Protein AF-G3GSJ5-F1 (afdb_monomer_lite)

Foldseek 3Di:
DLVVLVVVLVVLVVVLVVLQVVLVVVVVDPLSNVVSVVVSVLSNVLSVLSVQLSVLCCVLPVVVVVCCVPPVVVVVVVVVVVVVVVVVVVVVVVVVCVVPDDPDDVVVVVVVVVVVVVVVVVVVVVVVVVVSVVSSVVSVVVSVVSNVVSVVVCVVVVVVSVVVVVVVVVVVVVVVVVVVVVVVVVVVPPPPDDPPPLDQCCPDPVQWRDKDWKWWFDPDPVRDIDIWIWTCGPQWIWTDRDPPRDTHTPGPHLLQWDKADDDPDPDPQKIWIDHPVDIIIIHDPDVSRSVSVNVSSVVSNVVSVVVVPPPPDDPDDDDDDDDDDDDDDDDDDDDDDDDDALLVLLCVAPPQQAFLQARHGDAFKDFLLQLEGHHPLLLVLLVVVDQLQTDMDTSPPDDDDVLSSVSNRQDYSVLSCCFQQVCVVVVVHDGDHPPPSVSSNVRVCVRGVVSVRGPLDPPPDDDDDDDDDDDDDDDDDDDYDDDDDDDDDDDDDDDDDDDDDDDDDDDDDDPDDDPPPPDDLQVQLLVCQLVLPSSSNSNSVSSPHDLAQFDPVPQRDGSLLNRLDCVVSSVSNPHDQCDAGNVNDGSVRSNVVVQEDEAEDEDPVCVVVVVVVCCVVVPPVNSHHYDYDYHYLVVLLVQLPPLLVLLLVFAAPDPPAPQNDSVLACLLPVLRRDDPVDQKDKAADPQKDFPADCVVVVCCVVVQDVQAFKEFAAQLFLPFVVQLVVVCVVPVPALGSPFDDSHRVATDRNTMMGRSNSCVVDPPSVVCSDSVNSVVLCVNSVGGHHRRPSRSRRSVCSVCVSRYDHDACLREQEDDPVRCVVPCVPRSCSSNDHDDHRRMYGCPPVNDDDPD

Organism: Cricetulus griseus (NCBI:txid10029)

Sequence (852 aa):
MIDTGKAFCFANKQFMNGIRDLAQYSSNDAVVETSLTKFSDSLQEMINFHTILFDQTQRSIKAQLQNFVKEDLRKFKDAKKQFEKVSEEKENALVKNAQVQRNKQHEVEEATNILTATRKCFRHIALDYVLQMLSFMYAHLAFFHQGYDLFSELGPYMKDLGAQLDRLVVDAAKEKREMEQKHSTIQQKDFSSDDSKLEYNVDAANGIVMEGYLFKRASNAFKTWNRRWFSIQNNQLVYQKKFKDSPTVVVEDLRLCTVKHCEDIERRFCFEVVSPTKSCMLQADSEKLRQAWIKAVQTSIATAYREKGDESEKLDKKSSPSTGSLDSGNESKEKLLKGESALQRVQCIPGNSSCCDCGLADPRWASINLGITLCIECSGIHRSLGVHFSKVRSLTLDTWEPELLKLMCELGNDVINRVYEAKLEKMGIKKPQPGQRQEKEAYIRAKYVERKFVDKYSVLSSPSEQEKRVSSKSCEERRLSQVRVSVHTTVKSNDSGIQQGS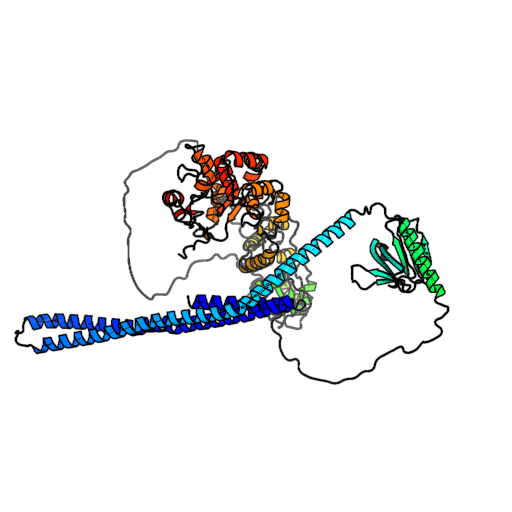DDGRESLPSTVSANSLYEPGLQLYRASYEKNLPKMAEALAHGADVNWANSDENQATALIQAVLGVCLFLKRGANQHATDEEGKDPLSIAVEAANADIVTFEEASREVAKALLRELLPPAAGFKCKVIFHDVAVLTDKLFPIVEAMQKHFSAGSGTYYSDSIFFLSVAMHQILPKEILRIIQLDLDLKYKTNIRELFEEFDNFLPGAVIGIAREMQPVYRHTFWQFRHENPKTRVGDPPPEGLPGFNSGVMLLNLEAMRQSPLYSHLLEPARVQQLADKYHFRGHLGDQDFFTMIGMEHPELFHVLDCTWNRQLCTWWRDHGYSDVFQAYFHCEGHVKIYHGNCNTPIPED

Structure (mmCIF, N/CA/C/O backbone):
data_AF-G3GSJ5-F1
#
_entry.id   AF-G3GSJ5-F1
#
loop_
_atom_site.group_PDB
_atom_site.id
_atom_site.type_symbol
_atom_site.label_atom_id
_atom_site.label_alt_id
_atom_site.label_comp_id
_atom_site.label_asym_id
_atom_site.label_entity_id
_atom_site.label_seq_id
_atom_site.pdbx_PDB_ins_code
_atom_site.Cartn_x
_atom_site.Cartn_y
_atom_site.Cartn_z
_atom_site.occupancy
_atom_site.B_iso_or_equiv
_atom_site.auth_seq_id
_atom_site.auth_comp_id
_atom_site.auth_asym_id
_atom_site.auth_atom_id
_atom_site.pdbx_PDB_model_num
ATOM 1 N N . MET A 1 1 ? -6.326 8.605 29.730 1.00 72.81 1 MET A N 1
ATOM 2 C CA . MET A 1 1 ? -5.601 9.791 30.254 1.00 72.81 1 MET A CA 1
ATOM 3 C C . MET A 1 1 ? -4.239 9.402 30.825 1.00 72.81 1 MET A C 1
ATOM 5 O O . MET A 1 1 ? -3.351 9.266 30.008 1.00 72.81 1 MET A O 1
ATOM 9 N N . ILE A 1 2 ? -4.033 9.190 32.139 1.00 78.56 2 ILE A N 1
ATOM 10 C CA . ILE A 1 2 ? -2.677 9.001 32.728 1.00 78.56 2 ILE A CA 1
ATOM 11 C C . ILE A 1 2 ? -1.871 7.909 32.016 1.00 78.56 2 ILE A C 1
ATOM 13 O O . ILE A 1 2 ? -0.737 8.136 31.608 1.00 78.56 2 ILE A O 1
ATOM 17 N N . ASP A 1 3 ? -2.461 6.728 31.852 1.00 80.00 3 ASP A N 1
ATOM 18 C CA . ASP A 1 3 ? -1.747 5.575 31.305 1.00 80.00 3 ASP A CA 1
ATOM 19 C C . ASP A 1 3 ? -1.514 5.739 29.779 1.00 80.00 3 ASP A C 1
ATOM 21 O O . ASP A 1 3 ? -0.437 5.425 29.277 1.00 80.00 3 ASP A O 1
ATOM 25 N N . THR A 1 4 ? -2.440 6.408 29.075 1.00 84.00 4 THR A N 1
ATOM 26 C CA . THR A 1 4 ? -2.276 6.921 27.695 1.00 84.00 4 THR A CA 1
ATOM 27 C C . THR A 1 4 ? -1.142 7.953 27.582 1.00 84.00 4 THR A C 1
ATOM 29 O O . THR A 1 4 ? -0.349 7.915 26.649 1.00 84.00 4 THR A O 1
ATOM 32 N N . GLY A 1 5 ? -1.037 8.867 28.550 1.00 81.44 5 GLY A N 1
ATOM 33 C CA . GLY A 1 5 ? -0.023 9.920 28.607 1.00 81.44 5 GLY A CA 1
ATOM 34 C C . GLY A 1 5 ? 1.380 9.369 28.838 1.00 81.44 5 GLY A C 1
ATOM 35 O O . GLY A 1 5 ? 2.338 9.841 28.234 1.00 81.44 5 GLY A O 1
ATOM 36 N N . LYS A 1 6 ? 1.504 8.292 29.622 1.00 83.06 6 LYS A N 1
ATOM 37 C CA . LYS A 1 6 ? 2.760 7.540 29.750 1.00 83.06 6 LYS A CA 1
ATOM 38 C C . LYS A 1 6 ? 3.163 6.861 28.441 1.00 83.06 6 LYS A C 1
ATOM 40 O O . LYS A 1 6 ? 4.342 6.902 28.101 1.00 83.06 6 LYS A O 1
ATOM 45 N N . ALA A 1 7 ? 2.212 6.291 27.696 1.00 85.56 7 ALA A N 1
ATOM 46 C CA . ALA A 1 7 ? 2.483 5.736 26.368 1.00 85.56 7 ALA A CA 1
ATOM 47 C C . ALA A 1 7 ? 2.946 6.825 25.379 1.00 85.56 7 ALA A C 1
ATOM 49 O O . ALA A 1 7 ? 3.942 6.632 24.688 1.00 85.56 7 ALA A O 1
ATOM 50 N N . PHE A 1 8 ? 2.313 8.004 25.393 1.00 86.62 8 PHE A N 1
ATOM 51 C CA . PHE A 1 8 ? 2.749 9.182 24.629 1.00 86.62 8 PHE A CA 1
ATOM 52 C C . PHE A 1 8 ? 4.168 9.642 25.014 1.00 86.62 8 PHE A C 1
ATOM 54 O O . PHE A 1 8 ? 5.018 9.821 24.144 1.00 86.62 8 PHE A O 1
ATOM 61 N N . CYS A 1 9 ? 4.482 9.758 26.311 1.00 87.94 9 CYS A N 1
ATOM 62 C CA . CYS A 1 9 ? 5.841 10.066 26.770 1.00 87.94 9 CYS A CA 1
ATOM 63 C C . CYS A 1 9 ? 6.867 9.002 26.348 1.00 87.94 9 CYS A C 1
ATOM 65 O O . CYS A 1 9 ? 7.999 9.355 26.029 1.00 87.94 9 CYS A O 1
ATOM 67 N N . PHE A 1 10 ? 6.499 7.717 26.331 1.00 88.31 10 PHE A N 1
ATOM 68 C CA . PHE A 1 10 ? 7.376 6.641 25.865 1.00 88.31 10 PHE A CA 1
ATOM 69 C C . PHE A 1 10 ? 7.626 6.720 24.352 1.00 88.31 10 PHE A C 1
ATOM 71 O O . PHE A 1 10 ? 8.781 6.683 23.932 1.00 88.31 10 PHE A O 1
ATOM 78 N N . ALA A 1 11 ? 6.575 6.903 23.546 1.00 90.56 11 ALA A N 1
ATOM 79 C CA . ALA A 1 11 ? 6.685 7.061 22.095 1.00 90.56 11 ALA A CA 1
ATOM 80 C C . ALA A 1 11 ? 7.572 8.261 21.720 1.00 90.56 11 ALA A C 1
ATOM 82 O O . ALA A 1 11 ? 8.496 8.119 20.921 1.00 90.56 11 ALA A O 1
ATOM 83 N N . ASN A 1 12 ? 7.377 9.408 22.378 1.00 89.50 12 ASN A N 1
ATOM 84 C CA . ASN A 1 12 ? 8.212 10.590 22.159 1.00 89.50 12 ASN A CA 1
ATOM 85 C C . ASN A 1 12 ? 9.684 10.366 22.552 1.00 89.50 12 ASN A C 1
ATOM 87 O O . ASN A 1 12 ? 10.562 10.905 21.885 1.00 89.50 12 ASN A O 1
ATOM 91 N N . LYS A 1 13 ? 9.994 9.539 23.565 1.00 91.12 13 LYS A N 1
ATOM 92 C CA . LYS A 1 13 ? 11.394 9.166 23.864 1.00 91.12 13 LYS A CA 1
ATOM 93 C C . LYS A 1 13 ? 12.022 8.329 22.750 1.00 91.12 13 LYS A C 1
ATOM 95 O O . LYS A 1 13 ? 13.167 8.583 22.396 1.00 91.12 13 LYS A O 1
ATOM 100 N N . GLN A 1 14 ? 11.281 7.392 22.155 1.00 91.56 14 GLN A N 1
ATOM 101 C CA . GLN A 1 14 ? 11.790 6.635 21.003 1.00 91.56 14 GLN A CA 1
ATOM 102 C C . GLN A 1 14 ? 11.997 7.533 19.775 1.00 91.56 14 GLN A C 1
ATOM 104 O O . GLN A 1 14 ? 13.004 7.403 19.086 1.00 91.56 14 GLN A O 1
ATOM 109 N N . PHE A 1 15 ? 11.104 8.500 19.548 1.00 92.62 15 PHE A N 1
ATOM 110 C CA . PHE A 1 15 ? 11.285 9.508 18.502 1.00 92.62 15 PHE A CA 1
ATOM 111 C C . PHE A 1 15 ? 12.529 10.385 18.746 1.00 92.62 15 PHE A C 1
ATOM 113 O O . PHE A 1 15 ? 13.306 10.605 17.820 1.00 92.62 15 PHE A O 1
ATOM 120 N N . MET A 1 16 ? 12.791 10.812 19.991 1.00 92.31 16 MET A N 1
ATOM 121 C CA . MET A 1 16 ? 14.010 11.568 20.327 1.00 92.31 16 MET A CA 1
ATOM 122 C C . MET A 1 16 ? 15.298 10.765 20.143 1.00 92.31 16 MET A C 1
ATOM 124 O O . MET A 1 16 ? 16.296 11.337 19.704 1.00 92.31 16 MET A O 1
ATOM 128 N N . ASN A 1 17 ? 15.278 9.458 20.427 1.00 90.75 17 ASN A N 1
ATOM 129 C CA . ASN A 1 17 ? 16.402 8.569 20.126 1.00 90.75 17 ASN A CA 1
ATOM 130 C C . ASN A 1 17 ? 16.680 8.549 18.613 1.00 90.75 17 ASN A C 1
ATOM 132 O O . ASN A 1 17 ? 17.803 8.819 18.206 1.00 90.75 17 ASN A O 1
ATOM 136 N N . GLY A 1 18 ? 15.646 8.372 17.780 1.00 92.69 18 GLY A N 1
ATOM 137 C CA . GLY A 1 18 ? 15.790 8.387 16.319 1.00 92.69 18 GLY A CA 1
ATOM 138 C C . GLY A 1 18 ? 16.349 9.701 15.749 1.00 92.69 18 GLY A C 1
ATOM 139 O O . GLY A 1 18 ? 17.099 9.673 14.776 1.00 92.69 18 GLY A O 1
ATOM 140 N N . ILE A 1 19 ? 16.056 10.852 16.371 1.00 91.19 19 ILE A N 1
ATOM 141 C CA . ILE A 1 19 ? 16.670 12.142 15.997 1.00 91.19 19 ILE A CA 1
ATOM 142 C C . ILE A 1 19 ? 18.171 12.176 16.342 1.00 91.19 19 ILE A C 1
ATOM 144 O O . ILE A 1 19 ? 18.956 12.726 15.571 1.00 91.19 19 ILE A O 1
ATOM 148 N N . ARG A 1 20 ? 18.589 11.577 17.466 1.00 91.06 20 ARG A N 1
ATOM 149 C CA . ARG A 1 20 ? 20.010 11.484 17.859 1.00 91.06 20 ARG A CA 1
ATOM 150 C C . ARG A 1 20 ? 20.782 10.517 16.970 1.00 91.06 20 ARG A C 1
ATOM 152 O O . ARG A 1 20 ? 21.877 10.855 16.530 1.00 91.06 20 ARG A O 1
ATOM 159 N N . ASP A 1 21 ? 20.184 9.374 16.643 1.00 91.75 21 ASP A N 1
ATOM 160 C CA . ASP A 1 21 ? 20.752 8.418 15.690 1.00 91.75 21 ASP A CA 1
ATOM 161 C C . ASP A 1 21 ? 20.957 9.093 14.321 1.00 91.75 21 ASP A C 1
ATOM 163 O O . ASP A 1 21 ? 22.036 9.002 13.733 1.00 91.75 21 ASP A O 1
ATOM 167 N N . LEU A 1 22 ? 19.959 9.848 13.837 1.00 90.50 22 LEU A N 1
ATOM 168 C CA . LEU A 1 22 ? 20.059 10.623 12.596 1.00 90.50 22 LEU A CA 1
ATOM 169 C C . LEU A 1 22 ? 21.175 11.679 12.656 1.00 90.50 22 LEU A C 1
ATOM 171 O O . LEU A 1 22 ? 21.963 11.767 11.718 1.00 90.50 22 LEU A O 1
ATOM 175 N N . ALA A 1 23 ? 21.292 12.428 13.759 1.00 89.62 23 ALA A N 1
ATOM 176 C CA . ALA A 1 23 ? 22.386 13.382 13.961 1.00 89.62 23 ALA A CA 1
ATOM 177 C C . ALA A 1 23 ? 23.763 12.702 13.860 1.00 89.62 23 ALA A C 1
ATOM 179 O O . ALA A 1 23 ? 24.652 13.213 13.181 1.00 89.62 23 ALA A O 1
ATOM 180 N N . GLN A 1 24 ? 23.915 11.512 14.453 1.00 87.88 24 GLN A N 1
ATOM 181 C CA . GLN A 1 24 ? 25.157 10.739 14.410 1.00 87.88 24 GLN A CA 1
ATOM 182 C C . GLN A 1 24 ? 25.497 10.242 12.991 1.00 87.88 24 GLN A C 1
ATOM 184 O O . GLN A 1 24 ? 26.660 10.310 12.584 1.00 87.88 24 GLN A O 1
ATOM 189 N N . TYR A 1 25 ? 24.508 9.800 12.204 1.00 88.38 25 TYR A N 1
ATOM 190 C CA . TYR A 1 25 ? 24.706 9.488 10.777 1.00 88.38 25 TYR A CA 1
ATOM 191 C C . TYR A 1 25 ? 25.070 10.730 9.943 1.00 88.38 25 TYR A C 1
ATOM 193 O O . TYR A 1 25 ? 25.774 10.612 8.939 1.00 88.38 25 TYR A O 1
ATOM 201 N N . SER A 1 26 ? 24.637 11.918 10.371 1.00 85.19 26 SER A N 1
ATOM 202 C CA . SER A 1 26 ? 24.930 13.207 9.737 1.00 85.19 26 SER A CA 1
ATOM 203 C C . SER A 1 26 ? 26.239 13.871 10.187 1.00 85.19 26 SER A C 1
ATOM 205 O O . SER A 1 26 ? 26.506 14.978 9.740 1.00 85.19 26 SER A O 1
ATOM 207 N N . SER A 1 27 ? 27.102 13.209 10.964 1.00 81.69 27 SER A N 1
ATOM 208 C CA . SER A 1 27 ? 28.377 13.743 11.509 1.00 81.69 27 SER A CA 1
ATOM 209 C C . SER A 1 27 ? 29.444 14.214 10.490 1.00 81.69 27 SER A C 1
ATOM 211 O O . SER A 1 27 ? 30.527 14.655 10.871 1.00 81.69 27 SER A O 1
ATOM 213 N N . ASN A 1 28 ? 29.158 14.163 9.183 1.00 86.19 28 ASN A N 1
ATOM 214 C CA . ASN A 1 28 ? 29.951 14.843 8.145 1.00 86.19 28 ASN A CA 1
ATOM 215 C C . ASN A 1 28 ? 29.444 16.273 7.838 1.00 86.19 28 ASN A C 1
ATOM 217 O O . ASN A 1 28 ? 30.117 17.016 7.127 1.00 86.19 28 ASN A O 1
ATOM 221 N N . ASP A 1 29 ? 28.275 16.656 8.359 1.00 88.00 29 ASP A N 1
ATOM 222 C CA . ASP A 1 29 ? 27.658 17.979 8.253 1.00 88.00 29 ASP A CA 1
ATOM 223 C C . ASP A 1 29 ? 27.398 18.535 9.662 1.00 88.00 29 ASP A C 1
ATOM 225 O O . ASP A 1 29 ? 26.420 18.201 10.338 1.00 88.00 29 ASP A O 1
ATOM 229 N N . ALA A 1 30 ? 28.290 19.426 10.097 1.00 86.88 30 ALA A N 1
ATOM 230 C CA . ALA A 1 30 ? 28.237 20.032 11.422 1.00 86.88 30 ALA A CA 1
ATOM 231 C C . ALA A 1 30 ? 26.998 20.923 11.648 1.00 86.88 30 ALA A C 1
ATOM 233 O O . ALA A 1 30 ? 26.630 21.159 12.801 1.00 86.88 30 ALA A O 1
ATOM 234 N N . VAL A 1 31 ? 26.345 21.428 10.591 1.00 86.94 31 VAL A N 1
ATOM 235 C CA . VAL A 1 31 ? 25.120 22.235 10.719 1.00 86.94 31 VAL A CA 1
ATOM 236 C C . VAL A 1 31 ? 23.941 21.318 11.025 1.00 86.94 31 VAL A C 1
ATOM 238 O O . VAL A 1 31 ? 23.184 21.593 11.959 1.00 86.94 31 VAL A O 1
ATOM 241 N N . VAL A 1 32 ? 23.815 20.203 10.300 1.00 88.19 32 VAL A N 1
ATOM 242 C CA . VAL A 1 32 ? 22.768 19.198 10.535 1.00 88.19 32 VAL A CA 1
ATOM 243 C C . VAL A 1 32 ? 22.949 18.525 11.899 1.00 88.19 32 VAL A C 1
ATOM 245 O O . VAL A 1 32 ? 22.002 18.503 12.686 1.00 88.19 32 VAL A O 1
ATOM 248 N N . GLU A 1 33 ? 24.158 18.056 12.226 1.00 91.12 33 GLU A N 1
ATOM 249 C CA . GLU A 1 33 ? 24.466 17.407 13.510 1.00 91.12 33 GLU A CA 1
ATOM 250 C C . GLU A 1 33 ? 24.151 18.323 14.708 1.00 91.12 33 GLU A C 1
ATOM 252 O O . GLU A 1 33 ? 23.410 17.931 15.617 1.00 91.12 33 GLU A O 1
ATOM 257 N N . THR A 1 34 ? 24.638 19.571 14.688 1.00 90.19 34 THR A N 1
ATOM 258 C CA . THR A 1 34 ? 24.395 20.541 15.773 1.00 90.19 34 THR A CA 1
ATOM 259 C C . THR A 1 34 ? 22.906 20.865 15.917 1.00 90.19 34 THR A C 1
ATOM 261 O O . THR A 1 34 ? 22.399 20.967 17.037 1.00 90.19 34 THR A O 1
ATOM 264 N N . SER A 1 35 ? 22.186 21.001 14.798 1.00 91.38 35 SER A N 1
ATOM 265 C CA . SER A 1 35 ? 20.764 21.362 14.804 1.00 91.38 35 SER A CA 1
ATOM 266 C C . SER A 1 35 ? 19.884 20.238 15.342 1.00 91.38 35 SER A C 1
ATOM 268 O O . SER A 1 35 ? 19.068 20.472 16.234 1.00 91.38 35 SER A O 1
ATOM 270 N N . LEU A 1 36 ? 20.074 19.009 14.853 1.00 92.50 36 LEU A N 1
ATOM 271 C CA . LEU A 1 36 ? 19.311 17.844 15.310 1.00 92.50 36 LEU A CA 1
ATOM 272 C C . LEU A 1 36 ? 19.591 17.527 16.784 1.00 92.50 36 LEU A C 1
ATOM 274 O O . LEU A 1 36 ? 18.652 17.259 17.534 1.00 92.50 36 LEU A O 1
ATOM 278 N N . THR A 1 37 ? 20.848 17.645 17.226 1.00 91.19 37 THR A N 1
ATOM 279 C CA . THR A 1 37 ? 21.222 17.482 18.641 1.00 91.19 37 THR A CA 1
ATOM 280 C C . THR A 1 37 ? 20.499 18.504 19.520 1.00 91.19 37 THR A C 1
ATOM 282 O O . THR A 1 37 ? 19.806 18.130 20.466 1.00 91.19 37 THR A O 1
ATOM 285 N N . LYS A 1 38 ? 20.565 19.795 19.163 1.00 91.50 38 LYS A N 1
ATOM 286 C CA . LYS A 1 38 ? 19.937 20.868 19.945 1.00 91.50 38 LYS A CA 1
ATOM 287 C C . LYS A 1 38 ? 18.409 20.755 20.000 1.00 91.50 38 LYS A C 1
ATOM 289 O O . LYS A 1 38 ? 17.827 20.995 21.056 1.00 91.50 38 LYS A O 1
ATOM 294 N N . PHE A 1 39 ? 17.755 20.350 18.908 1.00 92.62 39 PHE A N 1
ATOM 295 C CA . PHE A 1 39 ? 16.316 20.064 18.934 1.00 92.62 39 PHE A CA 1
ATOM 296 C C . PHE A 1 39 ? 15.974 18.840 19.786 1.00 92.62 39 PHE A C 1
ATOM 298 O O . PHE A 1 39 ? 14.995 18.889 20.530 1.00 92.62 39 PHE A O 1
ATOM 305 N N . SER A 1 40 ? 16.774 17.772 19.715 1.00 92.50 40 SER A N 1
ATOM 306 C CA . SER A 1 40 ? 16.580 16.577 20.542 1.00 92.50 40 SER A CA 1
ATOM 307 C C . SER A 1 40 ? 16.632 16.908 22.035 1.00 92.50 40 SER A C 1
ATOM 309 O O . SER A 1 40 ? 15.753 16.490 22.786 1.00 92.50 40 SER A O 1
ATOM 311 N N . ASP A 1 41 ? 17.602 17.719 22.464 1.00 91.69 41 ASP A N 1
ATOM 312 C CA . ASP A 1 41 ? 17.771 18.077 23.874 1.00 91.69 41 ASP A CA 1
ATOM 313 C C . ASP A 1 41 ? 16.627 18.962 24.396 1.00 91.69 41 ASP A C 1
ATOM 315 O O . ASP A 1 41 ? 16.049 18.661 25.444 1.00 91.69 41 ASP A O 1
ATOM 319 N N . SER A 1 42 ? 16.209 19.991 23.645 1.00 91.94 42 SER A N 1
ATOM 320 C CA . SER A 1 42 ? 15.042 20.806 24.021 1.00 91.94 42 SER A CA 1
ATOM 321 C C . SER A 1 42 ? 13.745 19.985 24.059 1.00 91.94 42 SER A C 1
ATOM 323 O O . SER A 1 42 ? 12.948 20.109 24.988 1.00 91.94 42 SER A O 1
ATOM 325 N N . LEU A 1 43 ? 13.516 19.099 23.088 1.00 90.94 43 LEU A N 1
ATOM 326 C CA . LEU A 1 43 ? 12.325 18.244 23.091 1.00 90.94 43 LEU A CA 1
ATOM 327 C C . LEU A 1 43 ? 12.388 17.165 24.190 1.00 90.94 43 LEU A C 1
ATOM 329 O O . LEU A 1 43 ? 11.348 16.793 24.740 1.00 90.94 43 LEU A O 1
ATOM 333 N N . GLN A 1 44 ? 13.583 16.717 24.589 1.00 92.75 44 GLN A N 1
ATOM 334 C CA . GLN A 1 44 ? 13.762 15.815 25.726 1.00 92.75 44 GLN A CA 1
ATOM 335 C C . GLN A 1 44 ? 13.392 16.486 27.061 1.00 92.75 44 GLN A C 1
ATOM 337 O O . GLN A 1 44 ? 12.744 15.837 27.890 1.00 92.75 44 GLN A O 1
ATOM 342 N N . GLU A 1 45 ? 13.688 17.774 27.255 1.00 92.81 45 GLU A N 1
ATOM 343 C CA . GLU A 1 45 ? 13.196 18.532 28.418 1.00 92.81 45 GLU A CA 1
ATOM 344 C C . GLU A 1 45 ? 11.666 18.674 28.414 1.00 92.81 45 GLU A C 1
ATOM 346 O O . GLU A 1 45 ? 11.012 18.418 29.428 1.00 92.81 45 GLU A O 1
ATOM 351 N N . MET A 1 46 ? 11.049 18.930 27.256 1.00 91.69 46 MET A N 1
ATOM 352 C CA . MET A 1 46 ? 9.584 18.983 27.147 1.00 91.69 46 MET A CA 1
ATOM 353 C C . MET A 1 46 ? 8.904 17.634 27.478 1.00 91.69 46 MET A C 1
ATOM 355 O O . MET A 1 46 ? 7.783 17.591 28.000 1.00 91.69 46 MET A O 1
ATOM 359 N N . ILE A 1 47 ? 9.579 16.505 27.239 1.00 90.50 47 ILE A N 1
ATOM 360 C CA . ILE A 1 47 ? 9.133 15.175 27.693 1.00 90.50 47 ILE A CA 1
ATOM 361 C C . ILE A 1 47 ? 9.302 15.014 29.216 1.00 90.50 47 ILE A C 1
ATOM 363 O O . ILE A 1 47 ? 8.475 14.354 29.860 1.00 90.50 47 ILE A O 1
ATOM 367 N N . ASN A 1 48 ? 10.335 15.611 29.813 1.00 91.19 48 ASN A N 1
ATOM 368 C CA . ASN A 1 48 ? 10.541 15.596 31.262 1.00 91.19 48 ASN A CA 1
ATOM 369 C C . ASN A 1 48 ? 9.421 16.379 31.975 1.00 91.19 48 ASN A C 1
ATOM 371 O O . ASN A 1 48 ? 8.818 15.846 32.910 1.00 91.19 48 ASN A O 1
ATOM 375 N N . PHE A 1 49 ? 9.029 17.553 31.464 1.00 91.94 49 PHE A N 1
ATOM 376 C CA . PHE A 1 49 ? 7.891 18.324 31.990 1.00 91.94 49 PHE A CA 1
ATOM 377 C C . PHE A 1 49 ? 6.560 17.555 31.889 1.00 91.94 49 PHE A C 1
ATOM 379 O O . PHE A 1 49 ? 5.827 17.462 32.877 1.00 91.94 49 PHE A O 1
ATOM 386 N N . HIS A 1 50 ? 6.268 16.907 30.751 1.00 87.25 50 HIS A N 1
ATOM 387 C CA . HIS A 1 50 ? 5.101 16.013 30.629 1.00 87.25 50 HIS A CA 1
ATOM 388 C C . HIS A 1 50 ? 5.132 14.860 31.648 1.00 87.25 50 HIS A C 1
ATOM 390 O O . HIS A 1 50 ? 4.104 14.502 32.226 1.00 87.25 50 HIS A O 1
ATOM 396 N N . THR A 1 51 ? 6.307 14.271 31.889 1.00 88.38 51 THR A N 1
ATOM 397 C CA . THR A 1 51 ? 6.461 13.163 32.846 1.00 88.38 51 THR A CA 1
ATOM 398 C C . THR A 1 51 ? 6.128 13.619 34.273 1.00 88.38 51 THR A C 1
ATOM 400 O O . THR A 1 51 ? 5.416 12.915 34.993 1.00 88.38 51 THR A O 1
ATOM 403 N N . ILE A 1 52 ? 6.565 14.824 34.659 1.00 89.06 52 ILE A N 1
ATOM 404 C CA . ILE A 1 52 ? 6.225 15.458 35.943 1.00 89.06 52 ILE A CA 1
ATOM 405 C C . ILE A 1 52 ? 4.713 15.722 36.035 1.00 89.06 52 ILE A C 1
ATOM 407 O O . ILE A 1 52 ? 4.096 15.375 37.045 1.00 89.06 52 ILE A O 1
ATOM 411 N N . LEU A 1 53 ? 4.096 16.265 34.978 1.00 86.25 53 LEU A N 1
ATOM 412 C CA . LEU A 1 53 ? 2.656 16.544 34.918 1.00 86.25 53 LEU A CA 1
ATOM 413 C C . LEU A 1 53 ? 1.802 15.283 35.139 1.00 86.25 53 LEU A C 1
ATOM 415 O O . LEU A 1 53 ? 0.851 15.302 35.929 1.00 86.25 53 LEU A O 1
ATOM 419 N N . PHE A 1 54 ? 2.137 14.169 34.477 1.00 85.31 54 PHE A N 1
ATOM 420 C CA . PHE A 1 54 ? 1.386 12.918 34.624 1.00 85.31 54 PHE A CA 1
ATOM 421 C C . PHE A 1 54 ? 1.573 12.262 35.995 1.00 85.31 54 PHE A C 1
ATOM 423 O O . PHE A 1 54 ? 0.617 11.683 36.518 1.00 85.31 54 PHE A O 1
ATOM 430 N N . ASP A 1 55 ? 2.753 12.370 36.609 1.00 85.19 55 ASP A N 1
ATOM 431 C CA . ASP A 1 55 ? 2.977 11.851 37.960 1.00 85.19 55 ASP A CA 1
ATOM 432 C C . ASP A 1 55 ? 2.282 12.703 39.040 1.00 85.19 55 ASP A C 1
ATOM 434 O O . ASP A 1 55 ? 1.632 12.156 39.935 1.00 85.19 55 ASP A O 1
ATOM 438 N N . GLN A 1 56 ? 2.304 14.036 38.913 1.00 81.50 56 GLN A N 1
ATOM 439 C CA . GLN A 1 56 ? 1.494 14.919 39.760 1.00 81.50 56 GLN A CA 1
ATOM 440 C C . GLN A 1 56 ? -0.001 14.602 39.614 1.00 81.50 56 GLN A C 1
ATOM 442 O O . GLN A 1 56 ? -0.676 14.402 40.621 1.00 81.50 56 GLN A O 1
ATOM 447 N N . THR A 1 57 ? -0.503 14.449 38.383 1.00 79.00 57 THR A N 1
ATOM 448 C CA . THR A 1 57 ? -1.901 14.067 38.091 1.00 79.00 57 THR A CA 1
ATOM 449 C C . THR A 1 57 ? -2.272 12.701 38.683 1.00 79.00 57 THR A C 1
ATOM 451 O O . THR A 1 57 ? -3.377 12.509 39.199 1.00 79.00 57 THR A O 1
ATOM 454 N N . GLN A 1 58 ? -1.353 11.731 38.655 1.00 82.75 58 GLN A N 1
ATOM 455 C CA . GLN A 1 58 ? -1.563 10.425 39.278 1.00 82.75 58 GLN A CA 1
ATOM 456 C C . GLN A 1 58 ? -1.694 10.537 40.804 1.00 82.75 58 GLN A C 1
ATOM 458 O O . GLN A 1 58 ? -2.553 9.874 41.393 1.00 82.75 58 GLN A O 1
ATOM 463 N N . ARG A 1 59 ? -0.873 11.380 41.440 1.00 78.56 59 ARG A N 1
ATOM 464 C CA . ARG A 1 59 ? -0.894 11.597 42.892 1.00 78.56 59 ARG A CA 1
ATOM 465 C C . ARG A 1 59 ? -2.085 12.448 43.352 1.00 78.56 59 ARG A C 1
ATOM 467 O O . ARG A 1 59 ? -2.683 12.113 44.370 1.00 78.56 59 ARG A O 1
ATOM 474 N N . SER A 1 60 ? -2.471 13.489 42.611 1.00 73.94 60 SER A N 1
ATOM 475 C CA . SER A 1 60 ? -3.565 14.395 42.994 1.00 73.94 60 SER A CA 1
ATOM 476 C C . SER A 1 60 ? -4.963 13.863 42.667 1.00 73.94 60 SER A C 1
ATOM 478 O O . SER A 1 60 ? -5.872 14.074 43.462 1.00 73.94 60 SER A O 1
ATOM 480 N N . ILE A 1 61 ? -5.151 13.142 41.551 1.00 72.81 61 ILE A N 1
ATOM 481 C CA . ILE A 1 61 ? -6.476 12.655 41.118 1.00 72.81 61 ILE A CA 1
ATOM 482 C C . ILE A 1 61 ? -6.639 11.143 41.325 1.00 72.81 61 ILE A C 1
ATOM 484 O O . ILE A 1 61 ? -7.550 10.717 42.037 1.00 72.81 61 ILE A O 1
ATOM 488 N N . LYS A 1 62 ? -5.775 10.306 40.721 1.00 77.75 62 LYS A N 1
ATOM 489 C CA . LYS A 1 62 ? -5.980 8.836 40.695 1.00 77.75 62 LYS A CA 1
ATOM 490 C C . LYS A 1 62 ? -5.965 8.239 42.108 1.00 77.75 62 LYS A C 1
ATOM 492 O O . LYS A 1 62 ? -6.831 7.427 42.421 1.00 77.75 62 LYS A O 1
ATOM 497 N N . ALA A 1 63 ? -5.047 8.679 42.972 1.00 76.38 63 ALA A N 1
ATOM 498 C CA . ALA A 1 63 ? -4.976 8.219 44.362 1.00 76.38 63 ALA A CA 1
ATOM 499 C C . ALA A 1 63 ? -6.151 8.713 45.234 1.00 76.38 63 ALA A C 1
ATOM 501 O O . ALA A 1 63 ? -6.743 7.912 45.959 1.00 76.38 63 ALA A O 1
ATOM 502 N N . GLN A 1 64 ? -6.537 9.994 45.137 1.00 71.19 64 GLN A N 1
ATOM 503 C CA . GLN A 1 64 ? -7.648 10.559 45.921 1.00 71.19 64 GLN A CA 1
ATOM 504 C C . GLN A 1 64 ? -8.984 9.876 45.593 1.00 71.19 64 GLN A C 1
ATOM 506 O O . GLN A 1 64 ? -9.678 9.401 46.493 1.00 71.19 64 GLN A O 1
ATOM 511 N N . LEU A 1 65 ? -9.315 9.733 44.304 1.00 72.31 65 LEU A N 1
ATOM 512 C CA . LEU A 1 65 ? -10.550 9.064 43.874 1.00 72.31 65 LEU A CA 1
ATOM 513 C C . LEU A 1 65 ? -10.574 7.578 44.267 1.00 72.31 65 LEU A C 1
ATOM 515 O O . LEU A 1 65 ? -11.615 7.065 44.678 1.00 72.31 65 LEU A O 1
ATOM 519 N N . GLN A 1 66 ? -9.433 6.881 44.195 1.00 79.00 66 GLN A N 1
ATOM 520 C CA . GLN A 1 66 ? -9.338 5.490 44.652 1.00 79.00 66 GLN A CA 1
ATOM 521 C C . GLN A 1 66 ? -9.541 5.351 46.166 1.00 79.00 66 GLN A C 1
ATOM 523 O O . GLN A 1 66 ? -10.170 4.381 46.592 1.00 79.00 66 GLN A O 1
ATOM 528 N N . ASN A 1 67 ? -9.067 6.308 46.968 1.00 76.25 67 ASN A N 1
ATOM 529 C CA . ASN A 1 67 ? -9.318 6.333 48.408 1.00 76.25 67 ASN A CA 1
ATOM 530 C C . ASN A 1 67 ? -10.800 6.591 48.710 1.00 76.25 67 ASN A C 1
ATOM 532 O O . ASN A 1 67 ? -11.404 5.797 49.428 1.00 76.25 67 ASN A O 1
ATOM 536 N N . PHE A 1 68 ? -11.419 7.605 48.097 1.00 69.00 68 PHE A N 1
ATOM 537 C CA . PHE A 1 68 ? -12.844 7.913 48.287 1.00 69.00 68 PHE A CA 1
ATOM 538 C C . PHE A 1 68 ? -13.756 6.706 47.991 1.00 69.00 68 PHE A C 1
ATOM 540 O O . PHE A 1 68 ? -14.626 6.353 48.792 1.00 69.00 68 PHE A O 1
ATOM 547 N N . VAL A 1 69 ? -13.520 6.012 46.870 1.00 72.75 69 VAL A N 1
ATOM 548 C CA . VAL A 1 69 ? -14.316 4.839 46.460 1.00 72.75 69 VAL A CA 1
ATOM 549 C C . VAL A 1 69 ? -14.096 3.622 47.372 1.00 72.75 69 VAL A C 1
ATOM 551 O O . VAL A 1 69 ? -15.033 2.851 47.585 1.00 72.75 69 VAL A O 1
ATOM 554 N N . LYS A 1 70 ? -12.889 3.426 47.922 1.00 77.50 70 LYS A N 1
ATOM 555 C CA . LYS A 1 70 ? -12.572 2.274 48.790 1.00 77.50 70 LYS A CA 1
ATOM 556 C C . LYS A 1 70 ? -12.935 2.493 50.257 1.00 77.50 70 LYS A C 1
ATOM 558 O O . LYS A 1 70 ? -13.437 1.575 50.900 1.00 77.50 70 LYS A O 1
ATOM 563 N N . GLU A 1 71 ? -12.662 3.680 50.786 1.00 75.38 71 GLU A N 1
ATOM 564 C CA . GLU A 1 71 ? -12.766 3.985 52.212 1.00 75.38 71 GLU A CA 1
ATOM 565 C C . GLU A 1 71 ? -14.069 4.700 52.559 1.00 75.38 71 GLU A C 1
ATOM 567 O O . GLU A 1 71 ? -14.813 4.237 53.423 1.00 75.38 71 GLU A O 1
ATOM 572 N N . ASP A 1 72 ? -14.385 5.805 51.889 1.00 69.56 72 ASP A N 1
ATOM 573 C CA . ASP A 1 72 ? -15.498 6.668 52.303 1.00 69.56 72 ASP A CA 1
ATOM 574 C C . ASP A 1 72 ? -16.849 6.147 51.809 1.00 69.56 72 ASP A C 1
ATOM 576 O O . ASP A 1 72 ? -17.817 6.107 52.571 1.00 69.56 72 ASP A O 1
ATOM 580 N N . LEU A 1 73 ? -16.897 5.602 50.589 1.00 68.25 73 LEU A N 1
ATOM 581 C CA . LEU A 1 73 ? -18.074 4.881 50.097 1.00 68.25 73 LEU A CA 1
ATOM 582 C C . LEU A 1 73 ? -18.361 3.604 50.915 1.00 68.25 73 LEU A C 1
ATOM 584 O O . LEU A 1 73 ? -19.519 3.195 51.028 1.00 68.25 73 LEU A O 1
ATOM 588 N N . ARG A 1 74 ? -17.333 2.979 51.514 1.00 75.06 74 ARG A N 1
ATOM 589 C CA . ARG A 1 74 ? -17.496 1.857 52.455 1.00 75.06 74 ARG A CA 1
ATOM 590 C C . ARG A 1 74 ? -18.134 2.336 53.758 1.00 75.06 74 ARG A C 1
ATOM 592 O O . ARG A 1 74 ? -19.213 1.857 54.092 1.00 75.06 74 ARG A O 1
ATOM 599 N N . LYS A 1 75 ? -17.550 3.351 54.409 1.00 68.25 75 LYS A N 1
ATOM 600 C CA . LYS A 1 75 ? -18.105 3.978 55.627 1.00 68.25 75 LYS A CA 1
ATOM 601 C C . LYS A 1 75 ? -19.567 4.400 55.433 1.00 68.25 75 LYS A C 1
ATOM 603 O O . LYS A 1 75 ? -20.389 4.170 56.313 1.00 68.25 75 LYS A O 1
ATOM 608 N N . PHE A 1 76 ? -19.916 4.953 54.267 1.00 62.69 76 PHE A N 1
ATOM 609 C CA . PHE A 1 76 ? -21.299 5.307 53.934 1.00 62.69 76 PHE A CA 1
ATOM 610 C C . PHE A 1 76 ? -22.231 4.086 53.832 1.00 62.69 76 PHE A C 1
ATOM 612 O O . PHE A 1 76 ? -23.347 4.133 54.343 1.00 62.69 76 PHE A O 1
ATOM 619 N N . LYS A 1 77 ? -21.793 2.978 53.217 1.00 69.12 77 LYS A N 1
ATOM 620 C CA . LYS A 1 77 ? -22.578 1.729 53.156 1.00 69.12 77 LYS A CA 1
ATOM 621 C C . LYS A 1 77 ? -22.778 1.104 54.539 1.00 69.12 77 LYS A C 1
ATOM 623 O O . LYS A 1 77 ? -23.883 0.657 54.838 1.00 69.12 77 LYS A O 1
ATOM 628 N N . ASP A 1 78 ? -21.752 1.120 55.385 1.00 69.00 78 ASP A N 1
ATOM 629 C CA . ASP A 1 78 ? -21.836 0.612 56.758 1.00 69.00 78 ASP A CA 1
ATOM 630 C C . ASP A 1 78 ? -22.769 1.481 57.621 1.00 69.00 78 ASP A C 1
ATOM 632 O O . ASP A 1 78 ? -23.650 0.954 58.305 1.00 69.00 78 ASP A O 1
ATOM 636 N N . ALA A 1 79 ? -22.673 2.810 57.501 1.00 54.31 79 ALA A N 1
ATOM 637 C CA . ALA A 1 79 ? -23.594 3.751 58.139 1.00 54.31 79 ALA A CA 1
ATOM 638 C C . ALA A 1 79 ? -25.038 3.599 57.627 1.00 54.31 79 ALA A C 1
ATOM 640 O O . ALA A 1 79 ? -25.973 3.631 58.425 1.00 54.31 79 ALA A O 1
ATOM 641 N N . LYS A 1 80 ? -25.244 3.362 56.321 1.00 56.47 80 LYS A N 1
ATOM 642 C CA . LYS A 1 80 ? -26.570 3.057 55.758 1.00 56.47 80 LYS A CA 1
ATOM 643 C C . LYS A 1 80 ? -27.139 1.769 56.361 1.00 56.47 80 LYS A C 1
ATOM 645 O O . LYS A 1 80 ? -28.286 1.762 56.790 1.00 56.47 80 LYS A O 1
ATOM 650 N N . LYS A 1 81 ? -26.335 0.708 56.461 1.00 69.25 81 LYS A N 1
ATOM 651 C CA . LYS A 1 81 ? -26.742 -0.570 57.065 1.00 69.25 81 LYS A CA 1
ATOM 652 C C . LYS A 1 81 ? -27.109 -0.419 58.547 1.00 69.25 81 LYS A C 1
ATOM 654 O O . LYS A 1 81 ? -28.063 -1.043 59.006 1.00 69.25 81 LYS A O 1
ATOM 659 N N . GLN A 1 82 ? -26.389 0.426 59.290 1.00 59.75 82 GLN A N 1
ATOM 660 C CA . GLN A 1 82 ? -26.770 0.800 60.656 1.00 59.75 82 GLN A CA 1
ATOM 661 C C . GLN A 1 82 ? -28.067 1.618 60.687 1.00 59.75 82 GLN A C 1
ATOM 663 O O . GLN A 1 82 ? -28.920 1.335 61.518 1.00 59.75 82 GLN A O 1
ATOM 668 N N . PHE A 1 83 ? -28.255 2.578 59.777 1.00 53.62 83 PHE A N 1
ATOM 669 C CA . PHE A 1 83 ? -29.488 3.365 59.677 1.00 53.62 83 PHE A CA 1
ATOM 670 C C . PHE A 1 83 ? -30.712 2.499 59.352 1.00 53.62 83 PHE A C 1
ATOM 672 O O . PHE A 1 83 ? -31.741 2.655 59.997 1.00 53.62 83 PHE A O 1
ATOM 679 N N . GLU A 1 84 ? -30.609 1.563 58.405 1.00 63.28 84 GLU A N 1
ATOM 680 C CA . GLU A 1 84 ? -31.700 0.642 58.052 1.00 63.28 84 GLU A CA 1
ATOM 681 C C . GLU A 1 84 ? -32.085 -0.228 59.259 1.00 63.28 84 GLU A C 1
ATOM 683 O O . GLU A 1 84 ? -33.259 -0.274 59.628 1.00 63.28 84 GLU A O 1
ATOM 688 N N . LYS A 1 85 ? -31.093 -0.796 59.963 1.00 68.19 85 LYS A N 1
ATOM 689 C CA . LYS A 1 85 ? -31.316 -1.537 61.213 1.00 68.19 85 LYS A CA 1
ATOM 690 C C . LYS A 1 85 ? -31.964 -0.668 62.306 1.00 68.19 85 LYS A C 1
ATOM 692 O O . LYS A 1 85 ? -32.932 -1.085 62.933 1.00 68.19 85 LYS A O 1
ATOM 697 N N . VAL A 1 86 ? -31.445 0.537 62.546 1.00 55.28 86 VAL A N 1
ATOM 698 C CA . VAL A 1 86 ? -31.980 1.451 63.570 1.00 55.28 86 VAL A CA 1
ATOM 699 C C . VAL A 1 86 ? -33.368 1.967 63.180 1.00 55.28 86 VAL A C 1
ATOM 701 O O . VAL A 1 86 ? -34.174 2.240 64.062 1.00 55.28 86 VAL A O 1
ATOM 704 N N . SER A 1 87 ? -33.698 2.052 61.888 1.00 51.53 87 SER A N 1
ATOM 705 C CA . SER A 1 87 ? -35.054 2.366 61.431 1.00 51.53 87 SER A CA 1
ATOM 706 C C . SER A 1 87 ? -36.028 1.225 61.728 1.00 51.53 87 SER A C 1
ATOM 708 O O . SER A 1 87 ? -37.138 1.496 62.168 1.00 51.53 87 SER A O 1
ATOM 710 N N . GLU A 1 88 ? -35.617 -0.034 61.567 1.00 70.06 88 GLU A N 1
ATOM 711 C CA . GLU A 1 88 ? -36.411 -1.211 61.953 1.00 70.06 88 GLU A CA 1
ATOM 712 C C . GLU A 1 88 ? -36.592 -1.300 63.484 1.00 70.06 88 GLU A C 1
ATOM 714 O O . GLU A 1 88 ? -37.707 -1.486 63.978 1.00 70.06 88 GLU A O 1
ATOM 719 N N . GLU A 1 89 ? -35.528 -1.077 64.263 1.00 63.38 89 GLU A N 1
ATOM 720 C CA . GLU A 1 89 ? -35.598 -0.977 65.730 1.00 63.38 89 GLU A CA 1
ATOM 721 C C . GLU A 1 89 ? -36.486 0.208 66.174 1.00 63.38 89 GLU A C 1
ATOM 723 O O . GLU A 1 89 ? -37.273 0.074 67.115 1.00 63.38 89 GLU A O 1
ATOM 728 N N . LYS A 1 90 ? -36.438 1.342 65.458 1.00 49.31 90 LYS A N 1
ATOM 729 C CA . LYS A 1 90 ? -37.300 2.518 65.665 1.00 49.31 90 LYS A CA 1
ATOM 730 C C . LYS A 1 90 ? -38.762 2.233 65.326 1.00 49.31 90 LYS A C 1
ATOM 732 O O . LYS A 1 90 ? -39.615 2.687 66.075 1.00 49.31 90 LYS A O 1
ATOM 737 N N . GLU A 1 91 ? -39.072 1.510 64.252 1.00 64.81 91 GLU A N 1
ATOM 738 C CA . GLU A 1 91 ? -40.448 1.135 63.880 1.00 64.81 91 GLU A CA 1
ATOM 739 C C . GLU A 1 91 ? -41.097 0.336 65.027 1.00 64.81 91 GLU A C 1
ATOM 741 O O . GLU A 1 91 ? -42.155 0.691 65.553 1.00 64.81 91 GLU A O 1
ATOM 746 N N . ASN A 1 92 ? -40.368 -0.667 65.527 1.00 64.38 92 ASN A N 1
ATOM 747 C CA . ASN A 1 92 ? -40.743 -1.465 66.696 1.00 64.38 92 ASN A CA 1
ATOM 748 C C . ASN A 1 92 ? -40.842 -0.628 67.989 1.00 64.38 92 ASN A C 1
ATOM 750 O O . ASN A 1 92 ? -41.707 -0.877 68.836 1.00 64.38 92 ASN A O 1
ATOM 754 N N . ALA A 1 93 ? -39.982 0.380 68.159 1.00 52.59 93 ALA A N 1
ATOM 755 C CA . ALA A 1 93 ? -40.054 1.319 69.277 1.00 52.59 93 ALA A CA 1
ATOM 756 C C . ALA A 1 93 ? -41.217 2.320 69.145 1.00 52.59 93 ALA A C 1
ATOM 758 O O . ALA A 1 93 ? -41.776 2.710 70.164 1.00 52.59 93 ALA A O 1
ATOM 759 N N . LEU A 1 94 ? -41.630 2.694 67.930 1.00 51.16 94 LEU A N 1
ATOM 760 C CA . LEU A 1 94 ? -42.769 3.576 67.654 1.00 51.16 94 LEU A CA 1
ATOM 761 C C . LEU A 1 94 ? -44.093 2.901 68.010 1.00 51.16 94 LEU A C 1
ATOM 763 O O . LEU A 1 94 ? -44.934 3.521 68.657 1.00 51.16 94 LEU A O 1
ATOM 767 N N . VAL A 1 95 ? -44.239 1.610 67.693 1.00 65.94 95 VAL A N 1
ATOM 768 C CA . VAL A 1 95 ? -45.384 0.790 68.130 1.00 65.94 95 VAL A CA 1
ATOM 769 C C . VAL A 1 95 ? -45.491 0.749 69.663 1.00 65.94 95 VAL A C 1
ATOM 771 O O . VAL A 1 95 ? -46.595 0.818 70.200 1.00 65.94 95 VAL A O 1
ATOM 774 N N . LYS A 1 96 ? -44.358 0.718 70.382 1.00 58.50 96 LYS A N 1
ATOM 775 C CA . LYS A 1 96 ? -44.327 0.850 71.852 1.00 58.50 96 LYS A CA 1
ATOM 776 C C . LYS A 1 96 ? -44.560 2.288 72.331 1.00 58.50 96 LYS A C 1
ATOM 778 O O . LYS A 1 96 ? -45.247 2.490 73.324 1.00 58.50 96 LYS A O 1
ATOM 783 N N . ASN A 1 97 ? -44.019 3.299 71.653 1.00 49.25 97 ASN A N 1
ATOM 784 C CA . ASN A 1 97 ? -44.133 4.707 72.050 1.00 49.25 97 ASN A CA 1
ATOM 785 C C . ASN A 1 97 ? -45.560 5.251 71.852 1.00 49.25 97 ASN A C 1
ATOM 787 O O . ASN A 1 97 ? -46.038 6.019 72.679 1.00 49.25 97 ASN A O 1
ATOM 791 N N . ALA A 1 98 ? -46.295 4.754 70.853 1.00 56.47 98 ALA A N 1
ATOM 792 C CA . ALA A 1 98 ? -47.729 5.002 70.688 1.00 56.47 98 ALA A CA 1
ATOM 793 C C . ALA A 1 98 ? -48.586 4.499 71.875 1.00 56.47 98 ALA A C 1
ATOM 795 O O . ALA A 1 98 ? -49.748 4.881 71.998 1.00 56.47 98 ALA A O 1
ATOM 796 N N . GLN A 1 99 ? -48.016 3.671 72.760 1.00 52.25 99 GLN A N 1
ATOM 797 C CA . GLN A 1 99 ? -48.621 3.186 74.007 1.00 52.25 99 GLN A CA 1
ATOM 798 C C . GLN A 1 99 ? -48.110 3.956 75.251 1.00 52.25 99 GLN A C 1
ATOM 800 O O . GLN A 1 99 ? -48.454 3.605 76.379 1.00 52.25 99 GLN A O 1
ATOM 805 N N . VAL A 1 100 ? -47.288 5.002 75.072 1.00 56.19 100 VAL A N 1
ATOM 806 C CA . VAL A 1 100 ? -46.599 5.771 76.129 1.00 56.19 100 VAL A CA 1
ATOM 807 C C . VAL A 1 100 ? -47.034 7.248 76.114 1.00 56.19 100 VAL A C 1
ATOM 809 O O . VAL A 1 100 ? -47.473 7.789 75.102 1.00 56.19 100 VAL A O 1
ATOM 812 N N . GLN A 1 101 ? -46.967 7.912 77.273 1.00 43.75 101 GLN A N 1
ATOM 813 C CA . GLN A 1 101 ? -47.533 9.250 77.490 1.00 43.75 101 GLN A CA 1
ATOM 814 C C . GLN A 1 101 ? -46.502 10.388 77.320 1.00 43.75 101 GLN A C 1
ATOM 816 O O . GLN A 1 101 ? -45.320 10.241 77.625 1.00 43.75 101 GLN A O 1
ATOM 821 N N . ARG A 1 102 ? -46.973 11.544 76.832 1.00 50.38 102 ARG A N 1
ATOM 822 C CA . ARG A 1 102 ? -46.207 12.581 76.095 1.00 50.38 102 ARG A CA 1
ATOM 823 C C . ARG A 1 102 ? -45.249 13.492 76.900 1.00 50.38 102 ARG A C 1
ATOM 825 O O . ARG A 1 102 ? -44.864 14.545 76.405 1.00 50.38 102 ARG A O 1
ATOM 832 N N . ASN A 1 103 ? -44.850 13.140 78.121 1.00 49.41 103 ASN A N 1
ATOM 833 C CA . ASN A 1 103 ? -44.291 14.111 79.081 1.00 49.41 103 ASN A CA 1
ATOM 834 C C . ASN A 1 103 ? -42.741 14.174 79.144 1.00 49.41 103 ASN A C 1
ATOM 836 O O . ASN A 1 103 ? -42.189 14.266 80.241 1.00 49.41 103 ASN A O 1
ATOM 840 N N . LYS A 1 104 ? -42.012 14.101 78.016 1.00 49.97 104 LYS A N 1
ATOM 841 C CA . LYS A 1 104 ? -40.528 14.121 78.009 1.00 49.97 104 LYS A CA 1
ATOM 842 C C . LYS A 1 104 ? -39.916 14.986 76.901 1.00 49.97 104 LYS A C 1
ATOM 844 O O . LYS A 1 104 ? -40.143 14.740 75.724 1.00 49.97 104 LYS A O 1
ATOM 849 N N . GLN A 1 105 ? -39.078 15.949 77.300 1.00 50.72 105 GLN A N 1
ATOM 850 C CA . GLN A 1 105 ? -38.446 16.931 76.403 1.00 50.72 105 GLN A CA 1
ATOM 851 C C . GLN A 1 105 ? -37.028 16.533 75.933 1.00 50.72 105 GLN A C 1
ATOM 853 O O . GLN A 1 105 ? -36.640 16.852 74.813 1.00 50.72 105 GLN A O 1
ATOM 858 N N . HIS A 1 106 ? -36.266 15.819 76.775 1.00 57.09 106 HIS A N 1
ATOM 859 C CA . HIS A 1 106 ? -34.837 15.491 76.585 1.00 57.09 106 HIS A CA 1
ATOM 860 C C . HIS A 1 106 ? -34.526 14.803 75.242 1.00 57.09 106 HIS A C 1
ATOM 862 O O . HIS A 1 106 ? -33.524 15.091 74.592 1.00 57.09 106 HIS A O 1
ATOM 868 N N . GLU A 1 107 ? -35.417 13.914 74.801 1.00 55.59 107 GLU A N 1
ATOM 869 C CA . GLU A 1 107 ? -35.275 13.113 73.576 1.00 55.59 107 GLU A CA 1
ATOM 870 C C . GLU A 1 107 ? -35.258 13.987 72.293 1.00 55.59 107 GLU A C 1
ATOM 872 O O . GLU A 1 107 ? -34.766 13.558 71.249 1.00 55.59 107 GLU A O 1
ATOM 877 N N . VAL A 1 108 ? -35.727 15.243 72.368 1.00 54.06 108 VAL A N 1
ATOM 878 C CA . VAL A 1 108 ? -35.738 16.209 71.250 1.00 54.06 108 VAL A CA 1
ATOM 879 C C . VAL A 1 108 ? -34.389 16.929 71.088 1.00 54.06 108 VAL A C 1
ATOM 881 O O . VAL A 1 108 ? -33.947 17.194 69.965 1.00 54.06 108 VAL A O 1
ATOM 884 N N . GLU A 1 109 ? -33.703 17.234 72.192 1.00 58.66 109 GLU A N 1
ATOM 885 C CA . GLU A 1 109 ? -32.410 17.936 72.171 1.00 58.66 109 GLU A CA 1
ATOM 886 C C . GLU A 1 109 ? -31.278 17.020 71.682 1.00 58.66 109 GLU A C 1
ATOM 888 O O . GLU A 1 109 ? -30.405 17.444 70.921 1.00 58.66 109 GLU A O 1
ATOM 893 N N . GLU A 1 110 ? -31.330 15.738 72.047 1.00 58.59 110 GLU A N 1
ATOM 894 C CA . GLU A 1 110 ? -30.371 14.716 71.619 1.00 58.59 110 GLU A CA 1
ATOM 895 C C . GLU A 1 110 ? -30.379 14.528 70.089 1.00 58.59 110 GLU A C 1
ATOM 897 O O . GLU A 1 110 ? -29.337 14.647 69.434 1.00 58.59 110 GLU A O 1
ATOM 902 N N . ALA A 1 111 ? -31.565 14.374 69.488 1.00 52.19 111 ALA A N 1
ATOM 903 C CA . ALA A 1 111 ? -31.731 14.295 68.035 1.00 52.19 111 ALA A CA 1
ATOM 904 C C . ALA A 1 111 ? -31.239 15.564 67.303 1.00 52.19 111 ALA A C 1
ATOM 906 O O . ALA A 1 111 ? -30.642 15.484 66.224 1.00 52.19 111 ALA A O 1
ATOM 907 N N . THR A 1 112 ? -31.445 16.740 67.906 1.00 53.31 112 THR A N 1
ATOM 908 C CA . THR A 1 112 ? -31.038 18.038 67.339 1.00 53.31 112 THR A CA 1
ATOM 909 C C . THR A 1 112 ? -29.514 18.221 67.342 1.00 53.31 112 THR A C 1
ATOM 911 O O . THR A 1 112 ? -28.938 18.742 66.377 1.00 53.31 112 THR A O 1
ATOM 914 N N . ASN A 1 113 ? -28.831 17.741 68.385 1.00 60.25 113 ASN A N 1
ATOM 915 C CA . ASN A 1 113 ? -27.369 17.760 68.465 1.00 60.25 113 ASN A CA 1
ATOM 916 C C . ASN A 1 113 ? -26.716 16.827 67.433 1.00 60.25 113 ASN A C 1
ATOM 918 O O . ASN A 1 113 ? -25.775 17.242 66.749 1.00 60.25 113 ASN A O 1
ATOM 922 N N . ILE A 1 114 ? -27.250 15.613 67.251 1.00 60.91 114 ILE A N 1
ATOM 923 C CA . ILE A 1 114 ? -26.761 14.649 66.249 1.00 60.91 114 ILE A CA 1
ATOM 924 C C . ILE A 1 114 ? -26.810 15.262 64.839 1.00 60.91 114 ILE A C 1
ATOM 926 O O . ILE A 1 114 ? -25.787 15.307 64.152 1.00 60.91 114 ILE A O 1
ATOM 930 N N . LEU A 1 115 ? -27.961 15.821 64.444 1.00 46.75 115 LEU A N 1
ATOM 931 C CA . LEU A 1 115 ? -28.157 16.486 63.147 1.00 46.75 115 LEU A CA 1
ATOM 932 C C . LEU A 1 115 ? -27.153 17.632 62.909 1.00 46.75 115 LEU A C 1
ATOM 934 O O . LEU A 1 115 ? -26.638 17.820 61.802 1.00 46.75 115 LEU A O 1
ATOM 938 N N . THR A 1 116 ? -26.858 18.399 63.959 1.00 55.56 116 THR A N 1
ATOM 939 C CA . THR A 1 116 ? -25.937 19.543 63.902 1.00 55.56 116 THR A CA 1
ATOM 940 C C . THR A 1 116 ? -24.482 19.097 63.715 1.00 55.56 116 THR A C 1
ATOM 942 O O . THR A 1 116 ? -23.736 19.730 62.960 1.00 55.56 116 THR A O 1
ATOM 945 N N . ALA A 1 117 ? -24.082 17.977 64.325 1.00 50.62 117 ALA A N 1
ATOM 946 C CA . ALA A 1 117 ? -22.755 17.392 64.148 1.00 50.62 117 ALA A CA 1
ATOM 947 C C . ALA A 1 117 ? -22.530 16.883 62.710 1.00 50.62 117 ALA A C 1
ATOM 949 O O . ALA A 1 117 ? -21.518 17.225 62.088 1.00 50.62 117 ALA A O 1
ATOM 950 N N . THR A 1 118 ? -23.491 16.149 62.130 1.00 47.72 118 THR A N 1
ATOM 951 C CA . THR A 1 118 ? -23.377 15.633 60.749 1.00 47.72 118 THR A CA 1
ATOM 952 C C . THR A 1 118 ? -23.210 16.770 59.735 1.00 47.72 118 THR A C 1
ATOM 954 O O . THR A 1 118 ? -22.388 16.690 58.819 1.00 47.72 118 THR A O 1
ATOM 957 N N . ARG A 1 119 ? -23.938 17.878 59.938 1.00 46.22 119 ARG A N 1
ATOM 958 C CA . ARG A 1 119 ? -23.918 19.058 59.058 1.00 46.22 119 ARG A CA 1
ATOM 959 C C . ARG A 1 119 ? -22.583 19.819 59.073 1.00 46.22 119 ARG A C 1
ATOM 961 O O . ARG A 1 119 ? -22.246 20.455 58.074 1.00 46.22 119 ARG A O 1
ATOM 968 N N . LYS A 1 120 ? -21.802 19.740 60.162 1.00 48.78 120 LYS A N 1
ATOM 969 C CA . LYS A 1 120 ? -20.415 20.245 60.206 1.00 48.78 120 LYS A CA 1
ATOM 970 C C . LYS A 1 120 ? -19.456 19.357 59.410 1.00 48.78 120 LYS A C 1
ATOM 972 O O . LYS A 1 120 ? -18.655 19.886 58.647 1.00 48.78 120 LYS A O 1
ATOM 977 N N . CYS A 1 121 ? -19.562 18.034 59.546 1.00 47.03 121 CYS A N 1
ATOM 978 C CA . CYS A 1 121 ? -18.683 17.082 58.857 1.00 47.03 121 CYS A CA 1
ATOM 979 C C . CYS A 1 121 ? -18.773 17.217 57.323 1.00 47.03 121 CYS A C 1
ATOM 981 O O . CYS A 1 121 ? -17.753 17.382 56.655 1.00 47.03 121 CYS A O 1
ATOM 983 N N . PHE A 1 122 ? -19.994 17.286 56.779 1.00 41.53 122 PHE A N 1
ATOM 984 C CA . PHE A 1 122 ? -20.235 17.466 55.340 1.00 41.53 122 PHE A CA 1
ATOM 985 C C . PHE A 1 122 ? -19.572 18.731 54.755 1.00 41.53 122 PHE A C 1
ATOM 987 O O . PHE A 1 122 ? -19.086 18.715 53.626 1.00 41.53 122 PHE A O 1
ATOM 994 N N . ARG A 1 123 ? -19.500 19.826 55.530 1.00 44.38 123 ARG A N 1
ATOM 995 C CA . ARG A 1 123 ? -18.883 21.089 55.088 1.00 44.38 123 ARG A CA 1
ATOM 996 C C . ARG A 1 123 ? -17.360 21.025 54.939 1.00 44.38 123 ARG A C 1
ATOM 998 O O . ARG A 1 123 ? -16.837 21.758 54.108 1.00 44.38 123 ARG A O 1
ATOM 1005 N N . HIS A 1 124 ? -16.664 20.181 55.702 1.00 47.84 124 HIS A N 1
ATOM 1006 C CA . HIS A 1 124 ? -15.213 20.013 55.550 1.00 47.84 124 HIS A CA 1
ATOM 1007 C C . HIS A 1 124 ? -14.869 19.196 54.299 1.00 47.84 124 HIS A C 1
ATOM 1009 O O . HIS A 1 124 ? -14.070 19.644 53.485 1.00 47.84 124 HIS A O 1
ATOM 1015 N N . ILE A 1 125 ? -15.562 18.073 54.080 1.00 49.75 125 ILE A N 1
ATOM 1016 C CA . ILE A 1 125 ? -15.336 17.189 52.920 1.00 49.75 125 ILE A CA 1
ATOM 1017 C C . ILE A 1 125 ? -15.529 17.947 51.589 1.00 49.75 125 ILE A C 1
ATOM 1019 O O . ILE A 1 125 ? -14.776 17.751 50.637 1.00 49.75 125 ILE A O 1
ATOM 1023 N N . ALA A 1 126 ? -16.501 18.865 51.530 1.00 40.50 126 ALA A N 1
ATOM 1024 C CA . ALA A 1 126 ? -16.732 19.709 50.357 1.00 40.50 126 ALA A CA 1
ATOM 1025 C C . ALA A 1 126 ? -15.605 20.732 50.082 1.00 40.50 126 ALA A C 1
ATOM 1027 O O . ALA A 1 126 ? -15.408 21.116 48.931 1.00 40.50 126 ALA A O 1
ATOM 1028 N N . LEU A 1 127 ? -14.864 21.173 51.107 1.00 44.16 127 LEU A N 1
ATOM 1029 C CA . LEU A 1 127 ? -13.735 22.102 50.963 1.00 44.16 127 LEU A CA 1
ATOM 1030 C C . LEU A 1 127 ? -12.474 21.392 50.450 1.00 44.16 127 LEU A C 1
ATOM 1032 O O . LEU A 1 127 ? -11.810 21.909 49.550 1.00 44.16 127 LEU A O 1
ATOM 1036 N N . ASP A 1 128 ? -12.190 20.189 50.953 1.00 46.31 128 ASP A N 1
ATOM 1037 C CA . ASP A 1 128 ? -11.037 19.391 50.513 1.00 46.31 128 ASP A CA 1
ATOM 1038 C C . ASP A 1 128 ? -11.127 19.021 49.020 1.00 46.31 128 ASP A C 1
ATOM 1040 O O . ASP A 1 128 ? -10.122 19.046 48.309 1.00 46.31 128 ASP A O 1
ATOM 1044 N N . TYR A 1 129 ? -12.335 18.760 48.507 1.00 43.78 129 TYR A N 1
ATOM 1045 C CA . TYR A 1 129 ? -12.566 18.481 47.084 1.00 43.78 129 TYR A CA 1
ATOM 1046 C C . TYR A 1 129 ? -12.242 19.680 46.168 1.00 43.78 129 TYR A C 1
ATOM 1048 O O . TYR A 1 129 ? -11.659 19.513 45.096 1.00 43.78 129 TYR A O 1
ATOM 1056 N N . VAL A 1 130 ? -12.553 20.910 46.597 1.00 50.53 130 VAL A N 1
ATOM 1057 C CA . VAL A 1 130 ? -12.244 22.132 45.826 1.00 50.53 130 VAL A CA 1
ATOM 1058 C C . VAL A 1 130 ? -10.732 22.391 45.778 1.00 50.53 130 VAL A C 1
ATOM 1060 O O . VAL A 1 130 ? -10.200 22.762 44.730 1.00 50.53 130 VAL A O 1
ATOM 1063 N N . LEU A 1 131 ? -10.016 22.122 46.874 1.00 53.56 131 LEU A N 1
ATOM 1064 C CA . LEU A 1 131 ? -8.551 22.219 46.928 1.00 53.56 131 LEU A CA 1
ATOM 1065 C C . LEU A 1 131 ? -7.851 21.209 45.996 1.00 53.56 131 LEU A C 1
ATOM 1067 O O . LEU A 1 131 ? -6.793 21.511 45.438 1.00 53.56 131 LEU A O 1
ATOM 1071 N N . GLN A 1 132 ? -8.447 20.034 45.765 1.00 54.94 132 GLN A N 1
ATOM 1072 C CA . GLN A 1 132 ? -7.903 19.019 44.852 1.00 54.94 132 GLN A CA 1
ATOM 1073 C C . GLN A 1 132 ? -7.984 19.441 43.375 1.00 54.94 132 GLN A C 1
ATOM 1075 O O . GLN A 1 132 ? -7.028 19.226 42.628 1.00 54.94 132 GLN A O 1
ATOM 1080 N N . MET A 1 133 ? -9.067 20.109 42.956 1.00 53.94 133 MET A N 1
ATOM 1081 C CA . MET A 1 133 ? -9.171 20.667 41.597 1.00 53.94 133 MET A CA 1
ATOM 1082 C C . MET A 1 133 ? -8.111 21.751 41.344 1.00 53.94 133 MET A C 1
ATOM 1084 O O . MET A 1 133 ? -7.479 21.753 40.286 1.00 53.94 133 MET A O 1
ATOM 1088 N N . LEU A 1 134 ? -7.838 22.603 42.343 1.00 58.50 134 LEU A N 1
ATOM 1089 C CA . LEU A 1 134 ? -6.747 23.585 42.295 1.00 58.50 134 LEU A CA 1
ATOM 1090 C C . LEU A 1 134 ? -5.385 22.925 42.022 1.00 58.50 134 LEU A C 1
ATOM 1092 O O . LEU A 1 134 ? -4.639 23.398 41.168 1.00 58.50 134 LEU A O 1
ATOM 1096 N N . SER A 1 135 ? -5.065 21.815 42.699 1.00 62.66 135 SER A N 1
ATOM 1097 C CA . SER A 1 135 ? -3.785 21.107 42.526 1.00 62.66 135 SER A CA 1
ATOM 1098 C C . SER A 1 135 ? -3.534 20.667 41.076 1.00 62.66 135 SER A C 1
ATOM 1100 O O . SER A 1 135 ? -2.415 20.803 40.581 1.00 62.66 135 SER A O 1
ATOM 1102 N N . PHE A 1 136 ? -4.565 20.188 40.376 1.00 65.44 136 PHE A N 1
ATOM 1103 C CA . PHE A 1 136 ? -4.461 19.786 38.969 1.00 65.44 136 PHE A CA 1
ATOM 1104 C C . PHE A 1 136 ? -4.278 20.983 38.021 1.00 65.44 136 PHE A C 1
ATOM 1106 O O . PHE A 1 136 ? -3.510 20.895 37.059 1.00 65.44 136 PHE A O 1
ATOM 1113 N N . MET A 1 137 ? -4.928 22.116 38.313 1.00 73.06 137 MET A N 1
ATOM 1114 C CA . MET A 1 137 ? -4.754 23.358 37.551 1.00 73.06 137 MET A CA 1
ATOM 1115 C C . MET A 1 137 ? -3.354 23.958 37.744 1.00 73.06 137 MET A C 1
ATOM 1117 O O . MET A 1 137 ? -2.738 24.372 36.765 1.00 73.06 137 MET A O 1
ATOM 1121 N N . TYR A 1 138 ? -2.808 23.940 38.966 1.00 73.38 138 TYR A N 1
ATOM 1122 C CA . TYR A 1 138 ? -1.428 24.369 39.225 1.00 73.38 138 TYR A CA 1
ATOM 1123 C C . TYR A 1 138 ? -0.390 23.489 38.514 1.00 73.38 138 TYR A C 1
ATOM 1125 O O . TYR A 1 138 ? 0.588 24.021 37.995 1.00 73.38 138 TYR A O 1
ATOM 1133 N N . ALA A 1 139 ? -0.617 22.173 38.426 1.00 76.62 139 ALA A N 1
ATOM 1134 C CA . ALA A 1 139 ? 0.251 21.270 37.668 1.00 76.62 139 ALA A CA 1
ATOM 1135 C C . ALA A 1 139 ? 0.293 21.633 36.170 1.00 76.62 139 ALA A C 1
ATOM 1137 O O . ALA A 1 139 ? 1.370 21.713 35.580 1.00 76.62 139 ALA A O 1
ATOM 1138 N N . HIS A 1 140 ? -0.868 21.927 35.568 1.00 78.25 140 HIS A N 1
ATOM 1139 C CA . HIS A 1 140 ? -0.951 22.378 34.173 1.00 78.25 140 HIS A CA 1
ATOM 1140 C C . HIS A 1 140 ? -0.310 23.754 33.967 1.00 78.25 140 HIS A C 1
ATOM 1142 O O . HIS A 1 140 ? 0.427 23.939 33.003 1.00 78.25 140 HIS A O 1
ATOM 1148 N N . LEU A 1 141 ? -0.546 24.703 34.878 1.00 82.56 141 LEU A N 1
ATOM 1149 C CA . LEU A 1 141 ? 0.055 26.037 34.818 1.00 82.56 141 LEU A CA 1
ATOM 1150 C C . LEU A 1 141 ? 1.589 25.971 34.862 1.00 82.56 141 LEU A C 1
ATOM 1152 O O . LEU A 1 141 ? 2.243 26.616 34.048 1.00 82.56 141 LEU A O 1
ATOM 1156 N N . ALA A 1 142 ? 2.157 25.162 35.762 1.00 83.38 142 ALA A N 1
ATOM 1157 C CA . ALA A 1 142 ? 3.602 24.959 35.850 1.00 83.38 142 ALA A CA 1
ATOM 1158 C C . ALA A 1 142 ? 4.173 24.339 34.564 1.00 83.38 142 ALA A C 1
ATOM 1160 O O . ALA A 1 142 ? 5.147 24.854 34.021 1.00 83.38 142 ALA A O 1
ATOM 1161 N N . PHE A 1 143 ? 3.527 23.292 34.040 1.00 88.06 143 PHE A N 1
ATOM 1162 C CA . PHE A 1 143 ? 3.913 22.645 32.784 1.00 88.06 143 PHE A CA 1
ATOM 1163 C C . PHE A 1 143 ? 3.913 23.617 31.589 1.00 88.06 143 PHE A C 1
ATOM 1165 O O . PHE A 1 143 ? 4.892 23.675 30.847 1.00 88.06 143 PHE A O 1
ATOM 1172 N N . PHE A 1 144 ? 2.846 24.406 31.413 1.00 85.56 144 PHE A N 1
ATOM 1173 C CA . PHE A 1 144 ? 2.764 25.360 30.303 1.00 85.56 144 PHE A CA 1
ATOM 1174 C C . PHE A 1 144 ? 3.747 26.528 30.449 1.00 85.56 144 PHE A C 1
ATOM 1176 O O . PHE A 1 144 ? 4.278 26.975 29.436 1.00 85.56 144 PHE A O 1
ATOM 1183 N N . HIS A 1 145 ? 4.039 26.986 31.672 1.00 88.31 145 HIS A N 1
ATOM 1184 C CA . HIS A 1 145 ? 5.063 28.008 31.912 1.00 88.31 145 HIS A CA 1
ATOM 1185 C C . HIS A 1 145 ? 6.461 27.482 31.550 1.00 88.31 145 HIS A C 1
ATOM 1187 O O . HIS A 1 145 ? 7.147 28.085 30.733 1.00 88.31 145 HIS A O 1
ATOM 1193 N N . GLN A 1 146 ? 6.837 26.305 32.064 1.00 90.50 146 GLN A N 1
ATOM 1194 C CA . GLN A 1 146 ? 8.134 25.674 31.788 1.00 90.50 146 GLN A CA 1
ATOM 1195 C C . GLN A 1 146 ? 8.337 25.381 30.292 1.00 90.50 146 GLN A C 1
ATOM 1197 O O . GLN A 1 146 ? 9.416 25.619 29.753 1.00 90.50 146 GLN A O 1
ATOM 1202 N N . GLY A 1 147 ? 7.291 24.913 29.600 1.00 88.81 147 GLY A N 1
ATOM 1203 C CA . GLY A 1 147 ? 7.319 24.745 28.147 1.00 88.81 147 GLY A CA 1
ATOM 1204 C C . GLY A 1 147 ? 7.445 26.074 27.391 1.00 88.81 147 GLY A C 1
ATOM 1205 O O . GLY A 1 147 ? 8.210 26.159 26.433 1.00 88.81 147 GLY A O 1
ATOM 1206 N N . TYR A 1 148 ? 6.731 27.121 27.821 1.00 91.44 148 TYR A N 1
ATOM 1207 C CA . TYR A 1 148 ? 6.801 28.450 27.207 1.00 91.44 148 TYR A CA 1
ATOM 1208 C C . TYR A 1 148 ? 8.199 29.072 27.320 1.00 91.44 148 TYR A C 1
ATOM 1210 O O . TYR A 1 148 ? 8.709 29.585 26.322 1.00 91.44 148 TYR A O 1
ATOM 1218 N N . ASP A 1 149 ? 8.829 28.999 28.495 1.00 92.44 149 ASP A N 1
ATOM 1219 C CA . ASP A 1 149 ? 10.177 29.534 28.720 1.00 92.44 149 ASP A CA 1
ATOM 1220 C C . ASP A 1 149 ? 11.192 28.832 27.796 1.00 92.44 149 ASP A C 1
ATOM 1222 O O . ASP A 1 149 ? 11.894 29.480 27.018 1.00 92.44 149 ASP A O 1
ATOM 1226 N N . LEU A 1 150 ? 11.170 27.494 27.783 1.00 92.06 150 LEU A N 1
ATOM 1227 C CA . LEU A 1 150 ? 12.032 26.645 26.956 1.00 92.06 150 LEU A CA 1
ATOM 1228 C C . LEU A 1 150 ? 11.893 26.923 25.446 1.00 92.06 150 LEU A C 1
ATOM 1230 O O . LEU A 1 150 ? 12.893 27.045 24.736 1.00 92.06 150 LEU A O 1
ATOM 1234 N N . PHE A 1 151 ? 10.665 27.054 24.931 1.00 90.94 151 PHE A N 1
ATOM 1235 C CA . PHE A 1 151 ? 10.457 27.390 23.517 1.00 90.94 151 PHE A CA 1
ATOM 1236 C C . PHE A 1 151 ? 10.772 28.861 23.198 1.00 90.94 151 PHE A C 1
ATOM 1238 O O . PHE A 1 151 ? 11.174 29.162 22.072 1.00 90.94 151 PHE A O 1
ATOM 1245 N N . SER A 1 152 ? 10.672 29.768 24.175 1.00 91.69 152 SER A N 1
ATOM 1246 C CA . SER A 1 152 ? 11.085 31.170 24.022 1.00 91.69 152 SER A CA 1
ATOM 1247 C C . SER A 1 152 ? 12.606 31.306 23.886 1.00 91.69 152 SER A C 1
ATOM 1249 O O . SER A 1 152 ? 13.072 32.078 23.048 1.00 91.69 152 SER A O 1
ATOM 1251 N N . GLU A 1 153 ? 13.386 30.519 24.633 1.00 91.69 153 GLU A N 1
ATOM 1252 C CA . GLU A 1 153 ? 14.849 30.442 24.483 1.00 91.69 153 GLU A CA 1
ATOM 1253 C C . GLU A 1 153 ? 15.277 29.796 23.151 1.00 91.69 153 GLU A C 1
ATOM 1255 O O . GLU A 1 153 ? 16.284 30.188 22.554 1.00 91.69 153 GLU A O 1
ATOM 1260 N N . LEU A 1 154 ? 14.498 28.835 22.642 1.00 92.12 154 LEU A N 1
ATOM 1261 C CA . LEU A 1 154 ? 14.765 28.160 21.367 1.00 92.12 154 LEU A CA 1
ATOM 1262 C C . LEU A 1 154 ? 14.396 29.014 20.133 1.00 92.12 154 LEU A C 1
ATOM 1264 O O . LEU A 1 154 ? 15.035 28.897 19.084 1.00 92.12 154 LEU A O 1
ATOM 1268 N N . GLY A 1 155 ? 13.403 29.902 20.250 1.00 91.50 155 GLY A N 1
ATOM 1269 C CA . GLY A 1 155 ? 12.864 30.717 19.151 1.00 91.50 155 GLY A CA 1
ATOM 1270 C C . GLY A 1 155 ? 13.899 31.517 18.334 1.00 91.50 155 GLY A C 1
ATOM 1271 O O . GLY A 1 155 ? 13.881 31.429 17.102 1.00 91.50 155 GLY A O 1
ATOM 1272 N N . PRO A 1 156 ? 14.839 32.261 18.956 1.00 94.19 156 PRO A N 1
ATOM 1273 C CA . PRO A 1 156 ? 15.899 32.972 18.236 1.00 94.19 156 PRO A CA 1
ATOM 1274 C C . PRO A 1 156 ? 16.781 32.049 17.386 1.00 94.19 156 PRO A C 1
ATOM 1276 O O . PRO A 1 156 ? 17.174 32.419 16.281 1.00 94.19 156 PRO A O 1
ATOM 1279 N N . TYR A 1 157 ? 17.051 30.835 17.873 1.00 93.19 157 TYR A N 1
ATOM 1280 C CA . TYR A 1 157 ? 17.850 29.842 17.159 1.00 93.19 157 TYR A CA 1
ATOM 1281 C C . TYR A 1 157 ? 17.090 29.231 15.975 1.00 93.19 157 TYR A C 1
ATOM 1283 O O . TYR A 1 157 ? 17.651 29.122 14.888 1.00 93.19 157 TYR A O 1
ATOM 1291 N N . MET A 1 158 ? 15.799 28.917 16.141 1.00 91.81 158 MET A N 1
ATOM 1292 C CA . MET A 1 158 ? 14.946 28.469 15.030 1.00 91.81 158 MET A CA 1
ATOM 1293 C C . MET A 1 158 ? 14.879 29.503 13.901 1.00 91.81 158 MET A C 1
ATOM 1295 O O . MET A 1 158 ? 14.893 29.136 12.728 1.00 91.81 158 MET A O 1
ATOM 1299 N N . LYS A 1 159 ? 14.839 30.797 14.245 1.00 93.00 159 LYS A N 1
ATOM 1300 C CA . LYS A 1 159 ? 14.809 31.885 13.262 1.00 93.00 159 LYS A CA 1
ATOM 1301 C C . LYS A 1 159 ? 16.113 32.000 12.466 1.00 93.00 159 LYS A C 1
ATOM 1303 O O . LYS A 1 159 ? 16.052 32.202 11.255 1.00 93.00 159 LYS A O 1
ATOM 1308 N N . ASP A 1 160 ? 17.268 31.873 13.119 1.00 93.00 160 ASP A N 1
ATOM 1309 C CA . ASP A 1 160 ? 18.557 31.875 12.416 1.00 93.00 160 ASP A CA 1
ATOM 1310 C C . ASP A 1 160 ? 18.721 30.628 11.535 1.00 93.00 160 ASP A C 1
ATOM 1312 O O . ASP A 1 160 ? 19.071 30.753 10.363 1.00 93.00 160 ASP A O 1
ATOM 1316 N N . LEU A 1 161 ? 18.369 29.442 12.046 1.00 93.00 161 LEU A N 1
ATOM 1317 C CA . LEU A 1 161 ? 18.428 28.197 11.278 1.00 93.00 161 LEU A CA 1
ATOM 1318 C C . LEU A 1 161 ? 17.508 28.226 10.046 1.00 93.00 161 LEU A C 1
ATOM 1320 O O . LEU A 1 161 ? 17.926 27.800 8.973 1.00 93.00 161 LEU A O 1
ATOM 1324 N N . GLY A 1 162 ? 16.299 28.790 10.158 1.00 91.12 162 GLY A N 1
ATOM 1325 C CA . GLY A 1 162 ? 15.427 29.034 9.003 1.00 91.12 162 GLY A CA 1
ATOM 1326 C C . GLY A 1 162 ? 16.098 29.929 7.956 1.00 91.12 162 GLY A C 1
ATOM 1327 O O . GLY A 1 162 ? 16.187 29.562 6.788 1.00 91.12 162 GLY A O 1
ATOM 1328 N N . ALA A 1 163 ? 16.699 31.041 8.390 1.00 93.75 163 ALA A N 1
ATOM 1329 C CA . ALA A 1 163 ? 17.448 31.929 7.504 1.00 93.75 163 ALA A CA 1
ATOM 1330 C C . ALA A 1 163 ? 18.752 31.311 6.952 1.00 93.75 163 ALA A C 1
ATOM 1332 O O . ALA A 1 163 ? 19.308 31.836 5.986 1.00 93.75 163 ALA A O 1
ATOM 1333 N N . GLN A 1 164 ? 19.296 30.243 7.549 1.00 92.38 164 GLN A N 1
ATOM 1334 C CA . GLN A 1 164 ? 20.366 29.427 6.956 1.00 92.38 164 GLN A CA 1
ATOM 1335 C C . GLN A 1 164 ? 19.803 28.464 5.898 1.00 92.38 164 GLN A C 1
ATOM 1337 O O . GLN A 1 164 ? 20.347 28.391 4.797 1.00 92.38 164 GLN A O 1
ATOM 1342 N N . LEU A 1 165 ? 18.683 27.795 6.188 1.00 91.69 165 LEU A N 1
ATOM 1343 C CA . LEU A 1 165 ? 18.005 26.883 5.264 1.00 91.69 165 LEU A CA 1
ATOM 1344 C C . LEU A 1 165 ? 17.545 27.593 3.981 1.00 91.69 165 LEU A C 1
ATOM 1346 O O . LEU A 1 165 ? 17.804 27.087 2.892 1.00 91.69 165 LEU A O 1
ATOM 1350 N N . ASP A 1 166 ? 16.959 28.790 4.086 1.00 92.69 166 ASP A N 1
ATOM 1351 C CA . ASP A 1 166 ? 16.549 29.600 2.926 1.00 92.69 166 ASP A CA 1
ATOM 1352 C C . ASP A 1 166 ? 17.726 29.883 1.971 1.00 92.69 166 ASP A C 1
ATOM 1354 O O . ASP A 1 166 ? 17.579 29.815 0.749 1.00 92.69 166 ASP A O 1
ATOM 1358 N N . ARG A 1 167 ? 18.921 30.156 2.520 1.00 93.31 167 ARG A N 1
ATOM 1359 C CA . ARG A 1 167 ? 20.151 30.351 1.732 1.00 93.31 167 ARG A CA 1
ATOM 1360 C C . ARG A 1 167 ? 20.583 29.057 1.044 1.00 93.31 167 ARG A C 1
ATOM 1362 O O . ARG A 1 167 ? 20.796 29.067 -0.164 1.00 93.31 167 ARG A O 1
ATOM 1369 N N . LEU A 1 168 ? 20.628 27.943 1.779 1.00 91.62 168 LEU A N 1
ATOM 1370 C CA . LEU A 1 168 ? 20.987 26.630 1.229 1.00 91.62 168 LEU A CA 1
ATOM 1371 C C . LEU A 1 168 ? 20.032 26.184 0.108 1.00 91.62 168 LEU A C 1
ATOM 1373 O O . LEU A 1 168 ? 20.484 25.628 -0.890 1.00 91.62 168 LEU A O 1
ATOM 1377 N N . VAL A 1 169 ? 18.731 26.475 0.218 1.00 93.38 169 VAL A N 1
ATOM 1378 C CA . VAL A 1 169 ? 17.742 26.201 -0.841 1.00 93.38 169 VAL A CA 1
ATOM 1379 C C . VAL A 1 169 ? 18.017 27.036 -2.099 1.00 93.38 169 VAL A C 1
ATOM 1381 O O . VAL A 1 169 ? 17.930 26.510 -3.212 1.00 93.38 169 VAL A O 1
ATOM 1384 N N . VAL A 1 170 ? 18.389 28.313 -1.954 1.00 95.56 170 VAL A N 1
ATOM 1385 C CA . VAL A 1 170 ? 18.765 29.179 -3.088 1.00 95.56 170 VAL A CA 1
ATOM 1386 C C . VAL A 1 170 ? 20.065 28.710 -3.751 1.00 95.56 170 VAL A C 1
ATOM 1388 O O . VAL A 1 170 ? 20.120 28.628 -4.982 1.00 95.56 170 VAL A O 1
ATOM 1391 N N . ASP A 1 171 ? 21.083 28.354 -2.968 1.00 94.06 171 ASP A N 1
ATOM 1392 C CA . ASP A 1 171 ? 22.368 27.874 -3.486 1.00 94.06 171 ASP A CA 1
ATOM 1393 C C . ASP A 1 171 ? 22.232 26.503 -4.174 1.00 94.06 171 ASP A C 1
ATOM 1395 O O . ASP A 1 171 ? 22.723 26.327 -5.291 1.00 94.06 171 ASP A O 1
ATOM 1399 N N . ALA A 1 172 ? 21.464 25.570 -3.603 1.00 92.31 172 ALA A N 1
ATOM 1400 C CA . ALA A 1 172 ? 21.148 24.289 -4.241 1.00 92.31 172 ALA A CA 1
ATOM 1401 C C . ALA A 1 172 ? 20.341 24.469 -5.542 1.00 92.31 172 ALA A C 1
ATOM 1403 O O . ALA A 1 172 ? 20.596 23.792 -6.541 1.00 92.31 172 ALA A O 1
ATOM 1404 N N . ALA A 1 173 ? 19.400 25.421 -5.584 1.00 93.38 173 ALA A N 1
ATOM 1405 C CA . ALA A 1 173 ? 18.670 25.758 -6.808 1.00 93.38 173 ALA A CA 1
ATOM 1406 C C . ALA A 1 173 ? 19.573 26.398 -7.883 1.00 93.38 173 ALA A C 1
ATOM 1408 O O . ALA A 1 173 ? 19.335 26.203 -9.079 1.00 93.38 173 ALA A O 1
ATOM 1409 N N . LYS A 1 174 ? 20.621 27.133 -7.486 1.00 95.38 174 LYS A N 1
ATOM 1410 C CA . LYS A 1 174 ? 21.658 27.642 -8.396 1.00 95.38 174 LYS A CA 1
ATOM 1411 C C . LYS A 1 174 ? 22.527 26.507 -8.937 1.00 95.38 174 LYS A C 1
ATOM 1413 O O . LYS A 1 174 ? 22.672 26.401 -10.154 1.00 95.38 174 LYS A O 1
ATOM 1418 N N . GLU A 1 175 ? 23.056 25.643 -8.071 1.00 93.19 175 GLU A N 1
ATOM 1419 C CA . GLU A 1 175 ? 23.894 24.511 -8.484 1.00 93.19 175 GLU A CA 1
ATOM 1420 C C . GLU A 1 175 ? 23.134 23.547 -9.404 1.00 93.19 175 GLU A C 1
ATOM 1422 O O . GLU A 1 175 ? 23.661 23.156 -10.448 1.00 93.19 175 GLU A O 1
ATOM 1427 N N . LYS A 1 176 ? 21.863 23.249 -9.097 1.00 91.75 176 LYS A N 1
ATOM 1428 C CA . LYS A 1 176 ? 20.985 22.455 -9.967 1.00 91.75 176 LYS A CA 1
ATOM 1429 C C . LYS A 1 176 ? 20.896 23.042 -11.380 1.00 91.75 176 LYS A C 1
ATOM 1431 O O . LYS A 1 176 ? 21.118 22.312 -12.342 1.00 91.75 176 LYS A O 1
ATOM 1436 N N . ARG A 1 177 ? 20.659 24.352 -11.523 1.00 92.50 177 ARG A N 1
ATOM 1437 C CA . ARG A 1 177 ? 20.612 25.021 -12.840 1.00 92.50 177 ARG A CA 1
ATOM 1438 C C . ARG A 1 177 ? 21.948 24.956 -13.574 1.00 92.50 177 ARG A C 1
ATOM 1440 O O . ARG A 1 177 ? 21.973 24.729 -14.781 1.00 92.50 177 ARG A O 1
ATOM 1447 N N . GLU A 1 178 ? 23.066 25.130 -12.870 1.00 93.12 178 GLU A N 1
ATOM 1448 C CA . GLU A 1 178 ? 24.389 24.959 -13.478 1.00 93.12 178 GLU A CA 1
ATOM 1449 C C . GLU A 1 178 ? 24.628 23.511 -13.935 1.00 93.12 178 GLU A C 1
ATOM 1451 O O . GLU A 1 178 ? 25.258 23.288 -14.968 1.00 93.12 178 GLU A O 1
ATOM 1456 N N . MET A 1 179 ? 24.137 22.521 -13.187 1.00 90.38 179 MET A N 1
ATOM 1457 C CA . MET A 1 179 ? 24.225 21.103 -13.541 1.00 90.38 179 MET A CA 1
ATOM 1458 C C . MET A 1 179 ? 23.345 20.765 -14.753 1.00 90.38 179 MET A C 1
ATOM 1460 O O . MET A 1 179 ? 23.813 20.095 -15.670 1.00 90.38 179 MET A O 1
ATOM 1464 N N . GLU A 1 180 ? 22.123 21.296 -14.815 1.00 89.19 180 GLU A N 1
ATOM 1465 C CA . GLU A 1 180 ? 21.214 21.187 -15.966 1.00 89.19 180 GLU A CA 1
ATOM 1466 C C . GLU A 1 180 ? 21.824 21.817 -17.232 1.00 89.19 180 GLU A C 1
ATOM 1468 O O . GLU A 1 180 ? 21.783 21.218 -18.308 1.00 89.19 180 GLU A O 1
ATOM 1473 N N . GLN A 1 181 ? 22.478 22.979 -17.111 1.00 89.62 181 GLN A N 1
ATOM 1474 C CA . GLN A 1 181 ? 23.220 23.613 -18.210 1.00 89.62 181 GLN A CA 1
ATOM 1475 C C . GLN A 1 181 ? 24.417 22.769 -18.671 1.00 89.62 181 GLN A C 1
ATOM 1477 O O . GLN A 1 181 ? 24.604 22.575 -19.876 1.00 89.62 181 GLN A O 1
ATOM 1482 N N . LYS A 1 182 ? 25.208 22.219 -17.737 1.00 87.88 182 LYS A N 1
ATOM 1483 C CA . LYS A 1 182 ? 26.322 21.298 -18.041 1.00 87.88 182 LYS A CA 1
ATOM 1484 C C . LYS A 1 182 ? 25.806 20.035 -18.750 1.00 87.88 182 LYS A C 1
ATOM 1486 O O . LYS A 1 182 ? 26.374 19.639 -19.764 1.00 87.88 182 LYS A O 1
ATOM 1491 N N . HIS A 1 183 ? 24.696 19.458 -18.288 1.00 84.00 183 HIS A N 1
ATOM 1492 C CA . HIS A 1 183 ? 24.055 18.285 -18.891 1.00 84.00 183 HIS A CA 1
ATOM 1493 C C . HIS A 1 183 ? 23.529 18.567 -20.308 1.00 84.00 183 HIS A C 1
ATOM 1495 O O . HIS A 1 183 ? 23.850 17.828 -21.236 1.00 84.00 183 HIS A O 1
ATOM 1501 N N . SER A 1 184 ? 22.817 19.680 -20.507 1.00 83.06 184 SER A N 1
ATOM 1502 C CA . SER A 1 184 ? 22.357 20.129 -21.830 1.00 83.06 184 SER A CA 1
ATOM 1503 C C . SER A 1 184 ? 23.531 20.357 -22.794 1.00 83.06 184 SER A C 1
ATOM 1505 O O . SER A 1 184 ? 23.506 19.889 -23.929 1.00 83.06 184 SER A O 1
ATOM 1507 N N . THR A 1 185 ? 24.627 20.960 -22.319 1.00 81.81 185 THR A N 1
ATOM 1508 C CA . THR A 1 185 ? 25.860 21.155 -23.110 1.00 81.81 185 THR A CA 1
ATOM 1509 C C . THR A 1 185 ? 26.514 19.828 -23.520 1.00 81.81 185 THR A C 1
ATOM 1511 O O . THR A 1 185 ? 27.125 19.744 -24.584 1.00 81.81 185 THR A O 1
ATOM 1514 N N . ILE A 1 186 ? 26.393 18.779 -22.700 1.00 78.31 186 ILE A N 1
ATOM 1515 C CA . ILE A 1 186 ? 26.870 17.427 -23.030 1.00 78.31 186 ILE A CA 1
ATOM 1516 C C . ILE A 1 186 ? 25.932 16.751 -24.040 1.00 78.31 186 ILE A C 1
ATOM 1518 O O . ILE A 1 186 ? 26.422 16.143 -24.984 1.00 78.31 186 ILE A O 1
ATOM 1522 N N . GLN A 1 187 ? 24.610 16.894 -23.901 1.00 71.56 187 GLN A N 1
ATOM 1523 C CA . GLN A 1 187 ? 23.633 16.347 -24.855 1.00 71.56 187 GLN A CA 1
ATOM 1524 C C . GLN A 1 187 ? 23.677 17.034 -26.231 1.00 71.56 187 GLN A C 1
ATOM 1526 O O . GLN A 1 187 ? 23.440 16.383 -27.243 1.00 71.56 187 GLN A O 1
ATOM 1531 N N . GLN A 1 188 ? 24.006 18.329 -26.287 1.00 69.69 188 GLN A N 1
ATOM 1532 C CA . GLN A 1 188 ? 24.173 19.083 -27.538 1.00 69.69 188 GLN A CA 1
ATOM 1533 C C . GLN A 1 188 ? 25.497 18.790 -28.262 1.00 69.69 188 GLN A C 1
ATOM 1535 O O . GLN A 1 188 ? 25.656 19.175 -29.421 1.00 69.69 188 GLN A O 1
ATOM 1540 N N . LYS A 1 189 ? 26.453 18.108 -27.617 1.00 71.19 189 LYS A N 1
ATOM 1541 C CA . LYS A 1 189 ? 27.622 17.564 -28.312 1.00 71.19 189 LYS A CA 1
ATOM 1542 C C . LYS A 1 189 ? 27.220 16.273 -29.007 1.00 71.19 189 LYS A C 1
ATOM 1544 O O . LYS A 1 189 ? 27.065 15.235 -28.372 1.00 71.19 189 LYS A O 1
ATOM 1549 N N . ASP A 1 190 ? 27.072 16.354 -30.322 1.00 47.75 190 ASP A N 1
ATOM 1550 C CA . ASP A 1 190 ? 26.719 15.213 -31.155 1.00 47.75 190 ASP A CA 1
ATOM 1551 C C . ASP A 1 190 ? 27.876 14.193 -31.207 1.00 47.75 190 ASP A C 1
ATOM 1553 O O . ASP A 1 190 ? 28.802 14.283 -32.015 1.00 47.75 190 ASP A O 1
ATOM 1557 N N . PHE A 1 191 ? 27.829 13.212 -30.302 1.00 54.03 191 PHE A N 1
ATOM 1558 C CA . PHE A 1 191 ? 28.819 12.136 -30.185 1.00 54.03 191 PHE A CA 1
ATOM 1559 C C . PHE A 1 191 ? 28.843 11.177 -31.393 1.00 54.03 191 PHE A C 1
ATOM 1561 O O . PHE A 1 191 ? 29.646 10.243 -31.402 1.00 54.03 191 PHE A O 1
ATOM 1568 N N . SER A 1 192 ? 28.009 11.381 -32.421 1.00 51.19 192 SER A N 1
ATOM 1569 C CA . SER A 1 192 ? 28.015 10.552 -33.633 1.00 51.19 192 SER A CA 1
ATOM 1570 C C . SER A 1 192 ? 29.283 10.698 -34.489 1.00 51.19 192 SER A C 1
ATOM 1572 O O . SER A 1 192 ? 29.552 9.816 -35.307 1.00 51.19 192 SER A O 1
ATOM 1574 N N . SER A 1 193 ? 30.080 11.765 -34.310 1.00 50.31 193 SER A N 1
ATOM 1575 C CA . SER A 1 193 ? 31.273 12.013 -35.136 1.00 50.31 193 SER A CA 1
ATOM 1576 C C . SER A 1 193 ? 32.394 12.825 -34.452 1.00 50.31 193 SER A C 1
ATOM 1578 O O . SER A 1 193 ? 32.852 13.826 -35.007 1.00 50.31 193 SER A O 1
ATOM 1580 N N . ASP A 1 194 ? 32.925 12.365 -33.310 1.00 46.34 194 ASP A N 1
ATOM 1581 C CA . ASP A 1 194 ? 34.256 12.806 -32.830 1.00 46.34 194 ASP A CA 1
ATOM 1582 C C . ASP A 1 194 ? 35.264 11.650 -32.678 1.00 46.34 194 ASP A C 1
ATOM 1584 O O . ASP A 1 194 ? 35.727 11.295 -31.597 1.00 46.34 194 ASP A O 1
ATOM 1588 N N . ASP A 1 195 ? 35.650 11.084 -33.822 1.00 49.22 195 ASP A N 1
ATOM 1589 C CA . ASP A 1 195 ? 36.822 10.204 -33.976 1.00 49.22 195 ASP A CA 1
ATOM 1590 C C . ASP A 1 195 ? 38.166 10.980 -33.900 1.00 49.22 195 ASP A C 1
ATOM 1592 O O . ASP A 1 195 ? 39.232 10.414 -34.159 1.00 49.22 195 ASP A O 1
ATOM 1596 N N . SER A 1 196 ? 38.141 12.291 -33.622 1.00 48.19 196 SER A N 1
ATOM 1597 C CA . SER A 1 196 ? 39.259 13.218 -33.873 1.00 48.19 196 SER A CA 1
ATOM 1598 C C . SER A 1 196 ? 40.261 13.314 -32.719 1.00 48.19 196 SER A C 1
ATOM 1600 O O . SER A 1 196 ? 41.357 13.840 -32.911 1.00 48.19 196 SER A O 1
ATOM 1602 N N . LYS A 1 197 ? 39.905 12.817 -31.526 1.00 53.72 197 LYS A N 1
ATOM 1603 C CA . LYS A 1 197 ? 40.709 12.906 -30.292 1.00 53.72 197 LYS A CA 1
ATOM 1604 C C . LYS A 1 197 ? 40.963 11.547 -29.628 1.00 53.72 197 LYS A C 1
ATOM 1606 O O . LYS A 1 197 ? 40.780 11.371 -28.427 1.00 53.72 197 LYS A O 1
ATOM 1611 N N . LEU A 1 198 ? 41.477 10.587 -30.401 1.00 55.22 198 LEU A N 1
ATOM 1612 C CA . LEU A 1 198 ? 42.134 9.385 -29.860 1.00 55.22 198 LEU A CA 1
ATOM 1613 C C . LEU A 1 198 ? 43.550 9.719 -29.342 1.00 55.22 198 LEU A C 1
ATOM 1615 O O . LEU A 1 198 ? 44.559 9.225 -29.848 1.00 55.22 198 LEU A O 1
ATOM 1619 N N . GLU A 1 199 ? 43.613 10.594 -28.337 1.00 55.97 199 GLU A N 1
ATOM 1620 C CA . GLU A 1 199 ? 44.844 11.044 -27.679 1.00 55.97 199 GLU A CA 1
ATOM 1621 C C . GLU A 1 199 ? 45.359 9.981 -26.696 1.00 55.97 199 GLU A C 1
ATOM 1623 O O . GLU A 1 199 ? 45.091 10.028 -25.498 1.00 55.97 199 GLU A O 1
ATOM 1628 N N . TYR A 1 200 ? 46.125 9.011 -27.204 1.00 59.47 200 TYR A N 1
ATOM 1629 C CA . TYR A 1 200 ? 47.017 8.211 -26.360 1.00 59.47 200 TYR A CA 1
ATOM 1630 C C . TYR A 1 200 ? 48.248 9.066 -26.015 1.00 59.47 200 TYR A C 1
ATOM 1632 O O . TYR A 1 200 ? 48.889 9.623 -26.910 1.00 59.47 200 TYR A O 1
ATOM 1640 N N . ASN A 1 201 ? 48.581 9.195 -24.731 1.00 62.78 201 ASN A N 1
ATOM 1641 C CA . ASN A 1 201 ? 49.679 10.049 -24.272 1.00 62.78 201 ASN A CA 1
ATOM 1642 C C . ASN A 1 201 ? 50.674 9.227 -23.448 1.00 62.78 201 ASN A C 1
ATOM 1644 O O . ASN A 1 201 ? 50.360 8.761 -22.359 1.00 62.78 201 ASN A O 1
ATOM 1648 N N . VAL A 1 202 ? 51.885 9.053 -23.979 1.00 59.56 202 VAL A N 1
ATOM 1649 C CA . VAL A 1 202 ? 52.951 8.266 -23.337 1.00 59.56 202 VAL A CA 1
ATOM 1650 C C . VAL A 1 202 ? 53.498 8.973 -22.092 1.00 59.56 202 VAL A C 1
ATOM 1652 O O . VAL A 1 202 ? 53.917 8.304 -21.152 1.00 59.56 202 VAL A O 1
ATOM 1655 N N . ASP A 1 203 ? 53.405 10.304 -22.058 1.00 58.72 203 ASP A N 1
ATOM 1656 C CA . ASP A 1 203 ? 53.913 11.180 -20.999 1.00 58.72 203 ASP A CA 1
ATOM 1657 C C . ASP A 1 203 ? 52.773 11.680 -20.081 1.00 58.72 203 ASP A C 1
ATOM 1659 O O . ASP A 1 203 ? 52.837 12.762 -19.491 1.00 58.72 203 ASP A O 1
ATOM 1663 N N . ALA A 1 204 ? 51.674 10.921 -19.986 1.00 62.97 204 ALA A N 1
ATOM 1664 C CA . ALA A 1 204 ? 50.520 11.281 -19.170 1.00 62.97 204 ALA A CA 1
ATOM 1665 C C . ALA A 1 204 ? 50.872 11.312 -17.671 1.00 62.97 204 ALA A C 1
ATOM 1667 O O . ALA A 1 204 ? 51.336 10.323 -17.103 1.00 62.97 204 ALA A O 1
ATOM 1668 N N . ALA A 1 205 ? 50.575 12.427 -16.995 1.00 56.91 205 ALA A N 1
ATOM 1669 C CA . ALA A 1 205 ? 50.941 12.663 -15.590 1.00 56.91 205 ALA A CA 1
ATOM 1670 C C . ALA A 1 205 ? 50.290 11.703 -14.564 1.00 56.91 205 ALA A C 1
ATOM 1672 O O . ALA A 1 205 ? 50.639 11.731 -13.387 1.00 56.91 205 ALA A O 1
ATOM 1673 N N . ASN A 1 206 ? 49.348 10.857 -14.994 1.00 63.16 206 ASN A N 1
ATOM 1674 C CA . ASN A 1 206 ? 48.736 9.786 -14.200 1.00 63.16 206 ASN A CA 1
ATOM 1675 C C . ASN A 1 206 ? 49.388 8.400 -14.421 1.00 63.16 206 ASN A C 1
ATOM 1677 O O . ASN A 1 206 ? 48.964 7.432 -13.792 1.00 63.16 206 ASN A O 1
ATOM 1681 N N . GLY A 1 207 ? 50.374 8.281 -15.319 1.00 66.12 207 GLY A N 1
ATOM 1682 C CA . GLY A 1 207 ? 51.031 7.018 -15.675 1.00 66.12 207 GLY A CA 1
ATOM 1683 C C . GLY A 1 207 ? 50.201 6.068 -16.553 1.00 66.12 207 GLY A C 1
ATOM 1684 O O . GLY A 1 207 ? 50.595 4.912 -16.724 1.00 66.12 207 GLY A O 1
ATOM 1685 N N . ILE A 1 208 ? 49.063 6.520 -17.099 1.00 75.62 208 ILE A N 1
ATOM 1686 C CA . ILE A 1 208 ? 48.165 5.718 -17.945 1.00 75.62 208 ILE A CA 1
ATOM 1687 C C . ILE A 1 208 ? 48.313 6.164 -19.404 1.00 75.62 208 ILE A C 1
ATOM 1689 O O . ILE A 1 208 ? 47.866 7.243 -19.782 1.00 75.62 208 ILE A O 1
ATOM 1693 N N . VAL A 1 209 ? 48.913 5.309 -20.235 1.00 80.44 209 VAL A N 1
ATOM 1694 C CA . VAL A 1 209 ? 49.226 5.615 -21.646 1.00 80.44 209 VAL A CA 1
ATOM 1695 C C . VAL A 1 209 ? 47.980 5.575 -22.536 1.00 80.44 209 VAL A C 1
ATOM 1697 O O . VAL A 1 209 ? 47.852 6.342 -23.492 1.00 80.44 209 VAL A O 1
ATOM 1700 N N . MET A 1 210 ? 47.067 4.649 -22.234 1.00 86.31 210 MET A N 1
ATOM 1701 C CA . MET A 1 210 ? 45.774 4.483 -22.897 1.00 86.31 210 MET A CA 1
ATOM 1702 C C . MET A 1 210 ? 44.845 3.667 -21.994 1.00 86.31 210 MET A C 1
ATOM 1704 O O . MET A 1 210 ? 45.290 2.702 -21.366 1.00 86.31 210 MET A O 1
ATOM 1708 N N . GLU A 1 211 ? 43.558 4.005 -21.965 1.00 89.69 211 GLU A N 1
ATOM 1709 C CA . GLU A 1 211 ? 42.517 3.189 -21.335 1.00 89.69 211 GLU A CA 1
ATOM 1710 C C . GLU A 1 211 ? 41.222 3.154 -22.162 1.00 89.69 211 GLU A C 1
ATOM 1712 O O . GLU A 1 211 ? 41.033 3.951 -23.082 1.00 89.69 211 GLU A O 1
ATOM 1717 N N . GLY A 1 212 ? 40.346 2.186 -21.880 1.00 89.94 212 GLY A N 1
ATOM 1718 C CA . GLY A 1 212 ? 39.065 2.032 -22.573 1.00 89.94 212 GLY A CA 1
ATOM 1719 C C . GLY A 1 212 ? 38.514 0.606 -22.564 1.00 89.94 212 GLY A C 1
ATOM 1720 O O . GLY A 1 212 ? 39.121 -0.325 -22.034 1.00 89.94 212 GLY A O 1
ATOM 1721 N N . TYR A 1 213 ? 37.348 0.404 -23.181 1.00 91.38 213 TYR A N 1
ATOM 1722 C CA . TYR A 1 213 ? 36.750 -0.928 -23.308 1.00 91.38 213 TYR A CA 1
ATOM 1723 C C . TYR A 1 213 ? 37.372 -1.749 -24.445 1.00 91.38 213 TYR A C 1
ATOM 1725 O O . TYR A 1 213 ? 37.475 -1.284 -25.577 1.00 91.38 213 TYR A O 1
ATOM 1733 N N . LEU A 1 214 ? 37.683 -3.017 -24.158 1.00 92.88 214 LEU A N 1
ATOM 1734 C CA . LEU A 1 214 ? 37.989 -4.048 -25.156 1.00 92.88 214 LEU A CA 1
ATOM 1735 C C . LEU A 1 214 ? 37.263 -5.354 -24.816 1.00 92.88 214 LEU A C 1
ATOM 1737 O O . LEU A 1 214 ? 36.998 -5.661 -23.649 1.00 92.88 214 LEU A O 1
ATOM 1741 N N . PHE A 1 215 ? 36.987 -6.167 -25.834 1.00 92.31 215 PHE A N 1
ATOM 1742 C CA . PHE A 1 215 ? 36.540 -7.547 -25.661 1.00 92.31 215 PHE A CA 1
ATOM 1743 C C . PHE A 1 215 ? 37.745 -8.493 -25.617 1.00 92.31 215 PHE A C 1
ATOM 1745 O O . PHE A 1 215 ? 38.549 -8.530 -26.542 1.00 92.31 215 PHE A O 1
ATOM 1752 N N . LYS A 1 216 ? 37.854 -9.304 -24.561 1.00 91.69 216 LYS A N 1
ATOM 1753 C CA . LYS A 1 216 ? 38.899 -10.323 -24.384 1.00 91.69 216 LYS A CA 1
ATOM 1754 C C . LYS A 1 216 ? 38.353 -11.726 -24.632 1.00 91.69 216 LYS A C 1
ATOM 1756 O O . LYS A 1 216 ? 37.321 -12.083 -24.060 1.00 91.69 216 LYS A O 1
ATOM 1761 N N . ARG A 1 217 ? 39.085 -12.562 -25.378 1.00 89.31 217 ARG A N 1
ATOM 1762 C CA . ARG A 1 217 ? 38.805 -14.005 -25.479 1.00 89.31 217 ARG A CA 1
ATOM 1763 C C . ARG A 1 217 ? 39.267 -14.746 -24.217 1.00 89.31 217 ARG A C 1
ATOM 1765 O O . ARG A 1 217 ? 40.369 -14.516 -23.702 1.00 89.31 217 ARG A O 1
ATOM 1772 N N . ALA A 1 218 ? 38.434 -15.639 -23.694 1.00 84.44 218 ALA A N 1
ATOM 1773 C CA . ALA A 1 218 ? 38.801 -16.547 -22.614 1.00 84.44 218 ALA A CA 1
ATOM 1774 C C . ALA A 1 218 ? 39.755 -17.642 -23.117 1.00 84.44 218 ALA A C 1
ATOM 1776 O O . ALA A 1 218 ? 39.655 -18.098 -24.255 1.00 84.44 218 ALA A O 1
ATOM 1777 N N . SER A 1 219 ? 40.670 -18.075 -22.249 1.00 77.12 219 SER A N 1
ATOM 1778 C CA . SER A 1 219 ? 41.667 -19.118 -22.545 1.00 77.12 219 SER A CA 1
ATOM 1779 C C . SER A 1 219 ? 41.167 -20.537 -22.224 1.00 77.12 219 SER A C 1
ATOM 1781 O O . SER A 1 219 ? 41.950 -21.480 -22.223 1.00 77.12 219 SER A O 1
ATOM 1783 N N . ASN A 1 220 ? 39.877 -20.690 -21.906 1.00 75.75 220 ASN A N 1
ATOM 1784 C CA . ASN A 1 220 ? 39.237 -21.978 -21.644 1.00 75.75 220 ASN A CA 1
ATOM 1785 C C . ASN A 1 220 ? 38.738 -22.627 -22.950 1.00 75.75 220 ASN A C 1
ATOM 1787 O O . ASN A 1 220 ? 38.648 -21.971 -23.987 1.00 75.75 220 ASN A O 1
ATOM 1791 N N . ALA A 1 221 ? 38.363 -23.910 -22.892 1.00 66.25 221 ALA A N 1
ATOM 1792 C CA . ALA A 1 221 ? 37.881 -24.663 -24.057 1.00 66.25 221 ALA A CA 1
ATOM 1793 C C . ALA A 1 221 ? 36.696 -23.988 -24.782 1.00 66.25 221 ALA A C 1
ATOM 1795 O O . ALA A 1 221 ? 36.604 -24.052 -26.005 1.00 66.25 221 ALA A O 1
ATOM 1796 N N . PHE A 1 222 ? 35.840 -23.281 -24.035 1.00 74.31 222 PHE A N 1
ATOM 1797 C CA . PHE A 1 222 ? 34.664 -22.567 -24.544 1.00 74.31 222 PHE A CA 1
ATOM 1798 C C . PHE A 1 222 ? 34.972 -21.211 -25.214 1.00 74.31 222 PHE A C 1
ATOM 1800 O O . PHE A 1 222 ? 34.065 -20.609 -25.782 1.00 74.31 222 PHE A O 1
ATOM 1807 N N . LYS A 1 223 ? 36.219 -20.710 -25.151 1.00 80.75 223 LYS A N 1
ATOM 1808 C CA . LYS A 1 223 ? 36.729 -19.521 -25.876 1.00 80.75 223 LYS A CA 1
ATOM 1809 C C . LYS A 1 223 ? 35.843 -18.256 -25.795 1.00 80.75 223 LYS A C 1
ATOM 1811 O O . LYS A 1 223 ? 35.833 -17.442 -26.717 1.00 80.75 223 LYS A O 1
ATOM 1816 N N . THR A 1 224 ? 35.105 -18.063 -24.700 1.00 85.94 224 THR A N 1
ATOM 1817 C CA . THR A 1 224 ? 34.071 -17.016 -24.591 1.00 85.94 224 THR A CA 1
ATOM 1818 C C . THR A 1 224 ? 34.641 -15.592 -24.584 1.00 85.94 224 THR A C 1
ATOM 1820 O O . THR A 1 224 ? 35.669 -15.314 -23.966 1.00 85.94 224 THR A O 1
ATOM 1823 N N . TRP A 1 225 ? 33.961 -14.654 -25.247 1.00 88.62 225 TRP A N 1
ATOM 1824 C CA . TRP A 1 225 ? 34.383 -13.250 -25.328 1.00 88.62 225 TRP A CA 1
ATOM 1825 C C . TRP A 1 225 ? 33.744 -12.390 -24.232 1.00 88.62 225 TRP A C 1
ATOM 1827 O O . TRP A 1 225 ? 32.564 -12.534 -23.931 1.00 88.62 225 TRP A O 1
ATOM 1837 N N . ASN A 1 226 ? 34.527 -11.495 -23.629 1.00 90.62 226 ASN A N 1
ATOM 1838 C CA . ASN A 1 226 ? 34.146 -10.723 -22.444 1.00 90.62 226 ASN A CA 1
ATOM 1839 C C . ASN A 1 226 ? 34.612 -9.260 -22.556 1.00 90.62 226 ASN A C 1
ATOM 1841 O O . ASN A 1 226 ? 35.818 -9.028 -22.614 1.00 90.62 226 ASN A O 1
ATOM 1845 N N . ARG A 1 227 ? 33.699 -8.277 -22.520 1.00 93.12 227 ARG A N 1
ATOM 1846 C CA . ARG A 1 227 ? 34.062 -6.844 -22.455 1.00 93.12 227 ARG A CA 1
ATOM 1847 C C . ARG A 1 227 ? 34.631 -6.498 -21.074 1.00 93.12 227 ARG A C 1
ATOM 1849 O O . ARG A 1 227 ? 34.052 -6.906 -20.064 1.00 93.12 227 ARG A O 1
ATOM 1856 N N . ARG A 1 228 ? 35.750 -5.778 -21.009 1.00 92.81 228 ARG A N 1
ATOM 1857 C CA . ARG A 1 228 ? 36.385 -5.281 -19.771 1.00 92.81 228 ARG A CA 1
ATOM 1858 C C . ARG A 1 228 ? 36.952 -3.881 -20.011 1.00 92.81 228 ARG A C 1
ATOM 1860 O O . ARG A 1 228 ? 37.225 -3.543 -21.161 1.00 92.81 228 ARG A O 1
ATOM 1867 N N . TRP A 1 229 ? 37.127 -3.098 -18.948 1.00 92.44 229 TRP A N 1
ATOM 1868 C CA . TRP A 1 229 ? 37.925 -1.868 -19.009 1.00 92.44 229 TRP A CA 1
ATOM 1869 C C . TRP A 1 229 ? 39.398 -2.256 -18.936 1.00 92.44 229 TRP A C 1
ATOM 1871 O O . TRP A 1 229 ? 39.779 -2.970 -18.010 1.00 92.44 229 TRP A O 1
ATOM 1881 N N . PHE A 1 230 ? 40.191 -1.844 -19.916 1.00 92.50 230 PHE A N 1
ATOM 1882 C CA . PHE A 1 230 ? 41.631 -2.065 -19.986 1.00 92.50 230 PHE A CA 1
ATOM 1883 C C . PHE A 1 230 ? 42.373 -0.754 -19.757 1.00 92.50 230 PHE A C 1
ATOM 1885 O O . PHE A 1 230 ? 41.912 0.292 -20.209 1.00 92.50 230 PHE A O 1
ATOM 1892 N N . SER A 1 231 ? 43.554 -0.832 -19.149 1.00 90.44 231 SER A N 1
ATOM 1893 C CA . SER A 1 231 ? 44.523 0.264 -19.114 1.00 90.44 231 SER A CA 1
ATOM 1894 C C . SER A 1 231 ? 45.938 -0.248 -19.400 1.00 90.44 231 SER A C 1
ATOM 1896 O O . SER A 1 231 ? 46.296 -1.388 -19.075 1.00 90.44 231 SER A O 1
ATOM 1898 N N . ILE A 1 232 ? 46.740 0.604 -20.039 1.00 88.56 232 ILE A N 1
ATOM 1899 C CA . ILE A 1 232 ? 48.190 0.449 -20.176 1.00 88.56 232 ILE A CA 1
ATOM 1900 C C . ILE A 1 232 ? 48.832 1.387 -19.159 1.00 88.56 232 ILE A C 1
ATOM 1902 O O . ILE A 1 232 ? 48.721 2.604 -19.289 1.00 88.56 232 ILE A O 1
ATOM 1906 N N . GLN A 1 233 ? 49.485 0.820 -18.149 1.00 84.94 233 GLN A N 1
ATOM 1907 C CA . GLN A 1 233 ? 50.056 1.561 -17.023 1.00 84.94 233 GLN A CA 1
ATOM 1908 C C . GLN A 1 233 ? 51.325 0.865 -16.529 1.00 84.94 233 GLN A C 1
ATOM 1910 O O . GLN A 1 233 ? 51.361 -0.363 -16.472 1.00 84.94 233 GLN A O 1
ATOM 1915 N N . ASN A 1 234 ? 52.367 1.623 -16.178 1.00 76.75 234 ASN A N 1
ATOM 1916 C CA . ASN A 1 234 ? 53.637 1.101 -15.639 1.00 76.75 234 ASN A CA 1
ATOM 1917 C C . ASN A 1 234 ? 54.246 -0.064 -16.461 1.00 76.75 234 ASN A C 1
ATOM 1919 O O . ASN A 1 234 ? 54.714 -1.053 -15.901 1.00 76.75 234 ASN A O 1
ATOM 1923 N N . ASN A 1 235 ? 54.191 0.025 -17.797 1.00 79.62 235 ASN A N 1
ATOM 1924 C CA . ASN A 1 235 ? 54.604 -1.024 -18.747 1.00 79.62 235 ASN A CA 1
ATOM 1925 C C . ASN A 1 235 ? 53.877 -2.381 -18.608 1.00 79.62 235 ASN A C 1
ATOM 1927 O O . ASN A 1 235 ? 54.348 -3.400 -19.117 1.00 79.62 235 ASN A O 1
ATOM 1931 N N . GLN A 1 236 ? 52.694 -2.390 -17.991 1.00 86.25 236 GLN A N 1
ATOM 1932 C CA . GLN A 1 236 ? 51.788 -3.535 -17.895 1.00 86.25 236 GLN A CA 1
ATOM 1933 C C . GLN A 1 236 ? 50.509 -3.308 -18.706 1.00 86.25 236 GLN A C 1
ATOM 1935 O O . GLN A 1 236 ? 50.071 -2.174 -18.910 1.00 86.25 236 GLN A O 1
ATOM 1940 N N . LEU A 1 237 ? 49.871 -4.407 -19.118 1.00 88.75 237 LEU A N 1
ATOM 1941 C CA . LEU A 1 237 ? 48.498 -4.402 -19.632 1.00 88.75 237 LEU A CA 1
ATOM 1942 C C . LEU A 1 237 ? 47.587 -5.051 -18.589 1.00 88.75 237 LEU A C 1
ATOM 1944 O O . LEU A 1 237 ? 47.763 -6.230 -18.260 1.00 88.75 237 LEU A O 1
ATOM 1948 N N . VAL A 1 238 ? 46.607 -4.302 -18.086 1.00 90.81 238 VAL A N 1
ATOM 1949 C CA . VAL A 1 238 ? 45.695 -4.745 -17.019 1.00 90.81 238 VAL A CA 1
ATOM 1950 C C . VAL A 1 238 ? 44.229 -4.564 -17.425 1.00 90.81 238 VAL A C 1
ATOM 1952 O O . VAL A 1 238 ? 43.932 -3.815 -18.355 1.00 90.81 238 VAL A O 1
ATOM 1955 N N . TYR A 1 239 ? 43.301 -5.240 -16.738 1.00 91.25 239 TYR A N 1
ATOM 1956 C CA . TYR A 1 239 ? 41.865 -4.953 -16.851 1.00 91.25 239 TYR A CA 1
ATOM 1957 C C . TYR A 1 239 ? 41.131 -4.950 -15.503 1.00 91.25 239 TYR A C 1
ATOM 1959 O O . TYR A 1 239 ? 41.521 -5.641 -14.562 1.00 91.25 239 TYR A O 1
ATOM 1967 N N . GLN A 1 240 ? 39.992 -4.262 -15.444 1.00 90.31 240 GLN A N 1
ATOM 1968 C CA . GLN A 1 240 ? 39.010 -4.315 -14.350 1.00 90.31 240 GLN A CA 1
ATOM 1969 C C . GLN A 1 240 ? 37.683 -4.936 -14.836 1.00 90.31 240 GLN A C 1
ATOM 1971 O O . GLN A 1 240 ? 37.381 -4.915 -16.034 1.00 90.31 240 GLN A O 1
ATOM 1976 N N . LYS A 1 241 ? 36.885 -5.542 -13.937 1.00 86.00 241 LYS A N 1
ATOM 1977 C CA . LYS A 1 241 ? 35.547 -6.079 -14.288 1.00 86.00 241 LYS A CA 1
ATOM 1978 C C . LYS A 1 241 ? 34.441 -5.072 -13.960 1.00 86.00 241 LYS A C 1
ATOM 1980 O O . LYS A 1 241 ? 33.474 -4.986 -14.710 1.00 86.00 241 LYS A O 1
ATOM 1985 N N . LYS A 1 242 ? 34.599 -4.330 -12.863 1.00 78.31 242 LYS A N 1
ATOM 1986 C CA . LYS A 1 242 ? 33.769 -3.210 -12.408 1.00 78.31 242 LYS A CA 1
ATOM 1987 C C . LYS A 1 242 ? 34.646 -2.021 -12.006 1.00 78.31 242 LYS A C 1
ATOM 1989 O O . LYS A 1 242 ? 35.832 -2.173 -11.720 1.00 78.31 242 LYS A O 1
ATOM 1994 N N . PHE A 1 243 ? 34.042 -0.837 -11.951 1.00 67.31 243 PHE A N 1
ATOM 1995 C CA . PHE A 1 243 ? 34.672 0.362 -11.400 1.00 67.31 243 PHE A CA 1
ATOM 1996 C C . PHE A 1 243 ? 35.108 0.121 -9.941 1.00 67.31 243 PHE A C 1
ATOM 1998 O O . PHE A 1 243 ? 34.344 -0.446 -9.162 1.00 67.31 243 PHE A O 1
ATOM 2005 N N . LYS A 1 244 ? 36.331 0.547 -9.593 1.00 72.38 244 LYS A N 1
ATOM 2006 C CA . LYS A 1 244 ? 37.025 0.289 -8.310 1.00 72.38 244 LYS A CA 1
ATOM 2007 C C . LYS A 1 244 ? 37.418 -1.176 -8.005 1.00 72.38 244 LYS A C 1
ATOM 2009 O O . LYS A 1 244 ? 37.909 -1.430 -6.908 1.00 72.38 244 LYS A O 1
ATOM 2014 N N . ASP A 1 245 ? 37.299 -2.123 -8.944 1.00 81.88 245 ASP A N 1
ATOM 2015 C CA . ASP A 1 245 ? 37.959 -3.437 -8.799 1.00 81.88 245 ASP A CA 1
ATOM 2016 C C . ASP A 1 245 ? 39.493 -3.287 -8.753 1.00 81.88 245 ASP A C 1
ATOM 2018 O O . ASP A 1 245 ? 40.064 -2.397 -9.390 1.00 81.88 245 ASP A O 1
ATOM 2022 N N . SER A 1 246 ? 40.191 -4.222 -8.103 1.00 79.50 246 SER A N 1
ATOM 2023 C CA . SER A 1 246 ? 41.644 -4.337 -8.256 1.00 79.50 246 SER A CA 1
ATOM 2024 C C . SER A 1 246 ? 42.018 -4.756 -9.695 1.00 79.50 246 SER A C 1
ATOM 2026 O O . SER A 1 246 ? 41.401 -5.670 -10.258 1.00 79.50 246 SER A O 1
ATOM 2028 N N . PRO A 1 247 ? 43.011 -4.100 -10.330 1.00 84.31 247 PRO A N 1
ATOM 2029 C CA . PRO A 1 247 ? 43.379 -4.384 -11.713 1.00 84.31 247 PRO A CA 1
ATOM 2030 C C . PRO A 1 247 ? 43.974 -5.792 -11.848 1.00 84.31 247 PRO A C 1
ATOM 2032 O O . PRO A 1 247 ? 44.953 -6.150 -11.197 1.00 84.31 247 PRO A O 1
ATOM 2035 N N . THR A 1 248 ? 43.383 -6.604 -12.723 1.00 86.69 248 THR A N 1
ATOM 2036 C CA . THR A 1 248 ? 43.892 -7.933 -13.071 1.00 86.69 248 THR A CA 1
ATOM 2037 C C . THR A 1 248 ? 44.958 -7.800 -14.152 1.00 86.69 248 THR A C 1
ATOM 2039 O O . THR A 1 248 ? 44.655 -7.393 -15.275 1.00 86.69 248 THR A O 1
ATOM 2042 N N . VAL A 1 249 ? 46.198 -8.173 -13.835 1.00 84.94 249 VAL A N 1
ATOM 2043 C CA . VAL A 1 249 ? 47.316 -8.129 -14.785 1.00 84.94 249 VAL A CA 1
ATOM 2044 C C . VAL A 1 249 ? 47.152 -9.203 -15.865 1.00 84.94 249 VAL A C 1
ATOM 2046 O O . VAL A 1 249 ? 47.019 -10.393 -15.575 1.00 84.94 249 VAL A O 1
ATOM 2049 N N . VAL A 1 250 ? 47.163 -8.776 -17.129 1.00 79.38 250 VAL A N 1
ATOM 2050 C CA . VAL A 1 250 ? 47.135 -9.651 -18.314 1.00 79.38 250 VAL A CA 1
ATOM 2051 C C . VAL A 1 250 ? 48.553 -9.932 -18.791 1.00 79.38 250 VAL A C 1
ATOM 2053 O O . VAL A 1 250 ? 48.888 -11.076 -19.101 1.00 79.38 250 VAL A O 1
ATOM 2056 N N . VAL A 1 251 ? 49.374 -8.880 -18.818 1.00 79.94 251 VAL A N 1
ATOM 2057 C CA . VAL A 1 251 ? 50.788 -8.902 -19.185 1.00 79.94 251 VAL A CA 1
ATOM 2058 C C . VAL A 1 251 ? 51.575 -8.190 -18.090 1.00 79.94 251 VAL A C 1
ATOM 2060 O O . VAL A 1 251 ? 51.332 -7.016 -17.824 1.00 79.94 251 VAL A O 1
ATOM 2063 N N . GLU A 1 252 ? 52.496 -8.922 -17.465 1.00 71.44 252 GLU A N 1
ATOM 2064 C CA . GLU A 1 252 ? 53.301 -8.467 -16.320 1.00 71.44 252 GLU A CA 1
ATOM 2065 C C . GLU A 1 252 ? 54.487 -7.577 -16.726 1.00 71.44 252 GLU A C 1
ATOM 2067 O O . GLU A 1 252 ? 54.908 -6.738 -15.934 1.00 71.44 252 GLU A O 1
ATOM 2072 N N . ASP A 1 253 ? 54.983 -7.726 -17.958 1.00 77.94 253 ASP A N 1
ATOM 2073 C CA . ASP A 1 253 ? 55.966 -6.842 -18.591 1.00 77.94 253 ASP A CA 1
ATOM 2074 C C . ASP A 1 253 ? 55.732 -6.811 -20.109 1.00 77.94 253 ASP A C 1
ATOM 2076 O O . ASP A 1 253 ? 55.800 -7.843 -20.788 1.00 77.94 253 ASP A O 1
ATOM 2080 N N . LEU A 1 254 ? 55.434 -5.630 -20.654 1.00 79.50 254 LEU A N 1
ATOM 2081 C CA . LEU A 1 254 ? 55.242 -5.444 -22.090 1.00 79.50 254 LEU A CA 1
ATOM 2082 C C . LEU A 1 254 ? 56.546 -5.597 -22.889 1.00 79.50 254 LEU A C 1
ATOM 2084 O O . LEU A 1 254 ? 56.458 -5.973 -24.054 1.00 79.50 254 LEU A O 1
ATOM 2088 N N . ARG A 1 255 ? 57.742 -5.402 -22.304 1.00 77.75 255 ARG A N 1
ATOM 2089 C CA . ARG A 1 255 ? 59.036 -5.458 -23.033 1.00 77.75 255 ARG A CA 1
ATOM 2090 C C . ARG A 1 255 ? 59.218 -6.732 -23.852 1.00 77.75 255 ARG A C 1
ATOM 2092 O O . ARG A 1 255 ? 59.798 -6.692 -24.928 1.00 77.75 255 ARG A O 1
ATOM 2099 N N . LEU A 1 256 ? 58.736 -7.866 -23.344 1.00 72.81 256 LEU A N 1
ATOM 2100 C CA . LEU A 1 256 ? 58.900 -9.182 -23.972 1.00 72.81 256 LEU A CA 1
ATOM 2101 C C . LEU A 1 256 ? 57.727 -9.575 -24.889 1.00 72.81 256 LEU A C 1
ATOM 2103 O O . LEU A 1 256 ? 57.621 -10.738 -25.280 1.00 72.81 256 LEU A O 1
ATOM 2107 N N . CYS A 1 257 ? 56.827 -8.641 -25.204 1.00 82.25 257 CYS A N 1
ATOM 2108 C CA . CYS A 1 257 ? 55.610 -8.915 -25.959 1.00 82.25 257 CYS A CA 1
ATOM 2109 C C . CYS A 1 257 ? 55.695 -8.494 -27.428 1.00 82.25 257 CYS A C 1
ATOM 2111 O O . CYS A 1 257 ? 56.374 -7.540 -27.799 1.00 82.25 257 CYS A O 1
ATOM 2113 N N . THR A 1 258 ? 54.919 -9.177 -28.269 1.00 83.88 258 THR A N 1
ATOM 2114 C CA . THR A 1 258 ? 54.666 -8.783 -29.662 1.00 83.88 258 THR A CA 1
ATOM 2115 C C . THR A 1 258 ? 53.170 -8.608 -29.894 1.00 83.88 258 THR A C 1
ATOM 2117 O O . THR A 1 258 ? 52.358 -9.324 -29.306 1.00 83.88 258 THR A O 1
ATOM 2120 N N . VAL A 1 259 ? 52.797 -7.651 -30.747 1.00 88.12 259 VAL A N 1
ATOM 2121 C CA . VAL A 1 259 ? 51.401 -7.415 -31.143 1.00 88.12 259 VAL A CA 1
ATOM 2122 C C . VAL A 1 259 ? 51.207 -7.901 -32.572 1.00 88.12 259 VAL A C 1
ATOM 2124 O O . VAL A 1 259 ? 51.981 -7.536 -33.456 1.00 88.12 259 VAL A O 1
ATOM 2127 N N . LYS A 1 260 ? 50.178 -8.717 -32.798 1.00 85.56 260 LYS A N 1
ATOM 2128 C CA . LYS A 1 260 ? 49.833 -9.289 -34.102 1.00 85.56 260 LYS A CA 1
ATOM 2129 C C . LYS A 1 260 ? 48.444 -8.836 -34.536 1.00 85.56 260 LYS A C 1
ATOM 2131 O O . LYS A 1 260 ? 47.512 -8.802 -33.732 1.00 85.56 260 LYS A O 1
ATOM 2136 N N . HIS A 1 261 ? 48.301 -8.547 -35.824 1.00 83.25 261 HIS A N 1
ATOM 2137 C CA . HIS A 1 261 ? 46.995 -8.428 -36.465 1.00 83.25 261 HIS A CA 1
ATOM 2138 C C . HIS A 1 261 ? 46.402 -9.835 -36.636 1.00 83.25 261 HIS A C 1
ATOM 2140 O O . HIS A 1 261 ? 47.138 -10.787 -36.902 1.00 83.25 261 HIS A O 1
ATOM 2146 N N . CYS A 1 262 ? 45.088 -9.982 -36.457 1.00 76.94 262 CYS A N 1
ATOM 2147 C CA . CYS A 1 262 ? 44.396 -11.259 -36.626 1.00 76.94 262 CYS A CA 1
ATOM 2148 C C . CYS A 1 262 ? 43.202 -11.067 -37.557 1.00 76.94 262 CYS A C 1
ATOM 2150 O O . CYS A 1 262 ? 42.230 -10.416 -37.174 1.00 76.94 262 CYS A O 1
ATOM 2152 N N . GLU A 1 263 ? 43.296 -11.618 -38.765 1.00 61.25 263 GLU A N 1
ATOM 2153 C CA . GLU A 1 263 ? 42.316 -11.394 -39.837 1.00 61.25 263 GLU A CA 1
ATOM 2154 C C . GLU A 1 263 ? 41.524 -12.680 -40.150 1.00 61.25 263 GLU A C 1
ATOM 2156 O O . GLU A 1 263 ? 40.325 -12.609 -40.402 1.00 61.25 263 GLU A O 1
ATOM 2161 N N . ASP A 1 264 ? 42.130 -13.859 -39.955 1.00 55.78 264 ASP A N 1
ATOM 2162 C CA . ASP A 1 264 ? 41.517 -15.194 -40.116 1.00 55.78 264 ASP A CA 1
ATOM 2163 C C . ASP A 1 264 ? 40.589 -15.618 -38.950 1.00 55.78 264 ASP A C 1
ATOM 2165 O O . ASP A 1 264 ? 40.631 -16.755 -38.473 1.00 55.78 264 ASP A O 1
ATOM 2169 N N . ILE A 1 265 ? 39.781 -14.698 -38.413 1.00 64.25 265 ILE A N 1
ATOM 2170 C CA . ILE A 1 265 ? 38.912 -14.947 -37.249 1.00 64.25 265 ILE A CA 1
ATOM 2171 C C . ILE A 1 265 ? 37.498 -14.431 -37.526 1.00 64.25 265 ILE A C 1
ATOM 2173 O O . ILE A 1 265 ? 37.321 -13.342 -38.056 1.00 64.25 265 ILE A O 1
ATOM 2177 N N . GLU A 1 266 ? 36.482 -15.173 -37.069 1.00 67.56 266 GLU A N 1
ATOM 2178 C CA . GLU A 1 266 ? 35.033 -14.887 -37.179 1.00 67.56 266 GLU A CA 1
ATOM 2179 C C . GLU A 1 266 ? 34.573 -13.504 -36.652 1.00 67.56 266 GLU A C 1
ATOM 2181 O O . GLU A 1 266 ? 33.383 -13.187 -36.661 1.00 67.56 266 GLU A O 1
ATOM 2186 N N . ARG A 1 267 ? 35.484 -12.679 -36.125 1.00 83.25 267 ARG A N 1
ATOM 2187 C CA . ARG A 1 267 ? 35.202 -11.395 -35.486 1.00 83.25 267 ARG A CA 1
ATOM 2188 C C . ARG A 1 267 ? 36.107 -10.300 -36.039 1.00 83.25 267 ARG A C 1
ATOM 2190 O O . ARG A 1 267 ? 37.328 -10.395 -35.995 1.00 83.25 267 ARG A O 1
ATOM 2197 N N . ARG A 1 268 ? 35.476 -9.218 -36.503 1.00 88.50 268 ARG A N 1
ATOM 2198 C CA . ARG A 1 268 ? 36.154 -8.004 -36.979 1.00 88.50 268 ARG A CA 1
ATOM 2199 C C . ARG A 1 268 ? 36.922 -7.308 -35.852 1.00 88.50 268 ARG A C 1
ATOM 2201 O O . ARG A 1 268 ? 36.521 -7.378 -34.690 1.00 88.50 268 ARG A O 1
ATOM 2208 N N . PHE A 1 269 ? 37.962 -6.570 -36.240 1.00 89.50 269 PHE A N 1
ATOM 2209 C CA . PHE A 1 269 ? 38.777 -5.701 -35.378 1.00 89.50 269 PHE A CA 1
ATOM 2210 C C . PHE A 1 269 ? 39.551 -6.440 -34.265 1.00 89.50 269 PHE A C 1
ATOM 2212 O O . PHE A 1 269 ? 39.842 -5.873 -33.207 1.00 89.50 269 PHE A O 1
ATOM 2219 N N . CYS A 1 270 ? 39.910 -7.706 -34.505 1.00 90.06 270 CYS A N 1
ATOM 2220 C CA . CYS A 1 270 ? 40.741 -8.498 -33.602 1.00 90.06 270 CYS A CA 1
ATOM 2221 C C . CYS A 1 270 ? 42.245 -8.193 -33.724 1.00 90.06 270 CYS A C 1
ATOM 2223 O O . CYS A 1 270 ? 42.767 -7.868 -34.796 1.00 90.06 270 CYS A O 1
ATOM 2225 N N . PHE A 1 271 ? 42.941 -8.349 -32.599 1.00 91.44 271 PHE A N 1
ATOM 2226 C CA . PHE A 1 271 ? 44.399 -8.344 -32.489 1.00 91.44 271 PHE A CA 1
ATOM 2227 C C . PHE A 1 271 ? 44.850 -9.242 -31.327 1.00 91.44 271 PHE A C 1
ATOM 2229 O O . PHE A 1 271 ? 44.066 -9.569 -30.432 1.00 91.44 271 PHE A O 1
ATOM 2236 N N . GLU A 1 272 ? 46.108 -9.667 -31.337 1.00 90.12 272 GLU A N 1
ATOM 2237 C CA . GLU A 1 272 ? 46.672 -10.560 -30.323 1.00 90.12 272 GLU A CA 1
ATOM 2238 C C . GLU A 1 272 ? 47.941 -9.957 -29.716 1.00 90.12 272 GLU A C 1
ATOM 2240 O O . GLU A 1 272 ? 48.840 -9.526 -30.435 1.00 90.12 272 GLU A O 1
ATOM 2245 N N . VAL A 1 273 ? 48.014 -9.934 -28.383 1.00 89.81 273 VAL A N 1
ATOM 2246 C CA . VAL A 1 273 ? 49.212 -9.564 -27.621 1.00 89.81 273 VAL A CA 1
ATOM 2247 C C . VAL A 1 273 ? 49.837 -10.851 -27.089 1.00 89.81 273 VAL A C 1
ATOM 2249 O O . VAL A 1 273 ? 49.260 -11.524 -26.232 1.00 89.81 273 VAL A O 1
ATOM 2252 N N . VAL A 1 274 ? 51.005 -11.202 -27.621 1.00 86.00 274 VAL A N 1
ATOM 2253 C CA . VAL A 1 274 ? 51.722 -12.448 -27.327 1.00 86.00 274 VAL A CA 1
ATOM 2254 C C . VAL A 1 274 ? 52.905 -12.147 -26.413 1.00 86.00 274 VAL A C 1
ATOM 2256 O O . VAL A 1 274 ? 53.847 -11.487 -26.847 1.00 86.00 274 VAL A O 1
ATOM 2259 N N . SER A 1 275 ? 52.875 -12.654 -25.178 1.00 82.12 275 SER A N 1
ATOM 2260 C CA . SER A 1 275 ? 54.031 -12.705 -24.272 1.00 82.12 275 SER A CA 1
ATOM 2261 C C . SER A 1 275 ? 54.695 -14.095 -24.305 1.00 82.12 275 SER A C 1
ATOM 2263 O O . SER A 1 275 ? 54.103 -15.040 -24.837 1.00 82.12 275 SER A O 1
ATOM 2265 N N . PRO A 1 276 ? 55.883 -14.280 -23.694 1.00 77.25 276 PRO A N 1
ATOM 2266 C CA . PRO A 1 276 ? 56.558 -15.581 -23.646 1.00 77.25 276 PRO A CA 1
ATOM 2267 C C . PRO A 1 276 ? 55.788 -16.672 -22.881 1.00 77.25 276 PRO A C 1
ATOM 2269 O O . PRO A 1 276 ? 56.091 -17.851 -23.035 1.00 77.25 276 PRO A O 1
ATOM 2272 N N . THR A 1 277 ? 54.816 -16.297 -22.040 1.00 75.12 277 THR A N 1
ATOM 2273 C CA . THR A 1 277 ? 54.070 -17.221 -21.162 1.00 75.12 277 THR A CA 1
ATOM 2274 C C . THR A 1 277 ? 52.560 -17.226 -21.403 1.00 75.12 277 THR A C 1
ATOM 2276 O O . THR A 1 277 ? 51.881 -18.169 -20.998 1.00 75.12 277 THR A O 1
ATOM 2279 N N . LYS A 1 278 ? 52.007 -16.182 -22.034 1.00 79.19 278 LYS A N 1
ATOM 2280 C CA . LYS A 1 278 ? 50.563 -15.982 -22.225 1.00 79.19 278 LYS A CA 1
ATOM 2281 C C . LYS A 1 278 ? 50.308 -15.311 -23.575 1.00 79.19 278 LYS A C 1
ATOM 2283 O O . LYS A 1 278 ? 50.856 -14.248 -23.847 1.00 79.19 278 LYS A O 1
ATOM 2288 N N . SER A 1 279 ? 49.397 -15.867 -24.374 1.00 82.62 279 SER A N 1
ATOM 2289 C CA . SER A 1 279 ? 48.783 -15.120 -25.479 1.00 82.62 279 SER A CA 1
ATOM 2290 C C . SER A 1 279 ? 47.420 -14.569 -25.059 1.00 82.62 279 SER A C 1
ATOM 2292 O O . SER A 1 279 ? 46.597 -15.294 -24.489 1.00 82.62 279 SER A O 1
ATOM 2294 N N . CYS A 1 280 ? 47.173 -13.289 -25.334 1.00 87.31 280 CYS A N 1
ATOM 2295 C CA . CYS A 1 280 ? 45.908 -12.621 -25.068 1.00 87.31 280 CYS A CA 1
ATOM 2296 C C . CYS A 1 280 ? 45.304 -12.074 -26.362 1.00 87.31 280 CYS A C 1
ATOM 2298 O O . CYS A 1 280 ? 45.837 -11.149 -26.970 1.00 87.31 280 CYS A O 1
ATOM 2300 N N . MET A 1 281 ? 44.150 -12.616 -26.749 1.00 89.25 281 MET A N 1
ATOM 2301 C CA . MET A 1 281 ? 43.410 -12.153 -27.918 1.00 89.25 281 MET A CA 1
ATOM 2302 C C . MET A 1 281 ? 42.323 -11.153 -27.521 1.00 89.25 281 MET A C 1
ATOM 2304 O O . MET A 1 281 ? 41.512 -11.420 -26.623 1.00 89.25 281 MET A O 1
ATOM 2308 N N . LEU A 1 282 ? 42.331 -10.015 -28.209 1.00 92.44 282 LEU A N 1
ATOM 2309 C CA . LEU A 1 282 ? 41.534 -8.827 -27.940 1.00 92.44 282 LEU A CA 1
ATOM 2310 C C . LEU A 1 282 ? 40.759 -8.404 -29.198 1.00 92.44 282 LEU A C 1
ATOM 2312 O O . LEU A 1 282 ? 41.111 -8.756 -30.324 1.00 92.44 282 LEU A O 1
ATOM 2316 N N . GLN A 1 283 ? 39.677 -7.663 -28.995 1.00 92.50 283 GLN A N 1
ATOM 2317 C CA . GLN A 1 283 ? 38.824 -7.098 -30.035 1.00 92.50 283 GLN A CA 1
ATOM 2318 C C . GLN A 1 283 ? 38.431 -5.676 -29.623 1.00 92.50 283 GLN A C 1
ATOM 2320 O O . GLN A 1 283 ? 37.972 -5.464 -28.496 1.00 92.50 283 GLN A O 1
ATOM 2325 N N . ALA A 1 284 ? 38.615 -4.725 -30.540 1.00 92.06 284 ALA A N 1
ATOM 2326 C CA . ALA A 1 284 ? 38.181 -3.338 -30.394 1.00 92.06 284 ALA A CA 1
ATOM 2327 C C . ALA A 1 284 ? 36.809 -3.106 -31.051 1.00 92.06 284 ALA A C 1
ATOM 2329 O O . ALA A 1 284 ? 36.383 -3.881 -31.907 1.00 92.06 284 ALA A O 1
ATOM 2330 N N . ASP A 1 285 ? 36.130 -2.020 -30.675 1.00 88.00 285 ASP A N 1
ATOM 2331 C CA . ASP A 1 285 ? 34.791 -1.704 -31.193 1.00 88.00 285 ASP A CA 1
ATOM 2332 C C . ASP A 1 285 ? 34.817 -1.047 -32.597 1.00 88.00 285 ASP A C 1
ATOM 2334 O O . ASP A 1 285 ? 33.808 -1.050 -33.300 1.00 88.00 285 ASP A O 1
ATOM 2338 N N . SER A 1 286 ? 35.973 -0.539 -33.053 1.00 87.31 286 SER A N 1
ATOM 2339 C CA . SER A 1 286 ? 36.180 -0.004 -34.411 1.00 87.31 286 SER A CA 1
ATOM 2340 C C . SER A 1 286 ? 37.599 -0.270 -34.933 1.00 87.31 286 SER A C 1
ATOM 2342 O O . SER A 1 286 ? 38.515 -0.555 -34.159 1.00 87.31 286 SER A O 1
ATOM 2344 N N . GLU A 1 287 ? 37.814 -0.134 -36.247 1.00 86.81 287 GLU A N 1
ATOM 2345 C CA . GLU A 1 287 ? 39.153 -0.269 -36.846 1.00 86.81 287 GLU A CA 1
ATOM 2346 C C . GLU A 1 287 ? 40.109 0.848 -36.399 1.00 86.81 287 GLU A C 1
ATOM 2348 O O . GLU A 1 287 ? 41.275 0.579 -36.119 1.00 86.81 287 GLU A O 1
ATOM 2353 N N . LYS A 1 288 ? 39.621 2.088 -36.249 1.00 84.56 288 LYS A N 1
ATOM 2354 C CA . LYS A 1 288 ? 40.423 3.201 -35.710 1.00 84.56 288 LYS A CA 1
ATOM 2355 C C . LYS A 1 288 ? 40.873 2.908 -34.278 1.00 84.56 288 LYS A C 1
ATOM 2357 O O . LYS A 1 288 ? 42.049 3.078 -33.964 1.00 84.56 288 LYS A O 1
ATOM 2362 N N . LEU A 1 289 ? 39.973 2.374 -33.446 1.00 88.06 289 LEU A N 1
ATOM 2363 C CA . LEU A 1 289 ? 40.311 1.901 -32.104 1.00 88.06 289 LEU A CA 1
ATOM 2364 C C . LEU A 1 289 ? 41.310 0.735 -32.148 1.00 88.06 289 LEU A C 1
ATOM 2366 O O . LEU A 1 289 ? 42.264 0.760 -31.377 1.00 88.06 289 LEU A O 1
ATOM 2370 N N . ARG A 1 290 ? 41.165 -0.246 -33.058 1.00 89.69 290 ARG A N 1
ATOM 2371 C CA . ARG A 1 290 ? 42.160 -1.327 -33.230 1.00 89.69 290 ARG A CA 1
ATOM 2372 C C . ARG A 1 290 ? 43.548 -0.749 -33.503 1.00 89.69 290 ARG A C 1
ATOM 2374 O O . ARG A 1 290 ? 44.497 -1.117 -32.817 1.00 89.69 290 ARG A O 1
ATOM 2381 N N . GLN A 1 291 ? 43.668 0.158 -34.471 1.00 88.00 291 GLN A N 1
ATOM 2382 C CA . GLN A 1 291 ? 44.953 0.757 -34.836 1.00 88.00 291 GLN A CA 1
ATOM 2383 C C . GLN A 1 291 ? 45.535 1.606 -33.696 1.00 88.00 291 GLN A C 1
ATOM 2385 O O . GLN A 1 291 ? 46.727 1.500 -33.414 1.00 88.00 291 GLN A O 1
ATOM 2390 N N . ALA A 1 292 ? 44.708 2.381 -32.984 1.00 87.38 292 ALA A N 1
ATOM 2391 C CA . ALA A 1 292 ? 45.135 3.140 -31.808 1.00 87.38 292 ALA A CA 1
ATOM 2392 C C . ALA A 1 292 ? 45.665 2.224 -30.688 1.00 87.38 292 ALA A C 1
ATOM 2394 O O . ALA A 1 292 ? 46.778 2.437 -30.212 1.00 87.38 292 ALA A O 1
ATOM 2395 N N . TRP A 1 293 ? 44.934 1.162 -30.330 1.00 90.00 293 TRP A N 1
ATOM 2396 C CA . TRP A 1 293 ? 45.360 0.195 -29.310 1.00 90.00 293 TRP A CA 1
ATOM 2397 C C . TRP A 1 293 ? 46.631 -0.568 -29.706 1.00 90.00 293 TRP A C 1
ATOM 2399 O O . TRP A 1 293 ? 47.539 -0.698 -28.885 1.00 90.00 293 TRP A O 1
ATOM 2409 N N . ILE A 1 294 ? 46.747 -1.030 -30.957 1.00 89.12 294 ILE A N 1
ATOM 2410 C CA . ILE A 1 294 ? 47.970 -1.683 -31.458 1.00 89.12 294 ILE A CA 1
ATOM 2411 C C . ILE A 1 294 ? 49.161 -0.721 -31.367 1.00 89.12 294 ILE A C 1
ATOM 2413 O O . ILE A 1 294 ? 50.203 -1.090 -30.823 1.00 89.12 294 ILE A O 1
ATOM 2417 N N . LYS A 1 295 ? 48.999 0.522 -31.840 1.00 87.62 295 LYS A N 1
ATOM 2418 C CA . LYS A 1 295 ? 50.053 1.544 -31.837 1.00 87.62 295 LYS A CA 1
ATOM 2419 C C . LYS A 1 295 ? 50.453 1.960 -30.420 1.00 87.62 295 LYS A C 1
ATOM 2421 O O . LYS A 1 295 ? 51.645 2.118 -30.162 1.00 87.62 295 LYS A O 1
ATOM 2426 N N . ALA A 1 296 ? 49.501 2.096 -29.496 1.00 87.19 296 ALA A N 1
ATOM 2427 C CA . ALA A 1 296 ? 49.774 2.389 -28.091 1.00 87.19 296 ALA A CA 1
ATOM 2428 C C . ALA A 1 296 ? 50.603 1.268 -27.446 1.00 87.19 296 ALA A C 1
ATOM 2430 O O . ALA A 1 296 ? 51.682 1.538 -26.923 1.00 87.19 296 ALA A O 1
ATOM 2431 N N . VAL A 1 297 ? 50.180 0.002 -27.581 1.00 86.81 297 VAL A N 1
ATOM 2432 C CA . VAL A 1 297 ? 50.931 -1.150 -27.050 1.00 86.81 297 VAL A CA 1
ATOM 2433 C C . VAL A 1 297 ? 52.327 -1.245 -27.682 1.00 86.81 297 VAL A C 1
ATOM 2435 O O . VAL A 1 297 ? 53.306 -1.390 -26.956 1.00 86.81 297 VAL A O 1
ATOM 2438 N N . GLN A 1 298 ? 52.460 -1.086 -29.006 1.00 86.88 298 GLN A N 1
ATOM 2439 C CA . GLN A 1 298 ? 53.763 -1.035 -29.693 1.00 86.88 298 GLN A CA 1
ATOM 2440 C C . GLN A 1 298 ? 54.662 0.106 -29.184 1.00 86.88 298 GLN A C 1
ATOM 2442 O O . GLN A 1 298 ? 55.870 -0.078 -29.032 1.00 86.88 298 GLN A O 1
ATOM 2447 N N . THR A 1 299 ? 54.084 1.272 -28.885 1.00 83.44 299 THR A N 1
ATOM 2448 C CA . THR A 1 299 ? 54.826 2.429 -28.364 1.00 83.44 299 THR A CA 1
ATOM 2449 C C . THR A 1 299 ? 55.292 2.189 -26.928 1.00 83.44 299 THR A C 1
ATOM 2451 O O . THR A 1 299 ? 56.451 2.467 -26.625 1.00 83.44 299 THR A O 1
ATOM 2454 N N . SER A 1 300 ? 54.457 1.595 -26.067 1.00 82.62 300 SER A N 1
ATOM 2455 C CA . SER A 1 300 ? 54.849 1.189 -24.710 1.00 82.62 300 SER A CA 1
ATOM 2456 C C . SER A 1 300 ? 55.938 0.113 -24.717 1.00 82.62 300 SER A C 1
ATOM 2458 O O . SER A 1 300 ? 56.904 0.243 -23.973 1.00 82.62 300 SER A O 1
ATOM 2460 N N . ILE A 1 301 ? 55.858 -0.889 -25.606 1.00 82.25 301 ILE A N 1
ATOM 2461 C CA . ILE A 1 301 ? 56.942 -1.869 -25.817 1.00 82.25 301 ILE A CA 1
ATOM 2462 C C . ILE A 1 301 ? 58.254 -1.136 -26.153 1.00 82.25 301 ILE A C 1
ATOM 2464 O O . ILE A 1 301 ? 59.282 -1.371 -25.519 1.00 82.25 301 ILE A O 1
ATOM 2468 N N . ALA A 1 302 ? 58.220 -0.197 -27.105 1.00 79.12 302 ALA A N 1
ATOM 2469 C CA . ALA A 1 302 ? 59.399 0.563 -27.518 1.00 79.12 302 ALA A CA 1
ATOM 2470 C C . ALA A 1 302 ? 59.956 1.496 -26.421 1.00 79.12 302 ALA A C 1
ATOM 2472 O O . ALA A 1 302 ? 61.173 1.654 -26.326 1.00 79.12 302 ALA A O 1
ATOM 2473 N N . THR A 1 303 ? 59.110 2.105 -25.582 1.00 76.81 303 THR A N 1
ATOM 2474 C CA . THR A 1 303 ? 59.559 2.916 -24.434 1.00 76.81 303 THR A CA 1
ATOM 2475 C C . THR A 1 303 ? 60.179 2.048 -23.345 1.00 76.81 303 THR A C 1
ATOM 2477 O O . THR A 1 303 ? 61.279 2.350 -22.891 1.00 76.81 303 THR A O 1
ATOM 2480 N N . ALA A 1 304 ? 59.570 0.910 -23.019 1.00 71.00 304 ALA A N 1
ATOM 2481 C CA . ALA A 1 304 ? 60.095 -0.013 -22.020 1.00 71.00 304 ALA A CA 1
ATOM 2482 C C . ALA A 1 304 ? 61.435 -0.669 -22.441 1.00 71.00 304 ALA A C 1
ATOM 2484 O O . ALA A 1 304 ? 62.194 -1.141 -21.593 1.00 71.00 304 ALA A O 1
ATOM 2485 N N . TYR A 1 305 ? 61.785 -0.669 -23.733 1.00 68.81 305 TYR A N 1
ATOM 2486 C CA . TYR A 1 305 ? 63.150 -0.977 -24.186 1.00 68.81 305 TYR A CA 1
ATOM 2487 C C . TYR A 1 305 ? 64.146 0.183 -23.985 1.00 68.81 305 TYR A C 1
ATOM 2489 O O . TYR A 1 305 ? 65.322 -0.077 -23.731 1.00 68.81 305 TYR A O 1
ATOM 2497 N N . ARG A 1 306 ? 63.703 1.447 -24.082 1.00 64.31 306 ARG A N 1
ATOM 2498 C CA . ARG A 1 306 ? 64.548 2.651 -23.926 1.00 64.31 306 ARG A CA 1
ATOM 2499 C C . ARG A 1 306 ? 64.926 2.956 -22.475 1.00 64.31 306 ARG A C 1
ATOM 2501 O O . ARG A 1 306 ? 66.011 3.473 -22.247 1.00 64.31 306 ARG A O 1
ATOM 2508 N N . GLU A 1 307 ? 64.090 2.578 -21.508 1.00 59.94 307 GLU A N 1
ATOM 2509 C CA . GLU A 1 307 ? 64.362 2.713 -20.060 1.00 59.94 307 GLU A CA 1
ATOM 2510 C C . GLU A 1 307 ? 65.662 2.032 -19.596 1.00 59.94 307 GLU A C 1
ATOM 2512 O O . GLU A 1 307 ? 66.194 2.358 -18.539 1.00 59.94 307 GLU A O 1
ATOM 2517 N N . LYS A 1 308 ? 66.217 1.100 -20.381 1.00 44.66 308 LYS A N 1
ATOM 2518 C CA . LYS A 1 308 ? 67.401 0.301 -20.025 1.00 44.66 308 LYS A CA 1
ATOM 2519 C C . LYS A 1 308 ? 68.737 1.076 -20.072 1.00 44.66 308 LYS A C 1
ATOM 2521 O O . LYS A 1 308 ? 69.786 0.462 -20.263 1.00 44.66 308 LYS A O 1
ATOM 2526 N N . GLY A 1 309 ? 68.692 2.404 -19.963 1.00 43.38 309 GLY A N 1
ATOM 2527 C CA . GLY A 1 309 ? 69.845 3.298 -20.080 1.00 43.38 309 GLY A CA 1
ATOM 2528 C C . GLY A 1 309 ? 70.435 3.792 -18.756 1.00 43.38 309 GLY A C 1
ATOM 2529 O O . GLY A 1 309 ? 71.651 3.935 -18.695 1.00 43.38 309 GLY A O 1
ATOM 2530 N N . ASP A 1 310 ? 69.611 4.049 -17.728 1.00 40.69 310 ASP A N 1
ATOM 2531 C CA . ASP A 1 310 ? 69.995 5.005 -16.663 1.00 40.69 310 ASP A CA 1
ATOM 2532 C C . ASP A 1 310 ? 69.610 4.608 -15.215 1.00 40.69 310 ASP A C 1
ATOM 2534 O O . ASP A 1 310 ? 69.718 5.411 -14.295 1.00 40.69 310 ASP A O 1
ATOM 2538 N N . GLU A 1 311 ? 69.210 3.354 -14.961 1.00 36.75 311 GLU A N 1
ATOM 2539 C CA . GLU A 1 311 ? 69.053 2.822 -13.589 1.00 36.75 311 GLU A CA 1
ATOM 2540 C C . GLU A 1 311 ? 70.218 1.896 -13.201 1.00 36.75 311 GLU A C 1
ATOM 2542 O O . GLU A 1 311 ? 70.067 0.688 -13.012 1.00 36.75 311 GLU A O 1
ATOM 2547 N N . SER A 1 312 ? 71.412 2.486 -13.076 1.00 33.88 312 SER A N 1
ATOM 2548 C CA . SER A 1 312 ? 72.607 1.830 -12.519 1.00 33.88 312 SER A CA 1
ATOM 2549 C C . SER A 1 312 ? 73.007 2.384 -11.141 1.00 33.88 312 SER A C 1
ATOM 2551 O O . SER A 1 312 ? 74.183 2.356 -10.778 1.00 33.88 312 SER A O 1
ATOM 2553 N N . GLU A 1 313 ? 72.046 2.856 -10.343 1.00 41.47 313 GLU A N 1
ATOM 2554 C CA . GLU A 1 313 ? 72.278 3.214 -8.939 1.00 41.47 313 GLU A CA 1
ATOM 2555 C C . GLU A 1 313 ? 71.024 2.989 -8.072 1.00 41.47 313 GLU A C 1
ATOM 2557 O O . GLU A 1 313 ? 69.903 3.051 -8.564 1.00 41.47 313 GLU A O 1
ATOM 2562 N N . LYS A 1 314 ? 71.221 2.755 -6.763 1.00 34.66 314 LYS A N 1
ATOM 2563 C CA . LYS A 1 314 ? 70.171 2.583 -5.723 1.00 34.66 314 LYS A CA 1
ATOM 2564 C C . LYS A 1 314 ? 69.349 1.283 -5.759 1.00 34.66 314 LYS A C 1
ATOM 2566 O O . LYS A 1 314 ? 68.175 1.256 -5.398 1.00 34.66 314 LYS A O 1
ATOM 2571 N N . LEU A 1 315 ? 70.030 0.163 -5.998 1.00 33.84 315 LEU A N 1
ATOM 2572 C CA . LEU A 1 315 ? 69.660 -1.090 -5.333 1.00 33.84 315 LEU A CA 1
ATOM 2573 C C . LEU A 1 315 ? 70.006 -0.992 -3.836 1.00 33.84 315 LEU A C 1
ATOM 2575 O O . LEU A 1 315 ? 71.180 -1.082 -3.488 1.00 33.84 315 LEU A O 1
ATOM 2579 N N . ASP A 1 316 ? 69.010 -0.871 -2.953 1.00 29.08 316 ASP A N 1
ATOM 2580 C CA . ASP A 1 316 ? 69.167 -1.304 -1.557 1.00 29.08 316 ASP A CA 1
ATOM 2581 C C . ASP A 1 316 ? 67.826 -1.684 -0.884 1.00 29.08 316 ASP A C 1
ATOM 2583 O O . ASP A 1 316 ? 66.769 -1.155 -1.218 1.00 29.08 316 ASP A O 1
ATOM 2587 N N . LYS A 1 317 ? 67.895 -2.603 0.088 1.00 30.08 317 LYS A N 1
ATOM 2588 C CA . LYS A 1 317 ? 66.830 -3.045 1.020 1.00 30.08 317 LYS A CA 1
ATOM 2589 C C . LYS A 1 317 ? 65.549 -3.654 0.422 1.00 30.08 317 LYS A C 1
ATOM 2591 O O . LYS A 1 317 ? 64.465 -3.075 0.451 1.00 30.08 317 LYS A O 1
ATOM 2596 N N . LYS A 1 318 ? 65.638 -4.946 0.085 1.00 28.23 318 LYS A N 1
ATOM 2597 C CA . LYS A 1 318 ? 64.514 -5.896 0.239 1.00 28.23 318 LYS A CA 1
ATOM 2598 C C . LYS A 1 318 ? 64.494 -6.483 1.661 1.00 28.23 318 LYS A C 1
ATOM 2600 O O . LYS A 1 318 ? 65.563 -6.733 2.199 1.00 28.23 318 LYS A O 1
ATOM 2605 N N . SER A 1 319 ? 63.295 -6.840 2.143 1.00 25.12 319 SER A N 1
ATOM 2606 C CA . SER A 1 319 ? 62.950 -8.022 2.982 1.00 25.12 319 SER A CA 1
ATOM 2607 C C . SER A 1 319 ? 63.684 -8.339 4.307 1.00 25.12 319 SER A C 1
ATOM 2609 O O . SER A 1 319 ? 64.900 -8.269 4.376 1.00 25.12 319 SER A O 1
ATOM 2611 N N . SER A 1 320 ? 63.054 -8.893 5.356 1.00 27.23 320 SER A N 1
ATOM 2612 C CA . SER A 1 320 ? 61.621 -8.999 5.719 1.00 27.23 320 SER A CA 1
ATOM 2613 C C . SER A 1 320 ? 61.486 -9.075 7.273 1.00 27.23 320 SER A C 1
ATOM 2615 O O . SER A 1 320 ? 61.875 -8.078 7.875 1.00 27.23 320 SER A O 1
ATOM 2617 N N . PRO A 1 321 ? 60.944 -10.104 7.984 1.00 40.06 321 PRO A N 1
ATOM 2618 C CA . PRO A 1 321 ? 60.292 -9.860 9.280 1.00 40.06 321 PRO A CA 1
ATOM 2619 C C . PRO A 1 321 ? 61.041 -10.430 10.502 1.00 40.06 321 PRO A C 1
ATOM 2621 O O . PRO A 1 321 ? 61.915 -11.288 10.382 1.00 40.06 321 PRO A O 1
ATOM 2624 N N . SER A 1 322 ? 60.626 -10.030 11.705 1.00 25.75 322 SER A N 1
ATOM 2625 C CA . SER A 1 322 ? 61.018 -10.682 12.962 1.00 25.75 322 SER A CA 1
ATOM 2626 C C . SER A 1 322 ? 59.874 -10.679 13.982 1.00 25.75 322 SER A C 1
ATOM 2628 O O . SER A 1 322 ? 58.928 -9.898 13.888 1.00 25.75 322 SER A O 1
ATOM 2630 N N . THR A 1 323 ? 59.918 -11.636 14.910 1.00 29.61 323 THR A N 1
ATOM 2631 C CA . THR A 1 323 ? 58.786 -12.052 15.750 1.00 29.61 323 THR A CA 1
ATOM 2632 C C . THR A 1 323 ? 58.950 -11.686 17.220 1.00 29.61 323 THR A C 1
ATOM 2634 O O . THR A 1 323 ? 60.012 -11.915 17.796 1.00 29.61 323 THR A O 1
ATOM 2637 N N . GLY A 1 324 ? 57.843 -11.311 17.859 1.00 25.80 324 GLY A N 1
ATOM 2638 C CA . GLY A 1 324 ? 57.626 -11.477 19.296 1.00 25.80 324 GLY A CA 1
ATOM 2639 C C . GLY A 1 324 ? 56.471 -10.608 19.804 1.00 25.80 324 GLY A C 1
ATOM 2640 O O . GLY A 1 324 ? 56.268 -9.530 19.261 1.00 25.80 324 GLY A O 1
ATOM 2641 N N . SER A 1 325 ? 55.713 -10.936 20.851 1.00 24.56 325 SER A N 1
ATOM 2642 C CA . SER A 1 325 ? 55.362 -12.159 21.614 1.00 24.56 325 SER A CA 1
ATOM 2643 C C . SER A 1 325 ? 54.746 -11.642 22.936 1.00 24.56 325 SER A C 1
ATOM 2645 O O . SER A 1 325 ? 55.099 -10.535 23.336 1.00 24.56 325 SER A O 1
ATOM 2647 N N . LEU A 1 326 ? 53.943 -12.455 23.642 1.00 26.84 326 LEU A N 1
ATOM 2648 C CA . LEU A 1 326 ? 53.261 -12.155 24.926 1.00 26.84 326 LEU A CA 1
ATOM 2649 C C . LEU A 1 326 ? 52.046 -11.202 24.766 1.00 26.84 326 LEU A C 1
ATOM 2651 O O . LEU A 1 326 ? 52.165 -10.140 24.168 1.00 26.84 326 LEU A O 1
ATOM 2655 N N . ASP A 1 327 ? 50.805 -11.645 25.021 1.00 22.83 327 ASP A N 1
ATOM 2656 C CA . ASP A 1 327 ? 50.103 -11.908 26.313 1.00 22.83 327 ASP A CA 1
ATOM 2657 C C . ASP A 1 327 ? 49.516 -10.623 26.951 1.00 22.83 327 ASP A C 1
ATOM 2659 O O . ASP A 1 327 ? 50.169 -9.588 26.950 1.00 22.83 327 ASP A O 1
ATOM 2663 N N . SER A 1 328 ? 48.310 -10.596 27.544 1.00 26.17 328 SER A N 1
ATOM 2664 C CA . SER A 1 328 ? 47.254 -11.623 27.691 1.00 26.17 328 SER A CA 1
ATOM 2665 C C . SER A 1 328 ? 45.906 -10.974 28.089 1.00 26.17 328 SER A C 1
ATOM 2667 O O . SER A 1 328 ? 45.904 -9.826 28.529 1.00 26.17 328 SER A O 1
ATOM 2669 N N . GLY A 1 329 ? 44.788 -11.723 28.067 1.00 24.62 329 GLY A N 1
ATOM 2670 C CA . GLY A 1 329 ? 43.639 -11.453 28.962 1.00 24.62 329 GLY A CA 1
ATOM 2671 C C . GLY A 1 329 ? 42.219 -11.320 28.368 1.00 24.62 329 GLY A C 1
ATOM 2672 O O . GLY A 1 329 ? 41.908 -10.360 27.679 1.00 24.62 329 GLY A O 1
ATOM 2673 N N . ASN A 1 330 ? 41.332 -12.235 28.790 1.00 24.73 330 ASN A N 1
ATOM 2674 C CA . ASN A 1 330 ? 39.860 -12.130 28.881 1.00 24.73 330 ASN A CA 1
ATOM 2675 C C . ASN A 1 330 ? 39.023 -11.622 27.680 1.00 24.73 330 ASN A C 1
ATOM 2677 O O . ASN A 1 330 ? 38.536 -10.493 27.679 1.00 24.73 330 ASN A O 1
ATOM 2681 N N . GLU A 1 331 ? 38.593 -12.558 26.827 1.00 24.11 331 GLU A N 1
ATOM 2682 C CA . GLU A 1 331 ? 37.173 -12.617 26.434 1.00 24.11 331 GLU A CA 1
ATOM 2683 C C . GLU A 1 331 ? 36.430 -13.601 27.353 1.00 24.11 331 GLU A C 1
ATOM 2685 O O . GLU A 1 331 ? 36.906 -14.715 27.590 1.00 24.11 331 GLU A O 1
ATOM 2690 N N . SER A 1 332 ? 35.235 -13.248 27.840 1.00 28.23 332 SER A N 1
ATOM 2691 C CA . SER A 1 332 ? 34.385 -14.202 28.564 1.00 28.23 332 SER A CA 1
ATOM 2692 C C . SER A 1 332 ? 32.889 -13.959 28.360 1.00 28.23 332 SER A C 1
ATOM 2694 O O . SER A 1 332 ? 32.348 -12.973 28.846 1.00 28.23 332 SER A O 1
ATOM 2696 N N . LYS A 1 333 ? 32.225 -14.945 27.742 1.00 30.38 333 LYS A N 1
ATOM 2697 C CA . LYS A 1 333 ? 30.765 -15.156 27.698 1.00 30.38 333 LYS A CA 1
ATOM 2698 C C . LYS A 1 333 ? 29.888 -13.972 27.248 1.00 30.38 333 LYS A C 1
ATOM 2700 O O . LYS A 1 333 ? 29.207 -13.366 28.064 1.00 30.38 333 LYS A O 1
ATOM 2705 N N . GLU A 1 334 ? 29.650 -13.898 25.942 1.00 26.08 334 GLU A N 1
ATOM 2706 C CA . GLU A 1 334 ? 28.290 -13.649 25.446 1.00 26.08 334 GLU A CA 1
ATOM 2707 C C . GLU A 1 334 ? 27.997 -14.573 24.255 1.00 26.08 334 GLU A C 1
ATOM 2709 O O . GLU A 1 334 ? 28.673 -14.537 23.228 1.00 26.08 334 GLU A O 1
ATOM 2714 N N . LYS A 1 335 ? 27.075 -15.533 24.442 1.00 30.03 335 LYS A N 1
ATOM 2715 C CA . LYS A 1 335 ? 26.822 -16.599 23.455 1.00 30.03 335 LYS A CA 1
ATOM 2716 C C . LYS A 1 335 ? 25.428 -17.227 23.569 1.00 30.03 335 LYS A C 1
ATOM 2718 O O . LYS A 1 335 ? 25.294 -18.426 23.790 1.00 30.03 335 LYS A O 1
ATOM 2723 N N . LEU A 1 336 ? 24.406 -16.401 23.379 1.00 26.86 336 LEU A N 1
ATOM 2724 C CA . LEU A 1 336 ? 23.020 -16.754 23.042 1.00 26.86 336 LEU A CA 1
ATOM 2725 C C . LEU A 1 336 ? 22.479 -15.528 22.272 1.00 26.86 336 LEU A C 1
ATOM 2727 O O . LEU A 1 336 ? 22.752 -14.413 22.689 1.00 26.86 336 LEU A O 1
ATOM 2731 N N . LEU A 1 337 ? 21.783 -15.615 21.139 1.00 30.92 337 LEU A N 1
ATOM 2732 C CA . LEU A 1 337 ? 21.128 -16.752 20.488 1.00 30.92 337 LEU A CA 1
ATOM 2733 C C . LEU A 1 337 ? 21.684 -16.960 19.064 1.00 30.92 337 LEU A C 1
ATOM 2735 O O . LEU A 1 337 ? 21.858 -16.009 18.306 1.00 30.92 337 LEU A O 1
ATOM 2739 N N . LYS A 1 338 ? 21.926 -18.214 18.670 1.00 32.78 338 LYS A N 1
ATOM 2740 C CA . LYS A 1 338 ? 22.233 -18.608 17.282 1.00 32.78 338 LYS A CA 1
ATOM 2741 C C . LYS A 1 338 ? 21.555 -19.957 17.021 1.00 32.78 338 LYS A C 1
ATOM 2743 O O . LYS A 1 338 ? 21.512 -20.777 17.933 1.00 32.78 338 LYS A O 1
ATOM 2748 N N . GLY A 1 339 ? 20.966 -20.130 15.836 1.00 41.31 339 GLY A N 1
ATOM 2749 C CA . GLY A 1 339 ? 19.928 -21.141 15.578 1.00 41.31 339 GLY A CA 1
ATOM 2750 C C . GLY A 1 339 ? 20.289 -22.589 15.938 1.00 41.31 339 GLY A C 1
ATOM 2751 O O . GLY A 1 339 ? 21.434 -23.013 15.791 1.00 41.31 339 GLY A O 1
ATOM 2752 N N . GLU A 1 340 ? 19.282 -23.340 16.391 1.00 55.41 340 GLU A N 1
ATOM 2753 C CA . GLU A 1 340 ? 19.403 -24.743 16.805 1.00 55.41 340 GLU A CA 1
ATOM 2754 C C . GLU A 1 340 ? 19.867 -25.665 15.668 1.00 55.41 340 GLU A C 1
ATOM 2756 O O . GLU A 1 340 ? 19.466 -25.519 14.511 1.00 55.41 340 GLU A O 1
ATOM 2761 N N . SER A 1 341 ? 20.677 -26.670 16.008 1.00 77.94 341 SER A N 1
ATOM 2762 C CA . SER A 1 341 ? 21.174 -27.648 15.038 1.00 77.94 341 SER A CA 1
ATOM 2763 C C . SER A 1 341 ? 20.143 -28.731 14.690 1.00 77.94 341 SER A C 1
ATOM 2765 O O . SER A 1 341 ? 19.280 -29.093 15.495 1.00 77.94 341 SER A O 1
ATOM 2767 N N . ALA A 1 342 ? 20.290 -29.316 13.495 1.00 80.06 342 ALA A N 1
ATOM 2768 C CA . ALA A 1 342 ? 19.490 -30.451 13.026 1.00 80.06 342 ALA A CA 1
ATOM 2769 C C . ALA A 1 342 ? 19.477 -31.624 14.025 1.00 80.06 342 ALA A C 1
ATOM 2771 O O . ALA A 1 342 ? 18.427 -32.216 14.267 1.00 80.06 342 ALA A O 1
ATOM 2772 N N . LEU A 1 343 ? 20.625 -31.920 14.648 1.00 86.12 343 LEU A N 1
ATOM 2773 C CA . LEU A 1 343 ? 20.751 -32.956 15.671 1.00 86.12 343 LEU A CA 1
ATOM 2774 C C . LEU A 1 343 ? 19.814 -32.697 16.863 1.00 86.12 343 LEU A C 1
ATOM 2776 O O . LEU A 1 343 ? 19.024 -33.570 17.212 1.00 86.12 343 LEU A O 1
ATOM 2780 N N . GLN A 1 344 ? 19.858 -31.493 17.443 1.00 83.31 344 GLN A N 1
ATOM 2781 C CA . GLN A 1 344 ? 19.045 -31.126 18.612 1.00 83.31 344 GLN A CA 1
ATOM 2782 C C . GLN A 1 344 ? 17.542 -31.243 18.316 1.00 83.31 344 GLN A C 1
ATOM 2784 O O . GLN A 1 344 ? 16.805 -31.844 19.096 1.00 83.31 344 GLN A O 1
ATOM 2789 N N . ARG A 1 345 ? 17.105 -30.739 17.153 1.00 83.81 345 ARG A N 1
ATOM 2790 C CA . ARG A 1 345 ? 15.692 -30.732 16.735 1.00 83.81 345 ARG A CA 1
ATOM 2791 C C . ARG A 1 345 ? 15.123 -32.110 16.378 1.00 83.81 345 ARG A C 1
ATOM 2793 O O . ARG A 1 345 ? 13.910 -32.284 16.407 1.00 83.81 345 ARG A O 1
ATOM 2800 N N . VAL A 1 346 ? 15.970 -33.083 16.035 1.00 87.12 346 VAL A N 1
ATOM 2801 C CA . VAL A 1 346 ? 15.539 -34.462 15.739 1.00 87.12 346 VAL A CA 1
ATOM 2802 C C . VAL A 1 346 ? 15.649 -35.370 16.968 1.00 87.12 346 VAL A C 1
ATOM 2804 O O . VAL A 1 346 ? 14.843 -36.289 17.109 1.00 87.12 346 VAL A O 1
ATOM 2807 N N . GLN A 1 347 ? 16.599 -35.126 17.877 1.00 86.00 347 GLN A N 1
ATOM 2808 C CA . GLN A 1 347 ? 16.796 -35.947 19.080 1.00 86.00 347 GLN A CA 1
ATOM 2809 C C . GLN A 1 347 ? 15.786 -35.683 20.209 1.00 86.00 347 GLN A C 1
ATOM 2811 O O . GLN A 1 347 ? 15.596 -36.563 21.045 1.00 86.00 347 GLN A O 1
ATOM 2816 N N . CYS A 1 348 ? 15.122 -34.522 20.242 1.00 84.44 348 CYS A N 1
ATOM 2817 C CA . CYS A 1 348 ? 14.085 -34.214 21.239 1.00 84.44 348 CYS A CA 1
ATOM 2818 C C . CYS A 1 348 ? 12.741 -34.940 21.007 1.00 84.44 348 CYS A C 1
ATOM 2820 O O . CYS A 1 348 ? 11.854 -34.883 21.856 1.00 84.44 348 CYS A O 1
ATOM 2822 N N . ILE A 1 349 ? 12.589 -35.620 19.869 1.00 87.00 349 ILE A N 1
ATOM 2823 C CA . ILE A 1 349 ? 11.378 -36.345 19.468 1.00 87.00 349 ILE A CA 1
ATOM 2824 C C . ILE A 1 349 ? 11.306 -37.710 20.190 1.00 87.00 349 ILE A C 1
ATOM 2826 O O . ILE A 1 349 ? 12.339 -38.376 20.318 1.00 87.00 349 ILE A O 1
ATOM 2830 N N . PRO A 1 350 ? 10.118 -38.174 20.632 1.00 83.38 350 PRO A N 1
ATOM 2831 C CA . PRO A 1 350 ? 9.954 -39.481 21.273 1.00 83.38 350 PRO A CA 1
ATOM 2832 C C . PRO A 1 350 ? 10.595 -40.644 20.492 1.00 83.38 350 PRO A C 1
ATOM 2834 O O . PRO A 1 350 ? 10.496 -40.746 19.266 1.00 83.38 350 PRO A O 1
ATOM 2837 N N . GLY A 1 351 ? 11.332 -41.490 21.216 1.00 85.62 351 GLY A N 1
ATOM 2838 C CA . GLY A 1 351 ? 12.095 -42.621 20.681 1.00 85.62 351 GLY A CA 1
ATOM 2839 C C . GLY A 1 351 ? 13.403 -42.277 19.948 1.00 85.62 351 GLY A C 1
ATOM 2840 O O . GLY A 1 351 ? 14.263 -43.152 19.812 1.00 85.62 351 GLY A O 1
ATOM 2841 N N . ASN A 1 352 ? 13.609 -41.033 19.492 1.00 92.19 352 ASN A N 1
ATOM 2842 C CA . ASN A 1 352 ? 14.754 -40.672 18.637 1.00 92.19 352 ASN A CA 1
ATOM 2843 C C . ASN A 1 352 ? 16.108 -40.608 19.367 1.00 92.19 352 ASN A C 1
ATOM 2845 O O . ASN A 1 352 ? 17.148 -40.600 18.704 1.00 92.19 352 ASN A O 1
ATOM 2849 N N . SER A 1 353 ? 16.111 -40.619 20.703 1.00 90.06 353 SER A N 1
ATOM 2850 C CA . SER A 1 353 ? 17.305 -40.691 21.563 1.00 90.06 353 SER A CA 1
ATOM 2851 C C . SER A 1 353 ? 18.052 -42.034 21.496 1.00 90.06 353 SER A C 1
ATOM 2853 O O . SER A 1 353 ? 19.187 -42.138 21.968 1.00 90.06 353 SER A O 1
ATOM 2855 N N . SER A 1 354 ? 17.449 -43.055 20.881 1.00 92.62 354 SER A N 1
ATOM 2856 C CA . SER A 1 354 ? 18.045 -44.371 20.633 1.00 92.62 354 SER A CA 1
ATOM 2857 C C . SER A 1 354 ? 17.884 -44.778 19.166 1.00 92.62 354 SER A C 1
ATOM 2859 O O . SER A 1 354 ? 17.002 -44.290 18.470 1.00 92.62 354 SER A O 1
ATOM 2861 N N . CYS A 1 355 ? 18.746 -45.660 18.666 1.00 93.75 355 CYS A N 1
ATOM 2862 C CA . CYS A 1 355 ? 18.663 -46.193 17.309 1.00 93.75 355 CYS A CA 1
ATOM 2863 C C . CYS A 1 355 ? 17.416 -47.072 17.139 1.00 93.75 355 CYS A C 1
ATOM 2865 O O . CYS A 1 355 ? 17.276 -48.073 17.845 1.00 93.75 355 CYS A O 1
ATOM 2867 N N . CYS A 1 356 ? 16.593 -46.774 16.129 1.00 93.50 356 CYS A N 1
ATOM 2868 C CA . CYS A 1 356 ? 15.297 -47.414 15.879 1.00 93.50 356 CYS A CA 1
ATOM 2869 C C . CYS A 1 356 ? 15.321 -48.955 15.963 1.00 93.50 356 CYS A C 1
ATOM 2871 O O . CYS A 1 356 ? 14.453 -49.565 16.592 1.00 93.50 356 CYS A O 1
ATOM 2873 N N . ASP A 1 357 ? 16.336 -49.588 15.363 1.00 93.38 357 ASP A N 1
ATOM 2874 C CA . ASP A 1 357 ? 16.356 -51.043 15.145 1.00 93.38 357 ASP A CA 1
ATOM 2875 C C . ASP A 1 357 ? 17.150 -51.839 16.185 1.00 93.38 357 ASP A C 1
ATOM 2877 O O . ASP A 1 357 ? 16.837 -53.000 16.415 1.00 93.38 357 ASP A O 1
ATOM 2881 N N . CYS A 1 358 ? 18.167 -51.244 16.823 1.00 90.94 358 CYS A N 1
ATOM 2882 C CA . CYS A 1 358 ? 19.053 -51.948 17.765 1.00 90.94 358 CYS A CA 1
ATOM 2883 C C . CYS A 1 358 ? 19.187 -51.269 19.143 1.00 90.94 358 CYS A C 1
ATOM 2885 O O . CYS A 1 358 ? 20.069 -51.629 19.917 1.00 90.94 358 CYS A O 1
ATOM 2887 N N . GLY A 1 359 ? 18.393 -50.231 19.430 1.00 88.94 359 GLY A N 1
ATOM 2888 C CA . GLY A 1 359 ? 18.335 -49.556 20.735 1.00 88.94 359 GLY A CA 1
ATOM 2889 C C . GLY A 1 359 ? 19.595 -48.798 21.179 1.00 88.94 359 GLY A C 1
ATOM 2890 O O . GLY A 1 359 ? 19.592 -48.209 22.255 1.00 88.94 359 GLY A O 1
ATOM 2891 N N . LEU A 1 360 ? 20.673 -48.781 20.383 1.00 91.38 360 LEU A N 1
ATOM 2892 C CA . LEU A 1 360 ? 21.924 -48.111 20.753 1.00 91.38 360 LEU A CA 1
ATOM 2893 C C . LEU A 1 360 ? 21.695 -46.600 20.906 1.00 91.38 360 LEU A C 1
ATOM 2895 O O . LEU A 1 360 ? 21.163 -45.969 19.992 1.00 91.38 360 LEU A O 1
ATOM 2899 N N . ALA A 1 361 ? 22.089 -46.041 22.049 1.00 90.38 361 ALA A N 1
ATOM 2900 C CA . ALA A 1 361 ? 21.872 -44.639 22.388 1.00 90.38 361 ALA A CA 1
ATOM 2901 C C . ALA A 1 361 ? 22.558 -43.657 21.417 1.00 90.38 361 ALA A C 1
ATOM 2903 O O . ALA A 1 361 ? 23.521 -43.997 20.730 1.00 90.38 361 ALA A O 1
ATOM 2904 N N . ASP A 1 362 ? 22.063 -42.420 21.424 1.00 86.12 362 ASP A N 1
ATOM 2905 C CA . ASP A 1 362 ? 22.668 -41.242 20.793 1.00 86.12 362 ASP A CA 1
ATOM 2906 C C . ASP A 1 362 ? 22.943 -41.362 19.267 1.00 86.12 362 ASP A C 1
ATOM 2908 O O . ASP A 1 362 ? 24.062 -41.133 18.793 1.00 86.12 362 ASP A O 1
ATOM 2912 N N . PRO A 1 363 ? 21.931 -41.724 18.448 1.00 92.44 363 PRO A N 1
ATOM 2913 C CA . PRO A 1 363 ? 22.095 -41.884 17.004 1.00 92.44 363 PRO A CA 1
ATOM 2914 C C . PRO A 1 363 ? 22.503 -40.575 16.299 1.00 92.44 363 PRO A C 1
ATOM 2916 O O . PRO A 1 363 ? 22.054 -39.479 16.640 1.00 92.44 363 PRO A O 1
ATOM 2919 N N . ARG A 1 364 ? 23.355 -40.703 15.272 1.00 93.44 364 ARG A N 1
ATOM 2920 C CA . ARG A 1 364 ? 23.933 -39.596 14.472 1.00 93.44 364 ARG A CA 1
ATOM 2921 C C . ARG A 1 364 ? 23.551 -39.638 12.987 1.00 93.44 364 ARG A C 1
ATOM 2923 O O . ARG A 1 364 ? 23.987 -38.786 12.211 1.00 93.44 364 ARG A O 1
ATOM 2930 N N . TRP A 1 365 ? 22.727 -40.602 12.585 1.00 95.06 365 TRP A N 1
ATOM 2931 C CA . TRP A 1 365 ? 22.164 -40.715 11.241 1.00 95.06 365 TRP A CA 1
ATOM 2932 C C . TRP A 1 365 ? 20.645 -40.840 11.311 1.00 95.06 365 TRP A C 1
ATOM 2934 O O . TRP A 1 365 ? 20.079 -41.124 12.365 1.00 95.06 365 TRP A O 1
ATOM 2944 N N . ALA A 1 366 ? 19.987 -40.640 10.178 1.00 93.38 366 ALA A N 1
ATOM 2945 C CA . ALA A 1 366 ? 18.554 -40.818 10.016 1.00 93.38 366 ALA A CA 1
ATOM 2946 C C . ALA A 1 366 ? 18.229 -41.349 8.613 1.00 93.38 366 ALA A C 1
ATOM 2948 O O . ALA A 1 366 ? 19.021 -41.177 7.682 1.00 93.38 366 ALA A O 1
ATOM 2949 N N . SER A 1 367 ? 17.067 -41.986 8.455 1.00 91.62 367 SER A N 1
ATOM 2950 C CA . SER A 1 367 ? 16.532 -42.382 7.147 1.00 91.62 367 SER A CA 1
ATOM 2951 C C . SER A 1 367 ? 15.336 -41.505 6.778 1.00 91.62 367 SER A C 1
ATOM 2953 O O . SER A 1 367 ? 14.250 -41.638 7.342 1.00 91.62 367 SER A O 1
ATOM 2955 N N . ILE A 1 368 ? 15.544 -40.585 5.832 1.00 85.50 368 ILE A N 1
ATOM 2956 C CA . ILE A 1 368 ? 14.646 -39.441 5.585 1.00 85.50 368 ILE A CA 1
ATOM 2957 C C . ILE A 1 368 ? 13.341 -39.808 4.866 1.00 85.50 368 ILE A C 1
ATOM 2959 O O . ILE A 1 368 ? 12.422 -39.003 4.831 1.00 85.50 368 ILE A O 1
ATOM 2963 N N . ASN A 1 369 ? 13.247 -41.006 4.281 1.00 78.31 369 ASN A N 1
ATOM 2964 C CA . ASN A 1 369 ? 12.009 -41.542 3.700 1.00 78.31 369 ASN A CA 1
ATOM 2965 C C . ASN A 1 369 ? 11.244 -42.460 4.676 1.00 78.31 369 ASN A C 1
ATOM 2967 O O . ASN A 1 369 ? 10.117 -42.856 4.374 1.00 78.31 369 ASN A O 1
ATOM 2971 N N . LEU A 1 370 ? 11.859 -42.827 5.808 1.00 85.25 370 LEU A N 1
ATOM 2972 C CA . LEU A 1 370 ? 11.268 -43.660 6.860 1.00 85.25 370 LEU A CA 1
ATOM 2973 C C . LEU A 1 370 ? 10.910 -42.855 8.119 1.00 85.25 370 LEU A C 1
ATOM 2975 O O . LEU A 1 370 ? 9.998 -43.262 8.821 1.00 85.25 370 LEU A O 1
ATOM 2979 N N . GLY A 1 371 ? 11.584 -41.732 8.398 1.00 87.88 371 GLY A N 1
ATOM 2980 C CA . GLY A 1 371 ? 11.320 -40.885 9.572 1.00 87.88 371 GLY A CA 1
ATOM 2981 C C . GLY A 1 371 ? 12.060 -41.298 10.853 1.00 87.88 371 GLY A C 1
ATOM 2982 O O . GLY A 1 371 ? 11.685 -40.853 11.933 1.00 87.88 371 GLY A O 1
ATOM 2983 N N . ILE A 1 372 ? 13.090 -42.148 10.747 1.00 93.38 372 ILE A N 1
ATOM 2984 C CA . ILE A 1 372 ? 13.749 -42.832 11.881 1.00 93.38 372 ILE A CA 1
ATOM 2985 C C . ILE A 1 372 ? 15.209 -42.412 12.094 1.00 93.38 372 ILE A C 1
ATOM 2987 O O . ILE A 1 372 ? 15.902 -42.074 11.130 1.00 93.38 372 ILE A O 1
ATOM 2991 N N . THR A 1 373 ? 15.706 -42.509 13.332 1.00 95.12 373 THR A N 1
ATOM 2992 C CA . THR A 1 373 ? 17.120 -42.283 13.690 1.00 95.12 373 THR A CA 1
ATOM 2993 C C . THR A 1 373 ? 17.913 -43.590 13.825 1.00 95.12 373 THR A C 1
ATOM 2995 O O . THR A 1 373 ? 17.415 -44.618 14.288 1.00 95.12 373 THR A O 1
ATOM 2998 N N . LEU A 1 374 ? 19.177 -43.555 13.394 1.00 95.12 374 LEU A N 1
ATOM 2999 C CA . LEU A 1 374 ? 20.049 -44.714 13.187 1.00 95.12 374 LEU A CA 1
ATOM 3000 C C . LEU A 1 374 ? 21.458 -44.485 13.765 1.00 95.12 374 LEU A C 1
ATOM 3002 O O . LEU A 1 374 ? 22.043 -43.405 13.637 1.00 95.12 374 LEU A O 1
ATOM 3006 N N . CYS A 1 375 ? 22.045 -45.530 14.351 1.00 93.25 375 CYS A N 1
ATOM 3007 C CA . CYS A 1 375 ? 23.474 -45.580 14.674 1.00 93.25 375 CYS A CA 1
ATOM 3008 C C . CYS A 1 375 ? 24.320 -45.898 13.426 1.00 93.25 375 CYS A C 1
ATOM 3010 O O . CYS A 1 375 ? 23.777 -46.260 12.379 1.00 93.25 375 CYS A O 1
ATOM 3012 N N . ILE A 1 376 ? 25.652 -45.797 13.529 1.00 90.81 376 ILE A N 1
ATOM 3013 C CA . ILE A 1 376 ? 26.559 -45.951 12.376 1.00 90.81 376 ILE A CA 1
ATOM 3014 C C . ILE A 1 376 ? 26.367 -47.288 11.642 1.00 90.81 376 ILE A C 1
ATOM 3016 O O . ILE A 1 376 ? 26.202 -47.296 10.422 1.00 90.81 376 ILE A O 1
ATOM 3020 N N . GLU A 1 377 ? 26.292 -48.402 12.378 1.00 90.94 377 GLU A N 1
ATOM 3021 C CA . GLU A 1 377 ? 26.133 -49.750 11.821 1.00 90.94 377 GLU A CA 1
ATOM 3022 C C . GLU A 1 377 ? 24.789 -49.930 11.106 1.00 90.94 377 GLU A C 1
ATOM 3024 O O . GLU A 1 377 ? 24.760 -50.343 9.945 1.00 90.94 377 GLU A O 1
ATOM 3029 N N . CYS A 1 378 ? 23.678 -49.578 11.766 1.00 93.19 378 CYS A N 1
ATOM 3030 C CA . CYS A 1 378 ? 22.346 -49.679 11.170 1.00 93.19 378 CYS A CA 1
ATOM 3031 C C . CYS A 1 378 ? 22.221 -48.746 9.959 1.00 93.19 378 CYS A C 1
ATOM 3033 O O . CYS A 1 378 ? 21.668 -49.149 8.942 1.00 93.19 378 CYS A O 1
ATOM 3035 N N . SER A 1 379 ? 22.832 -47.555 9.997 1.00 93.31 379 SER A N 1
ATOM 3036 C CA . SER A 1 379 ? 22.914 -46.657 8.837 1.00 93.31 379 SER A CA 1
ATOM 3037 C C . SER A 1 379 ? 23.674 -47.278 7.654 1.00 93.31 379 SER A C 1
ATOM 3039 O O . SER A 1 379 ? 23.344 -47.002 6.503 1.00 93.31 379 SER A O 1
ATOM 3041 N N . GLY A 1 380 ? 24.662 -48.143 7.916 1.00 89.06 380 GLY A N 1
ATOM 3042 C CA . GLY A 1 380 ? 25.390 -48.898 6.897 1.00 89.06 380 GLY A CA 1
ATOM 3043 C C . GLY A 1 380 ? 24.539 -49.995 6.252 1.00 89.06 380 GLY A C 1
ATOM 3044 O O . GLY A 1 380 ? 24.536 -50.124 5.031 1.00 89.06 380 GLY A O 1
ATOM 3045 N N . ILE A 1 381 ? 23.761 -50.730 7.051 1.00 92.00 381 ILE A N 1
ATOM 3046 C CA . ILE A 1 381 ? 22.808 -51.746 6.563 1.00 92.00 381 ILE A CA 1
ATOM 3047 C C . ILE A 1 381 ? 21.669 -51.074 5.776 1.00 92.00 381 ILE A C 1
ATOM 3049 O O . ILE A 1 381 ? 21.325 -51.487 4.673 1.00 92.00 381 ILE A O 1
ATOM 3053 N N . HIS A 1 382 ? 21.143 -49.954 6.270 1.00 92.00 382 HIS A N 1
ATOM 3054 C CA . HIS A 1 382 ? 20.139 -49.152 5.568 1.00 92.00 382 HIS A CA 1
ATOM 3055 C C . HIS A 1 382 ? 20.633 -48.555 4.236 1.00 92.00 382 HIS A C 1
ATOM 3057 O O . HIS A 1 382 ? 19.806 -48.104 3.446 1.00 92.00 382 HIS A O 1
ATOM 3063 N N . ARG A 1 383 ? 21.947 -48.550 3.960 1.00 90.38 383 ARG A N 1
ATOM 3064 C CA . ARG A 1 383 ? 22.502 -48.217 2.636 1.00 90.38 383 ARG A CA 1
ATOM 3065 C C . ARG A 1 383 ? 22.568 -49.435 1.707 1.00 90.38 383 ARG A C 1
ATOM 3067 O O . ARG A 1 383 ? 22.354 -49.255 0.513 1.00 90.38 383 ARG A O 1
ATOM 3074 N N . SER A 1 384 ? 22.806 -50.651 2.216 1.00 89.06 384 SER A N 1
ATOM 3075 C CA . SER A 1 384 ? 22.833 -51.872 1.388 1.00 89.06 384 SER A CA 1
ATOM 3076 C C . SER A 1 384 ? 21.446 -52.364 0.960 1.00 89.06 384 SER A C 1
ATOM 3078 O O . SER A 1 384 ? 21.357 -53.084 -0.029 1.00 89.06 384 SER A O 1
ATOM 3080 N N . LEU A 1 385 ? 20.365 -51.929 1.622 1.00 85.00 385 LEU A N 1
ATOM 3081 C CA . LEU A 1 385 ? 18.991 -52.151 1.138 1.00 85.00 385 LEU A CA 1
ATOM 3082 C C . LEU A 1 385 ? 18.680 -51.418 -0.183 1.00 85.00 385 LEU A C 1
ATOM 3084 O O . LEU A 1 385 ? 17.787 -51.827 -0.915 1.00 85.00 385 LEU A O 1
ATOM 3088 N N . GLY A 1 386 ? 19.385 -50.324 -0.486 1.00 75.75 386 GLY A N 1
ATOM 3089 C CA . GLY A 1 386 ? 19.108 -49.483 -1.650 1.00 75.75 386 GLY A CA 1
ATOM 3090 C C . GLY A 1 386 ? 18.044 -48.399 -1.422 1.00 75.75 386 GLY A C 1
ATOM 3091 O O . GLY A 1 386 ? 17.232 -48.431 -0.493 1.00 75.75 386 GLY A O 1
ATOM 3092 N N . VAL A 1 387 ? 18.066 -47.395 -2.305 1.00 74.94 387 VAL A N 1
ATOM 3093 C CA . VAL A 1 387 ? 17.361 -46.110 -2.121 1.00 74.94 387 VAL A CA 1
ATOM 3094 C C . VAL A 1 387 ? 15.833 -46.185 -2.179 1.00 74.94 387 VAL A C 1
ATOM 3096 O O . VAL A 1 387 ? 15.179 -45.222 -1.792 1.00 74.94 387 VAL A O 1
ATOM 3099 N N . HIS A 1 388 ? 15.259 -47.291 -2.654 1.00 69.56 388 HIS A N 1
ATOM 3100 C CA . HIS A 1 388 ? 13.809 -47.512 -2.667 1.00 69.56 388 HIS A CA 1
ATOM 3101 C C . HIS A 1 388 ? 13.278 -47.948 -1.290 1.00 69.56 388 HIS A C 1
ATOM 3103 O O . HIS A 1 388 ? 12.163 -47.583 -0.928 1.00 69.56 388 HIS A O 1
ATOM 3109 N N . PHE A 1 389 ? 14.092 -48.633 -0.475 1.00 77.62 389 PHE A N 1
ATOM 3110 C CA . PHE A 1 389 ? 13.755 -48.923 0.922 1.00 77.62 389 PHE A CA 1
ATOM 3111 C C . PHE A 1 389 ? 14.203 -47.808 1.875 1.00 77.62 389 PHE A C 1
ATOM 3113 O O . PHE A 1 389 ? 13.447 -47.431 2.771 1.00 77.62 389 PHE A O 1
ATOM 3120 N N . SER A 1 390 ? 15.413 -47.257 1.716 1.00 86.25 390 SER A N 1
ATOM 3121 C CA . SER A 1 390 ? 15.977 -46.334 2.712 1.00 86.25 390 SER A CA 1
ATOM 3122 C C . SER A 1 390 ? 16.958 -45.302 2.138 1.00 86.25 390 SER A C 1
ATOM 3124 O O . SER A 1 390 ? 17.888 -45.631 1.403 1.00 86.25 390 SER A O 1
ATOM 3126 N N . LYS A 1 391 ? 16.789 -44.032 2.529 1.00 86.19 391 LYS A N 1
ATOM 3127 C CA . LYS A 1 391 ? 17.604 -42.878 2.113 1.00 86.19 391 LYS A CA 1
ATOM 3128 C C . LYS A 1 391 ? 18.283 -42.248 3.329 1.00 86.19 391 LYS A C 1
ATOM 3130 O O . LYS A 1 391 ? 17.697 -41.446 4.050 1.00 86.19 391 LYS A O 1
ATOM 3135 N N . VAL A 1 392 ? 19.538 -42.627 3.560 1.00 90.38 392 VAL A N 1
ATOM 3136 C CA . VAL A 1 392 ? 20.293 -42.258 4.770 1.00 90.38 392 VAL A CA 1
ATOM 3137 C C . VAL A 1 392 ? 20.944 -40.869 4.659 1.00 90.38 392 VAL A C 1
ATOM 3139 O O . VAL A 1 392 ? 21.532 -40.527 3.627 1.00 90.38 392 VAL A O 1
ATOM 3142 N N . ARG A 1 393 ? 20.888 -40.099 5.752 1.00 89.25 393 ARG A N 1
ATOM 3143 C CA . ARG A 1 393 ? 21.616 -38.838 5.995 1.00 89.25 393 ARG A CA 1
ATOM 3144 C C . ARG A 1 393 ? 22.256 -38.830 7.387 1.00 89.25 393 ARG A C 1
ATOM 3146 O O . ARG A 1 393 ? 21.830 -39.574 8.266 1.00 89.25 393 ARG A O 1
ATOM 3153 N N . SER A 1 394 ? 23.289 -38.021 7.588 1.00 89.75 394 SER A N 1
ATOM 3154 C CA . SER A 1 394 ? 23.894 -37.716 8.887 1.00 89.75 394 SER A CA 1
ATOM 3155 C C . SER A 1 394 ? 23.237 -36.486 9.508 1.00 89.75 394 SER A C 1
ATOM 3157 O O . SER A 1 394 ? 23.062 -35.474 8.841 1.00 89.75 394 SER A O 1
ATOM 3159 N N . LEU A 1 395 ? 22.938 -36.545 10.805 1.00 86.94 395 LEU A N 1
ATOM 3160 C CA . LEU A 1 395 ? 22.391 -35.429 11.586 1.00 86.94 395 LEU A CA 1
ATOM 3161 C C . LEU A 1 395 ? 23.441 -34.349 11.921 1.00 86.94 395 LEU A C 1
ATOM 3163 O O . LEU A 1 395 ? 23.092 -33.315 12.486 1.00 86.94 395 LEU A O 1
ATOM 3167 N N . THR A 1 396 ? 24.719 -34.588 11.596 1.00 82.44 396 THR A N 1
ATOM 3168 C CA . THR A 1 396 ? 25.849 -33.702 11.933 1.00 82.44 396 THR A CA 1
ATOM 3169 C C . THR A 1 396 ? 26.782 -33.371 10.766 1.00 82.44 396 THR A C 1
ATOM 3171 O O . THR A 1 396 ? 27.544 -32.419 10.885 1.00 82.44 396 THR A O 1
ATOM 3174 N N . LEU A 1 397 ? 26.775 -34.153 9.678 1.00 79.19 397 LEU A N 1
ATOM 3175 C CA . LEU A 1 397 ? 27.690 -33.974 8.535 1.00 79.19 397 LEU A CA 1
ATOM 3176 C C . LEU A 1 397 ? 26.997 -33.529 7.237 1.00 79.19 397 LEU A C 1
ATOM 3178 O O . LEU A 1 397 ? 27.654 -32.938 6.387 1.00 79.19 397 LEU A O 1
ATOM 3182 N N . ASP A 1 398 ? 25.700 -33.810 7.074 1.00 82.31 398 ASP A N 1
ATOM 3183 C CA . ASP A 1 398 ? 24.926 -33.381 5.903 1.00 82.31 398 ASP A CA 1
ATOM 3184 C C . ASP A 1 398 ? 24.173 -32.072 6.202 1.00 82.31 398 ASP A C 1
ATOM 3186 O O . ASP A 1 398 ? 23.741 -31.837 7.332 1.00 82.31 398 ASP A O 1
ATOM 3190 N N . THR A 1 399 ? 23.950 -31.243 5.180 1.00 74.06 399 THR A N 1
ATOM 3191 C CA . THR A 1 399 ? 23.033 -30.092 5.257 1.00 74.06 399 THR A CA 1
ATOM 3192 C C . THR A 1 399 ? 21.578 -30.572 5.278 1.00 74.06 399 THR A C 1
ATOM 3194 O O . THR A 1 399 ? 21.211 -31.465 4.512 1.00 74.06 399 THR A O 1
ATOM 3197 N N . TRP A 1 400 ? 20.735 -29.964 6.121 1.00 80.50 400 TRP A N 1
ATOM 3198 C CA . TRP A 1 400 ? 19.324 -30.338 6.278 1.00 80.50 400 TRP A CA 1
ATOM 3199 C C . TRP A 1 400 ? 18.363 -29.277 5.738 1.00 80.50 400 TRP A C 1
ATOM 3201 O O . TRP A 1 400 ? 18.361 -28.134 6.190 1.00 80.50 400 TRP A O 1
ATOM 3211 N N . GLU A 1 401 ? 17.510 -29.698 4.805 1.00 74.50 401 GLU A N 1
ATOM 3212 C CA . GLU A 1 401 ? 16.337 -28.958 4.321 1.00 74.50 401 GLU A CA 1
ATOM 3213 C C . GLU A 1 401 ? 15.304 -28.819 5.471 1.00 74.50 401 GLU A C 1
ATOM 3215 O O . GLU A 1 401 ? 15.035 -29.819 6.153 1.00 74.50 401 GLU A O 1
ATOM 3220 N N . PRO A 1 402 ? 14.702 -27.636 5.722 1.00 68.69 402 PRO A N 1
ATOM 3221 C CA . PRO A 1 402 ? 13.703 -27.447 6.784 1.00 68.69 402 PRO A CA 1
ATOM 3222 C C . PRO A 1 402 ? 12.519 -28.424 6.716 1.00 68.69 402 PRO A C 1
ATOM 3224 O O . PRO A 1 402 ? 12.018 -28.879 7.746 1.00 68.69 402 PRO A O 1
ATOM 3227 N N . GLU A 1 403 ? 12.115 -28.800 5.506 1.00 65.00 403 GLU A N 1
ATOM 3228 C CA . GLU A 1 403 ? 11.022 -29.724 5.199 1.00 65.00 403 GLU A CA 1
ATOM 3229 C C . GLU A 1 403 ? 11.353 -31.154 5.653 1.00 65.00 403 GLU A C 1
ATOM 3231 O O . GLU A 1 403 ? 10.477 -31.886 6.114 1.00 65.00 403 GLU A O 1
ATOM 3236 N N . LEU A 1 404 ? 12.632 -31.544 5.577 1.00 69.94 404 LEU A N 1
ATOM 3237 C CA . LEU A 1 404 ? 13.109 -32.831 6.081 1.00 69.94 404 LEU A CA 1
ATOM 3238 C C . LEU A 1 404 ? 13.191 -32.854 7.605 1.00 69.94 404 LEU A C 1
ATOM 3240 O O . LEU A 1 404 ? 12.909 -33.888 8.205 1.00 69.94 404 LEU A O 1
ATOM 3244 N N . LEU A 1 405 ? 13.539 -31.729 8.238 1.00 77.31 405 LEU A N 1
ATOM 3245 C CA . LEU A 1 405 ? 13.465 -31.616 9.695 1.00 77.31 405 LEU A CA 1
ATOM 3246 C C . LEU A 1 405 ? 12.010 -31.746 10.161 1.00 77.31 405 LEU A C 1
ATOM 3248 O O . LEU A 1 405 ? 11.747 -32.541 11.054 1.00 77.31 405 LEU A O 1
ATOM 3252 N N . LYS A 1 406 ? 11.057 -31.072 9.501 1.00 73.19 406 LYS A N 1
ATOM 3253 C CA . LYS A 1 406 ? 9.619 -31.218 9.793 1.00 73.19 406 LYS A CA 1
ATOM 3254 C C . LYS A 1 406 ? 9.152 -32.680 9.679 1.00 73.19 406 LYS A C 1
ATOM 3256 O O . LYS A 1 406 ? 8.565 -33.200 10.623 1.00 73.19 406 LYS A O 1
ATOM 3261 N N . LEU A 1 407 ? 9.507 -33.376 8.594 1.00 72.62 407 LEU A N 1
ATOM 3262 C CA . LEU A 1 407 ? 9.202 -34.804 8.403 1.00 72.62 407 LEU A CA 1
ATOM 3263 C C . LEU A 1 407 ? 9.804 -35.709 9.500 1.00 72.62 407 LEU A C 1
ATOM 3265 O O . LEU A 1 407 ? 9.150 -36.645 9.957 1.00 72.62 407 LEU A O 1
ATOM 3269 N N . MET A 1 408 ? 11.032 -35.427 9.951 1.00 81.00 408 MET A N 1
ATOM 3270 C CA . MET A 1 408 ? 11.670 -36.153 11.060 1.00 81.00 408 MET A CA 1
ATOM 3271 C C . MET A 1 408 ? 11.040 -35.852 12.432 1.00 81.00 408 MET A C 1
ATOM 3273 O O . MET A 1 408 ? 11.155 -36.684 13.333 1.00 81.00 408 MET A O 1
ATOM 3277 N N . CYS A 1 409 ? 10.387 -34.696 12.599 1.00 79.38 409 CYS A N 1
ATOM 3278 C CA . CYS A 1 409 ? 9.679 -34.320 13.825 1.00 79.38 409 CYS A CA 1
ATOM 3279 C C . CYS A 1 409 ? 8.244 -34.876 13.905 1.00 79.38 409 CYS A C 1
ATOM 3281 O O . CYS A 1 409 ? 7.746 -35.072 15.009 1.00 79.38 409 CYS A O 1
ATOM 3283 N N . GLU A 1 410 ? 7.584 -35.139 12.771 1.00 77.69 410 GLU A N 1
ATOM 3284 C CA . GLU A 1 410 ? 6.193 -35.635 12.723 1.00 77.69 410 GLU A CA 1
ATOM 3285 C C . GLU A 1 410 ? 6.063 -37.170 12.702 1.00 77.69 410 GLU A C 1
ATOM 3287 O O . GLU A 1 410 ? 4.991 -37.697 13.000 1.00 77.69 410 GLU A O 1
ATOM 3292 N N . LEU A 1 411 ? 7.138 -37.895 12.371 1.00 80.12 411 LEU A N 1
ATOM 3293 C CA . LEU A 1 411 ? 7.191 -39.361 12.438 1.00 80.12 411 LEU A CA 1
ATOM 3294 C C . LEU A 1 411 ? 7.940 -39.830 13.697 1.00 80.12 411 LEU A C 1
ATOM 3296 O O . LEU A 1 411 ? 7.322 -40.131 14.715 1.00 80.12 411 LEU A O 1
ATOM 3300 N N . GLY A 1 412 ? 9.272 -39.888 13.646 1.00 85.88 412 GLY A N 1
ATOM 3301 C CA . GLY A 1 412 ? 10.094 -40.388 14.748 1.00 85.88 412 GLY A CA 1
ATOM 3302 C C . GLY A 1 412 ? 9.998 -41.904 14.971 1.00 85.88 412 GLY A C 1
ATOM 3303 O O . GLY A 1 412 ? 9.147 -42.614 14.425 1.00 85.88 412 GLY A O 1
ATOM 3304 N N . ASN A 1 413 ? 10.907 -42.422 15.794 1.00 92.38 413 ASN A N 1
ATOM 3305 C CA . ASN A 1 413 ? 11.050 -43.858 16.025 1.00 92.38 413 ASN A CA 1
ATOM 3306 C C . ASN A 1 413 ? 9.809 -44.491 16.666 1.00 92.38 413 ASN A C 1
ATOM 3308 O O . ASN A 1 413 ? 9.470 -45.618 16.312 1.00 92.38 413 ASN A O 1
ATOM 3312 N N . ASP A 1 414 ? 9.124 -43.798 17.580 1.00 87.25 414 ASP A N 1
ATOM 3313 C CA . ASP A 1 414 ? 7.984 -44.376 18.302 1.00 87.25 414 ASP A CA 1
ATOM 3314 C C . ASP A 1 414 ? 6.768 -44.606 17.395 1.00 87.25 414 ASP A C 1
ATOM 3316 O O . ASP A 1 414 ? 6.123 -45.651 17.495 1.00 87.25 414 ASP A O 1
ATOM 3320 N N . VAL A 1 415 ? 6.469 -43.685 16.470 1.00 85.75 415 VAL A N 1
ATOM 3321 C CA . VAL A 1 415 ? 5.381 -43.863 15.489 1.00 85.75 415 VAL A CA 1
ATOM 3322 C C . VAL A 1 415 ? 5.722 -44.993 14.520 1.00 85.75 415 VAL A C 1
ATOM 3324 O O . VAL A 1 415 ? 4.903 -45.879 14.281 1.00 85.75 415 VAL A O 1
ATOM 3327 N N . ILE A 1 416 ? 6.954 -45.018 14.006 1.00 87.81 416 ILE A N 1
ATOM 3328 C CA . ILE A 1 416 ? 7.372 -46.033 13.034 1.00 87.81 416 ILE A CA 1
ATOM 3329 C C . ILE A 1 416 ? 7.462 -47.426 13.669 1.00 87.81 416 ILE A C 1
ATOM 3331 O O . ILE A 1 416 ? 7.078 -48.400 13.025 1.00 87.81 416 ILE A O 1
ATOM 3335 N N . ASN A 1 417 ? 7.874 -47.547 14.934 1.00 89.50 417 ASN A N 1
ATOM 3336 C CA . ASN A 1 417 ? 7.871 -48.828 15.642 1.00 89.50 417 ASN A CA 1
ATOM 3337 C C . ASN A 1 417 ? 6.446 -49.322 15.949 1.00 89.50 417 ASN A C 1
ATOM 3339 O O . ASN A 1 417 ? 6.192 -50.514 15.796 1.00 89.50 417 ASN A O 1
ATOM 3343 N N . ARG A 1 418 ? 5.478 -48.444 16.266 1.00 86.81 418 ARG A N 1
ATOM 3344 C CA . ARG A 1 418 ? 4.060 -48.853 16.413 1.00 86.81 418 ARG A CA 1
ATOM 3345 C C . ARG A 1 418 ? 3.502 -49.538 15.162 1.00 86.81 418 ARG A C 1
ATOM 3347 O O . ARG A 1 418 ? 2.680 -50.435 15.299 1.00 86.81 418 ARG A O 1
ATOM 3354 N N . VAL A 1 419 ? 3.969 -49.152 13.972 1.00 84.25 419 VAL A N 1
ATOM 3355 C CA . VAL A 1 419 ? 3.578 -49.757 12.686 1.00 84.25 419 VAL A CA 1
ATOM 3356 C C . VAL A 1 419 ? 4.448 -50.977 12.349 1.00 84.25 419 VAL A C 1
ATOM 3358 O O . VAL A 1 419 ? 3.945 -52.085 12.169 1.00 84.25 419 VAL A O 1
ATOM 3361 N N . TYR A 1 420 ? 5.769 -50.793 12.270 1.00 85.62 420 TYR A N 1
ATOM 3362 C CA . TYR A 1 420 ? 6.720 -51.794 11.766 1.00 85.62 420 TYR A CA 1
ATOM 3363 C C . TYR A 1 420 ? 7.157 -52.841 12.801 1.00 85.62 420 TYR A C 1
ATOM 3365 O O . TYR A 1 420 ? 7.863 -53.781 12.441 1.00 85.62 420 TYR A O 1
ATOM 3373 N N . GLU A 1 421 ? 6.753 -52.705 14.066 1.00 88.12 421 GLU A N 1
ATOM 3374 C CA . GLU A 1 421 ? 7.036 -53.649 15.159 1.00 88.12 421 GLU A CA 1
ATOM 3375 C C . GLU A 1 421 ? 5.750 -54.071 15.911 1.00 88.12 421 GLU A C 1
ATOM 3377 O O . GLU A 1 421 ? 5.828 -54.701 16.963 1.00 88.12 421 GLU A O 1
ATOM 3382 N N . ALA A 1 422 ? 4.560 -53.804 15.349 1.00 84.38 422 ALA A N 1
ATOM 3383 C CA . ALA A 1 422 ? 3.235 -54.041 15.951 1.00 84.38 422 ALA A CA 1
ATOM 3384 C C . ALA A 1 422 ? 2.990 -55.470 16.495 1.00 84.38 422 ALA A C 1
ATOM 3386 O O . ALA A 1 422 ? 2.205 -55.679 17.424 1.00 84.38 422 ALA A O 1
ATOM 3387 N N . LYS A 1 423 ? 3.641 -56.476 15.899 1.00 84.38 423 LYS A N 1
ATOM 3388 C CA . LYS A 1 423 ? 3.593 -57.890 16.309 1.00 84.38 423 LYS A CA 1
ATOM 3389 C C . LYS A 1 423 ? 4.878 -58.394 16.970 1.00 84.38 423 LYS A C 1
ATOM 3391 O O . LYS A 1 423 ? 4.926 -59.565 17.330 1.00 84.38 423 LYS A O 1
ATOM 3396 N N . LEU A 1 424 ? 5.898 -57.555 17.153 1.00 82.81 424 LEU A N 1
ATOM 3397 C CA . LEU A 1 424 ? 7.225 -57.973 17.618 1.00 82.81 424 LEU A CA 1
ATOM 3398 C C . LEU A 1 424 ? 7.166 -58.656 18.996 1.00 82.81 424 LEU A C 1
ATOM 3400 O O . LEU A 1 424 ? 7.644 -59.782 19.149 1.00 82.81 424 LEU A O 1
ATOM 3404 N N . GLU A 1 425 ? 6.489 -58.025 19.960 1.00 78.56 425 GLU A N 1
ATOM 3405 C CA . GLU A 1 425 ? 6.262 -58.584 21.301 1.00 78.56 425 GLU A CA 1
ATOM 3406 C C . GLU A 1 425 ? 5.381 -59.841 21.258 1.00 78.56 425 GLU A C 1
ATOM 3408 O O . GLU A 1 425 ? 5.711 -60.849 21.881 1.00 78.56 425 GLU A O 1
ATOM 3413 N N . LYS A 1 426 ? 4.307 -59.823 20.451 1.00 78.19 426 LYS A N 1
ATOM 3414 C CA . LYS A 1 426 ? 3.399 -60.971 20.247 1.00 78.19 426 LYS A CA 1
ATOM 3415 C C . LYS A 1 426 ? 4.112 -62.190 19.634 1.00 78.19 426 LYS A C 1
ATOM 3417 O O . LYS A 1 426 ? 3.649 -63.312 19.807 1.00 78.19 426 LYS A O 1
ATOM 3422 N N . MET A 1 427 ? 5.220 -61.978 18.920 1.00 80.31 427 MET A N 1
ATOM 3423 C CA . MET A 1 427 ? 6.088 -63.024 18.361 1.00 80.31 427 MET A CA 1
ATOM 3424 C C . MET A 1 427 ? 7.259 -63.408 19.285 1.00 80.31 427 MET A C 1
ATOM 3426 O O . MET A 1 427 ? 8.032 -64.298 18.939 1.00 80.31 427 MET A O 1
ATOM 3430 N N . GLY A 1 428 ? 7.428 -62.748 20.438 1.00 76.94 428 GLY A N 1
ATOM 3431 C CA . GLY A 1 428 ? 8.533 -62.991 21.375 1.00 76.94 428 GLY A CA 1
ATOM 3432 C C . GLY A 1 428 ? 9.919 -62.567 20.866 1.00 76.94 428 GLY A C 1
ATOM 3433 O O . GLY A 1 428 ? 10.933 -62.951 21.452 1.00 76.94 428 GLY A O 1
ATOM 3434 N N . ILE A 1 429 ? 9.987 -61.793 19.779 1.00 82.19 429 ILE A N 1
ATOM 3435 C CA . ILE A 1 429 ? 11.244 -61.404 19.128 1.00 82.19 429 ILE A CA 1
ATOM 3436 C C . ILE A 1 429 ? 11.832 -60.188 19.853 1.00 82.19 429 ILE A C 1
ATOM 3438 O O . ILE A 1 429 ? 11.132 -59.223 20.146 1.00 82.19 429 ILE A O 1
ATOM 3442 N N . LYS A 1 430 ? 13.139 -60.214 20.130 1.00 81.12 430 LYS A N 1
ATOM 3443 C CA . LYS A 1 430 ? 13.873 -59.083 20.722 1.00 81.12 430 LYS A CA 1
ATOM 3444 C C . LYS A 1 430 ? 14.705 -58.363 19.663 1.00 81.12 430 LYS A C 1
ATOM 3446 O O . LYS A 1 430 ? 15.128 -58.973 18.682 1.00 81.12 430 LYS A O 1
ATOM 3451 N N . LYS A 1 431 ? 14.966 -57.071 19.883 1.00 86.44 431 LYS A N 1
ATOM 3452 C CA . LYS A 1 431 ? 15.863 -56.283 19.025 1.00 86.44 431 LYS A CA 1
ATOM 3453 C C . LYS A 1 431 ? 17.305 -56.823 19.094 1.00 86.44 431 LYS A C 1
ATOM 3455 O O . LYS A 1 431 ? 17.733 -57.244 20.172 1.00 86.44 431 LYS A O 1
ATOM 3460 N N . PRO A 1 432 ? 18.052 -56.815 17.975 1.00 87.19 432 PRO A N 1
ATOM 3461 C CA . PRO A 1 432 ? 19.429 -57.304 17.902 1.00 87.19 432 PRO A CA 1
ATOM 3462 C C . PRO A 1 432 ? 20.377 -56.468 18.769 1.00 87.19 432 PRO A C 1
ATOM 3464 O O . PRO A 1 432 ? 20.268 -55.241 18.826 1.00 87.19 432 PRO A O 1
ATOM 3467 N N . GLN A 1 433 ? 21.341 -57.132 19.408 1.00 77.81 433 GLN A N 1
ATOM 3468 C CA . GLN A 1 433 ? 22.293 -56.485 20.313 1.00 77.81 433 GLN A CA 1
ATOM 3469 C C . GLN A 1 433 ? 23.344 -55.638 19.563 1.00 77.81 433 GLN A C 1
ATOM 3471 O O . GLN A 1 433 ? 23.637 -55.884 18.384 1.00 77.81 433 GLN A O 1
ATOM 3476 N N . PRO A 1 434 ? 23.959 -54.634 20.219 1.00 68.75 434 PRO A N 1
ATOM 3477 C CA . PRO A 1 434 ? 25.143 -53.954 19.696 1.00 68.75 434 PRO A CA 1
ATOM 3478 C C . PRO A 1 434 ? 26.282 -54.943 19.372 1.00 68.75 434 PRO A C 1
ATOM 3480 O O . PRO A 1 434 ? 26.557 -55.847 20.152 1.00 68.75 434 PRO A O 1
ATOM 3483 N N . GLY A 1 435 ? 26.950 -54.777 18.221 1.00 65.44 435 GLY A N 1
ATOM 3484 C CA . GLY A 1 435 ? 28.063 -55.627 17.766 1.00 65.44 435 GLY A CA 1
ATOM 3485 C C . GLY A 1 435 ? 27.711 -56.733 16.753 1.00 65.44 435 GLY A C 1
ATOM 3486 O O . GLY A 1 435 ? 28.498 -56.991 15.843 1.00 65.44 435 GLY A O 1
ATOM 3487 N N . GLN A 1 436 ? 26.530 -57.358 16.826 1.00 78.69 436 GLN A N 1
ATOM 3488 C CA . GLN A 1 436 ? 26.164 -58.489 15.948 1.00 78.69 436 GLN A CA 1
ATOM 3489 C C . GLN A 1 436 ? 25.574 -58.027 14.600 1.00 78.69 436 GLN A C 1
ATOM 3491 O O . GLN A 1 436 ? 24.365 -58.068 14.367 1.00 78.69 436 GLN A O 1
ATOM 3496 N N . ARG A 1 437 ? 26.439 -57.587 13.672 1.00 83.38 437 ARG A N 1
ATOM 3497 C CA . ARG A 1 437 ? 26.032 -57.031 12.360 1.00 83.38 437 ARG A CA 1
ATOM 3498 C C . ARG A 1 437 ? 25.109 -57.946 11.539 1.00 83.38 437 ARG A C 1
ATOM 3500 O O . ARG A 1 437 ? 24.189 -57.442 10.903 1.00 83.38 437 ARG A O 1
ATOM 3507 N N . GLN A 1 438 ? 25.341 -59.258 11.543 1.00 85.31 438 GLN A N 1
ATOM 3508 C CA . GLN A 1 438 ? 24.545 -60.223 10.768 1.00 85.31 438 GLN A CA 1
ATOM 3509 C C . GLN A 1 438 ? 23.102 -60.330 11.291 1.00 85.31 438 GLN A C 1
ATOM 3511 O O . GLN A 1 438 ? 22.158 -60.320 10.504 1.00 85.31 438 GLN A O 1
ATOM 3516 N N . GLU A 1 439 ? 22.918 -60.338 12.614 1.00 86.75 439 GLU A N 1
ATOM 3517 C CA . GLU A 1 439 ? 21.593 -60.331 13.249 1.00 86.75 439 GLU A CA 1
ATOM 3518 C C . GLU A 1 439 ? 20.869 -59.001 13.030 1.00 86.75 439 GLU A C 1
ATOM 3520 O O . GLU A 1 439 ? 19.679 -58.992 12.716 1.00 86.75 439 GLU A O 1
ATOM 3525 N N . LYS A 1 440 ? 21.595 -57.874 13.097 1.00 88.38 440 LYS A N 1
ATOM 3526 C CA . LYS A 1 440 ? 21.058 -56.557 12.715 1.00 88.38 440 LYS A CA 1
ATOM 3527 C C . LYS A 1 440 ? 20.569 -56.541 11.269 1.00 88.38 440 LYS A C 1
ATOM 3529 O O . LYS A 1 440 ? 19.494 -56.014 11.002 1.00 88.38 440 LYS A O 1
ATOM 3534 N N . GLU A 1 441 ? 21.319 -57.130 10.340 1.00 90.00 441 GLU A N 1
ATOM 3535 C CA . GLU A 1 441 ? 20.937 -57.174 8.927 1.00 90.00 441 GLU A CA 1
ATOM 3536 C C . GLU A 1 441 ? 19.720 -58.075 8.673 1.00 90.00 441 GLU A C 1
ATOM 3538 O O . GLU A 1 441 ? 18.811 -57.669 7.947 1.00 90.00 441 GLU A O 1
ATOM 3543 N N . ALA A 1 442 ? 19.639 -59.235 9.329 1.00 89.19 442 ALA A N 1
ATOM 3544 C CA . ALA A 1 442 ? 18.449 -60.084 9.294 1.00 89.19 442 ALA A CA 1
ATOM 3545 C C . ALA A 1 442 ? 17.211 -59.367 9.872 1.00 89.19 442 ALA A C 1
ATOM 3547 O O . ALA A 1 442 ? 16.153 -59.364 9.243 1.00 89.19 442 ALA A O 1
ATOM 3548 N N . TYR A 1 443 ? 17.349 -58.698 11.023 1.00 91.25 443 TYR A N 1
ATOM 3549 C CA . TYR A 1 443 ? 16.266 -57.940 11.658 1.00 91.25 443 TYR A CA 1
ATOM 3550 C C . TYR A 1 443 ? 15.765 -56.784 10.783 1.00 91.25 443 TYR A C 1
ATOM 3552 O O . TYR A 1 443 ? 14.565 -56.643 10.565 1.00 91.25 443 TYR A O 1
ATOM 3560 N N . ILE A 1 444 ? 16.679 -55.9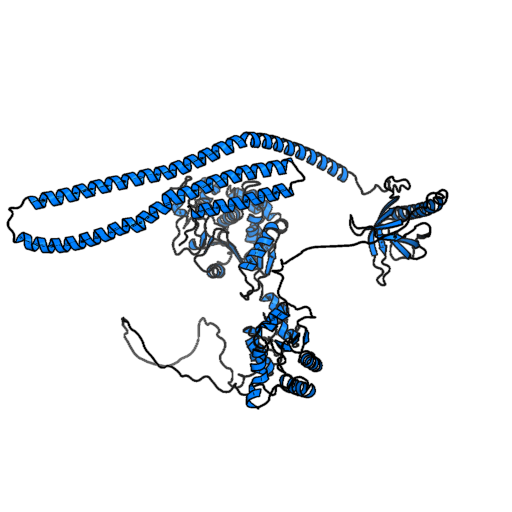77 10.238 1.00 92.25 444 ILE A N 1
ATOM 3561 C CA . ILE A 1 444 ? 16.356 -54.811 9.403 1.00 92.25 444 ILE A CA 1
ATOM 3562 C C . ILE A 1 444 ? 15.665 -55.240 8.095 1.00 92.25 444 ILE A C 1
ATOM 3564 O O . ILE A 1 444 ? 14.691 -54.608 7.679 1.00 92.25 444 ILE A O 1
ATOM 3568 N N . ARG A 1 445 ? 16.091 -56.354 7.478 1.00 89.88 445 ARG A N 1
ATOM 3569 C CA . ARG A 1 445 ? 15.392 -56.951 6.323 1.00 89.88 445 ARG A CA 1
ATOM 3570 C C . ARG A 1 445 ? 13.997 -57.460 6.711 1.00 89.88 445 ARG A C 1
ATOM 3572 O O . ARG A 1 445 ? 13.023 -57.100 6.048 1.00 89.88 445 ARG A O 1
ATOM 3579 N N . ALA A 1 446 ? 13.872 -58.204 7.811 1.00 88.75 446 ALA A N 1
ATOM 3580 C CA . ALA A 1 446 ? 12.584 -58.696 8.305 1.00 88.75 446 ALA A CA 1
ATOM 3581 C C . ALA A 1 446 ? 11.594 -57.556 8.629 1.00 88.75 446 ALA A C 1
ATOM 3583 O O . ALA A 1 446 ? 10.401 -57.662 8.335 1.00 88.75 446 ALA A O 1
ATOM 3584 N N . LYS A 1 447 ? 12.095 -56.444 9.182 1.00 90.00 447 LYS A N 1
ATOM 3585 C CA . LYS A 1 447 ? 11.316 -55.252 9.536 1.00 90.00 447 LYS A CA 1
ATOM 3586 C C . LYS A 1 447 ? 10.838 -54.478 8.306 1.00 90.00 447 LYS A C 1
ATOM 3588 O O . LYS A 1 447 ? 9.635 -54.307 8.147 1.00 90.00 447 LYS A O 1
ATOM 3593 N N . TYR A 1 448 ? 11.732 -54.033 7.418 1.00 89.94 448 TYR A N 1
ATOM 3594 C CA . TYR A 1 448 ? 11.359 -53.088 6.346 1.00 89.94 448 TYR A CA 1
ATOM 3595 C C . TYR A 1 448 ? 11.117 -53.723 4.969 1.00 89.94 448 TYR A C 1
ATOM 3597 O O . TYR A 1 448 ? 10.332 -53.178 4.190 1.00 89.94 448 TYR A O 1
ATOM 3605 N N . VAL A 1 449 ? 11.763 -54.855 4.662 1.00 86.50 449 VAL A N 1
ATOM 3606 C CA . VAL A 1 449 ? 11.646 -55.539 3.359 1.00 86.50 449 VAL A CA 1
ATOM 3607 C C . VAL A 1 449 ? 10.547 -56.602 3.409 1.00 86.50 449 VAL A C 1
ATOM 3609 O O . VAL A 1 449 ? 9.598 -56.528 2.636 1.00 86.50 449 VAL A O 1
ATOM 3612 N N . GLU A 1 450 ? 10.623 -57.545 4.356 1.00 85.81 450 GLU A N 1
ATOM 3613 C CA . GLU A 1 450 ? 9.596 -58.592 4.541 1.00 85.81 450 GLU A CA 1
ATOM 3614 C C . GLU A 1 450 ? 8.327 -58.063 5.232 1.00 85.81 450 GLU A C 1
ATOM 3616 O O . GLU A 1 450 ? 7.257 -58.662 5.110 1.00 85.81 450 GLU A O 1
ATOM 3621 N N . ARG A 1 451 ? 8.444 -56.955 5.984 1.00 86.75 451 ARG A N 1
ATOM 3622 C CA . ARG A 1 451 ? 7.367 -56.339 6.789 1.00 86.75 451 ARG A CA 1
ATOM 3623 C C . ARG A 1 451 ? 6.717 -57.317 7.773 1.00 86.75 451 ARG A C 1
ATOM 3625 O O . ARG A 1 451 ? 5.520 -57.268 8.054 1.00 86.75 451 ARG A O 1
ATOM 3632 N N . LYS A 1 452 ? 7.543 -58.221 8.304 1.00 84.50 452 LYS A N 1
ATOM 3633 C CA . LYS A 1 452 ? 7.162 -59.438 9.034 1.00 84.50 452 LYS A CA 1
ATOM 3634 C C . LYS A 1 452 ? 6.383 -59.171 10.324 1.00 84.50 452 LYS A C 1
ATOM 3636 O O . LYS A 1 452 ? 5.601 -60.018 10.748 1.00 84.50 452 LYS A O 1
ATOM 3641 N N . PHE A 1 453 ? 6.588 -58.002 10.931 1.00 86.31 453 PHE A N 1
ATOM 3642 C CA . PHE A 1 453 ? 6.019 -57.630 12.229 1.00 86.31 453 PHE A CA 1
ATOM 3643 C C . PHE A 1 453 ? 4.844 -56.630 12.133 1.00 86.31 453 PHE A C 1
ATOM 3645 O O . PHE A 1 453 ? 4.353 -56.192 13.169 1.00 86.31 453 PHE A O 1
ATOM 3652 N N . VAL A 1 454 ? 4.375 -56.279 10.927 1.00 85.38 454 VAL A N 1
ATOM 3653 C CA . VAL A 1 454 ? 3.211 -55.388 10.712 1.00 85.38 454 VAL A CA 1
ATOM 3654 C C . VAL A 1 454 ? 1.898 -56.148 10.966 1.00 85.38 454 VAL A C 1
ATOM 3656 O O . VAL A 1 454 ? 1.745 -57.303 10.549 1.00 85.38 454 VAL A O 1
ATOM 3659 N N . ASP A 1 455 ? 0.917 -55.531 11.637 1.00 78.38 455 ASP A N 1
ATOM 3660 C CA . ASP A 1 455 ? -0.335 -56.214 11.994 1.00 78.38 455 ASP A CA 1
ATOM 3661 C C . ASP A 1 455 ? -1.371 -56.243 10.854 1.00 78.38 455 ASP A C 1
ATOM 3663 O O . ASP A 1 455 ? -2.327 -55.480 10.821 1.00 78.38 455 ASP A O 1
ATOM 3667 N N . LYS A 1 456 ? -1.226 -57.209 9.939 1.00 63.50 456 LYS A N 1
ATOM 3668 C CA . LYS A 1 456 ? -2.170 -57.451 8.825 1.00 63.50 456 LYS A CA 1
ATOM 3669 C C . LYS A 1 456 ? -3.621 -57.835 9.216 1.00 63.50 456 LYS A C 1
ATOM 3671 O O . LYS A 1 456 ? -4.378 -58.182 8.319 1.00 63.50 456 LYS A O 1
ATOM 3676 N N . TYR A 1 457 ? -4.004 -57.858 10.500 1.00 50.00 457 TYR A N 1
ATOM 3677 C CA . TYR A 1 457 ? -5.288 -58.429 10.958 1.00 50.00 457 TYR A CA 1
ATOM 3678 C C . TYR A 1 457 ? -6.102 -57.566 11.943 1.00 50.00 457 TYR A C 1
ATOM 3680 O O . TYR A 1 457 ? -7.224 -57.945 12.269 1.00 50.00 457 TYR A O 1
ATOM 3688 N N . SER A 1 458 ? -5.616 -56.401 12.382 1.00 46.56 458 SER A N 1
ATOM 3689 C CA . SER A 1 458 ? -6.357 -55.484 13.280 1.00 46.56 458 SER A CA 1
ATOM 3690 C C . SER A 1 458 ? -7.620 -54.855 12.662 1.00 46.56 458 SER A C 1
ATOM 3692 O O . SER A 1 458 ? -8.401 -54.218 13.360 1.00 46.56 458 SER A O 1
ATOM 3694 N N . VAL A 1 459 ? -7.813 -55.040 11.356 1.00 46.03 459 VAL A N 1
ATOM 3695 C CA . VAL A 1 459 ? -8.813 -54.381 10.503 1.00 46.03 459 VAL A CA 1
ATOM 3696 C C . VAL A 1 459 ? -10.241 -54.920 10.665 1.00 46.03 459 VAL A C 1
ATOM 3698 O O . VAL A 1 459 ? -11.203 -54.191 10.446 1.00 46.03 459 VAL A O 1
ATOM 3701 N N . LEU A 1 460 ? -10.397 -56.198 11.018 1.00 37.97 460 LEU A N 1
ATOM 3702 C CA . LEU A 1 460 ? -11.663 -56.937 10.873 1.00 37.97 460 LEU A CA 1
ATOM 3703 C C . LEU A 1 460 ? -12.610 -56.855 12.089 1.00 37.97 460 LEU A C 1
ATOM 3705 O O . LEU A 1 460 ? -13.526 -57.666 12.205 1.00 37.97 460 LEU A O 1
ATOM 3709 N N . SER A 1 461 ? -12.418 -55.871 12.974 1.00 31.41 461 SER A N 1
ATOM 3710 C CA . SER A 1 461 ? -13.231 -55.681 14.185 1.00 31.41 461 SER A CA 1
ATOM 3711 C C . SER A 1 461 ? -13.757 -54.248 14.287 1.00 31.41 461 SER A C 1
ATOM 3713 O O . SER A 1 461 ? -13.000 -53.310 14.526 1.00 31.41 461 SER A O 1
ATOM 3715 N N . SER A 1 462 ? -15.071 -54.085 14.129 1.00 29.55 462 SER A N 1
ATOM 3716 C CA . SER A 1 462 ? -15.788 -52.811 14.270 1.00 29.55 462 SER A CA 1
ATOM 3717 C C . SER A 1 462 ? -15.830 -52.303 15.722 1.00 29.55 462 SER A C 1
ATOM 3719 O O . SER A 1 462 ? -15.831 -53.122 16.644 1.00 29.55 462 SER A O 1
ATOM 3721 N N . PRO A 1 463 ? -15.965 -50.983 15.958 1.00 33.59 463 PRO A N 1
ATOM 3722 C CA . PRO A 1 463 ? -16.234 -50.458 17.295 1.00 33.59 463 PRO A CA 1
ATOM 3723 C C . PRO A 1 463 ? -17.624 -50.893 17.787 1.00 33.59 463 PRO A C 1
ATOM 3725 O O . PRO A 1 463 ? -18.613 -50.759 17.069 1.00 33.59 463 PRO A O 1
ATOM 3728 N N . SER A 1 464 ? -17.701 -51.376 19.027 1.00 29.69 464 SER A N 1
ATOM 3729 C CA . SER A 1 464 ? -18.951 -51.667 19.740 1.00 29.69 464 SER A CA 1
ATOM 3730 C C . SER A 1 464 ? -19.091 -50.772 20.971 1.00 29.69 464 SER A C 1
ATOM 3732 O O . SER A 1 464 ? -18.095 -50.405 21.588 1.00 29.69 464 SER A O 1
ATOM 3734 N N . GLU A 1 465 ? -20.328 -50.429 21.326 1.00 29.38 465 GLU A N 1
ATOM 3735 C CA . GLU A 1 465 ? -20.655 -49.512 22.425 1.00 29.38 465 GLU A CA 1
ATOM 3736 C C . GLU A 1 465 ? -20.335 -50.062 23.832 1.00 29.38 465 GLU A C 1
ATOM 3738 O O . GLU A 1 465 ? -20.069 -51.250 24.004 1.00 29.38 465 GLU A O 1
ATOM 3743 N N . GLN A 1 466 ? -20.521 -49.185 24.836 1.00 25.12 466 GLN A N 1
ATOM 3744 C CA . GLN A 1 466 ? -20.201 -49.294 26.275 1.00 25.12 466 GLN A CA 1
ATOM 3745 C C . GLN A 1 466 ? -18.782 -48.767 26.587 1.00 25.12 466 GLN A C 1
ATOM 3747 O O . GLN A 1 466 ? -17.833 -49.054 25.875 1.00 25.12 466 GLN A O 1
ATOM 3752 N N . GLU A 1 467 ? -18.585 -47.901 27.590 1.00 26.17 467 GLU A N 1
ATOM 3753 C CA . GLU A 1 467 ? -19.313 -47.805 28.867 1.00 26.17 467 GLU A CA 1
ATOM 3754 C C . GLU A 1 467 ? -19.974 -46.438 29.176 1.00 26.17 467 GLU A C 1
ATOM 3756 O O . GLU A 1 467 ? -19.494 -45.372 28.794 1.00 26.17 467 GLU A O 1
ATOM 3761 N N . LYS A 1 468 ? -21.060 -46.461 29.971 1.00 30.59 468 LYS A N 1
ATOM 3762 C CA . LYS A 1 468 ? -21.632 -45.281 30.658 1.00 30.59 468 LYS A CA 1
ATOM 3763 C C . LYS A 1 468 ? -22.157 -45.652 32.058 1.00 30.59 468 LYS A C 1
ATOM 3765 O O . LYS A 1 468 ? -23.257 -46.191 32.171 1.00 30.59 468 LYS A O 1
ATOM 3770 N N . ARG A 1 469 ? -21.359 -45.374 33.107 1.00 25.33 469 ARG A N 1
ATOM 3771 C CA . ARG A 1 469 ? -21.586 -45.513 34.582 1.00 25.33 469 ARG A CA 1
ATOM 3772 C C . ARG A 1 469 ? -20.244 -45.155 35.286 1.00 25.33 469 ARG A C 1
ATOM 3774 O O . ARG A 1 469 ? -19.229 -45.253 34.616 1.00 25.33 469 ARG A O 1
ATOM 3781 N N . VAL A 1 470 ? -20.075 -44.707 36.543 1.00 26.00 470 VAL A N 1
ATOM 3782 C CA . VAL A 1 470 ? -20.895 -44.334 37.732 1.00 26.00 470 VAL A CA 1
ATOM 3783 C C . VAL A 1 470 ? -20.176 -43.127 38.403 1.00 26.00 470 VAL A C 1
ATOM 3785 O O . VAL A 1 470 ? -18.953 -43.122 38.399 1.00 26.00 470 VAL A O 1
ATOM 3788 N N . SER A 1 471 ? -20.761 -42.131 39.088 1.00 24.16 471 SER A N 1
ATOM 3789 C CA . SER A 1 471 ? -22.080 -41.469 39.046 1.00 24.16 471 SER A CA 1
ATOM 3790 C C . SER A 1 471 ? -22.063 -40.223 39.969 1.00 24.16 471 SER A C 1
ATOM 3792 O O . SER A 1 471 ? -21.418 -40.241 41.011 1.00 24.16 471 SER A O 1
ATOM 3794 N N . SER A 1 472 ? -22.872 -39.205 39.646 1.00 25.53 472 SER A N 1
ATOM 3795 C CA . SER A 1 472 ? -23.542 -38.258 40.576 1.00 25.53 472 SER A CA 1
ATOM 3796 C C . SER A 1 472 ? -22.762 -37.509 41.683 1.00 25.53 472 SER A C 1
ATOM 3798 O O . SER A 1 472 ? -22.481 -38.072 42.741 1.00 25.53 472 SER A O 1
ATOM 3800 N N . LYS A 1 473 ? -22.667 -36.177 41.528 1.00 23.59 473 LYS A N 1
ATOM 3801 C CA . LYS A 1 473 ? -23.115 -35.100 42.462 1.00 23.59 473 LYS A CA 1
ATOM 3802 C C . LYS A 1 473 ? -22.860 -33.739 41.769 1.00 23.59 473 LYS A C 1
ATOM 3804 O O . LYS A 1 473 ? -21.847 -33.622 41.098 1.00 23.59 473 LYS A O 1
ATOM 3809 N N . SER A 1 474 ? -23.696 -32.697 41.849 1.00 23.14 474 SER A N 1
ATOM 3810 C CA . SER A 1 474 ? -24.953 -32.474 42.589 1.00 23.14 474 SER A CA 1
ATOM 3811 C C . SER A 1 474 ? -25.925 -31.571 41.783 1.00 23.14 474 SER A C 1
ATOM 3813 O O . SER A 1 474 ? -25.587 -31.140 40.687 1.00 23.14 474 SER A O 1
ATOM 3815 N N . CYS A 1 475 ? -27.110 -31.321 42.351 1.00 22.22 475 CYS A N 1
ATOM 3816 C CA . CYS A 1 475 ? -28.202 -30.413 41.944 1.00 22.22 475 CYS A CA 1
ATOM 3817 C C . CYS A 1 475 ? -27.771 -28.998 41.455 1.00 22.22 475 CYS A C 1
ATOM 3819 O O . CYS A 1 475 ? -26.654 -28.570 41.729 1.00 22.22 475 CYS A O 1
ATOM 3821 N N . GLU A 1 476 ? -28.620 -28.211 40.770 1.00 22.27 476 GLU A N 1
ATOM 3822 C CA . GLU A 1 476 ? -30.093 -28.161 40.905 1.00 22.27 476 GLU A CA 1
ATOM 3823 C C . GLU A 1 476 ? -30.893 -27.732 39.646 1.00 22.27 476 GLU A C 1
ATOM 3825 O O . GLU A 1 476 ? -30.341 -27.363 38.617 1.00 22.27 476 GLU A O 1
ATOM 3830 N N . GLU A 1 477 ? -32.219 -27.855 39.780 1.00 22.97 477 GLU A N 1
ATOM 3831 C CA . GLU A 1 477 ? -33.362 -27.516 38.907 1.00 22.97 477 GLU A CA 1
ATOM 3832 C C . GLU A 1 477 ? -33.256 -26.227 38.021 1.00 22.97 477 GLU A C 1
ATOM 3834 O O . GLU A 1 477 ? -32.474 -25.331 38.304 1.00 22.97 477 GLU A O 1
ATOM 3839 N N . ARG A 1 478 ? -34.079 -25.999 36.969 1.00 24.45 478 ARG A N 1
ATOM 3840 C CA . ARG A 1 478 ? -35.536 -26.276 36.880 1.00 24.45 478 ARG A CA 1
ATOM 3841 C C . ARG A 1 478 ? -36.120 -26.227 35.437 1.00 24.45 478 ARG A C 1
ATOM 3843 O O . ARG A 1 478 ? -35.944 -25.243 34.739 1.00 24.45 478 ARG A O 1
ATOM 3850 N N . ARG A 1 479 ? -36.877 -27.281 35.071 1.00 24.16 479 ARG A N 1
ATOM 3851 C CA . ARG A 1 479 ? -38.224 -27.332 34.414 1.00 24.16 479 ARG A CA 1
ATOM 3852 C C . ARG A 1 479 ? -38.552 -26.434 33.184 1.00 24.16 479 ARG A C 1
ATOM 3854 O O . ARG A 1 479 ? -38.457 -25.226 33.275 1.00 24.16 479 ARG A O 1
ATOM 3861 N N . LEU A 1 480 ? -38.981 -27.033 32.052 1.00 22.48 480 LEU A N 1
ATOM 3862 C CA . LEU A 1 480 ? -40.384 -27.138 31.524 1.00 22.48 480 LEU A CA 1
ATOM 3863 C C . LEU A 1 480 ? -40.976 -25.832 30.916 1.00 22.48 480 LEU A C 1
ATOM 3865 O O . LEU A 1 480 ? -40.728 -24.760 31.440 1.00 22.48 480 LEU A O 1
ATOM 3869 N N . SER A 1 481 ? -41.808 -25.835 29.858 1.00 23.91 481 SER A N 1
ATOM 3870 C CA . SER A 1 481 ? -42.405 -26.932 29.053 1.00 23.91 481 SER A CA 1
ATOM 3871 C C . SER A 1 481 ? -42.965 -26.450 27.695 1.00 23.91 481 SER A C 1
ATOM 3873 O O . SER A 1 481 ? -43.174 -25.261 27.485 1.00 23.91 481 SER A O 1
ATOM 3875 N N . GLN A 1 482 ? -43.278 -27.404 26.807 1.00 26.72 482 GLN A N 1
ATOM 3876 C CA . GLN A 1 482 ? -43.995 -27.220 25.532 1.00 26.72 482 GLN A CA 1
ATOM 3877 C C . GLN A 1 482 ? -45.436 -26.680 25.665 1.00 26.72 482 GLN A C 1
ATOM 3879 O O . GLN A 1 482 ? -46.150 -27.033 26.602 1.00 26.72 482 GLN A O 1
ATOM 3884 N N . VAL A 1 483 ? -45.898 -26.007 24.604 1.00 22.55 483 VAL A N 1
ATOM 3885 C CA . VAL A 1 483 ? -47.303 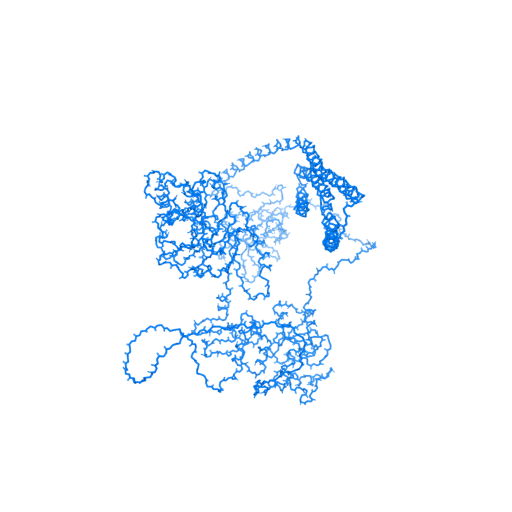-25.764 24.198 1.00 22.55 483 VAL A CA 1
ATOM 3886 C C . VAL A 1 483 ? -47.285 -25.870 22.648 1.00 22.55 483 VAL A C 1
ATOM 3888 O O . VAL A 1 483 ? -46.455 -25.195 22.053 1.00 22.55 483 VAL A O 1
ATOM 3891 N N . ARG A 1 484 ? -47.905 -26.809 21.896 1.00 23.45 484 ARG A N 1
ATOM 3892 C CA . ARG A 1 484 ? -49.277 -27.397 21.806 1.00 23.45 484 ARG A CA 1
ATOM 3893 C C . ARG A 1 484 ? -50.361 -26.386 21.360 1.00 23.45 484 ARG A C 1
ATOM 3895 O O . ARG A 1 484 ? -50.374 -25.293 21.885 1.00 23.45 484 ARG A O 1
ATOM 3902 N N . VAL A 1 485 ? -51.344 -26.666 20.487 1.00 23.12 485 VAL A N 1
ATOM 3903 C CA . VAL A 1 485 ? -51.627 -27.775 19.534 1.00 23.12 485 VAL A CA 1
ATOM 3904 C C . VAL A 1 485 ? -52.761 -27.340 18.574 1.00 23.12 485 VAL A C 1
ATOM 3906 O O . VAL A 1 485 ? -53.660 -26.634 19.017 1.00 23.12 485 VAL A O 1
ATOM 3909 N N . SER A 1 486 ? -52.759 -27.790 17.308 1.00 20.53 486 SER A N 1
ATOM 3910 C CA . SER A 1 486 ? -53.903 -28.323 16.498 1.00 20.53 486 SER A CA 1
ATOM 3911 C C . SER A 1 486 ? -53.529 -28.288 14.999 1.00 20.53 486 SER A C 1
ATOM 3913 O O . SER A 1 486 ? -52.865 -27.349 14.582 1.00 20.53 486 SER A O 1
ATOM 3915 N N . VAL A 1 487 ? -53.752 -29.276 14.115 1.00 24.47 487 VAL A N 1
ATOM 3916 C CA . VAL A 1 487 ? -54.506 -30.559 14.079 1.00 24.47 487 VAL A CA 1
ATOM 3917 C C . VAL A 1 487 ? -56.022 -30.462 13.881 1.00 24.47 487 VAL A C 1
ATOM 3919 O O . VAL A 1 487 ? -56.722 -30.171 14.841 1.00 24.47 487 VAL A O 1
ATOM 3922 N N . HIS A 1 488 ? -56.496 -30.847 12.681 1.00 25.70 488 HIS A N 1
ATOM 3923 C CA . HIS A 1 488 ? -57.664 -31.723 12.414 1.00 25.70 488 HIS A CA 1
ATOM 3924 C C . HIS A 1 488 ? -57.724 -32.089 10.895 1.00 25.70 488 HIS A C 1
ATOM 3926 O O . HIS A 1 488 ? -57.768 -31.191 10.068 1.00 25.70 488 HIS A O 1
ATOM 3932 N N . THR A 1 489 ? -57.435 -33.344 10.479 1.00 23.92 489 THR A N 1
ATOM 3933 C CA . THR A 1 489 ? -58.370 -34.429 10.013 1.00 23.92 489 THR A CA 1
ATOM 3934 C C . THR A 1 489 ? -58.974 -34.268 8.590 1.00 23.92 489 THR A C 1
ATOM 3936 O O . THR A 1 489 ? -59.352 -33.163 8.244 1.00 23.92 489 THR A O 1
ATOM 3939 N N . THR A 1 490 ? -59.143 -35.290 7.714 1.00 23.59 490 THR A N 1
ATOM 3940 C CA . THR A 1 490 ? -59.008 -36.776 7.834 1.00 23.59 490 THR A CA 1
ATOM 3941 C C . THR A 1 490 ? -58.908 -37.525 6.466 1.00 23.59 490 THR A C 1
ATOM 3943 O O . THR A 1 490 ? -59.643 -37.184 5.553 1.00 23.59 490 THR A O 1
ATOM 3946 N N . VAL A 1 491 ? -58.146 -38.643 6.419 1.00 24.12 491 VAL A N 1
ATOM 3947 C CA . VAL A 1 491 ? -58.418 -39.950 5.717 1.00 24.12 491 VAL A CA 1
ATOM 3948 C C . VAL A 1 491 ? -58.426 -40.083 4.158 1.00 24.12 491 VAL A C 1
ATOM 3950 O O . VAL A 1 491 ? -59.379 -39.683 3.513 1.00 24.12 491 VAL A O 1
ATOM 3953 N N . LYS A 1 492 ? -57.402 -40.808 3.631 1.00 25.53 492 LYS A N 1
ATOM 3954 C CA . LYS A 1 492 ? -57.360 -41.982 2.677 1.00 25.53 492 LYS A CA 1
ATOM 3955 C C . LYS A 1 492 ? -58.287 -42.063 1.423 1.00 25.53 492 LYS A C 1
ATOM 3957 O O . LYS A 1 492 ? -59.451 -41.718 1.518 1.00 25.53 492 LYS A O 1
ATOM 3962 N N . SER A 1 493 ? -57.915 -42.684 0.280 1.00 26.23 493 SER A N 1
ATOM 3963 C CA . SER A 1 493 ? -56.655 -43.330 -0.203 1.00 26.23 493 SER A CA 1
ATOM 3964 C C . SER A 1 493 ? -56.743 -43.820 -1.675 1.00 26.23 493 SER A C 1
ATOM 3966 O O . SER A 1 493 ? -57.772 -44.398 -2.009 1.00 26.23 493 SER A O 1
ATOM 3968 N N . ASN A 1 494 ? -55.620 -43.772 -2.422 1.00 27.34 494 ASN A N 1
ATOM 3969 C CA . ASN A 1 494 ? -55.254 -44.540 -3.651 1.00 27.34 494 ASN A CA 1
ATOM 3970 C C . ASN A 1 494 ? -56.160 -44.367 -4.913 1.00 27.34 494 ASN A C 1
ATOM 3972 O O . ASN A 1 494 ? -57.315 -43.986 -4.793 1.00 27.34 494 ASN A O 1
ATOM 3976 N N . ASP A 1 495 ? -55.720 -44.597 -6.164 1.00 26.69 495 ASP A N 1
ATOM 3977 C CA . ASP A 1 495 ? -54.454 -45.147 -6.707 1.00 26.69 495 ASP A CA 1
ATOM 3978 C C . ASP A 1 495 ? -53.972 -44.397 -7.993 1.00 26.69 495 ASP A C 1
ATOM 3980 O O . ASP A 1 495 ? -54.555 -43.401 -8.410 1.00 26.69 495 ASP A O 1
ATOM 3984 N N . SER A 1 496 ? -52.873 -44.876 -8.580 1.00 29.38 496 SER A N 1
ATOM 3985 C CA . SER A 1 496 ? -51.896 -44.254 -9.491 1.00 29.38 496 SER A CA 1
ATOM 3986 C C . SER A 1 496 ? -52.318 -44.037 -10.961 1.00 29.38 496 SER A C 1
ATOM 3988 O O . SER A 1 496 ? -53.067 -44.837 -11.517 1.00 29.38 496 SER A O 1
ATOM 3990 N N . GLY A 1 497 ? -51.721 -43.041 -11.650 1.00 23.44 497 GLY A N 1
ATOM 3991 C CA . GLY A 1 497 ? -51.908 -42.857 -13.106 1.00 23.44 497 GLY A CA 1
ATOM 3992 C C . GLY A 1 497 ? -51.135 -41.729 -13.834 1.00 23.44 497 GLY A C 1
ATOM 3993 O O . GLY A 1 497 ? -51.745 -40.745 -14.217 1.00 23.44 497 GLY A O 1
ATOM 3994 N N . ILE A 1 498 ? -49.843 -41.952 -14.136 1.00 27.59 498 ILE A N 1
ATOM 3995 C CA . ILE A 1 498 ? -49.107 -41.487 -15.352 1.00 27.59 498 ILE A CA 1
ATOM 3996 C C . ILE A 1 498 ? -48.796 -39.967 -15.582 1.00 27.59 498 ILE A C 1
ATOM 3998 O O . ILE A 1 498 ? -49.649 -39.178 -15.957 1.00 27.59 498 ILE A O 1
ATOM 4002 N N . GLN A 1 499 ? -47.478 -39.671 -15.537 1.00 25.00 499 GLN A N 1
ATOM 4003 C CA . GLN A 1 499 ? -46.642 -38.717 -16.325 1.00 25.00 499 GLN A CA 1
ATOM 4004 C C . GLN A 1 499 ? -46.724 -37.166 -16.222 1.00 25.00 499 GLN A C 1
ATOM 4006 O O . GLN A 1 499 ? -47.735 -36.547 -16.508 1.00 25.00 499 GLN A O 1
ATOM 4011 N N . GLN A 1 500 ? -45.512 -36.601 -16.025 1.00 26.84 500 GLN A N 1
ATOM 4012 C CA . GLN A 1 500 ? -44.935 -35.312 -16.484 1.00 26.84 500 GLN A CA 1
ATOM 4013 C C . GLN A 1 500 ? -45.599 -33.970 -16.070 1.00 26.84 500 GLN A C 1
ATOM 4015 O O . GLN A 1 500 ? -46.784 -33.757 -16.271 1.00 26.84 500 GLN A O 1
ATOM 4020 N N . GLY A 1 501 ? -44.856 -32.969 -15.571 1.00 25.64 501 GLY A N 1
ATOM 4021 C CA . GLY A 1 501 ? -43.445 -32.963 -15.140 1.00 25.64 501 GLY A CA 1
ATOM 4022 C C . GLY A 1 501 ? -42.838 -31.553 -15.055 1.00 25.64 501 GLY A C 1
ATOM 4023 O O . GLY A 1 501 ? -42.875 -30.825 -16.043 1.00 25.64 501 GLY A O 1
ATOM 4024 N N . SER A 1 502 ? -42.252 -31.184 -13.909 1.00 24.50 502 SER A N 1
ATOM 4025 C CA . SER A 1 502 ? -41.540 -29.908 -13.727 1.00 24.50 502 SER A CA 1
ATOM 4026 C C . SER A 1 502 ? -40.623 -29.887 -12.493 1.00 24.50 502 SER A C 1
ATOM 4028 O O . SER A 1 502 ? -41.079 -30.203 -11.397 1.00 24.50 502 SER A O 1
ATOM 4030 N N . ASP A 1 503 ? -39.414 -29.372 -12.716 1.00 26.20 503 ASP A N 1
ATOM 4031 C CA . ASP A 1 503 ? -38.548 -28.601 -11.805 1.00 26.20 503 ASP A CA 1
ATOM 4032 C C . ASP A 1 503 ? -37.735 -29.245 -10.652 1.00 26.20 503 ASP A C 1
ATOM 4034 O O . ASP A 1 503 ? -38.150 -30.197 -9.999 1.00 26.20 503 ASP A O 1
ATOM 4038 N N . ASP A 1 504 ? -36.569 -28.611 -10.463 1.00 27.56 504 ASP A N 1
ATOM 4039 C CA . ASP A 1 504 ? -35.574 -28.563 -9.374 1.00 27.56 504 ASP A CA 1
ATOM 4040 C C . ASP A 1 504 ? -35.063 -29.838 -8.646 1.00 27.56 504 ASP A C 1
ATOM 4042 O O . ASP A 1 504 ? -35.811 -30.697 -8.175 1.00 27.56 504 ASP A O 1
ATOM 4046 N N . GLY A 1 505 ? -33.736 -29.926 -8.452 1.00 24.19 505 GLY A N 1
ATOM 4047 C CA . GLY A 1 505 ? -33.097 -31.049 -7.748 1.00 24.19 505 GLY A CA 1
ATOM 4048 C C . GLY A 1 505 ? -31.561 -31.033 -7.698 1.00 24.19 505 GLY A C 1
ATOM 4049 O O . GLY A 1 505 ? -30.891 -31.262 -8.699 1.00 24.19 505 GLY A O 1
ATOM 4050 N N . ARG A 1 506 ? -30.994 -30.843 -6.497 1.00 30.64 506 ARG A N 1
ATOM 4051 C CA . ARG A 1 506 ? -29.545 -30.951 -6.212 1.00 30.64 506 ARG A CA 1
ATOM 4052 C C . ARG A 1 506 ? -29.006 -32.359 -6.491 1.00 30.64 506 ARG A C 1
ATOM 4054 O O . ARG A 1 506 ? -29.550 -33.322 -5.949 1.00 30.64 506 ARG A O 1
ATOM 4061 N N . GLU A 1 507 ? -27.860 -32.473 -7.160 1.00 25.20 507 GLU A N 1
ATOM 4062 C CA . GLU A 1 507 ? -27.117 -33.739 -7.200 1.00 25.20 507 GLU A CA 1
ATOM 4063 C C . GLU A 1 507 ? -26.317 -33.966 -5.908 1.00 25.20 507 GLU A C 1
ATOM 4065 O O . GLU A 1 507 ? -25.392 -33.228 -5.564 1.00 2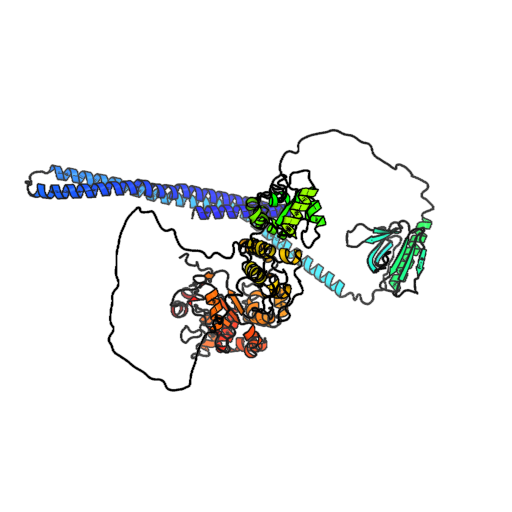5.20 507 GLU A O 1
ATOM 4070 N N . SER A 1 508 ? -26.681 -35.024 -5.185 1.00 25.70 508 SER A N 1
ATOM 4071 C CA . SER A 1 508 ? -25.864 -35.644 -4.145 1.00 25.70 508 SER A CA 1
ATOM 4072 C C . SER A 1 508 ? -25.242 -36.934 -4.685 1.00 25.70 508 SER A C 1
ATOM 4074 O O . SER A 1 508 ? -25.861 -37.649 -5.472 1.00 25.70 508 SER A O 1
ATOM 4076 N N . LEU A 1 509 ? -24.012 -37.239 -4.258 1.00 28.73 509 LEU A N 1
ATOM 4077 C CA . LEU A 1 509 ? -23.245 -38.401 -4.729 1.00 28.73 509 LEU A CA 1
ATOM 4078 C C . LEU A 1 509 ? -24.050 -39.722 -4.630 1.00 28.73 509 LEU A C 1
ATOM 4080 O O . LEU A 1 509 ? -24.567 -40.043 -3.550 1.00 28.73 509 LEU A O 1
ATOM 4084 N N . PRO A 1 510 ? -24.135 -40.524 -5.713 1.00 29.44 510 PRO A N 1
ATOM 4085 C CA . PRO A 1 510 ? -24.942 -41.740 -5.739 1.00 29.44 510 PRO A CA 1
ATOM 4086 C C . PRO A 1 510 ? -24.348 -42.831 -4.838 1.00 29.44 510 PRO A C 1
ATOM 4088 O O . PRO A 1 510 ? -23.211 -43.271 -4.996 1.00 29.44 510 PRO A O 1
ATOM 4091 N N . SER A 1 511 ? -25.145 -43.305 -3.881 1.00 31.52 511 SER A N 1
ATOM 4092 C CA . SER A 1 511 ? -24.699 -44.241 -2.843 1.00 31.52 511 SER A CA 1
ATOM 4093 C C . SER A 1 511 ? -24.934 -45.710 -3.221 1.00 31.52 511 SER A C 1
ATOM 4095 O O . SER A 1 511 ? -25.804 -46.368 -2.651 1.00 31.52 511 SER A O 1
ATOM 4097 N N . THR A 1 512 ? -24.135 -46.252 -4.146 1.00 33.12 512 THR A N 1
ATOM 4098 C CA . THR A 1 512 ? -24.084 -47.705 -4.423 1.00 33.12 512 THR A CA 1
ATOM 4099 C C . THR A 1 512 ? -22.665 -48.195 -4.715 1.00 33.12 512 THR A C 1
ATOM 4101 O O . THR A 1 512 ? -22.243 -48.240 -5.867 1.00 33.12 512 THR A O 1
ATOM 4104 N N . VAL A 1 513 ? -21.950 -48.646 -3.679 1.00 28.14 513 VAL A N 1
ATOM 4105 C CA . VAL A 1 513 ? -20.695 -49.405 -3.818 1.00 28.14 513 VAL A CA 1
ATOM 4106 C C . VAL A 1 513 ? -20.810 -50.709 -3.025 1.00 28.14 513 VAL A C 1
ATOM 4108 O O . VAL A 1 513 ? -21.278 -50.718 -1.887 1.00 28.14 513 VAL A O 1
ATOM 4111 N N . SER A 1 514 ? -20.423 -51.827 -3.644 1.00 28.55 514 SER A N 1
ATOM 4112 C CA . SER A 1 514 ? -20.512 -53.162 -3.038 1.00 28.55 514 SER A CA 1
ATOM 4113 C C . SER A 1 514 ? -19.549 -53.314 -1.855 1.00 28.55 514 SER A C 1
ATOM 4115 O O . SER A 1 514 ? -18.408 -52.861 -1.916 1.00 28.55 514 SER A O 1
ATOM 4117 N N . ALA A 1 515 ? -19.972 -54.016 -0.799 1.00 30.38 515 ALA A N 1
ATOM 4118 C CA . ALA A 1 515 ? -19.271 -54.100 0.490 1.00 30.38 515 ALA A CA 1
ATOM 4119 C C . ALA A 1 515 ? -17.877 -54.781 0.467 1.00 30.38 515 ALA A C 1
ATOM 4121 O O . ALA A 1 515 ? -17.251 -54.914 1.516 1.00 30.38 515 ALA A O 1
ATOM 4122 N N . ASN A 1 516 ? -17.374 -55.190 -0.704 1.00 32.69 516 ASN A N 1
ATOM 4123 C CA . ASN A 1 516 ? -16.092 -55.881 -0.875 1.00 32.69 516 ASN A CA 1
ATOM 4124 C C . ASN A 1 516 ? -14.921 -54.980 -1.329 1.00 32.69 516 ASN A C 1
ATOM 4126 O O . ASN A 1 516 ? -13.786 -55.446 -1.295 1.00 32.69 516 ASN A O 1
ATOM 4130 N N . SER A 1 517 ? -15.140 -53.722 -1.738 1.00 36.56 517 SER A N 1
ATOM 4131 C CA . SER A 1 517 ? -14.052 -52.814 -2.179 1.00 36.56 517 SER A CA 1
ATOM 4132 C C . SER A 1 517 ? -13.416 -51.985 -1.051 1.00 36.56 517 SER A C 1
ATOM 4134 O O . SER A 1 517 ? -12.465 -51.242 -1.273 1.00 36.56 517 SER A O 1
ATOM 4136 N N . LEU A 1 518 ? -13.916 -52.108 0.181 1.00 43.06 518 LEU A N 1
ATOM 4137 C CA . LEU A 1 518 ? -13.646 -51.182 1.290 1.00 43.06 518 LEU A CA 1
ATOM 4138 C C . LEU A 1 518 ? -12.205 -51.160 1.844 1.00 43.06 518 LEU A C 1
ATOM 4140 O O . LEU A 1 518 ? -11.954 -50.417 2.794 1.00 43.06 518 LEU A O 1
ATOM 4144 N N . TYR A 1 519 ? -11.270 -51.958 1.310 1.00 56.50 519 TYR A N 1
ATOM 4145 C CA . TYR A 1 519 ? -9.941 -52.135 1.912 1.00 56.50 519 TYR A CA 1
ATOM 4146 C C . TYR A 1 519 ? -8.759 -52.250 0.935 1.00 56.50 519 TYR A C 1
ATOM 4148 O O . TYR A 1 519 ? -7.872 -53.089 1.100 1.00 56.50 519 TYR A O 1
ATOM 4156 N N . GLU A 1 520 ? -8.701 -51.364 -0.059 1.00 70.75 520 GLU A N 1
ATOM 4157 C CA . GLU A 1 520 ? -7.498 -51.188 -0.877 1.00 70.75 520 GLU A CA 1
ATOM 4158 C C . GLU A 1 520 ? -6.499 -50.206 -0.219 1.00 70.75 520 GLU A C 1
ATOM 4160 O O . GLU A 1 520 ? -6.849 -49.046 0.025 1.00 70.75 520 GLU A O 1
ATOM 4165 N N . PRO A 1 521 ? -5.239 -50.607 0.062 1.00 71.88 521 PRO A N 1
ATOM 4166 C CA . PRO A 1 521 ? -4.255 -49.725 0.700 1.00 71.88 521 PRO A CA 1
ATOM 4167 C C . PRO A 1 521 ? -3.926 -48.452 -0.098 1.00 71.88 521 PRO A C 1
ATOM 4169 O O . PRO A 1 521 ? -3.561 -47.440 0.499 1.00 71.88 521 PRO A O 1
ATOM 4172 N N . GLY A 1 522 ? -4.081 -48.473 -1.428 1.00 73.50 522 GLY A N 1
ATOM 4173 C CA . GLY A 1 522 ? -3.936 -47.290 -2.284 1.00 73.50 522 GLY A CA 1
ATOM 4174 C C . GLY A 1 522 ? -4.942 -46.189 -1.934 1.00 73.50 522 GLY A C 1
ATOM 4175 O O . GLY A 1 522 ? -4.546 -45.061 -1.643 1.00 73.50 522 GLY A O 1
ATOM 4176 N N . LEU A 1 523 ? -6.226 -46.542 -1.814 1.00 75.19 523 LEU A N 1
ATOM 4177 C CA . LEU A 1 523 ? -7.293 -45.627 -1.391 1.00 75.19 523 LEU A CA 1
ATOM 4178 C C . LEU A 1 523 ? -7.085 -45.095 0.040 1.00 75.19 523 LEU A C 1
ATOM 4180 O O . LEU A 1 523 ? -7.446 -43.957 0.349 1.00 75.19 523 LEU A O 1
ATOM 4184 N N . GLN A 1 524 ? -6.462 -45.883 0.923 1.00 76.06 524 GLN A N 1
ATOM 4185 C CA . GLN A 1 524 ? -6.079 -45.414 2.261 1.00 76.06 524 GLN A CA 1
ATOM 4186 C C . GLN A 1 524 ? -4.955 -44.379 2.211 1.00 76.06 524 GLN A C 1
ATOM 4188 O O . GLN A 1 524 ? -5.033 -43.359 2.893 1.00 76.06 524 GLN A O 1
ATOM 4193 N N . LEU A 1 525 ? -3.930 -44.618 1.389 1.00 74.38 525 LEU A N 1
ATOM 4194 C CA . LEU A 1 525 ? -2.836 -43.676 1.169 1.00 74.38 525 LEU A CA 1
ATOM 4195 C C . LEU A 1 525 ? -3.341 -42.374 0.529 1.00 74.38 525 LEU A C 1
ATOM 4197 O O . LEU A 1 525 ? -2.938 -41.292 0.954 1.00 74.38 525 LEU A O 1
ATOM 4201 N N . TYR A 1 526 ? -4.269 -42.474 -0.423 1.00 73.12 526 TYR A N 1
ATOM 4202 C CA . TYR A 1 526 ? -4.961 -41.346 -1.047 1.00 73.12 526 TYR A CA 1
ATOM 4203 C C . TYR A 1 526 ? -5.698 -40.486 -0.004 1.00 73.12 526 TYR A C 1
ATOM 4205 O O . TYR A 1 526 ? -5.366 -39.314 0.188 1.00 73.12 526 TYR A O 1
ATOM 4213 N N . ARG A 1 527 ? -6.606 -41.089 0.778 1.00 73.75 527 ARG A N 1
ATOM 4214 C CA . ARG A 1 527 ? -7.361 -40.392 1.839 1.00 73.75 527 ARG A CA 1
ATOM 4215 C C . ARG A 1 527 ? -6.456 -39.808 2.928 1.00 73.75 527 ARG A C 1
ATOM 4217 O O . ARG A 1 527 ? -6.656 -38.670 3.340 1.00 73.75 527 ARG A O 1
ATOM 4224 N N . ALA A 1 528 ? -5.423 -40.535 3.354 1.00 70.75 528 ALA A N 1
ATOM 4225 C CA . ALA A 1 528 ? -4.463 -40.043 4.343 1.00 70.75 528 ALA A CA 1
ATOM 4226 C C . ALA A 1 528 ? -3.630 -38.846 3.836 1.00 70.75 528 ALA A C 1
ATOM 4228 O O . ALA A 1 528 ? -3.203 -38.019 4.643 1.00 70.75 528 ALA A O 1
ATOM 4229 N N . SER A 1 529 ? -3.437 -38.728 2.517 1.00 68.56 529 SER A N 1
ATOM 4230 C CA . SER A 1 529 ? -2.769 -37.584 1.877 1.00 68.56 529 SER A CA 1
ATOM 4231 C C . SER A 1 529 ? -3.659 -36.344 1.863 1.00 68.56 529 SER A C 1
ATOM 4233 O O . SER A 1 529 ? -3.201 -35.266 2.241 1.00 68.56 529 SER A O 1
ATOM 4235 N N . TYR A 1 530 ? -4.943 -36.509 1.528 1.00 67.31 530 TYR A N 1
ATOM 4236 C CA . TYR A 1 530 ? -5.956 -35.451 1.629 1.00 67.31 530 TYR A CA 1
ATOM 4237 C C . TYR A 1 530 ? -6.123 -34.954 3.080 1.00 67.31 530 TYR A C 1
ATOM 4239 O O . TYR A 1 530 ? -6.104 -33.751 3.342 1.00 67.31 530 TYR A O 1
ATOM 4247 N N . GLU A 1 531 ? -6.166 -35.877 4.050 1.00 66.38 531 GLU A N 1
ATOM 4248 C CA . GLU A 1 531 ? -6.140 -35.573 5.491 1.00 66.38 531 GLU A CA 1
ATOM 4249 C C . GLU A 1 531 ? -4.809 -34.961 5.989 1.00 66.38 531 GLU A C 1
ATOM 4251 O O . GLU A 1 531 ? -4.729 -34.542 7.145 1.00 66.38 531 GLU A O 1
ATOM 4256 N N . LYS A 1 532 ? -3.754 -34.916 5.158 1.00 67.38 532 LYS A N 1
ATOM 4257 C CA . LYS A 1 532 ? -2.398 -34.429 5.497 1.00 67.38 532 LYS A CA 1
ATOM 4258 C C . LYS A 1 532 ? -1.763 -35.176 6.689 1.00 67.38 532 LYS A C 1
ATOM 4260 O O . LYS A 1 532 ? -0.998 -34.601 7.463 1.00 67.38 532 LYS A O 1
ATOM 4265 N N . ASN A 1 533 ? -2.070 -36.466 6.846 1.00 72.00 533 ASN A N 1
ATOM 4266 C CA . ASN A 1 533 ? -1.764 -37.262 8.038 1.00 72.00 533 ASN A CA 1
ATOM 4267 C C . ASN A 1 533 ? -0.555 -38.195 7.819 1.00 72.00 533 ASN A C 1
ATOM 4269 O O . ASN A 1 533 ? -0.711 -39.370 7.473 1.00 72.00 533 ASN A O 1
ATOM 4273 N N . LEU A 1 534 ? 0.666 -37.682 8.039 1.00 70.62 534 LEU A N 1
ATOM 4274 C CA . LEU A 1 534 ? 1.908 -38.435 7.788 1.00 70.62 534 LEU A CA 1
ATOM 4275 C C . LEU A 1 534 ? 1.986 -39.806 8.505 1.00 70.62 534 LEU A C 1
ATOM 4277 O O . LEU A 1 534 ? 2.431 -40.758 7.857 1.00 70.62 534 LEU A O 1
ATOM 4281 N N . PRO A 1 535 ? 1.539 -39.976 9.771 1.00 76.31 535 PRO A N 1
ATOM 4282 C CA . PRO A 1 535 ? 1.453 -41.294 10.406 1.00 76.31 535 PRO A CA 1
ATOM 4283 C C . PRO A 1 535 ? 0.566 -42.293 9.646 1.00 76.31 535 PRO A C 1
ATOM 4285 O O . PRO A 1 535 ? 1.044 -43.381 9.323 1.00 76.31 535 PRO A O 1
ATOM 4288 N N . LYS A 1 536 ? -0.674 -41.921 9.279 1.00 75.12 536 LYS A N 1
ATOM 4289 C CA . LYS A 1 536 ? -1.569 -42.783 8.474 1.00 75.12 536 LYS A CA 1
ATOM 4290 C C . LYS A 1 536 ? -0.969 -43.114 7.102 1.00 75.12 536 LYS A C 1
ATOM 4292 O O . LYS A 1 536 ? -1.111 -44.232 6.613 1.00 75.12 536 LYS A O 1
ATOM 4297 N N . MET A 1 537 ? -0.273 -42.164 6.475 1.00 74.69 537 MET A N 1
ATOM 4298 C CA . MET A 1 537 ? 0.407 -42.389 5.191 1.00 74.69 537 MET A CA 1
ATOM 4299 C C . MET A 1 537 ? 1.550 -43.406 5.342 1.00 74.69 537 MET A C 1
ATOM 4301 O O . MET A 1 537 ? 1.685 -44.314 4.522 1.00 74.69 537 MET A O 1
ATOM 4305 N N . ALA A 1 538 ? 2.353 -43.300 6.408 1.00 74.69 538 ALA A N 1
ATOM 4306 C CA . ALA A 1 538 ? 3.412 -44.261 6.717 1.00 74.69 538 ALA A CA 1
ATOM 4307 C C . ALA A 1 538 ? 2.860 -45.665 7.038 1.00 74.69 538 ALA A C 1
ATOM 4309 O O . ALA A 1 538 ? 3.474 -46.659 6.645 1.00 74.69 538 ALA A O 1
ATOM 4310 N N . GLU A 1 539 ? 1.696 -45.740 7.687 1.00 80.00 539 GLU A N 1
ATOM 4311 C CA . GLU A 1 539 ? 0.944 -46.969 7.954 1.00 80.00 539 GLU A CA 1
ATOM 4312 C C . GLU A 1 539 ? 0.441 -47.626 6.656 1.00 80.00 539 GLU A C 1
ATOM 4314 O O . GLU A 1 539 ? 0.848 -48.748 6.354 1.00 80.00 539 GLU A O 1
ATOM 4319 N N . ALA A 1 540 ? -0.326 -46.925 5.813 1.00 78.06 540 ALA A N 1
ATOM 4320 C CA . ALA A 1 540 ? -0.803 -47.454 4.526 1.00 78.06 540 ALA A CA 1
ATOM 4321 C C . ALA A 1 540 ? 0.354 -47.950 3.627 1.00 78.06 540 ALA A C 1
ATOM 4323 O O . ALA A 1 540 ? 0.301 -49.041 3.042 1.00 78.06 540 ALA A O 1
ATOM 4324 N N . LEU A 1 541 ? 1.463 -47.201 3.594 1.00 75.75 541 LEU A N 1
ATOM 4325 C CA . LEU A 1 541 ? 2.688 -47.597 2.895 1.00 75.75 541 LEU A CA 1
ATOM 4326 C C . LEU A 1 541 ? 3.359 -48.840 3.497 1.00 75.75 541 LEU A C 1
ATOM 4328 O O . LEU A 1 541 ? 3.990 -49.590 2.751 1.00 75.75 541 LEU A O 1
ATOM 4332 N N . ALA A 1 542 ? 3.238 -49.091 4.804 1.00 77.44 542 ALA A N 1
ATOM 4333 C CA . ALA A 1 542 ? 3.696 -50.325 5.444 1.00 77.44 542 ALA A CA 1
ATOM 4334 C C . ALA A 1 542 ? 2.773 -51.513 5.124 1.00 77.44 542 ALA A C 1
ATOM 4336 O O . ALA A 1 542 ? 3.268 -52.610 4.850 1.00 77.44 542 ALA A O 1
ATOM 4337 N N . HIS A 1 543 ? 1.458 -51.290 5.059 1.00 78.88 543 HIS A N 1
ATOM 4338 C CA . HIS A 1 543 ? 0.472 -52.314 4.702 1.00 78.88 543 HIS A CA 1
ATOM 4339 C C . HIS A 1 543 ? 0.559 -52.782 3.243 1.00 78.88 543 HIS A C 1
ATOM 4341 O O . HIS A 1 543 ? 0.247 -53.941 2.972 1.00 78.88 543 HIS A O 1
ATOM 4347 N N . GLY A 1 544 ? 1.069 -51.946 2.332 1.00 73.50 544 GLY A N 1
ATOM 4348 C CA . GLY A 1 544 ? 1.378 -52.357 0.956 1.00 73.50 544 GLY A CA 1
ATOM 4349 C C . GLY A 1 544 ? 0.904 -51.413 -0.142 1.00 73.50 544 GLY A C 1
ATOM 4350 O O . GLY A 1 544 ? 0.969 -51.804 -1.300 1.00 73.50 544 GLY A O 1
ATOM 4351 N N . ALA A 1 545 ? 0.437 -50.208 0.197 1.00 77.12 545 ALA A N 1
ATOM 4352 C CA . ALA A 1 545 ? 0.007 -49.222 -0.789 1.00 77.12 545 ALA A CA 1
ATOM 4353 C C . ALA A 1 545 ? 1.106 -48.930 -1.826 1.00 77.12 545 ALA A C 1
ATOM 4355 O O . ALA A 1 545 ? 2.245 -48.628 -1.449 1.00 77.12 545 ALA A O 1
ATOM 4356 N N . ASP A 1 546 ? 0.754 -48.993 -3.113 1.00 73.12 546 ASP A N 1
ATOM 4357 C CA . ASP A 1 546 ? 1.594 -48.430 -4.168 1.00 73.12 546 ASP A CA 1
ATOM 4358 C C . ASP A 1 546 ? 1.577 -46.902 -4.041 1.00 73.12 546 ASP A C 1
ATOM 4360 O O . ASP A 1 546 ? 0.541 -46.271 -3.832 1.00 73.12 546 ASP A O 1
ATOM 4364 N N . VAL A 1 547 ? 2.762 -46.315 -4.155 1.00 66.50 547 VAL A N 1
ATOM 4365 C CA . VAL A 1 547 ? 2.999 -44.878 -4.071 1.00 66.50 547 VAL A CA 1
ATOM 4366 C C . VAL A 1 547 ? 2.477 -44.137 -5.313 1.00 66.50 547 VAL A C 1
ATOM 4368 O O . VAL A 1 547 ? 2.287 -42.925 -5.254 1.00 66.50 547 VAL A O 1
ATOM 4371 N N . ASN A 1 548 ? 2.241 -44.866 -6.412 1.00 69.94 548 ASN A N 1
ATOM 4372 C CA . ASN A 1 548 ? 1.688 -44.378 -7.678 1.00 69.94 548 ASN A CA 1
ATOM 4373 C C . ASN A 1 548 ? 0.244 -44.849 -7.935 1.00 69.94 548 ASN A C 1
ATOM 4375 O O . ASN A 1 548 ? -0.237 -44.723 -9.058 1.00 69.94 548 ASN A O 1
ATOM 4379 N N . TRP A 1 549 ? -0.446 -45.399 -6.927 1.00 75.75 549 TRP A N 1
ATOM 4380 C CA . TRP A 1 549 ? -1.846 -45.806 -7.072 1.00 75.75 549 TRP A CA 1
ATOM 4381 C C . TRP A 1 549 ? -2.731 -44.605 -7.444 1.00 75.75 549 TRP A C 1
ATOM 4383 O O . TRP A 1 549 ? -2.637 -43.543 -6.817 1.00 75.75 549 TRP A O 1
ATOM 4393 N N . ALA A 1 550 ? -3.568 -44.798 -8.462 1.00 69.31 550 ALA A N 1
ATOM 4394 C CA . ALA A 1 550 ? -4.483 -43.816 -9.030 1.00 69.31 550 ALA A CA 1
ATOM 4395 C C . ALA A 1 550 ? -5.927 -44.172 -8.657 1.00 69.31 550 ALA A C 1
ATOM 4397 O O . ALA A 1 550 ? -6.317 -45.336 -8.752 1.00 69.31 550 ALA A O 1
ATOM 4398 N N . ASN A 1 551 ? -6.714 -43.182 -8.235 1.00 71.81 551 ASN A N 1
ATOM 4399 C CA . ASN A 1 551 ? -8.111 -43.388 -7.877 1.00 71.81 551 ASN A CA 1
ATOM 4400 C C . ASN A 1 551 ? -8.999 -43.383 -9.132 1.00 71.81 551 ASN A C 1
ATOM 4402 O O . ASN A 1 551 ? -9.215 -42.327 -9.728 1.00 71.81 551 ASN A O 1
ATOM 4406 N N . SER A 1 552 ? -9.549 -44.541 -9.510 1.00 68.69 552 SER A N 1
ATOM 4407 C CA . SER A 1 552 ? -10.503 -44.658 -10.627 1.00 68.69 552 SER A CA 1
ATOM 4408 C C . SER A 1 552 ? -11.754 -43.805 -10.442 1.00 68.69 552 SER A C 1
ATOM 4410 O O . SER A 1 552 ? -12.368 -43.394 -11.422 1.00 68.69 552 SER A O 1
ATOM 4412 N N . ASP A 1 553 ? -12.121 -43.541 -9.189 1.00 62.44 553 ASP A N 1
ATOM 4413 C CA . ASP A 1 553 ? -13.380 -42.897 -8.825 1.00 62.44 553 ASP A CA 1
ATOM 4414 C C . ASP A 1 553 ? -13.230 -41.360 -8.746 1.00 62.44 553 ASP A C 1
ATOM 4416 O O . ASP A 1 553 ? -14.215 -40.648 -8.567 1.00 62.44 553 ASP A O 1
ATOM 4420 N N . GLU A 1 554 ? -12.000 -40.840 -8.893 1.00 57.16 554 GLU A N 1
ATOM 4421 C CA . GLU A 1 554 ? -11.659 -39.410 -8.891 1.00 57.16 554 GLU A CA 1
ATOM 4422 C C . GLU A 1 554 ? -10.563 -39.109 -9.946 1.00 57.16 554 GLU A C 1
ATOM 4424 O O . GLU A 1 554 ? -9.408 -38.877 -9.598 1.00 57.16 554 GLU A O 1
ATOM 4429 N N . ASN A 1 555 ? -10.905 -39.108 -11.245 1.00 62.66 555 ASN A N 1
ATOM 4430 C CA . ASN A 1 555 ? -10.056 -38.618 -12.359 1.00 62.66 555 ASN A CA 1
ATOM 4431 C C . ASN A 1 555 ? -8.640 -39.250 -12.498 1.00 62.66 555 ASN A C 1
ATOM 4433 O O . ASN A 1 555 ? -7.715 -38.603 -12.992 1.00 62.66 555 ASN A O 1
ATOM 4437 N N . GLN A 1 556 ? -8.433 -40.499 -12.056 1.00 66.81 556 GLN A N 1
ATOM 4438 C CA . GLN A 1 556 ? -7.105 -41.138 -11.901 1.00 66.81 556 GLN A CA 1
ATOM 4439 C C . GLN A 1 556 ? -6.155 -40.388 -10.948 1.00 66.81 556 GLN A C 1
ATOM 4441 O O . GLN A 1 556 ? -4.937 -40.596 -10.977 1.00 66.81 556 GLN A O 1
ATOM 4446 N N . ALA A 1 557 ? -6.674 -39.524 -10.072 1.00 60.03 557 ALA A N 1
ATOM 4447 C CA . ALA A 1 557 ? -5.851 -38.747 -9.161 1.00 60.03 557 ALA A CA 1
ATOM 4448 C C . ALA A 1 557 ? -5.028 -39.675 -8.252 1.00 60.03 557 ALA A C 1
ATOM 4450 O O . ALA A 1 557 ? -5.541 -40.596 -7.611 1.00 60.03 557 ALA A O 1
ATOM 4451 N N . THR A 1 558 ? -3.721 -39.430 -8.183 1.00 69.44 558 THR A N 1
ATOM 4452 C CA . THR A 1 558 ? -2.809 -40.200 -7.329 1.00 69.44 558 THR A CA 1
ATOM 4453 C C . THR A 1 558 ? -2.702 -39.586 -5.936 1.00 69.44 558 THR A C 1
ATOM 4455 O O . THR A 1 558 ? -2.993 -38.406 -5.723 1.00 69.44 558 THR A O 1
ATOM 4458 N N . ALA A 1 559 ? -2.187 -40.351 -4.971 1.00 63.28 559 ALA A N 1
ATOM 4459 C CA . ALA A 1 559 ? -1.887 -39.823 -3.636 1.00 63.28 559 ALA A CA 1
ATOM 4460 C C . ALA A 1 559 ? -0.905 -38.626 -3.654 1.00 63.28 559 ALA A C 1
ATOM 4462 O O . ALA A 1 559 ? -0.927 -37.811 -2.736 1.00 63.28 559 ALA A O 1
ATOM 4463 N N . LEU A 1 560 ? -0.077 -38.484 -4.702 1.00 59.25 560 LEU A N 1
ATOM 4464 C CA . LEU A 1 560 ? 0.794 -37.321 -4.902 1.00 59.25 560 LEU A CA 1
ATOM 4465 C C . LEU A 1 560 ? 0.013 -36.069 -5.346 1.00 59.25 560 LEU A C 1
ATOM 4467 O O . LEU A 1 560 ? 0.356 -34.977 -4.901 1.00 59.25 560 LEU A O 1
ATOM 4471 N N . ILE A 1 561 ? -1.033 -36.220 -6.167 1.00 61.09 561 ILE A N 1
ATOM 4472 C CA . ILE A 1 561 ? -1.872 -35.110 -6.660 1.00 61.09 561 ILE A CA 1
ATOM 4473 C C . ILE A 1 561 ? -2.620 -34.422 -5.505 1.00 61.09 561 ILE A C 1
ATOM 4475 O O . ILE A 1 561 ? -2.635 -33.197 -5.424 1.00 61.09 561 ILE A O 1
ATOM 4479 N N . GLN A 1 562 ? -3.141 -35.188 -4.540 1.00 59.91 562 GLN A N 1
ATOM 4480 C CA . GLN A 1 562 ? -3.832 -34.635 -3.361 1.00 59.91 562 GLN A CA 1
ATOM 4481 C C . GLN A 1 562 ? -2.894 -34.022 -2.291 1.00 59.91 562 GLN A C 1
ATOM 4483 O O . GLN A 1 562 ? -3.347 -33.365 -1.349 1.00 59.91 562 GLN A O 1
ATOM 4488 N N . ALA A 1 563 ? -1.574 -34.230 -2.376 1.00 53.41 563 ALA A N 1
ATOM 4489 C CA . ALA A 1 563 ? -0.651 -33.994 -1.260 1.00 53.41 563 ALA A CA 1
ATOM 4490 C C . ALA A 1 563 ? -0.093 -32.557 -1.171 1.00 53.41 563 ALA A C 1
ATOM 4492 O O . ALA A 1 563 ? 1.114 -32.340 -1.290 1.00 53.41 563 ALA A O 1
ATOM 4493 N N . VAL A 1 564 ? -0.932 -31.561 -0.854 1.00 50.06 564 VAL A N 1
ATOM 4494 C CA . VAL A 1 564 ? -0.506 -30.146 -0.660 1.00 50.06 564 VAL A CA 1
ATOM 4495 C C . VAL A 1 564 ? 0.623 -29.987 0.387 1.00 50.06 564 VAL A C 1
ATOM 4497 O O . VAL A 1 564 ? 1.433 -29.052 0.308 1.00 50.06 564 VAL A O 1
ATOM 4500 N N . LEU A 1 565 ? 0.691 -30.923 1.342 1.00 40.84 565 LEU A N 1
ATOM 4501 C CA . LEU A 1 565 ? 1.806 -31.206 2.250 1.00 40.84 565 LEU A CA 1
ATOM 4502 C C . LEU A 1 565 ? 2.099 -32.715 2.194 1.00 40.84 565 LEU A C 1
ATOM 4504 O O . LEU A 1 565 ? 1.177 -33.516 2.099 1.00 40.84 565 LEU A O 1
ATOM 4508 N N . GLY A 1 566 ? 3.376 -33.106 2.259 1.00 46.78 566 GLY A N 1
ATOM 4509 C CA . GLY A 1 566 ? 3.801 -34.513 2.157 1.00 46.78 566 GLY A CA 1
ATOM 4510 C C . GLY A 1 566 ? 4.509 -34.891 0.847 1.00 46.78 566 GLY A C 1
ATOM 4511 O O . GLY A 1 566 ? 5.166 -35.929 0.810 1.00 46.78 566 GLY A O 1
ATOM 4512 N N . VAL A 1 567 ? 4.505 -34.023 -0.177 1.00 52.03 567 VAL A N 1
ATOM 4513 C CA . VAL A 1 567 ? 5.243 -34.187 -1.457 1.00 52.03 567 VAL A CA 1
ATOM 4514 C C . VAL A 1 567 ? 6.665 -34.739 -1.268 1.00 52.03 567 VAL A C 1
ATOM 4516 O O . VAL A 1 567 ? 7.096 -35.647 -1.979 1.00 52.03 567 VAL A O 1
ATOM 4519 N N . CYS A 1 568 ? 7.400 -34.239 -0.268 1.00 45.03 568 CYS A N 1
ATOM 4520 C CA . CYS A 1 568 ? 8.778 -34.659 -0.004 1.00 45.03 568 CYS A CA 1
ATOM 4521 C C . CYS A 1 568 ? 8.897 -36.138 0.425 1.00 45.03 568 CYS A C 1
ATOM 4523 O O . CYS A 1 568 ? 9.895 -36.776 0.095 1.00 45.03 568 CYS A O 1
ATOM 4525 N N . LEU A 1 569 ? 7.892 -36.704 1.107 1.00 49.00 569 LEU A N 1
ATOM 4526 C CA . LEU A 1 569 ? 7.826 -38.131 1.453 1.00 49.00 569 LEU A CA 1
ATOM 4527 C C . LEU A 1 569 ? 7.559 -38.983 0.201 1.00 49.00 569 LEU A C 1
ATOM 4529 O O . LEU A 1 569 ? 8.218 -40.004 0.003 1.00 49.00 569 LEU A O 1
ATOM 4533 N N . PHE A 1 570 ? 6.655 -38.525 -0.669 1.00 54.62 570 PHE A N 1
ATOM 4534 C CA . PHE A 1 570 ? 6.272 -39.208 -1.907 1.00 54.62 570 PHE A CA 1
ATOM 4535 C C . PHE A 1 570 ? 7.383 -39.235 -2.958 1.00 54.62 570 PHE A C 1
ATOM 4537 O O . PHE A 1 570 ? 7.819 -40.316 -3.363 1.00 54.62 570 PHE A O 1
ATOM 4544 N N . LEU A 1 571 ? 7.937 -38.078 -3.328 1.00 50.84 571 LEU A N 1
ATOM 4545 C CA . LEU A 1 571 ? 9.072 -38.006 -4.257 1.00 50.84 571 LEU A CA 1
ATOM 4546 C C . LEU A 1 571 ? 10.281 -38.788 -3.716 1.00 50.84 571 LEU A C 1
ATOM 4548 O O . LEU A 1 571 ? 10.978 -39.489 -4.455 1.00 50.84 571 LEU A O 1
ATOM 4552 N N . LYS A 1 572 ? 10.514 -38.762 -2.394 1.00 52.84 572 LYS A N 1
ATOM 4553 C CA . LYS A 1 572 ? 11.607 -39.532 -1.780 1.00 52.84 572 LYS A CA 1
ATOM 4554 C C . LYS A 1 572 ? 11.275 -41.029 -1.614 1.00 52.84 572 LYS A C 1
ATOM 4556 O O . LYS A 1 572 ? 12.213 -41.778 -1.343 1.00 52.84 572 LYS A O 1
ATOM 4561 N N . ARG A 1 573 ? 10.059 -41.499 -1.928 1.00 53.72 573 ARG A N 1
ATOM 4562 C CA . ARG A 1 573 ? 9.700 -42.927 -2.109 1.00 53.72 573 ARG A CA 1
ATOM 4563 C C . ARG A 1 573 ? 9.470 -43.366 -3.568 1.00 53.72 573 ARG A C 1
ATOM 4565 O O . ARG A 1 573 ? 9.266 -44.552 -3.789 1.00 53.72 573 ARG A O 1
ATOM 4572 N N . GLY A 1 574 ? 9.610 -42.470 -4.550 1.00 47.00 574 GLY A N 1
ATOM 4573 C CA . GLY A 1 574 ? 9.535 -42.815 -5.980 1.00 47.00 574 GLY A CA 1
ATOM 4574 C C . GLY A 1 574 ? 8.176 -42.571 -6.639 1.00 47.00 574 GLY A C 1
ATOM 4575 O O . GLY A 1 574 ? 7.867 -43.224 -7.633 1.00 47.00 574 GLY A O 1
ATOM 4576 N N . ALA A 1 575 ? 7.374 -41.650 -6.099 1.00 55.34 575 ALA A N 1
ATOM 4577 C CA . ALA A 1 575 ? 6.170 -41.179 -6.777 1.00 55.34 575 ALA A CA 1
ATOM 4578 C C . ALA A 1 575 ? 6.517 -40.440 -8.081 1.00 55.34 575 ALA A C 1
ATOM 4580 O O . ALA A 1 575 ? 7.461 -39.644 -8.120 1.00 55.34 575 ALA A O 1
ATOM 4581 N N . ASN A 1 576 ? 5.758 -40.707 -9.142 1.00 57.75 576 ASN A N 1
ATOM 4582 C CA . ASN A 1 576 ? 5.959 -40.122 -10.458 1.00 57.75 576 ASN A CA 1
ATOM 4583 C C . ASN A 1 576 ? 5.471 -38.666 -10.482 1.00 57.75 576 ASN A C 1
ATOM 4585 O O . ASN A 1 576 ? 4.282 -38.393 -10.609 1.00 57.75 576 ASN A O 1
ATOM 4589 N N . GLN A 1 577 ? 6.417 -37.728 -10.426 1.00 50.62 577 GLN A N 1
ATOM 4590 C CA . GLN A 1 577 ? 6.166 -36.285 -10.536 1.00 50.62 577 GLN A CA 1
ATOM 4591 C C . GLN A 1 577 ? 5.583 -35.837 -11.894 1.00 50.62 577 GLN A C 1
ATOM 4593 O O . GLN A 1 577 ? 5.256 -34.668 -12.046 1.00 50.62 577 GLN A O 1
ATOM 4598 N N . HIS A 1 578 ? 5.491 -36.744 -12.872 1.00 57.53 578 HIS A N 1
ATOM 4599 C CA . HIS A 1 578 ? 4.921 -36.525 -14.204 1.00 57.53 578 HIS A CA 1
ATOM 4600 C C . HIS A 1 578 ? 3.700 -37.429 -14.472 1.00 57.53 578 HIS A C 1
ATOM 4602 O O . HIS A 1 578 ? 3.352 -37.662 -15.626 1.00 57.53 578 HIS A O 1
ATOM 4608 N N . ALA A 1 579 ? 3.082 -38.002 -13.431 1.00 58.47 579 ALA A N 1
ATOM 4609 C CA . ALA A 1 579 ? 1.791 -38.674 -13.565 1.00 58.47 579 ALA A CA 1
ATOM 4610 C C . ALA A 1 579 ? 0.688 -37.615 -13.656 1.00 58.47 579 ALA A C 1
ATOM 4612 O O . ALA A 1 579 ? 0.481 -36.875 -12.695 1.00 58.47 579 ALA A O 1
ATOM 4613 N N . THR A 1 580 ? 0.016 -37.542 -14.802 1.00 58.41 580 THR A N 1
ATOM 4614 C CA . THR A 1 580 ? -1.120 -36.644 -15.014 1.00 58.41 580 THR A CA 1
ATOM 4615 C C . THR A 1 580 ? -2.440 -37.307 -14.635 1.00 58.41 580 THR A C 1
ATOM 4617 O O . THR A 1 580 ? -2.556 -38.532 -14.704 1.00 58.41 580 THR A O 1
ATOM 4620 N N . ASP A 1 581 ? -3.431 -36.498 -14.279 1.00 62.22 581 ASP A N 1
ATOM 4621 C CA . ASP A 1 581 ? -4.840 -36.905 -14.235 1.00 62.22 581 ASP A CA 1
ATOM 4622 C C . ASP A 1 581 ? -5.458 -37.022 -15.650 1.00 62.22 581 ASP A C 1
ATOM 4624 O O . ASP A 1 581 ? -4.767 -36.871 -16.667 1.00 62.22 581 ASP A O 1
ATOM 4628 N N . GLU A 1 582 ? -6.767 -37.290 -15.727 1.00 64.06 582 GLU A N 1
ATOM 4629 C CA . GLU A 1 582 ? -7.519 -37.328 -16.995 1.00 64.06 582 GLU A CA 1
ATOM 4630 C C . GLU A 1 582 ? -7.640 -35.954 -17.698 1.00 64.06 582 GLU A C 1
ATOM 4632 O O . GLU A 1 582 ? -7.904 -35.917 -18.900 1.00 64.06 582 GLU A O 1
ATOM 4637 N N . GLU A 1 583 ? -7.374 -34.829 -17.014 1.00 57.62 583 GLU A N 1
ATOM 4638 C CA . GLU A 1 583 ? -7.264 -33.491 -17.632 1.00 57.62 583 GLU A CA 1
ATOM 4639 C C . GLU A 1 583 ? -5.872 -33.233 -18.246 1.00 57.62 583 GLU A C 1
ATOM 4641 O O . GLU A 1 583 ? -5.664 -32.228 -18.930 1.00 57.62 583 GLU A O 1
ATOM 4646 N N . GLY A 1 584 ? -4.904 -34.131 -18.026 1.00 61.69 584 GLY A N 1
ATOM 4647 C CA . GLY A 1 584 ? -3.515 -33.954 -18.451 1.00 61.69 584 GLY A CA 1
ATOM 4648 C C . GLY A 1 584 ? -2.689 -33.065 -17.514 1.00 61.69 584 GLY A C 1
ATOM 4649 O O . GLY A 1 584 ? -1.588 -32.651 -17.888 1.00 61.69 584 GLY A O 1
ATOM 4650 N N . LYS A 1 585 ? -3.182 -32.775 -16.304 1.00 49.62 585 LYS A N 1
ATOM 4651 C CA . LYS A 1 585 ? -2.507 -31.938 -15.307 1.00 49.62 585 LYS A CA 1
ATOM 4652 C C . LYS A 1 585 ? -1.598 -32.769 -14.410 1.00 49.62 585 LYS A C 1
ATOM 4654 O O . LYS A 1 585 ? -2.001 -33.787 -13.855 1.00 49.62 585 LYS A O 1
ATOM 4659 N N . ASP A 1 586 ? -0.353 -32.325 -14.249 1.00 55.59 586 ASP A N 1
ATOM 4660 C CA . ASP A 1 586 ? 0.617 -32.952 -13.345 1.00 55.59 586 ASP A CA 1
ATOM 4661 C C . ASP A 1 586 ? 0.481 -32.429 -11.890 1.00 55.59 586 ASP A C 1
ATOM 4663 O O . ASP A 1 586 ? -0.139 -31.382 -11.653 1.00 55.59 586 ASP A O 1
ATOM 4667 N N . PRO A 1 587 ? 1.082 -33.096 -10.884 1.00 46.94 587 PRO A N 1
ATOM 4668 C CA . PRO A 1 587 ? 0.919 -32.721 -9.479 1.00 46.94 587 PRO A CA 1
ATOM 4669 C C . PRO A 1 587 ? 1.528 -31.355 -9.128 1.00 46.94 587 PRO A C 1
ATOM 4671 O O . PRO A 1 587 ? 1.193 -30.793 -8.086 1.00 46.94 587 PRO A O 1
ATOM 4674 N N . LEU A 1 588 ? 2.435 -30.820 -9.955 1.00 46.06 588 LEU A N 1
ATOM 4675 C CA . LEU A 1 588 ? 2.987 -29.479 -9.779 1.00 46.06 588 LEU A CA 1
ATOM 4676 C C . LEU A 1 588 ? 1.996 -28.427 -10.288 1.00 46.06 588 LEU A C 1
ATOM 4678 O O . LEU A 1 588 ? 1.781 -27.439 -9.593 1.00 46.06 588 LEU A O 1
ATOM 4682 N N . SER A 1 589 ? 1.364 -28.651 -11.442 1.00 50.88 589 SER A N 1
ATOM 4683 C CA . SER A 1 589 ? 0.335 -27.757 -11.988 1.00 50.88 589 SER A CA 1
ATOM 4684 C C . SER A 1 589 ? -0.872 -27.633 -11.050 1.00 50.88 589 SER A C 1
ATOM 4686 O O . SER A 1 589 ? -1.220 -26.521 -10.658 1.00 50.88 589 SER A O 1
ATOM 4688 N N . ILE A 1 590 ? -1.408 -28.749 -10.547 1.00 50.28 590 ILE A N 1
ATOM 4689 C CA . ILE A 1 590 ? -2.537 -28.760 -9.597 1.00 50.28 590 ILE A CA 1
ATOM 4690 C C . ILE A 1 590 ? -2.146 -28.092 -8.266 1.00 50.28 590 ILE A C 1
ATOM 4692 O O . ILE A 1 590 ? -2.908 -27.301 -7.706 1.00 50.28 590 ILE A O 1
ATOM 4696 N N . ALA A 1 591 ? -0.923 -28.327 -7.772 1.00 42.16 591 ALA A N 1
ATOM 4697 C CA . ALA A 1 591 ? -0.412 -27.668 -6.567 1.00 42.16 591 ALA A CA 1
ATOM 4698 C C . ALA A 1 591 ? -0.075 -26.173 -6.755 1.00 42.16 591 ALA A C 1
ATOM 4700 O O . ALA A 1 591 ? 0.105 -25.473 -5.754 1.00 42.16 591 ALA A O 1
ATOM 4701 N N . VAL A 1 592 ? 0.024 -25.693 -8.001 1.00 41.31 592 VAL A N 1
ATOM 4702 C CA . VAL A 1 592 ? 0.137 -24.272 -8.363 1.00 41.31 592 VAL A CA 1
ATOM 4703 C C . VAL A 1 592 ? -1.245 -23.639 -8.528 1.00 41.31 592 VAL A C 1
ATOM 4705 O O . VAL A 1 592 ? -1.421 -22.513 -8.075 1.00 41.31 592 VAL A O 1
ATOM 4708 N N . GLU A 1 593 ? -2.233 -24.340 -9.093 1.00 46.91 593 GLU A N 1
ATOM 4709 C CA . GLU A 1 593 ? -3.629 -23.878 -9.183 1.00 46.91 593 GLU A CA 1
ATOM 4710 C C . GLU A 1 593 ? -4.251 -23.715 -7.780 1.00 46.91 593 GLU A C 1
ATOM 4712 O O . GLU A 1 593 ? -4.709 -22.632 -7.415 1.00 46.91 593 GLU A O 1
ATOM 4717 N N . ALA A 1 594 ? -4.184 -24.753 -6.939 1.00 41.00 594 ALA A N 1
ATOM 4718 C CA . ALA A 1 594 ? -4.895 -24.839 -5.656 1.00 41.00 594 ALA A CA 1
ATOM 4719 C C . ALA A 1 594 ? -4.286 -24.029 -4.482 1.00 41.00 594 ALA A C 1
ATOM 4721 O O . ALA A 1 594 ? -4.642 -24.259 -3.323 1.00 41.00 594 ALA A O 1
ATOM 4722 N N . ALA A 1 595 ? -3.332 -23.126 -4.735 1.00 37.47 595 ALA A N 1
ATOM 4723 C CA . ALA A 1 595 ? -2.498 -22.500 -3.697 1.00 37.47 595 ALA A CA 1
ATOM 4724 C C . ALA A 1 595 ? -2.466 -20.957 -3.711 1.00 37.47 595 ALA A C 1
ATOM 4726 O O . ALA A 1 595 ? -1.650 -20.365 -2.999 1.00 37.47 595 ALA A O 1
ATOM 4727 N N . ASN A 1 596 ? -3.319 -20.304 -4.507 1.00 38.97 596 ASN A N 1
ATOM 4728 C CA . ASN A 1 596 ? -3.237 -18.862 -4.746 1.00 38.97 596 ASN A CA 1
ATOM 4729 C C . ASN A 1 596 ? -4.318 -18.067 -4.002 1.00 38.97 596 ASN A C 1
ATOM 4731 O O . ASN A 1 596 ? -5.485 -18.063 -4.382 1.00 38.97 596 ASN A O 1
ATOM 4735 N N . ALA A 1 597 ? -3.881 -17.304 -3.004 1.00 37.62 597 ALA A N 1
ATOM 4736 C CA . ALA A 1 597 ? -4.471 -16.010 -2.683 1.00 37.62 597 ALA A CA 1
ATOM 4737 C C . ALA A 1 597 ? -3.408 -14.950 -2.996 1.00 37.62 597 ALA A C 1
ATOM 4739 O O . ALA A 1 597 ? -2.353 -14.943 -2.348 1.00 37.62 597 ALA A O 1
ATOM 4740 N N . ASP A 1 598 ? -3.669 -14.123 -4.012 1.00 44.19 598 ASP A N 1
ATOM 4741 C CA . ASP A 1 598 ? -2.759 -13.077 -4.480 1.00 44.19 598 ASP A CA 1
ATOM 4742 C C . ASP A 1 598 ? -3.006 -11.778 -3.697 1.00 44.19 598 ASP A C 1
ATOM 4744 O O . ASP A 1 598 ? -4.016 -11.105 -3.891 1.00 44.19 598 ASP A O 1
ATOM 4748 N N . ILE A 1 599 ? -2.085 -11.430 -2.791 1.00 40.81 599 ILE A N 1
ATOM 4749 C CA . ILE A 1 599 ? -2.119 -10.156 -2.053 1.00 40.81 599 ILE A CA 1
ATOM 4750 C C . ILE A 1 599 ? -1.219 -9.153 -2.769 1.00 40.81 599 ILE A C 1
ATOM 4752 O O . ILE A 1 599 ? -0.020 -9.404 -2.916 1.00 40.81 599 ILE A O 1
ATOM 4756 N N . VAL A 1 600 ? -1.805 -8.020 -3.165 1.00 47.69 600 VAL A N 1
ATOM 4757 C CA . VAL A 1 600 ? -1.126 -6.887 -3.804 1.00 47.69 600 VAL A CA 1
ATOM 4758 C C . VAL A 1 600 ? -0.832 -5.804 -2.767 1.00 47.69 600 VAL A C 1
ATOM 4760 O O . VAL A 1 600 ? -1.716 -5.400 -2.017 1.00 47.69 600 VAL A O 1
ATOM 4763 N N . THR A 1 601 ? 0.404 -5.304 -2.741 1.00 43.81 601 THR A N 1
ATOM 4764 C CA . THR A 1 601 ? 0.784 -4.100 -1.980 1.00 43.81 601 THR A CA 1
ATOM 4765 C C . THR A 1 601 ? 1.648 -3.192 -2.845 1.00 43.81 601 THR A C 1
ATOM 4767 O O . THR A 1 601 ? 2.485 -3.700 -3.596 1.00 43.81 601 THR A O 1
ATOM 4770 N N . PHE A 1 602 ? 1.454 -1.882 -2.697 1.00 56.41 602 PHE A N 1
ATOM 4771 C CA . PHE A 1 602 ? 1.610 -0.911 -3.783 1.00 56.41 602 PHE A CA 1
ATOM 4772 C C . PHE A 1 602 ? 2.874 -0.021 -3.741 1.00 56.41 602 PHE A C 1
ATOM 4774 O O . PHE A 1 602 ? 3.165 0.661 -4.720 1.00 56.41 602 PHE A O 1
ATOM 4781 N N . GLU A 1 603 ? 3.669 -0.058 -2.667 1.00 54.09 603 GLU A N 1
ATOM 4782 C CA . GLU A 1 603 ? 4.927 0.703 -2.566 1.00 54.09 603 GLU A CA 1
ATOM 4783 C C . GLU A 1 603 ? 6.120 -0.178 -2.170 1.00 54.09 603 GLU A C 1
ATOM 4785 O O . GLU A 1 603 ? 6.004 -1.083 -1.335 1.00 54.09 603 GLU A O 1
ATOM 4790 N N . GLU A 1 604 ? 7.310 0.135 -2.697 1.00 57.25 604 GLU A N 1
ATOM 4791 C CA . GLU A 1 604 ? 8.545 -0.546 -2.288 1.00 57.25 604 GLU A CA 1
ATOM 4792 C C . GLU A 1 604 ? 8.942 -0.223 -0.833 1.00 57.25 604 GLU A C 1
ATOM 4794 O O . GLU A 1 604 ? 9.486 -1.087 -0.148 1.00 57.25 604 GLU A O 1
ATOM 4799 N N . ALA A 1 605 ? 8.590 0.957 -0.310 1.00 58.44 605 ALA A N 1
ATOM 4800 C CA . ALA A 1 605 ? 8.813 1.306 1.095 1.00 58.44 605 ALA A CA 1
ATOM 4801 C C . ALA A 1 605 ? 7.966 0.442 2.052 1.00 58.44 605 ALA A C 1
ATOM 4803 O O . ALA A 1 605 ? 8.487 -0.128 3.014 1.00 58.44 605 ALA A O 1
ATOM 4804 N N . SER A 1 606 ? 6.668 0.270 1.768 1.00 59.16 606 SER A N 1
ATOM 4805 C CA . SER A 1 606 ? 5.774 -0.561 2.592 1.00 59.16 606 SER A CA 1
ATOM 4806 C C . SER A 1 606 ? 6.065 -2.064 2.482 1.00 59.16 606 SER A C 1
ATOM 4808 O O . SER A 1 606 ? 5.606 -2.843 3.317 1.00 59.16 606 SER A O 1
ATOM 4810 N N . ARG A 1 607 ? 6.834 -2.495 1.474 1.00 67.44 607 ARG A N 1
ATOM 4811 C CA . ARG A 1 607 ? 7.103 -3.902 1.135 1.00 67.44 607 ARG A CA 1
ATOM 4812 C C . ARG A 1 607 ? 7.604 -4.751 2.301 1.00 67.44 607 ARG A C 1
ATOM 4814 O O . ARG A 1 607 ? 7.114 -5.862 2.495 1.00 67.44 607 ARG A O 1
ATOM 4821 N N . GLU A 1 608 ? 8.584 -4.271 3.065 1.00 67.94 608 GLU A N 1
ATOM 4822 C CA . GLU A 1 608 ? 9.128 -5.043 4.195 1.00 67.94 608 GLU A CA 1
ATOM 4823 C C . GLU A 1 608 ? 8.203 -5.017 5.420 1.00 67.94 608 GLU A C 1
ATOM 4825 O O . GLU A 1 608 ? 8.116 -6.020 6.130 1.00 67.94 608 GLU A O 1
ATOM 4830 N N . VAL A 1 609 ? 7.436 -3.938 5.614 1.00 67.38 609 VAL A N 1
ATOM 4831 C CA . VAL A 1 609 ? 6.392 -3.854 6.652 1.00 67.38 609 VAL A CA 1
ATOM 4832 C C . VAL A 1 609 ? 5.272 -4.854 6.352 1.00 67.38 609 VAL A C 1
ATOM 4834 O O . VAL A 1 609 ? 4.917 -5.659 7.211 1.00 67.38 609 VAL A O 1
ATOM 4837 N N . ALA A 1 610 ? 4.789 -4.896 5.108 1.00 62.75 610 ALA A N 1
ATOM 4838 C CA . ALA A 1 610 ? 3.804 -5.873 4.650 1.00 62.75 610 ALA A CA 1
ATOM 4839 C C . ALA A 1 610 ? 4.317 -7.317 4.792 1.00 62.75 610 ALA A C 1
ATOM 4841 O O . ALA A 1 610 ? 3.599 -8.180 5.294 1.00 62.75 610 ALA A O 1
ATOM 4842 N N . LYS A 1 611 ? 5.580 -7.597 4.435 1.00 67.56 611 LYS A N 1
ATOM 4843 C CA . LYS A 1 611 ? 6.203 -8.917 4.663 1.00 67.56 611 LYS A CA 1
ATOM 4844 C C . LYS A 1 611 ? 6.309 -9.284 6.142 1.00 67.56 611 LYS A C 1
ATOM 4846 O O . LYS A 1 611 ? 6.237 -10.470 6.455 1.00 67.56 611 LYS A O 1
ATOM 4851 N N . ALA A 1 612 ? 6.530 -8.323 7.038 1.00 68.50 612 ALA A N 1
ATOM 4852 C CA . ALA A 1 612 ? 6.553 -8.573 8.477 1.00 68.50 612 ALA A CA 1
ATOM 4853 C C . ALA A 1 612 ? 5.146 -8.913 8.990 1.00 68.50 612 ALA A C 1
ATOM 4855 O O . ALA A 1 612 ? 4.949 -10.005 9.523 1.00 68.50 612 ALA A O 1
ATOM 4856 N N . LEU A 1 613 ? 4.163 -8.049 8.716 1.00 64.00 613 LEU A N 1
ATOM 4857 C CA . LEU A 1 613 ? 2.763 -8.240 9.107 1.00 64.00 613 LEU A CA 1
ATOM 4858 C C . LEU A 1 613 ? 2.181 -9.549 8.559 1.00 64.00 613 LEU A C 1
ATOM 4860 O O . LEU A 1 613 ? 1.562 -10.303 9.299 1.00 64.00 613 LEU A O 1
ATOM 4864 N N . LEU A 1 614 ? 2.433 -9.890 7.291 1.00 63.88 614 LEU A N 1
ATOM 4865 C CA . LEU A 1 614 ? 1.931 -11.137 6.702 1.00 63.88 614 LEU A CA 1
ATOM 4866 C C . LEU A 1 614 ? 2.572 -12.394 7.316 1.00 63.88 614 LEU A C 1
ATOM 4868 O O . LEU A 1 614 ? 1.918 -13.429 7.362 1.00 63.88 614 LEU A O 1
ATOM 4872 N N . ARG A 1 615 ? 3.806 -12.332 7.840 1.00 66.19 615 ARG A N 1
ATOM 4873 C CA . ARG A 1 615 ? 4.414 -13.455 8.592 1.00 66.19 615 ARG A CA 1
ATOM 4874 C C . ARG A 1 615 ? 3.821 -13.623 9.993 1.00 66.19 615 ARG A C 1
ATOM 4876 O O . ARG A 1 615 ? 3.848 -14.731 10.522 1.00 66.19 615 ARG A O 1
ATOM 4883 N N . GLU A 1 616 ? 3.336 -12.537 10.588 1.00 62.19 616 GLU A N 1
ATOM 4884 C CA . GLU A 1 616 ? 2.702 -12.520 11.909 1.00 62.19 616 GLU A CA 1
ATOM 4885 C C . GLU A 1 616 ? 1.228 -12.951 11.829 1.00 62.19 616 GLU A C 1
ATOM 4887 O O . GLU A 1 616 ? 0.792 -13.814 12.589 1.00 62.19 616 GLU A O 1
ATOM 4892 N N . LEU A 1 617 ? 0.487 -12.414 10.854 1.00 55.09 617 LEU A N 1
ATOM 4893 C CA . LEU A 1 617 ? -0.941 -12.666 10.633 1.00 55.09 617 LEU A CA 1
ATOM 4894 C C . LEU A 1 617 ? -1.230 -14.004 9.931 1.00 55.09 617 LEU A C 1
ATOM 4896 O O . LEU A 1 617 ? -2.288 -14.589 10.159 1.00 55.09 617 LEU A O 1
ATOM 4900 N N . LEU A 1 618 ? -0.306 -14.514 9.106 1.00 57.31 618 LEU A N 1
ATOM 4901 C CA . LEU A 1 618 ? -0.401 -15.830 8.454 1.00 57.31 618 LEU A CA 1
ATOM 4902 C C . LEU A 1 618 ? 0.703 -16.772 8.981 1.00 57.31 618 LEU A C 1
ATOM 4904 O O . LEU A 1 618 ? 1.633 -17.123 8.245 1.00 57.31 618 LEU A O 1
ATOM 4908 N N . PRO A 1 619 ? 0.644 -17.196 10.260 1.00 52.81 619 PRO A N 1
ATOM 4909 C CA . PRO A 1 619 ? 1.675 -18.042 10.846 1.00 52.81 619 PRO A CA 1
ATOM 4910 C C . PRO A 1 619 ? 1.747 -19.408 10.130 1.00 52.81 619 PRO A C 1
ATOM 4912 O O . PRO A 1 619 ? 0.706 -19.956 9.757 1.00 52.81 619 PRO A O 1
ATOM 4915 N N . PRO A 1 620 ? 2.933 -20.048 10.012 1.00 49.25 620 PRO A N 1
ATOM 4916 C CA . PRO A 1 620 ? 3.116 -21.299 9.253 1.00 49.25 620 PRO A CA 1
ATOM 4917 C C . PRO A 1 620 ? 2.269 -22.511 9.691 1.00 49.25 620 PRO A C 1
ATOM 4919 O O . PRO A 1 620 ? 2.275 -23.543 9.018 1.00 49.25 620 PRO A O 1
ATOM 4922 N N . ALA A 1 621 ? 1.563 -22.412 10.820 1.00 39.97 621 ALA A N 1
ATOM 4923 C CA . ALA A 1 621 ? 0.610 -23.408 11.304 1.00 39.97 621 ALA A CA 1
ATOM 4924 C C . ALA A 1 621 ? -0.767 -23.341 10.608 1.00 39.97 621 ALA A C 1
ATOM 4926 O O . ALA A 1 621 ? -1.499 -24.325 10.643 1.00 39.97 621 ALA A O 1
ATOM 4927 N N . ALA A 1 622 ? -1.119 -22.226 9.955 1.00 42.59 622 ALA A N 1
ATOM 4928 C CA . ALA A 1 622 ? -2.451 -22.004 9.380 1.00 42.59 622 ALA A CA 1
ATOM 4929 C C . ALA A 1 622 ? -2.781 -22.895 8.163 1.00 42.59 622 ALA A C 1
ATOM 4931 O O . ALA A 1 622 ? -3.924 -22.935 7.718 1.00 42.59 622 ALA A O 1
ATOM 4932 N N . GLY A 1 623 ? -1.792 -23.583 7.576 1.00 46.81 623 GLY A N 1
ATOM 4933 C CA . GLY A 1 623 ? -1.969 -24.468 6.413 1.00 46.81 623 GLY A CA 1
ATOM 4934 C C . GLY A 1 623 ? -2.304 -23.763 5.088 1.00 46.81 623 GLY A C 1
ATOM 4935 O O . GLY A 1 623 ? -2.269 -24.403 4.037 1.00 46.81 623 GLY A O 1
ATOM 4936 N N . PHE A 1 624 ? -2.587 -22.461 5.138 1.00 44.34 624 PHE A N 1
ATOM 4937 C CA . PHE A 1 624 ? -2.877 -21.587 4.009 1.00 44.34 624 PHE A CA 1
ATOM 4938 C C . PHE A 1 624 ? -1.569 -21.187 3.308 1.00 44.34 624 PHE A C 1
ATOM 4940 O O . PHE A 1 624 ? -0.683 -20.598 3.928 1.00 44.34 624 PHE A O 1
ATOM 4947 N N . LYS A 1 625 ? -1.429 -21.507 2.016 1.00 52.09 625 LYS A N 1
ATOM 4948 C CA . LYS A 1 625 ? -0.380 -20.919 1.171 1.00 52.09 625 LYS A CA 1
ATOM 4949 C C . LYS A 1 625 ? -0.927 -19.598 0.627 1.00 52.09 625 LYS A C 1
ATOM 4951 O O . LYS A 1 625 ? -2.017 -19.572 0.073 1.00 52.09 625 LYS A O 1
ATOM 4956 N N . CYS A 1 626 ? -0.183 -18.513 0.815 1.00 52.31 626 CYS A N 1
ATOM 4957 C CA . CYS A 1 626 ? -0.490 -17.201 0.252 1.00 52.31 626 CYS A CA 1
ATOM 4958 C C . CYS A 1 626 ? 0.642 -16.795 -0.693 1.00 52.31 626 CYS A C 1
ATOM 4960 O O . CYS A 1 626 ? 1.820 -16.940 -0.351 1.00 52.31 626 CYS A O 1
ATOM 4962 N N . LYS A 1 627 ? 0.288 -16.285 -1.873 1.00 58.94 627 LYS A N 1
ATOM 4963 C CA . LYS A 1 627 ? 1.225 -15.836 -2.899 1.00 58.94 627 LYS A CA 1
ATOM 4964 C C . LYS A 1 627 ? 1.236 -14.311 -2.895 1.00 58.94 627 LYS A C 1
ATOM 4966 O O . LYS A 1 627 ? 0.401 -13.657 -3.498 1.00 58.94 627 LYS A O 1
ATOM 4971 N N . VAL A 1 628 ? 2.168 -13.721 -2.154 1.00 61.84 628 VAL A N 1
ATOM 4972 C CA . VAL A 1 628 ? 2.252 -12.257 -2.048 1.00 61.84 628 VAL A CA 1
ATOM 4973 C C . VAL A 1 628 ? 2.964 -11.709 -3.284 1.00 61.84 628 VAL A C 1
ATOM 4975 O O . VAL A 1 628 ? 4.152 -11.988 -3.478 1.00 61.84 628 VAL A O 1
ATOM 4978 N N . ILE A 1 629 ? 2.257 -10.938 -4.114 1.00 66.75 629 ILE A N 1
ATOM 4979 C CA . ILE A 1 629 ? 2.823 -10.300 -5.306 1.00 66.75 629 ILE A CA 1
ATOM 4980 C C . ILE A 1 629 ? 2.944 -8.801 -5.043 1.00 66.75 629 ILE A C 1
ATOM 4982 O O . ILE A 1 629 ? 1.968 -8.096 -4.814 1.00 66.75 629 ILE A O 1
ATOM 4986 N N . PHE A 1 630 ? 4.171 -8.300 -5.091 1.00 68.44 630 PHE A N 1
ATOM 4987 C CA . PHE A 1 630 ? 4.449 -6.879 -4.922 1.00 68.44 630 PHE A CA 1
ATOM 4988 C C . PHE A 1 630 ? 4.341 -6.193 -6.281 1.00 68.44 630 PHE A C 1
ATOM 4990 O O . PHE A 1 630 ? 5.029 -6.601 -7.219 1.00 68.44 630 PHE A O 1
ATOM 4997 N N . HIS A 1 631 ? 3.489 -5.175 -6.376 1.00 70.06 631 HIS A N 1
ATOM 4998 C CA . HIS A 1 631 ? 3.313 -4.374 -7.581 1.00 70.06 631 HIS A CA 1
ATOM 4999 C C . HIS A 1 631 ? 3.729 -2.935 -7.288 1.00 70.06 631 HIS A C 1
ATOM 5001 O O . HIS A 1 631 ? 3.354 -2.370 -6.268 1.00 70.06 631 HIS A O 1
ATOM 5007 N N . ASP A 1 632 ? 4.506 -2.357 -8.194 1.00 73.38 632 ASP A N 1
ATOM 5008 C CA . ASP A 1 632 ? 4.932 -0.963 -8.138 1.00 73.38 632 ASP A CA 1
ATOM 5009 C C . ASP A 1 632 ? 3.848 -0.073 -8.773 1.00 73.38 632 ASP A C 1
ATOM 5011 O O . ASP A 1 632 ? 3.420 -0.346 -9.899 1.00 73.38 632 ASP A O 1
ATOM 5015 N N . VAL A 1 633 ? 3.378 0.955 -8.054 1.00 74.75 633 VAL A N 1
ATOM 5016 C CA . VAL A 1 633 ? 2.331 1.874 -8.543 1.00 74.75 633 VAL A CA 1
ATOM 5017 C C . VAL A 1 633 ? 2.736 2.594 -9.819 1.00 74.75 633 VAL A C 1
ATOM 5019 O O . VAL A 1 633 ? 1.917 2.645 -10.729 1.00 74.75 633 VAL A O 1
ATOM 5022 N N . ALA A 1 634 ? 3.970 3.088 -9.951 1.00 77.88 634 ALA A N 1
ATOM 5023 C CA . ALA A 1 634 ? 4.393 3.773 -11.171 1.00 77.88 634 ALA A CA 1
ATOM 5024 C C . ALA A 1 634 ? 4.341 2.813 -12.373 1.00 77.88 634 ALA A C 1
ATOM 5026 O O . ALA A 1 634 ? 3.752 3.135 -13.400 1.00 77.88 634 ALA A O 1
ATOM 5027 N N . VAL A 1 635 ? 4.815 1.573 -12.203 1.00 81.75 635 VAL A N 1
ATOM 5028 C CA . VAL A 1 635 ? 4.765 0.524 -13.244 1.00 81.75 635 VAL A CA 1
ATOM 5029 C C . VAL A 1 635 ? 3.332 0.058 -13.568 1.00 81.75 635 VAL A C 1
ATOM 5031 O O . VAL A 1 635 ? 3.095 -0.525 -14.632 1.00 81.75 635 VAL A O 1
ATOM 5034 N N . LEU A 1 636 ? 2.361 0.269 -12.674 1.00 82.06 636 LEU A N 1
ATOM 5035 C CA . LEU A 1 636 ? 0.937 0.050 -12.956 1.00 82.06 636 LEU A CA 1
ATOM 5036 C C . LEU A 1 636 ? 0.298 1.258 -13.654 1.00 82.06 636 LEU A C 1
ATOM 5038 O O . LEU A 1 636 ? -0.407 1.075 -14.644 1.00 82.06 636 LEU A O 1
ATOM 5042 N N . THR A 1 637 ? 0.586 2.470 -13.189 1.00 81.25 637 THR A N 1
ATOM 5043 C CA . THR A 1 637 ? 0.118 3.740 -13.755 1.00 81.25 637 THR A CA 1
ATOM 5044 C C . THR A 1 637 ? 0.608 3.933 -15.189 1.00 81.25 637 THR A C 1
ATOM 5046 O O . THR A 1 637 ? -0.200 4.247 -16.060 1.00 81.25 637 THR A O 1
ATOM 5049 N N . ASP A 1 638 ? 1.876 3.623 -15.479 1.00 84.00 638 ASP A N 1
ATOM 5050 C CA . ASP A 1 638 ? 2.452 3.653 -16.833 1.00 84.00 638 ASP A CA 1
ATOM 5051 C C . ASP A 1 638 ? 1.672 2.765 -17.820 1.00 84.00 638 ASP A C 1
ATOM 5053 O O . ASP A 1 638 ? 1.481 3.125 -18.981 1.00 84.00 638 ASP A O 1
ATOM 5057 N N . LYS A 1 639 ? 1.178 1.602 -17.367 1.00 86.31 639 LYS A N 1
ATOM 5058 C CA . LYS A 1 639 ? 0.360 0.685 -18.187 1.00 86.31 639 LYS A CA 1
ATOM 5059 C C . LYS A 1 639 ? -1.073 1.171 -18.388 1.00 86.31 639 LYS A C 1
ATOM 5061 O O . LYS A 1 639 ? -1.738 0.697 -19.303 1.00 86.31 639 LYS A O 1
ATOM 5066 N N . LEU A 1 640 ? -1.547 2.058 -17.517 1.00 89.00 640 LEU A N 1
ATOM 5067 C CA . LEU A 1 640 ? -2.878 2.658 -17.565 1.00 89.00 640 LEU A CA 1
ATOM 5068 C C . LEU A 1 640 ? -2.869 4.057 -18.193 1.00 89.00 640 LEU A C 1
ATOM 5070 O O . LEU A 1 640 ? -3.896 4.734 -18.186 1.00 89.00 640 LEU A O 1
ATOM 5074 N N . PHE A 1 641 ? -1.750 4.506 -18.761 1.00 86.56 641 PHE A N 1
ATOM 5075 C CA . PHE A 1 641 ? -1.719 5.706 -19.590 1.00 86.56 641 PHE A CA 1
ATOM 5076 C C . PHE A 1 641 ? -2.510 5.471 -20.898 1.00 86.56 641 PHE A C 1
ATOM 5078 O O . PHE A 1 641 ? -2.293 4.447 -21.549 1.00 86.56 641 PHE A O 1
ATOM 5085 N N . PRO A 1 642 ? -3.411 6.380 -21.333 1.00 91.06 642 PRO A N 1
ATOM 5086 C CA . PRO A 1 642 ? -3.698 7.722 -20.802 1.00 91.06 642 PRO A CA 1
ATOM 5087 C C . PRO A 1 642 ? -4.904 7.802 -19.838 1.00 91.06 642 PRO A C 1
ATOM 5089 O O . PRO A 1 642 ? -5.353 8.899 -19.512 1.00 91.06 642 PRO A O 1
ATOM 5092 N N . ILE A 1 643 ? -5.467 6.671 -19.395 1.00 91.44 643 ILE A N 1
ATOM 5093 C CA . ILE A 1 643 ? -6.668 6.626 -18.541 1.00 91.44 643 ILE A CA 1
ATOM 5094 C C . ILE A 1 643 ? -6.420 7.378 -17.225 1.00 91.44 643 ILE A C 1
ATOM 5096 O O . ILE A 1 643 ? -7.168 8.297 -16.905 1.00 91.44 643 ILE A O 1
ATOM 5100 N N . VAL A 1 644 ? -5.357 7.044 -16.482 1.00 87.88 644 VAL A N 1
ATOM 5101 C CA . VAL A 1 644 ? -5.094 7.655 -15.159 1.00 87.88 644 VAL A CA 1
ATOM 5102 C C . VAL A 1 644 ? -4.825 9.163 -15.255 1.00 87.88 644 VAL A C 1
ATOM 5104 O O . VAL A 1 644 ? -5.348 9.915 -14.436 1.00 87.88 644 VAL A O 1
ATOM 5107 N N . GLU A 1 645 ? -4.115 9.626 -16.291 1.00 87.25 645 GLU A N 1
ATOM 5108 C CA . GLU A 1 645 ? -3.904 11.061 -16.553 1.00 87.25 645 GLU A CA 1
ATOM 5109 C C . GLU A 1 645 ? -5.243 11.798 -16.743 1.00 87.25 645 GLU A C 1
ATOM 5111 O O . GLU A 1 645 ? -5.469 12.866 -16.165 1.00 87.25 645 GLU A O 1
ATOM 5116 N N . ALA A 1 646 ? -6.167 11.204 -17.507 1.00 89.38 646 ALA A N 1
ATOM 5117 C CA . ALA A 1 646 ? -7.500 11.761 -17.707 1.00 89.38 646 ALA A CA 1
ATOM 5118 C C . ALA A 1 646 ? -8.324 11.799 -16.410 1.00 89.38 646 ALA A C 1
ATOM 5120 O O . ALA A 1 646 ? -9.046 12.771 -16.188 1.00 89.38 646 ALA A O 1
ATOM 5121 N N . MET A 1 647 ? -8.190 10.799 -15.533 1.00 90.31 647 MET A N 1
ATOM 5122 C CA . MET A 1 647 ? -8.869 10.805 -14.233 1.00 90.31 647 MET A CA 1
ATOM 5123 C C . MET A 1 647 ? -8.289 11.881 -13.298 1.00 90.31 647 MET A C 1
ATOM 5125 O O . MET A 1 647 ? -9.036 12.726 -12.803 1.00 90.31 647 MET A O 1
ATOM 5129 N N . GLN A 1 648 ? -6.961 11.935 -13.127 1.00 88.00 648 GLN A N 1
ATOM 5130 C CA . GLN A 1 648 ? -6.277 12.939 -12.292 1.00 88.00 648 GLN A CA 1
ATOM 5131 C C . GLN A 1 648 ? -6.623 14.380 -12.706 1.00 88.00 648 GLN A C 1
ATOM 5133 O O . GLN A 1 648 ? -6.830 15.246 -11.856 1.00 88.00 648 GLN A O 1
ATOM 5138 N N . LYS A 1 649 ? -6.751 14.639 -14.014 1.00 87.69 649 LYS A N 1
ATOM 5139 C CA . LYS A 1 649 ? -7.124 15.950 -14.568 1.00 87.69 649 LYS A CA 1
ATOM 5140 C C . LYS A 1 649 ? -8.514 16.446 -14.134 1.00 87.69 649 LYS A C 1
ATOM 5142 O O . LYS A 1 649 ? -8.725 17.658 -14.095 1.00 87.69 649 LYS A O 1
ATOM 5147 N N . HIS A 1 650 ? -9.455 15.545 -13.847 1.00 86.81 650 HIS A N 1
ATOM 5148 C CA . HIS A 1 650 ? -10.854 15.887 -13.550 1.00 86.81 650 HIS A CA 1
ATOM 5149 C C . HIS A 1 650 ? -11.279 15.612 -12.097 1.00 86.81 650 HIS A C 1
ATOM 5151 O O . HIS A 1 650 ? -12.247 16.222 -11.633 1.00 86.81 650 HIS A O 1
ATOM 5157 N N . PHE A 1 651 ? -10.565 14.735 -11.381 1.00 88.38 651 PHE A N 1
ATOM 5158 C CA . PHE A 1 651 ? -10.987 14.191 -10.082 1.00 88.38 651 PHE A CA 1
ATOM 5159 C C . PHE A 1 651 ? -9.983 14.390 -8.930 1.00 88.38 651 PHE A C 1
ATOM 5161 O O . PHE A 1 651 ? -10.217 13.914 -7.819 1.00 88.38 651 PHE A O 1
ATOM 5168 N N . SER A 1 652 ? -8.894 15.131 -9.159 1.00 83.25 652 SER A N 1
ATOM 5169 C CA . SER A 1 652 ? -7.934 15.532 -8.120 1.00 83.25 652 SER A CA 1
ATOM 5170 C C . SER A 1 652 ? -7.928 17.049 -7.914 1.00 83.25 652 SER A C 1
ATOM 5172 O O . SER A 1 652 ? -7.927 17.821 -8.872 1.00 83.25 652 SER A O 1
ATOM 5174 N N . ALA A 1 653 ? -7.805 17.502 -6.662 1.00 64.44 653 ALA A N 1
ATOM 5175 C CA . ALA A 1 653 ? -7.783 18.925 -6.288 1.00 64.44 653 ALA A CA 1
ATOM 5176 C C . ALA A 1 653 ? -6.447 19.652 -6.595 1.00 64.44 653 ALA A C 1
ATOM 5178 O O . ALA A 1 653 ? -6.070 20.604 -5.910 1.00 64.44 653 ALA A O 1
ATOM 5179 N N . GLY A 1 654 ? -5.723 19.214 -7.626 1.00 58.97 654 GLY A N 1
ATOM 5180 C CA . GLY A 1 654 ? -4.387 19.697 -7.978 1.00 58.97 654 GLY A CA 1
ATOM 5181 C C . GLY A 1 654 ? -3.245 18.945 -7.284 1.00 58.97 654 GLY A C 1
ATOM 5182 O O . GLY A 1 654 ? -3.441 18.175 -6.341 1.00 58.97 654 GLY A O 1
ATOM 5183 N N . SER A 1 655 ? -2.030 19.161 -7.792 1.00 51.59 655 SER A N 1
ATOM 5184 C CA . SER A 1 655 ? -0.805 18.458 -7.391 1.00 51.59 655 SER A CA 1
ATOM 5185 C C . SER A 1 655 ? -0.456 18.661 -5.915 1.00 51.59 655 SER A C 1
ATOM 5187 O O . SER A 1 655 ? -0.306 19.802 -5.474 1.00 51.59 655 SER A O 1
ATOM 5189 N N . GLY A 1 656 ? -0.246 17.566 -5.179 1.00 51.69 656 GLY A N 1
ATOM 5190 C CA . GLY A 1 656 ? 0.130 17.597 -3.760 1.00 51.69 656 GLY A CA 1
ATOM 5191 C C . GLY A 1 656 ? -1.057 17.579 -2.791 1.00 51.69 656 GLY A C 1
ATOM 5192 O O . GLY A 1 656 ? -0.866 17.757 -1.591 1.00 51.69 656 GLY A O 1
ATOM 5193 N N . THR A 1 657 ? -2.276 17.352 -3.287 1.00 57.03 657 THR A N 1
ATOM 5194 C CA . THR A 1 657 ? -3.439 17.011 -2.451 1.00 57.03 657 THR A CA 1
ATOM 5195 C C . THR A 1 657 ? -3.515 15.496 -2.230 1.00 57.03 657 THR A C 1
ATOM 5197 O O . THR A 1 657 ? -2.972 14.735 -3.029 1.00 57.03 657 THR A O 1
ATOM 5200 N N . TYR A 1 658 ? -4.156 15.038 -1.147 1.00 53.81 658 TYR A N 1
ATOM 5201 C CA . TYR A 1 658 ? -4.132 13.622 -0.733 1.00 53.81 658 TYR A CA 1
ATOM 5202 C C . TYR A 1 658 ? -4.558 12.666 -1.865 1.00 53.81 658 TYR A C 1
ATOM 5204 O O . TYR A 1 658 ? -3.788 11.795 -2.251 1.00 53.81 658 TYR A O 1
ATOM 5212 N N . TYR A 1 659 ? -5.704 12.927 -2.501 1.00 56.25 659 TYR A N 1
ATOM 5213 C CA . TYR A 1 659 ? -6.220 12.165 -3.649 1.00 56.25 659 TYR A CA 1
ATOM 5214 C C . TYR A 1 659 ? -5.677 12.646 -5.018 1.00 56.25 659 TYR A C 1
ATOM 5216 O O . TYR A 1 659 ? -6.380 12.586 -6.030 1.00 56.25 659 TYR A O 1
ATOM 5224 N N . SER A 1 660 ? -4.450 13.186 -5.071 1.00 63.34 660 SER A N 1
ATOM 5225 C CA . SER A 1 660 ? -3.778 13.525 -6.345 1.00 63.34 660 SER A CA 1
ATOM 5226 C C . SER A 1 660 ? -2.839 12.441 -6.869 1.00 63.34 660 SER A C 1
ATOM 5228 O O . SER A 1 660 ? -2.467 12.482 -8.044 1.00 63.34 660 SER A O 1
ATOM 5230 N N . ASP A 1 661 ? -2.486 11.455 -6.042 1.00 73.44 661 ASP A N 1
ATOM 5231 C CA . ASP A 1 661 ? -1.624 10.354 -6.464 1.00 73.44 661 ASP A CA 1
ATOM 5232 C C . ASP A 1 661 ? -2.377 9.327 -7.330 1.00 73.44 661 ASP A C 1
ATOM 5234 O O . ASP A 1 661 ? -3.573 9.077 -7.177 1.00 73.44 661 ASP A O 1
ATOM 5238 N N . SER A 1 662 ? -1.645 8.718 -8.254 1.00 76.44 662 SER A N 1
ATOM 5239 C CA . SER A 1 662 ? -2.121 7.754 -9.241 1.00 76.44 662 SER A CA 1
ATOM 5240 C C . SER A 1 662 ? -2.695 6.464 -8.639 1.00 76.44 662 SER A C 1
ATOM 5242 O O . SER A 1 662 ? -3.557 5.836 -9.256 1.00 76.44 662 SER A O 1
ATOM 5244 N N . ILE A 1 663 ? -2.290 6.100 -7.413 1.00 78.06 663 ILE A N 1
ATOM 5245 C CA . ILE A 1 663 ? -2.824 4.934 -6.687 1.00 78.06 663 ILE A CA 1
ATOM 5246 C C . ILE A 1 663 ? -4.354 4.996 -6.524 1.00 78.06 663 ILE A C 1
ATOM 5248 O O . ILE A 1 663 ? -5.028 3.981 -6.704 1.00 78.06 663 ILE A O 1
ATOM 5252 N N . PHE A 1 664 ? -4.912 6.194 -6.301 1.00 82.31 664 PHE A N 1
ATOM 5253 C CA . PHE A 1 664 ? -6.350 6.439 -6.112 1.00 82.31 664 PHE A CA 1
ATOM 5254 C C . PHE A 1 664 ? -7.186 6.314 -7.397 1.00 82.31 664 PHE A C 1
ATOM 5256 O O . PHE A 1 664 ? -8.381 6.591 -7.378 1.00 82.31 664 PHE A O 1
ATOM 5263 N N . PHE A 1 665 ? -6.571 5.899 -8.509 1.00 86.75 665 PHE A N 1
ATOM 5264 C CA . PHE A 1 665 ? -7.222 5.695 -9.804 1.00 86.75 665 PHE A CA 1
ATOM 5265 C C . PHE A 1 665 ? -7.012 4.287 -10.378 1.00 86.75 665 PHE A C 1
ATOM 5267 O O . PHE A 1 665 ? -7.539 3.976 -11.447 1.00 86.75 665 PHE A O 1
ATOM 5274 N N . LEU A 1 666 ? -6.267 3.411 -9.691 1.00 86.50 666 LEU A N 1
ATOM 5275 C CA . LEU A 1 666 ? -5.986 2.061 -10.192 1.00 86.50 666 LEU A CA 1
ATOM 5276 C C . LEU A 1 666 ? -7.248 1.188 -10.249 1.00 86.50 666 LEU A C 1
ATOM 5278 O O . LEU A 1 666 ? -7.425 0.446 -11.214 1.00 86.50 666 LEU A O 1
ATOM 5282 N N . SER A 1 667 ? -8.135 1.303 -9.256 1.00 89.31 667 SER A N 1
ATOM 5283 C CA . SER A 1 667 ? -9.428 0.599 -9.143 1.00 89.31 667 SER A CA 1
ATOM 5284 C C . SER A 1 667 ? -10.264 0.670 -10.426 1.00 89.31 667 SER A C 1
ATOM 5286 O O . SER A 1 667 ? -10.731 -0.349 -10.939 1.00 89.31 667 SER A O 1
ATOM 5288 N N . VAL A 1 668 ? -10.348 1.872 -11.002 1.00 92.94 668 VAL A N 1
ATOM 5289 C CA . VAL A 1 668 ? -11.072 2.220 -12.229 1.00 92.94 668 VAL A CA 1
ATOM 5290 C C . VAL A 1 668 ? -10.670 1.323 -13.410 1.00 92.94 668 VAL A C 1
ATOM 5292 O O . VAL A 1 668 ? -11.518 0.966 -14.233 1.00 92.94 668 VAL A O 1
ATOM 5295 N N . ALA A 1 669 ? -9.406 0.889 -13.473 1.00 92.38 669 ALA A N 1
ATOM 5296 C CA . ALA A 1 669 ? -8.870 0.084 -14.570 1.00 92.38 669 ALA A CA 1
ATOM 5297 C C . ALA A 1 669 ? -8.109 -1.192 -14.137 1.00 92.38 669 ALA A C 1
ATOM 5299 O O . ALA A 1 669 ? -7.420 -1.799 -14.959 1.00 92.38 669 ALA A O 1
ATOM 5300 N N . MET A 1 670 ? -8.288 -1.676 -12.896 1.00 89.69 670 MET A N 1
ATOM 5301 C CA . MET A 1 670 ? -7.632 -2.896 -12.374 1.00 89.69 670 MET A CA 1
ATOM 5302 C C . MET A 1 670 ? -7.782 -4.110 -13.302 1.00 89.69 670 MET A C 1
ATOM 5304 O O . MET A 1 670 ? -6.862 -4.912 -13.455 1.00 89.69 670 MET A O 1
ATOM 5308 N N . HIS A 1 671 ? -8.927 -4.215 -13.975 1.00 92.56 671 HIS A N 1
ATOM 5309 C CA . HIS A 1 671 ? -9.254 -5.278 -14.921 1.00 92.56 671 HIS A CA 1
ATOM 5310 C C . HIS A 1 671 ? -8.300 -5.361 -16.138 1.00 92.56 671 HIS A C 1
ATOM 5312 O O . HIS A 1 671 ? -8.222 -6.422 -16.762 1.00 92.56 671 HIS A O 1
ATOM 5318 N N . GLN A 1 672 ? -7.555 -4.291 -16.455 1.00 92.12 672 GLN A N 1
ATOM 5319 C CA . GLN A 1 672 ? -6.560 -4.241 -17.541 1.00 92.12 672 GLN A CA 1
ATOM 5320 C C . GLN A 1 672 ? -5.146 -4.630 -17.084 1.00 92.12 672 GLN A C 1
ATOM 5322 O O . GLN A 1 672 ? -4.380 -5.196 -17.862 1.00 92.12 672 GLN A O 1
ATOM 5327 N N . ILE A 1 673 ? -4.794 -4.332 -15.828 1.00 87.25 673 ILE A N 1
ATOM 5328 C CA . ILE A 1 673 ? -3.441 -4.531 -15.275 1.00 87.25 673 ILE A CA 1
ATOM 5329 C C . ILE A 1 673 ? -3.267 -5.818 -14.464 1.00 87.25 673 ILE A C 1
ATOM 5331 O O . ILE A 1 673 ? -2.135 -6.288 -14.322 1.00 87.25 673 ILE A O 1
ATOM 5335 N N . LEU A 1 674 ? -4.349 -6.380 -13.919 1.00 84.12 674 LEU A N 1
ATOM 5336 C CA . LEU A 1 674 ? -4.301 -7.595 -13.107 1.00 84.12 674 LEU A CA 1
ATOM 5337 C C . LEU A 1 674 ? -4.473 -8.870 -13.956 1.00 84.12 674 LEU A C 1
ATOM 5339 O O . LEU A 1 674 ? -5.154 -8.825 -14.988 1.00 84.12 674 LEU A O 1
ATOM 5343 N N . PRO A 1 675 ? -3.883 -10.009 -13.530 1.00 80.88 675 PRO A N 1
ATOM 5344 C CA . PRO A 1 675 ? -3.937 -11.276 -14.262 1.00 80.88 675 PRO A CA 1
ATOM 5345 C C . PRO A 1 675 ? -5.370 -11.721 -14.595 1.00 80.88 675 PRO A C 1
ATOM 5347 O O . PRO A 1 675 ? -6.317 -11.418 -13.861 1.00 80.88 675 PRO A O 1
ATOM 5350 N N . LYS A 1 676 ? -5.545 -12.437 -15.713 1.00 83.56 676 LYS A N 1
ATOM 5351 C CA . LYS A 1 676 ? -6.872 -12.862 -16.205 1.00 83.56 676 LYS A CA 1
ATOM 5352 C C . LYS A 1 676 ? -7.549 -13.863 -15.272 1.00 83.56 676 LYS A C 1
ATOM 5354 O O . LYS A 1 676 ? -8.769 -13.923 -15.227 1.00 83.56 676 LYS A O 1
ATOM 5359 N N . GLU A 1 677 ? -6.738 -14.588 -14.520 1.00 81.62 677 GLU A N 1
ATOM 5360 C CA . GLU A 1 677 ? -7.089 -15.585 -13.517 1.00 81.62 677 GLU A CA 1
ATOM 5361 C C . GLU A 1 677 ? -7.775 -14.945 -12.295 1.00 81.62 677 GLU A C 1
ATOM 5363 O O . GLU A 1 677 ? -8.544 -15.603 -11.598 1.00 81.62 677 GLU A O 1
ATOM 5368 N N . ILE A 1 678 ? -7.549 -13.646 -12.050 1.00 82.81 678 ILE A N 1
ATOM 5369 C CA . ILE A 1 678 ? -8.290 -12.876 -11.047 1.00 82.81 678 ILE A CA 1
ATOM 5370 C C . ILE A 1 678 ? -9.577 -12.356 -11.698 1.00 82.81 678 ILE A C 1
ATOM 5372 O O . ILE A 1 678 ? -9.534 -11.465 -12.551 1.00 82.81 678 ILE A O 1
ATOM 5376 N N . LEU A 1 679 ? -10.720 -12.921 -11.302 1.00 90.81 679 LEU A N 1
ATOM 5377 C CA . LEU A 1 679 ? -12.044 -12.602 -11.862 1.00 90.81 679 LEU A CA 1
ATOM 5378 C C . LEU A 1 679 ? -12.834 -11.584 -11.023 1.00 90.81 679 LEU A C 1
ATOM 5380 O O . LEU A 1 679 ? -13.588 -10.787 -11.575 1.00 90.81 679 LEU A O 1
ATOM 5384 N N . ARG A 1 680 ? -12.658 -11.600 -9.695 1.00 91.94 680 ARG A N 1
ATOM 5385 C CA . ARG A 1 680 ? -13.411 -10.801 -8.711 1.00 91.94 680 ARG A CA 1
ATOM 5386 C C . ARG A 1 680 ? -12.458 -10.235 -7.650 1.00 91.94 680 ARG A C 1
ATOM 5388 O O . ARG A 1 680 ? -11.557 -10.952 -7.220 1.00 91.94 680 ARG A O 1
ATOM 5395 N N . ILE A 1 681 ? -12.661 -8.993 -7.206 1.00 88.81 681 ILE A N 1
ATOM 5396 C CA . ILE A 1 681 ? -11.882 -8.339 -6.132 1.00 88.81 681 ILE A CA 1
ATOM 5397 C C . ILE A 1 681 ? -12.813 -7.605 -5.169 1.00 88.81 681 ILE A C 1
ATOM 5399 O O . ILE A 1 681 ? -13.720 -6.915 -5.618 1.00 88.81 681 ILE A O 1
ATOM 5403 N N . ILE A 1 682 ? -12.546 -7.681 -3.863 1.00 89.12 682 ILE A N 1
ATOM 5404 C CA . ILE A 1 682 ? -13.102 -6.736 -2.885 1.00 89.12 682 ILE A CA 1
ATOM 5405 C C . ILE A 1 682 ? -12.014 -5.699 -2.561 1.00 89.12 682 ILE A C 1
ATOM 5407 O O . ILE A 1 682 ? -10.912 -6.077 -2.166 1.00 89.12 682 ILE A O 1
ATOM 5411 N N . GLN A 1 683 ? -12.315 -4.414 -2.752 1.00 88.56 683 GLN A N 1
ATOM 5412 C CA . GLN A 1 683 ? -11.480 -3.267 -2.376 1.00 88.56 683 GLN A CA 1
ATOM 5413 C C . GLN A 1 683 ? -12.101 -2.584 -1.150 1.00 88.56 683 GLN A C 1
ATOM 5415 O O . GLN A 1 683 ? -13.322 -2.454 -1.055 1.00 88.56 683 GLN A O 1
ATOM 5420 N N . LEU A 1 684 ? -11.257 -2.240 -0.176 1.00 88.75 684 LEU A N 1
ATOM 5421 C CA . LEU A 1 684 ? -11.649 -1.915 1.195 1.00 88.75 684 LEU A CA 1
ATOM 5422 C C . LEU A 1 684 ? -10.693 -0.863 1.765 1.00 88.75 684 LEU A C 1
ATOM 5424 O O . LEU A 1 684 ? -9.477 -1.039 1.660 1.00 88.75 684 LEU A O 1
ATOM 5428 N N . ASP A 1 685 ? -11.235 0.177 2.395 1.00 87.38 685 ASP A N 1
ATOM 5429 C CA . ASP A 1 685 ? -10.442 1.174 3.122 1.00 87.38 685 ASP A CA 1
ATOM 5430 C C . ASP A 1 685 ? -9.852 0.620 4.435 1.00 87.38 685 ASP A C 1
ATOM 5432 O O . ASP A 1 685 ? -10.217 -0.449 4.939 1.00 87.38 685 ASP A O 1
ATOM 5436 N N . LEU A 1 686 ? -8.878 1.350 4.989 1.00 82.75 686 LEU A N 1
ATOM 5437 C CA . LEU A 1 686 ? -8.114 0.932 6.172 1.00 82.75 686 LEU A CA 1
ATOM 5438 C C . LEU A 1 686 ? -8.762 1.332 7.510 1.00 82.75 686 LEU A C 1
ATOM 5440 O O . LEU A 1 686 ? -8.376 0.801 8.550 1.00 82.75 686 LEU A O 1
ATOM 5444 N N . ASP A 1 687 ? -9.745 2.234 7.505 1.00 85.81 687 ASP A N 1
ATOM 5445 C CA . ASP A 1 687 ? -10.501 2.701 8.677 1.00 85.81 687 ASP A CA 1
ATOM 5446 C C . ASP A 1 687 ? -11.873 2.004 8.808 1.00 85.81 687 ASP A C 1
ATOM 5448 O O . ASP A 1 687 ? -12.850 2.572 9.305 1.00 85.81 687 ASP A O 1
ATOM 5452 N N . LEU A 1 688 ? -11.948 0.737 8.389 1.00 89.75 688 LEU A N 1
ATOM 5453 C CA . LEU A 1 688 ? -13.141 -0.104 8.498 1.00 89.75 688 LEU A CA 1
ATOM 5454 C C . LEU A 1 688 ? -13.141 -0.991 9.756 1.00 89.75 688 LEU A C 1
ATOM 5456 O O . LEU A 1 688 ? -12.113 -1.533 10.166 1.00 89.75 688 LEU A O 1
ATOM 5460 N N . LYS A 1 689 ? -14.330 -1.249 10.320 1.00 90.12 689 LYS A N 1
ATOM 5461 C CA . LYS A 1 689 ? -14.558 -2.270 11.362 1.00 90.12 689 LYS A CA 1
ATOM 5462 C C . LYS A 1 689 ? -15.673 -3.228 10.954 1.00 90.12 689 LYS A C 1
ATOM 5464 O O . LYS A 1 689 ? -16.851 -2.866 10.935 1.00 90.12 689 LYS A O 1
ATOM 5469 N N . TYR A 1 690 ? -15.297 -4.476 10.703 1.00 89.19 690 TYR A N 1
ATOM 5470 C CA . TYR A 1 690 ? -16.213 -5.569 10.385 1.00 89.19 690 TYR A CA 1
ATOM 5471 C C . TYR A 1 690 ? -17.092 -5.942 11.586 1.00 89.19 690 TYR A C 1
ATOM 5473 O O . TYR A 1 690 ? -16.628 -6.027 12.727 1.00 89.19 690 TYR A O 1
ATOM 5481 N N . LYS A 1 691 ? -18.369 -6.195 11.302 1.00 90.00 691 LYS A N 1
ATOM 5482 C CA . LYS A 1 691 ? -19.376 -6.737 12.224 1.00 90.00 691 LYS A CA 1
ATOM 5483 C C . LYS A 1 691 ? -19.980 -8.057 11.754 1.00 90.00 691 LYS A C 1
ATOM 5485 O O . LYS A 1 691 ? -20.553 -8.763 12.577 1.00 90.00 691 LYS A O 1
ATOM 5490 N N . THR A 1 692 ? -19.798 -8.410 10.482 1.00 87.00 692 THR A N 1
ATOM 5491 C CA . THR A 1 692 ? -20.108 -9.740 9.942 1.00 87.00 692 THR A CA 1
ATOM 5492 C C . THR A 1 692 ? -18.915 -10.340 9.188 1.00 87.00 692 THR A C 1
ATOM 5494 O O . THR A 1 692 ? -17.852 -9.717 9.101 1.00 87.00 692 THR A O 1
ATOM 5497 N N . ASN A 1 693 ? -19.051 -11.564 8.675 1.00 81.44 693 ASN A N 1
ATOM 5498 C CA . ASN A 1 693 ? -17.988 -12.246 7.942 1.00 81.44 693 ASN A CA 1
ATOM 5499 C C . ASN A 1 693 ? -17.806 -11.653 6.531 1.00 81.44 693 ASN A C 1
ATOM 5501 O O . ASN A 1 693 ? -18.766 -11.532 5.777 1.00 81.44 693 ASN A O 1
ATOM 5505 N N . ILE A 1 694 ? -16.565 -11.365 6.123 1.00 82.56 694 ILE A N 1
ATOM 5506 C CA . ILE A 1 694 ? -16.245 -10.882 4.766 1.00 82.56 694 ILE A CA 1
ATOM 5507 C C . ILE A 1 694 ? -16.664 -11.862 3.651 1.00 82.56 694 ILE A C 1
ATOM 5509 O O . ILE A 1 694 ? -16.846 -11.448 2.509 1.00 82.56 694 ILE A O 1
ATOM 5513 N N . ARG A 1 695 ? -16.891 -13.147 3.965 1.00 82.06 695 ARG A N 1
ATOM 5514 C CA . ARG A 1 695 ? -17.520 -14.090 3.027 1.00 82.06 695 ARG A CA 1
ATOM 5515 C C . ARG A 1 695 ? -18.891 -13.605 2.552 1.00 82.06 695 ARG A C 1
ATOM 5517 O O . ARG A 1 695 ? -19.143 -13.661 1.358 1.00 82.06 695 ARG A O 1
ATOM 5524 N N . GLU A 1 696 ? -19.733 -13.107 3.452 1.00 90.06 696 GLU A N 1
ATOM 5525 C CA . GLU A 1 696 ? -21.078 -12.628 3.103 1.00 90.06 696 GLU A CA 1
ATOM 5526 C C . GLU A 1 696 ? -21.007 -11.423 2.149 1.00 90.06 696 GLU A C 1
ATOM 5528 O O . GLU A 1 696 ? -21.908 -11.228 1.344 1.00 90.06 696 GLU A O 1
ATOM 5533 N N . LEU A 1 697 ? -19.916 -10.641 2.194 1.00 90.69 697 LEU A N 1
ATOM 5534 C CA . LEU A 1 697 ? -19.651 -9.562 1.236 1.00 90.69 697 LEU A CA 1
ATOM 5535 C C . LEU A 1 697 ? -19.186 -10.110 -0.121 1.00 90.69 697 LEU A C 1
ATOM 5537 O O . LEU A 1 697 ? -19.521 -9.543 -1.153 1.00 90.69 697 LEU A O 1
ATOM 5541 N N . PHE A 1 698 ? -18.435 -11.214 -0.144 1.00 90.69 698 PHE A N 1
ATOM 5542 C CA . PHE A 1 698 ? -18.054 -11.889 -1.389 1.00 90.69 698 PHE A CA 1
ATOM 5543 C C . PHE A 1 698 ? -19.255 -12.565 -2.072 1.00 90.69 698 PHE A C 1
ATOM 5545 O O . PHE A 1 698 ? -19.321 -12.600 -3.297 1.00 90.69 698 PHE A O 1
ATOM 5552 N N . GLU A 1 699 ? -20.213 -13.069 -1.293 1.00 92.25 699 GLU A N 1
ATOM 5553 C CA . GLU A 1 699 ? -21.454 -13.682 -1.787 1.00 92.25 699 GLU A CA 1
ATOM 5554 C C . GLU A 1 699 ? -22.376 -12.655 -2.489 1.00 92.25 699 GLU A C 1
ATOM 5556 O O . GLU A 1 699 ? -23.122 -13.030 -3.390 1.00 92.25 699 GLU A O 1
ATOM 5561 N N . GLU A 1 700 ? -22.249 -11.346 -2.210 1.00 95.25 700 GLU A N 1
ATOM 5562 C CA . GLU A 1 700 ? -22.971 -10.294 -2.957 1.00 95.25 700 GLU A CA 1
ATOM 5563 C C . GLU A 1 700 ? -22.588 -10.238 -4.451 1.00 95.25 700 GLU A C 1
ATOM 5565 O O . GLU A 1 700 ? -23.377 -9.753 -5.261 1.00 95.25 700 GLU A O 1
ATOM 5570 N N . PHE A 1 701 ? -21.430 -10.775 -4.869 1.00 96.12 701 PHE A N 1
ATOM 5571 C CA . PHE A 1 701 ? -21.104 -10.905 -6.299 1.00 96.12 701 PHE A CA 1
ATOM 5572 C C . PHE A 1 701 ? -22.108 -11.771 -7.064 1.00 96.12 701 PHE A C 1
ATOM 5574 O O . PHE A 1 701 ? -22.347 -11.526 -8.246 1.00 96.12 701 PHE A O 1
ATOM 5581 N N . ASP A 1 702 ? -22.690 -12.773 -6.406 1.00 94.88 702 ASP A N 1
ATOM 5582 C CA . ASP A 1 702 ? -23.658 -13.675 -7.028 1.00 94.88 702 ASP A CA 1
ATOM 5583 C C . ASP A 1 702 ? -25.075 -13.044 -7.066 1.00 94.88 702 ASP A C 1
ATOM 5585 O O . ASP A 1 702 ? -25.961 -13.551 -7.752 1.00 94.88 702 ASP A O 1
ATOM 5589 N N . ASN A 1 703 ? -25.258 -11.876 -6.422 1.00 95.62 703 ASN A N 1
ATOM 5590 C CA . ASN A 1 703 ? -26.448 -11.015 -6.491 1.00 95.62 703 ASN A CA 1
ATOM 5591 C C . ASN A 1 703 ? -26.338 -9.891 -7.553 1.00 95.62 703 ASN A C 1
ATOM 5593 O O . ASN A 1 703 ? -27.228 -9.036 -7.649 1.00 95.62 703 ASN A O 1
ATOM 5597 N N . PHE A 1 704 ? -25.257 -9.831 -8.344 1.00 96.44 704 PHE A N 1
ATOM 5598 C CA . PHE A 1 704 ? -25.079 -8.786 -9.363 1.00 96.44 704 PHE A CA 1
ATOM 5599 C C . PHE A 1 704 ? -26.147 -8.879 -10.464 1.00 96.44 704 PHE A C 1
ATOM 5601 O O . PHE A 1 704 ? -26.401 -9.940 -11.034 1.00 96.44 704 PHE A O 1
ATOM 5608 N N . LEU A 1 705 ? -26.750 -7.736 -10.805 1.00 90.50 705 LEU A N 1
ATOM 5609 C CA . LEU A 1 705 ? -27.709 -7.652 -11.908 1.00 90.50 705 LEU A CA 1
ATOM 5610 C C . LEU A 1 705 ? -26.993 -7.825 -13.263 1.00 90.50 705 LEU A C 1
ATOM 5612 O O . LEU A 1 705 ? -25.844 -7.399 -13.397 1.00 90.50 705 LEU A O 1
ATOM 5616 N N . PRO A 1 706 ? -27.649 -8.383 -14.300 1.00 89.00 706 PRO A N 1
ATOM 5617 C CA . PRO A 1 706 ? -27.056 -8.493 -15.632 1.00 89.00 706 PRO A CA 1
ATOM 5618 C C . PRO A 1 706 ? -26.612 -7.127 -16.179 1.00 89.00 706 PRO A C 1
ATOM 5620 O O . PRO A 1 706 ? -27.436 -6.238 -16.383 1.00 89.00 706 PRO A O 1
ATOM 5623 N N . GLY A 1 707 ? -25.307 -6.974 -16.421 1.00 89.62 707 GLY A N 1
ATOM 5624 C CA . GLY A 1 707 ? -24.677 -5.714 -16.840 1.00 89.62 707 GLY A CA 1
ATOM 5625 C C . GLY A 1 707 ? -23.922 -4.974 -15.729 1.00 89.62 707 GLY A C 1
ATOM 5626 O O . GLY A 1 707 ? -23.053 -4.161 -16.047 1.00 89.62 707 GLY A O 1
ATOM 5627 N N . ALA A 1 708 ? -24.164 -5.300 -14.455 1.00 96.62 708 ALA A N 1
ATOM 5628 C CA . ALA A 1 708 ? -23.416 -4.733 -13.340 1.00 96.62 708 ALA A CA 1
ATOM 5629 C C . ALA A 1 708 ? -21.970 -5.256 -13.325 1.00 96.62 708 ALA A C 1
ATOM 5631 O O . ALA A 1 708 ? -21.718 -6.460 -13.392 1.00 96.62 708 ALA A O 1
ATOM 5632 N N . VAL A 1 709 ? -21.013 -4.334 -13.219 1.00 97.44 709 VAL A N 1
ATOM 5633 C CA . VAL A 1 709 ? -19.567 -4.615 -13.206 1.00 97.44 709 VAL A CA 1
ATOM 5634 C C . VAL A 1 709 ? -18.909 -4.231 -11.879 1.00 97.44 709 VAL A C 1
ATOM 5636 O O . VAL A 1 709 ? -17.865 -4.783 -11.526 1.00 97.44 709 VAL A O 1
ATOM 5639 N N . ILE A 1 710 ? -19.529 -3.317 -11.129 1.00 98.19 710 ILE A N 1
ATOM 5640 C CA . ILE A 1 710 ? -19.055 -2.809 -9.840 1.00 98.19 710 ILE A CA 1
ATOM 5641 C C . ILE A 1 710 ? -20.173 -2.952 -8.804 1.00 98.19 710 ILE A C 1
ATOM 5643 O O . ILE A 1 710 ? -21.309 -2.559 -9.055 1.00 98.19 710 ILE A O 1
ATOM 5647 N N . GLY A 1 711 ? -19.847 -3.470 -7.624 1.00 97.88 711 GLY A N 1
ATOM 5648 C CA . GLY A 1 711 ? -20.679 -3.383 -6.429 1.00 97.88 711 GLY A CA 1
ATOM 5649 C C . GLY A 1 711 ? -20.154 -2.269 -5.531 1.00 97.88 711 GLY A C 1
ATOM 5650 O O . GLY A 1 711 ? -18.962 -2.246 -5.235 1.00 97.88 711 GLY A O 1
ATOM 5651 N N . ILE A 1 712 ? -20.997 -1.322 -5.127 1.00 97.81 712 ILE A N 1
ATOM 5652 C CA . ILE A 1 712 ? -20.568 -0.162 -4.328 1.00 97.81 712 ILE A CA 1
ATOM 5653 C C . ILE A 1 712 ? -21.729 0.386 -3.493 1.00 97.81 712 ILE A C 1
ATOM 5655 O O . ILE A 1 712 ? -22.893 0.302 -3.893 1.00 97.81 712 ILE A O 1
ATOM 5659 N N . ALA A 1 713 ? -21.428 0.941 -2.322 1.00 96.31 713 ALA A N 1
ATOM 5660 C CA . ALA A 1 713 ? -22.429 1.568 -1.463 1.00 96.31 713 ALA A CA 1
ATOM 5661 C C . ALA A 1 713 ? -22.712 3.023 -1.872 1.00 96.31 713 ALA A C 1
ATOM 5663 O O . ALA A 1 713 ? -21.861 3.714 -2.439 1.00 96.31 713 ALA A O 1
ATOM 5664 N N . ARG A 1 714 ? -23.914 3.514 -1.552 1.00 96.38 714 ARG A N 1
ATOM 5665 C CA . ARG A 1 714 ? -24.283 4.925 -1.753 1.00 96.38 714 ARG A CA 1
ATOM 5666 C C . ARG A 1 714 ? -23.556 5.850 -0.782 1.00 96.38 714 ARG A C 1
ATOM 5668 O O . ARG A 1 714 ? -23.275 5.486 0.357 1.00 96.38 714 ARG A O 1
ATOM 5675 N N . GLU A 1 715 ? -23.306 7.070 -1.240 1.00 96.44 715 GLU A N 1
ATOM 5676 C CA . GLU A 1 715 ? -22.771 8.143 -0.410 1.00 96.44 715 GLU A CA 1
ATOM 5677 C C . GLU A 1 715 ? -23.831 8.579 0.624 1.00 96.44 715 GLU A C 1
ATOM 5679 O O . GLU A 1 715 ? -24.966 8.914 0.273 1.00 96.44 715 GLU A O 1
ATOM 5684 N N . MET A 1 716 ? -23.468 8.519 1.909 1.00 96.31 716 MET A N 1
ATOM 5685 C CA . MET A 1 716 ? -24.316 8.844 3.062 1.00 96.31 716 MET A CA 1
ATOM 5686 C C . MET A 1 716 ? -24.194 10.312 3.505 1.00 96.31 716 MET A C 1
ATOM 5688 O O . MET A 1 716 ? -24.751 10.716 4.530 1.00 96.31 716 MET A O 1
ATOM 5692 N N . GLN A 1 717 ? -23.474 11.127 2.737 1.00 95.00 717 GLN A N 1
ATOM 5693 C CA . GLN A 1 717 ? -23.279 12.552 2.967 1.00 95.00 717 GLN A CA 1
ATOM 5694 C C . GLN A 1 717 ? -23.731 13.398 1.766 1.00 95.00 717 GLN A C 1
ATOM 5696 O O . GLN A 1 717 ? -23.712 12.938 0.627 1.00 95.00 717 GLN A O 1
ATOM 5701 N N . PRO A 1 718 ? -24.059 14.688 1.959 1.00 95.25 718 PRO A N 1
ATOM 5702 C CA . PRO A 1 718 ? -24.398 15.598 0.864 1.00 95.25 718 PRO A CA 1
ATOM 5703 C C . PRO A 1 718 ? -23.176 16.059 0.030 1.00 95.25 718 PRO A C 1
ATOM 5705 O O . PRO A 1 718 ? -23.241 17.118 -0.594 1.00 95.25 718 PRO A O 1
ATOM 5708 N N . VAL A 1 719 ? -22.086 15.277 -0.036 1.00 94.50 719 VAL A N 1
ATOM 5709 C CA . VAL A 1 719 ? -20.876 15.571 -0.836 1.00 94.50 719 VAL A CA 1
ATOM 5710 C C . VAL A 1 719 ? -21.262 15.893 -2.278 1.00 94.50 719 VAL A C 1
ATOM 5712 O O . VAL A 1 719 ? -21.035 16.996 -2.764 1.00 94.50 719 VAL A O 1
ATOM 5715 N N . TYR A 1 720 ? -21.957 14.978 -2.950 1.00 96.19 720 TYR A N 1
ATOM 5716 C CA . TYR A 1 720 ? -22.327 15.173 -4.351 1.00 96.19 720 TYR A CA 1
ATOM 5717 C C . TYR A 1 720 ? -23.523 16.112 -4.545 1.00 96.19 720 TYR A C 1
ATOM 5719 O O . TYR A 1 720 ? -23.673 16.693 -5.619 1.00 96.19 720 TYR A O 1
ATOM 5727 N N . ARG A 1 721 ? -24.315 16.382 -3.496 1.00 94.69 721 ARG A N 1
ATOM 5728 C CA . ARG A 1 721 ? -25.256 17.517 -3.503 1.00 94.69 721 ARG A CA 1
ATOM 5729 C C . ARG A 1 721 ? -24.518 18.844 -3.671 1.00 94.69 721 ARG A C 1
ATOM 5731 O O . ARG A 1 721 ? -25.031 19.734 -4.350 1.00 94.69 721 ARG A O 1
ATOM 5738 N N . HIS A 1 722 ? -23.345 18.968 -3.049 1.00 94.31 722 HIS A N 1
ATOM 5739 C CA . HIS A 1 722 ? -22.454 20.108 -3.210 1.00 94.31 722 HIS A CA 1
ATOM 5740 C C . HIS A 1 722 ? -21.754 20.075 -4.578 1.00 94.31 722 HIS A C 1
ATOM 5742 O O . HIS A 1 722 ? -21.896 21.024 -5.343 1.00 94.31 722 HIS A O 1
ATOM 5748 N N . THR A 1 723 ? -21.086 18.973 -4.943 1.00 94.25 723 THR A N 1
ATOM 5749 C CA . THR A 1 723 ? -20.295 18.888 -6.189 1.00 94.25 723 THR A CA 1
ATOM 5750 C C . THR A 1 723 ? -21.131 19.095 -7.459 1.00 94.25 723 THR A C 1
ATOM 5752 O O . THR A 1 723 ? -20.712 19.832 -8.346 1.00 94.25 723 THR A O 1
ATOM 5755 N N . PHE A 1 724 ? -22.342 18.529 -7.548 1.00 95.50 724 PHE A N 1
ATOM 5756 C CA . PHE A 1 724 ? -23.242 18.742 -8.696 1.00 95.50 724 PHE A CA 1
ATOM 5757 C C . PHE A 1 724 ? -24.098 20.025 -8.586 1.00 95.50 724 PHE A C 1
ATOM 5759 O O . PHE A 1 724 ? -25.046 20.179 -9.357 1.00 95.50 724 PHE A O 1
ATOM 5766 N N . TRP A 1 725 ? -23.827 20.949 -7.649 1.00 94.62 725 TRP A N 1
ATOM 5767 C CA . TRP A 1 725 ? -24.670 22.133 -7.392 1.00 94.62 725 TRP A CA 1
ATOM 5768 C C . TRP A 1 725 ? -25.063 22.899 -8.668 1.00 94.62 725 TRP A C 1
ATOM 5770 O O . TRP A 1 725 ? -26.248 23.187 -8.853 1.00 94.62 725 TRP A O 1
ATOM 5780 N N . GLN A 1 726 ? -24.104 23.181 -9.559 1.00 95.44 726 GLN A N 1
ATOM 5781 C CA . GLN A 1 726 ? -24.362 23.933 -10.790 1.00 95.44 726 GLN A CA 1
ATOM 5782 C C . GLN A 1 726 ? -25.307 23.162 -11.724 1.00 95.44 726 GLN A C 1
ATOM 5784 O O . GLN A 1 726 ? -26.360 23.679 -12.098 1.00 95.44 726 GLN A O 1
ATOM 5789 N N . PHE A 1 727 ? -24.997 21.897 -12.020 1.00 96.19 727 PHE A N 1
ATOM 5790 C CA . PHE A 1 727 ? -25.844 21.039 -12.851 1.00 96.19 727 PHE A CA 1
ATOM 5791 C C . PHE A 1 727 ? -27.262 20.882 -12.279 1.00 96.19 727 PHE A C 1
ATOM 5793 O O . PHE A 1 727 ? -28.236 20.895 -13.032 1.00 96.19 727 PHE A O 1
ATOM 5800 N N . ARG A 1 728 ? -27.406 20.791 -10.949 1.00 95.38 728 ARG A N 1
ATOM 5801 C CA . ARG A 1 728 ? -28.712 20.745 -10.266 1.00 95.38 728 ARG A CA 1
ATOM 5802 C C . ARG A 1 728 ? -29.485 22.065 -10.360 1.00 95.38 728 ARG A C 1
ATOM 5804 O O . ARG A 1 728 ? -30.711 22.037 -10.422 1.00 95.38 728 ARG A O 1
ATOM 5811 N N . HIS A 1 729 ? -28.795 23.205 -10.375 1.00 95.44 729 HIS A N 1
ATOM 5812 C CA . HIS A 1 729 ? -29.408 24.521 -10.578 1.00 95.44 729 HIS A CA 1
ATOM 5813 C C . HIS A 1 729 ? -29.900 24.700 -12.023 1.00 95.44 729 HIS A C 1
ATOM 5815 O O . HIS A 1 729 ? -31.009 25.180 -12.245 1.00 95.44 729 HIS A O 1
ATOM 5821 N N . GLU A 1 730 ? -29.109 24.249 -12.998 1.00 96.44 730 GLU A N 1
ATOM 5822 C CA . GLU A 1 730 ? -29.447 24.255 -14.428 1.00 96.44 730 GLU A CA 1
ATOM 5823 C C . GLU A 1 730 ? -30.539 23.231 -14.785 1.00 96.44 730 GLU A C 1
ATOM 5825 O O . GLU A 1 730 ? -31.326 23.454 -15.704 1.00 96.44 730 GLU A O 1
ATOM 5830 N N . ASN A 1 731 ? -30.640 22.132 -14.025 1.00 96.25 731 ASN A N 1
ATOM 5831 C CA . ASN A 1 731 ? -31.598 21.046 -14.244 1.00 96.25 731 ASN A CA 1
ATOM 5832 C C . ASN A 1 731 ? -32.478 20.782 -12.997 1.00 96.25 731 ASN A C 1
ATOM 5834 O O . ASN A 1 731 ? -32.369 19.706 -12.404 1.00 96.25 731 ASN A O 1
ATOM 5838 N N . PRO A 1 732 ? -33.419 21.675 -12.607 1.00 93.75 732 PRO A N 1
ATOM 5839 C CA . PRO A 1 732 ? -34.172 21.573 -11.341 1.00 93.75 732 PRO A CA 1
ATOM 5840 C C . PRO A 1 732 ? -35.094 20.350 -11.166 1.00 93.75 732 PRO A C 1
ATOM 5842 O O . PRO A 1 732 ? -35.770 20.234 -10.147 1.00 93.75 732 PRO A O 1
ATOM 5845 N N . LYS A 1 733 ? -35.177 19.466 -12.168 1.00 94.69 733 LYS A N 1
ATOM 5846 C CA . LYS A 1 733 ? -35.916 18.190 -12.134 1.00 94.69 733 LYS A CA 1
ATOM 5847 C C . LYS A 1 733 ? -34.996 16.963 -12.065 1.00 94.69 733 LYS A C 1
ATOM 5849 O O . LYS A 1 733 ? -35.480 15.839 -12.174 1.00 94.69 733 LYS A O 1
ATOM 5854 N N . THR A 1 734 ? -33.682 17.162 -11.961 1.00 95.06 734 THR A N 1
ATOM 5855 C CA . THR A 1 734 ? -32.730 16.057 -11.833 1.00 95.06 734 THR A CA 1
ATOM 5856 C C . THR A 1 734 ? -32.864 15.355 -10.482 1.00 95.06 734 THR A C 1
ATOM 5858 O O . THR A 1 734 ? -33.323 15.949 -9.512 1.00 95.06 734 THR A O 1
ATOM 5861 N N . ARG A 1 735 ? -32.441 14.087 -10.428 1.00 95.62 735 ARG A N 1
ATOM 5862 C CA . ARG A 1 735 ? -32.288 13.309 -9.183 1.00 95.62 735 ARG A CA 1
ATOM 5863 C C . ARG A 1 735 ? -30.825 13.235 -8.720 1.00 95.62 735 ARG A C 1
ATOM 5865 O O . ARG A 1 735 ? -30.542 12.693 -7.658 1.00 95.62 735 ARG A O 1
ATOM 5872 N N . VAL A 1 736 ? -29.895 13.756 -9.525 1.00 96.12 736 VAL A N 1
ATOM 5873 C CA . VAL A 1 736 ? -28.454 13.805 -9.234 1.00 96.12 736 VAL A CA 1
ATOM 5874 C C . VAL A 1 736 ? -28.200 14.673 -8.001 1.00 96.12 736 VAL A C 1
ATOM 5876 O O . VAL A 1 736 ? -28.680 15.802 -7.937 1.00 96.12 736 VAL A O 1
ATOM 5879 N N . GLY A 1 737 ? -27.446 14.162 -7.025 1.00 94.19 737 GLY A N 1
ATOM 5880 C CA . GLY A 1 737 ? -27.127 14.863 -5.777 1.00 94.19 737 GLY A CA 1
ATOM 5881 C C . GLY A 1 737 ? -28.333 15.106 -4.857 1.00 94.19 737 GLY A C 1
ATOM 5882 O O . GLY A 1 737 ? -28.317 16.055 -4.071 1.00 94.19 737 GLY A O 1
ATOM 5883 N N . ASP A 1 738 ? -29.387 14.293 -4.971 1.00 95.62 738 ASP A N 1
ATOM 5884 C CA . ASP A 1 738 ? -30.521 14.240 -4.039 1.00 95.62 738 ASP A CA 1
ATOM 5885 C C . ASP A 1 738 ? -30.488 12.957 -3.185 1.00 95.62 738 ASP A C 1
ATOM 5887 O O . ASP A 1 738 ? -29.873 11.968 -3.595 1.00 95.62 738 ASP A O 1
ATOM 5891 N N . PRO A 1 739 ? -31.110 12.956 -1.988 1.00 94.81 739 PRO A N 1
ATOM 5892 C CA . PRO A 1 739 ? -31.008 11.839 -1.053 1.00 94.81 739 PRO A CA 1
ATOM 5893 C C . PRO A 1 739 ? -31.835 10.612 -1.488 1.00 94.81 739 PRO A C 1
ATOM 5895 O O . PRO A 1 739 ? -32.796 10.749 -2.253 1.00 94.81 739 PRO A O 1
ATOM 5898 N N . PRO A 1 740 ? -31.518 9.410 -0.967 1.00 91.06 740 PRO A N 1
ATOM 5899 C CA . PRO A 1 740 ? -32.371 8.226 -1.091 1.00 91.06 740 PRO A CA 1
ATOM 5900 C C . PRO A 1 740 ? -33.821 8.460 -0.597 1.00 91.06 740 PRO A C 1
ATOM 5902 O O . PRO A 1 740 ? -34.064 9.370 0.196 1.00 91.06 740 PRO A O 1
ATOM 5905 N N . PRO A 1 741 ? -34.800 7.630 -1.015 1.00 86.88 741 PRO A N 1
ATOM 5906 C CA . PRO A 1 741 ? -34.650 6.471 -1.903 1.00 86.88 741 PRO A CA 1
ATOM 5907 C C . PRO A 1 741 ? -34.543 6.845 -3.391 1.00 86.88 741 PRO A C 1
ATOM 5909 O O . PRO A 1 741 ? -33.775 6.223 -4.119 1.00 86.88 741 PRO A O 1
ATOM 5912 N N . GLU A 1 742 ? -35.265 7.878 -3.832 1.00 88.38 742 GLU A N 1
ATOM 5913 C CA . GLU A 1 742 ? -35.395 8.237 -5.254 1.00 88.38 742 GLU A CA 1
ATOM 5914 C C . GLU A 1 742 ? -34.220 9.044 -5.817 1.00 88.38 742 GLU A C 1
ATOM 5916 O O . GLU A 1 742 ? -33.977 9.023 -7.026 1.00 88.38 742 GLU A O 1
ATOM 5921 N N . GLY A 1 743 ? -33.500 9.778 -4.968 1.00 92.81 743 GLY A N 1
ATOM 5922 C CA . GLY A 1 743 ? -32.325 10.538 -5.372 1.00 92.81 743 GLY A CA 1
ATOM 5923 C C . GLY A 1 743 ? -31.124 9.652 -5.699 1.00 92.81 743 GLY A C 1
ATOM 5924 O O . GLY A 1 743 ? -31.071 8.464 -5.370 1.00 92.81 743 GLY A O 1
ATOM 5925 N N . LEU A 1 744 ? -30.136 10.251 -6.353 1.00 95.69 744 LEU A N 1
ATOM 5926 C CA . LEU A 1 744 ? -28.843 9.662 -6.673 1.00 95.69 744 LEU A CA 1
ATOM 5927 C C . LEU A 1 744 ? -27.767 10.442 -5.893 1.00 95.69 744 LEU A C 1
ATOM 5929 O O . LEU A 1 744 ? -27.219 11.414 -6.419 1.00 95.69 744 LEU A O 1
ATOM 5933 N N . PRO A 1 745 ? -27.466 10.063 -4.635 1.00 95.94 745 PRO A N 1
ATOM 5934 C CA . PRO A 1 745 ? -26.577 10.830 -3.760 1.00 95.94 745 PRO A CA 1
ATOM 5935 C C . PRO A 1 745 ? -25.091 10.685 -4.119 1.00 95.94 745 PRO A C 1
ATOM 5937 O O . PRO A 1 745 ? -24.264 11.333 -3.492 1.00 95.94 745 PRO A O 1
ATOM 5940 N N . GLY A 1 746 ? -24.757 9.847 -5.105 1.00 96.62 746 GLY A N 1
ATOM 5941 C CA . GLY A 1 746 ? -23.401 9.387 -5.405 1.00 96.62 746 GLY A CA 1
ATOM 5942 C C . GLY A 1 746 ? -23.051 8.088 -4.683 1.00 96.62 746 GLY A C 1
ATOM 5943 O O . GLY A 1 746 ? -23.915 7.452 -4.069 1.00 96.62 746 GLY A O 1
ATOM 5944 N N . PHE A 1 747 ? -21.787 7.690 -4.781 1.00 97.44 747 PHE A N 1
ATOM 5945 C CA . PHE A 1 747 ? -21.250 6.461 -4.200 1.00 97.44 747 PHE A CA 1
ATOM 5946 C C . PHE A 1 747 ? -20.072 6.739 -3.267 1.00 97.44 747 PHE A C 1
ATOM 5948 O O . PHE A 1 747 ? -19.463 7.802 -3.343 1.00 97.44 747 PHE A O 1
ATOM 5955 N N . ASN A 1 748 ? -19.746 5.766 -2.415 1.00 96.88 748 ASN A N 1
ATOM 5956 C CA . ASN A 1 748 ? -18.589 5.813 -1.527 1.00 96.88 748 ASN A CA 1
ATOM 5957 C C . ASN A 1 748 ? -17.670 4.601 -1.765 1.00 96.88 748 ASN A C 1
ATOM 5959 O O . ASN A 1 748 ? -18.134 3.465 -1.635 1.00 96.88 748 ASN A O 1
ATOM 5963 N N . SER A 1 749 ? -16.399 4.822 -2.130 1.00 94.31 749 SER A N 1
ATOM 5964 C CA . SER A 1 749 ? -15.500 3.752 -2.611 1.00 94.31 749 SER A CA 1
ATOM 5965 C C . SER A 1 749 ? -14.808 2.939 -1.511 1.00 94.31 749 SER A C 1
ATOM 5967 O O . SER A 1 749 ? -14.196 1.915 -1.816 1.00 94.31 749 SER A O 1
ATOM 5969 N N . GLY A 1 750 ? -14.987 3.296 -0.234 1.00 92.81 750 GLY A N 1
ATOM 5970 C CA . GLY A 1 750 ? -14.349 2.585 0.881 1.00 92.81 750 GLY A CA 1
ATOM 5971 C C . GLY A 1 750 ? -14.804 1.140 1.095 1.00 92.81 750 GLY A C 1
ATOM 5972 O O . GLY A 1 750 ? -14.124 0.382 1.783 1.00 92.81 750 GLY A O 1
ATOM 5973 N N . VAL A 1 751 ? -15.912 0.719 0.472 1.00 95.69 751 VAL A N 1
ATOM 5974 C CA . VAL A 1 751 ? -16.272 -0.700 0.309 1.00 95.69 751 VAL A CA 1
ATOM 5975 C C . VAL A 1 751 ? -16.760 -0.929 -1.119 1.00 95.69 751 VAL A C 1
ATOM 5977 O O . VAL A 1 751 ? -17.815 -0.428 -1.518 1.00 95.69 751 VAL A O 1
ATOM 5980 N N . MET A 1 752 ? -15.986 -1.706 -1.877 1.00 95.75 752 MET A N 1
ATOM 5981 C CA . MET A 1 752 ? -16.188 -1.952 -3.302 1.00 95.75 752 MET A CA 1
ATOM 5982 C C . MET A 1 752 ? -15.979 -3.415 -3.691 1.00 95.75 752 MET A C 1
ATOM 5984 O O . MET A 1 752 ? -15.087 -4.097 -3.194 1.00 95.75 752 MET A O 1
ATOM 5988 N N . LEU A 1 753 ? -16.760 -3.868 -4.666 1.00 96.69 753 LEU A N 1
ATOM 5989 C CA . LEU A 1 753 ? -16.640 -5.148 -5.355 1.00 96.69 753 LEU A CA 1
ATOM 5990 C C . LEU A 1 753 ? -16.362 -4.875 -6.838 1.00 96.69 753 LEU A C 1
ATOM 5992 O O . LEU A 1 753 ? -17.174 -4.249 -7.511 1.00 96.69 753 LEU A O 1
ATOM 5996 N N . LEU A 1 754 ? -15.251 -5.369 -7.376 1.00 96.50 754 LEU A N 1
ATOM 5997 C CA . LEU A 1 754 ? -14.898 -5.254 -8.792 1.00 96.50 754 LEU A CA 1
ATOM 5998 C C . LEU A 1 754 ? -15.037 -6.622 -9.469 1.00 96.50 754 LEU A C 1
ATOM 6000 O O . LEU A 1 754 ? -14.263 -7.540 -9.184 1.00 96.50 754 LEU A O 1
ATOM 6004 N N . ASN A 1 755 ? -16.002 -6.770 -10.379 1.00 96.88 755 ASN A N 1
ATOM 6005 C CA . ASN A 1 755 ? -16.123 -7.957 -11.225 1.00 96.88 755 ASN A CA 1
ATOM 6006 C C . ASN A 1 755 ? -15.243 -7.754 -12.468 1.00 96.88 755 ASN A C 1
ATOM 6008 O O . ASN A 1 755 ? -15.710 -7.307 -13.516 1.00 96.88 755 ASN A O 1
ATOM 6012 N N . LEU A 1 756 ? -13.943 -8.040 -12.334 1.00 95.75 756 LEU A N 1
ATOM 6013 C CA . LEU A 1 756 ? -12.945 -7.812 -13.384 1.00 95.75 756 LEU A CA 1
ATOM 6014 C C . LEU A 1 756 ? -13.274 -8.562 -14.678 1.00 95.75 756 LEU A C 1
ATOM 6016 O O . LEU A 1 756 ? -12.945 -8.080 -15.759 1.00 95.75 756 LEU A O 1
ATOM 6020 N N . GLU A 1 757 ? -13.911 -9.730 -14.585 1.00 95.31 757 GLU A N 1
ATOM 6021 C CA . GLU A 1 757 ? -14.390 -10.466 -15.754 1.00 95.31 757 GLU A CA 1
ATOM 6022 C C . GLU A 1 757 ? -15.472 -9.682 -16.508 1.00 95.31 757 GLU A C 1
ATOM 6024 O O . GLU A 1 757 ? -15.306 -9.407 -17.698 1.00 95.31 757 GLU A O 1
ATOM 6029 N N . ALA A 1 758 ? -16.521 -9.230 -15.817 1.00 95.88 758 ALA A N 1
ATOM 6030 C CA . ALA A 1 758 ? -17.570 -8.416 -16.426 1.00 95.88 758 ALA A CA 1
ATOM 6031 C C . ALA A 1 758 ? -17.039 -7.053 -16.924 1.00 95.88 758 ALA A C 1
ATOM 6033 O O . ALA A 1 758 ? -17.433 -6.600 -17.997 1.00 95.88 758 ALA A O 1
ATOM 6034 N N . MET A 1 759 ? -16.083 -6.430 -16.218 1.00 96.81 759 MET A N 1
ATOM 6035 C CA . MET A 1 759 ? -15.393 -5.213 -16.681 1.00 96.81 759 MET A CA 1
ATOM 6036 C C . MET A 1 759 ? -14.641 -5.452 -18.003 1.00 96.81 759 MET A C 1
ATOM 6038 O O . MET A 1 759 ? -14.796 -4.665 -18.933 1.00 96.81 759 MET A O 1
ATOM 6042 N N . ARG A 1 760 ? -13.877 -6.553 -18.122 1.00 96.06 760 ARG A N 1
ATOM 6043 C CA . ARG A 1 760 ? -13.157 -6.945 -19.358 1.00 96.06 760 ARG A CA 1
ATOM 6044 C C . ARG A 1 760 ? -14.096 -7.255 -20.524 1.00 96.06 760 ARG A C 1
ATOM 6046 O O . ARG A 1 760 ? -13.697 -7.092 -21.674 1.00 96.06 760 ARG A O 1
ATOM 6053 N N . GLN A 1 761 ? -15.300 -7.747 -20.238 1.00 95.62 761 GLN A N 1
ATOM 6054 C CA . GLN A 1 761 ? -16.293 -8.109 -21.252 1.00 95.62 761 GLN A CA 1
ATOM 6055 C C . GLN A 1 761 ? -17.210 -6.937 -21.647 1.00 95.62 761 GLN A C 1
ATOM 6057 O O . GLN A 1 761 ? -17.803 -6.986 -22.721 1.00 95.62 761 GLN A O 1
ATOM 6062 N N . SER A 1 762 ? -17.324 -5.887 -20.824 1.00 97.19 762 SER A N 1
ATOM 6063 C CA . SER A 1 762 ? -18.226 -4.748 -21.047 1.00 97.19 762 SER A CA 1
ATOM 6064 C C . SER A 1 762 ? -17.634 -3.703 -22.011 1.00 97.19 762 SER A C 1
ATOM 6066 O O . SER A 1 762 ? -16.706 -2.969 -21.639 1.00 97.19 762 SER A O 1
ATOM 6068 N N . PRO A 1 763 ? -18.191 -3.536 -23.232 1.00 96.00 763 PRO A N 1
ATOM 6069 C CA . PRO A 1 763 ? -17.743 -2.492 -24.155 1.00 96.00 763 PRO A CA 1
ATOM 6070 C C . PRO A 1 763 ? -18.141 -1.100 -23.652 1.00 96.00 763 PRO A C 1
ATOM 6072 O O . PRO A 1 763 ? -17.416 -0.134 -23.867 1.00 96.00 763 PRO A O 1
ATOM 6075 N N . LEU A 1 764 ? -19.274 -1.009 -22.943 1.00 96.81 764 LEU A N 1
ATOM 6076 C CA . LEU A 1 764 ? -19.766 0.225 -22.336 1.00 96.81 764 LEU A CA 1
ATOM 6077 C C . LEU A 1 764 ? -18.803 0.729 -21.256 1.00 96.81 764 LEU A C 1
ATOM 6079 O O . LEU A 1 764 ? -18.395 1.886 -21.306 1.00 96.81 764 LEU A O 1
ATOM 6083 N N . TYR A 1 765 ? -18.394 -0.140 -20.323 1.00 97.38 765 TYR A N 1
ATOM 6084 C CA . TYR A 1 765 ? -17.425 0.246 -19.297 1.00 97.38 765 TYR A CA 1
ATOM 6085 C C . TYR A 1 765 ? -16.085 0.643 -19.929 1.00 97.38 765 TYR A C 1
ATOM 6087 O O . TYR A 1 765 ? -15.544 1.694 -19.602 1.00 97.38 765 TYR A O 1
ATOM 6095 N N . SER A 1 766 ? -15.604 -0.137 -20.904 1.00 95.81 766 SER A N 1
ATOM 6096 C CA . SER A 1 766 ? -14.368 0.160 -21.639 1.00 95.81 766 SER A CA 1
ATOM 6097 C C . SER A 1 766 ? -14.394 1.542 -22.314 1.00 95.81 766 SER A C 1
ATOM 6099 O O . SER A 1 766 ? -13.422 2.286 -22.214 1.00 95.81 766 SER A O 1
ATOM 6101 N N . HIS A 1 767 ? -15.512 1.920 -22.944 1.00 96.56 767 HIS A N 1
ATOM 6102 C CA . HIS A 1 767 ? -15.679 3.221 -23.602 1.00 96.56 767 HIS A CA 1
ATOM 6103 C C . HIS A 1 767 ? -15.745 4.400 -22.610 1.00 96.56 767 HIS A C 1
ATOM 6105 O O . HIS A 1 767 ? -15.274 5.498 -22.904 1.00 96.56 767 HIS A O 1
ATOM 6111 N N . LEU A 1 768 ? -16.284 4.190 -21.403 1.00 96.69 768 LEU A N 1
ATOM 6112 C CA . LEU A 1 768 ? -16.349 5.223 -20.356 1.00 96.69 768 LEU A CA 1
ATOM 6113 C C . LEU A 1 768 ? -14.971 5.607 -19.783 1.00 96.69 768 LEU A C 1
ATOM 6115 O O . LEU A 1 768 ? -14.854 6.661 -19.161 1.00 96.69 768 LEU A O 1
ATOM 6119 N N . LEU A 1 769 ? -13.937 4.793 -20.020 1.00 96.00 769 LEU A N 1
ATOM 6120 C CA . LEU A 1 769 ? -12.547 5.061 -19.630 1.00 96.00 769 LEU A CA 1
ATOM 6121 C C . LEU A 1 769 ? -11.792 5.948 -20.632 1.00 96.00 769 LEU A C 1
ATOM 6123 O O . LEU A 1 769 ? -10.694 6.415 -20.330 1.00 96.00 769 LEU A O 1
ATOM 6127 N N . GLU A 1 770 ? -12.338 6.169 -21.832 1.00 96.06 770 GLU A N 1
ATOM 6128 C CA . GLU A 1 770 ? -11.677 6.974 -22.859 1.00 96.06 770 GLU A CA 1
ATOM 6129 C C . GLU A 1 770 ? -11.573 8.446 -22.412 1.00 96.06 770 GLU A C 1
ATOM 6131 O O . GLU A 1 770 ? -12.598 9.048 -22.078 1.00 96.06 770 GLU A O 1
ATOM 6136 N N . PRO A 1 771 ? -10.387 9.091 -22.475 1.00 95.56 771 PRO A N 1
ATOM 6137 C CA . PRO A 1 771 ? -10.203 10.473 -22.017 1.00 95.56 771 PRO A CA 1
ATOM 6138 C C . PRO A 1 771 ? -11.202 11.486 -22.598 1.00 95.56 771 PRO A C 1
ATOM 6140 O O . PRO A 1 771 ? -11.607 12.427 -21.915 1.00 95.56 771 PRO A O 1
ATOM 6143 N N . ALA A 1 772 ? -11.639 11.280 -23.845 1.00 95.56 772 ALA A N 1
ATOM 6144 C CA . ALA A 1 772 ? -12.653 12.109 -24.494 1.00 95.56 772 ALA A CA 1
ATOM 6145 C C . ALA A 1 772 ? -14.056 11.939 -23.877 1.00 95.56 772 ALA A C 1
ATOM 6147 O O . ALA A 1 772 ? -14.782 12.923 -23.736 1.00 95.56 772 ALA A O 1
ATOM 6148 N N . ARG A 1 773 ? -14.433 10.718 -23.471 1.00 95.75 773 ARG A N 1
ATOM 6149 C CA . ARG A 1 773 ? -15.720 10.424 -22.821 1.00 95.75 773 ARG A CA 1
ATOM 6150 C C . ARG A 1 773 ? -15.724 10.888 -21.361 1.00 95.75 773 ARG A C 1
ATOM 6152 O O . ARG A 1 773 ? -16.727 11.450 -20.925 1.00 95.75 773 ARG A O 1
ATOM 6159 N N . VAL A 1 774 ? -14.596 10.757 -20.653 1.00 95.44 774 VAL A N 1
ATOM 6160 C CA . VAL A 1 774 ? -14.389 11.330 -19.307 1.00 95.44 774 VAL A CA 1
ATOM 6161 C C . VAL A 1 774 ? -14.562 12.853 -19.335 1.00 95.44 774 VAL A C 1
ATOM 6163 O O . VAL A 1 774 ? -15.389 13.383 -18.595 1.00 95.44 774 VAL A O 1
ATOM 6166 N N . GLN A 1 775 ? -13.860 13.550 -20.240 1.00 94.69 775 GLN A N 1
ATOM 6167 C CA . GLN A 1 775 ? -14.002 14.998 -20.457 1.00 94.69 775 GLN A CA 1
ATOM 6168 C C . GLN A 1 775 ? -15.459 15.379 -20.774 1.00 94.69 775 GLN A C 1
ATOM 6170 O O . GLN A 1 775 ? -16.009 16.267 -20.128 1.00 94.69 775 GLN A O 1
ATOM 6175 N N . GLN A 1 776 ? -16.109 14.679 -21.713 1.00 96.31 776 GLN A N 1
ATOM 6176 C CA . GLN A 1 776 ? -17.492 14.962 -22.114 1.00 96.31 776 GLN A CA 1
ATOM 6177 C C . GLN A 1 776 ? -18.487 14.842 -20.948 1.00 96.31 776 GLN A C 1
ATOM 6179 O O . GLN A 1 776 ? -19.407 15.653 -20.843 1.00 96.31 776 GLN A O 1
ATOM 6184 N N . LEU A 1 777 ? -18.330 13.836 -20.082 1.00 96.19 777 LEU A N 1
ATOM 6185 C CA . LEU A 1 777 ? -19.188 13.659 -18.909 1.00 96.19 777 LEU A CA 1
ATOM 6186 C C . LEU A 1 777 ? -18.887 14.700 -17.823 1.00 96.19 777 LEU A C 1
ATOM 6188 O O . LEU A 1 777 ? -19.825 15.260 -17.256 1.00 96.19 777 LEU A O 1
ATOM 6192 N N . ALA A 1 778 ? -17.614 15.028 -17.587 1.00 94.75 778 ALA A N 1
ATOM 6193 C CA . ALA A 1 778 ? -17.240 16.081 -16.647 1.00 94.75 778 ALA A CA 1
ATOM 6194 C C . ALA A 1 778 ? -17.825 17.443 -17.064 1.00 94.75 778 ALA A C 1
ATOM 6196 O O . ALA A 1 778 ? -18.414 18.135 -16.233 1.00 94.75 778 ALA A O 1
ATOM 6197 N N . ASP A 1 779 ? -17.760 17.790 -18.354 1.00 95.00 779 ASP A N 1
ATOM 6198 C CA . ASP A 1 779 ? -18.376 19.009 -18.892 1.00 95.00 779 ASP A CA 1
ATOM 6199 C C . ASP A 1 779 ? -19.910 18.969 -18.784 1.00 95.00 779 ASP A C 1
ATOM 6201 O O . ASP A 1 779 ? -20.515 19.926 -18.304 1.00 95.00 779 ASP A O 1
ATOM 6205 N N . LYS A 1 780 ? -20.549 17.846 -19.160 1.00 95.31 780 LYS A N 1
ATOM 6206 C CA . LYS A 1 780 ? -22.013 17.651 -19.087 1.00 95.31 780 LYS A CA 1
ATOM 6207 C C . LYS A 1 780 ? -22.582 17.931 -17.693 1.00 95.31 780 LYS A C 1
ATOM 6209 O O . LYS A 1 780 ? -23.677 18.479 -17.577 1.00 95.31 780 LYS A O 1
ATOM 6214 N N . TYR A 1 781 ? -21.864 17.514 -16.654 1.00 95.25 781 TYR A N 1
ATOM 6215 C CA . TYR A 1 781 ? -22.282 17.644 -15.260 1.00 95.25 781 TYR A CA 1
ATOM 6216 C C . TYR A 1 781 ? -21.656 18.848 -14.533 1.00 95.25 781 TYR A C 1
ATOM 6218 O O . TYR A 1 781 ? -21.856 18.982 -13.325 1.00 95.25 781 TYR A O 1
ATOM 6226 N N . HIS A 1 782 ? -20.900 19.709 -15.231 1.00 92.69 782 HIS A N 1
ATOM 6227 C CA . HIS A 1 782 ? -20.091 20.783 -14.632 1.00 92.69 782 HIS A CA 1
ATOM 6228 C C . HIS A 1 782 ? -19.196 20.294 -13.468 1.00 92.69 782 HIS A C 1
ATOM 6230 O O . HIS A 1 782 ? -18.944 21.006 -12.495 1.00 92.69 782 HIS A O 1
ATOM 6236 N N . PHE A 1 783 ? -18.726 19.049 -13.559 1.00 91.88 783 PHE A N 1
ATOM 6237 C CA . PHE A 1 783 ? -18.146 18.306 -12.450 1.00 91.88 783 PHE A CA 1
ATOM 6238 C C . PHE A 1 783 ? -16.653 18.601 -12.268 1.00 91.88 783 PHE A C 1
ATOM 6240 O O . PHE A 1 783 ? -15.876 18.595 -13.226 1.00 91.88 783 PHE A O 1
ATOM 6247 N N . ARG A 1 784 ? -16.237 18.806 -11.014 1.00 87.19 784 ARG A N 1
ATOM 6248 C CA . ARG A 1 784 ? -14.829 18.894 -10.601 1.00 87.19 784 ARG A CA 1
ATOM 6249 C C . ARG A 1 784 ? -14.643 18.118 -9.305 1.00 87.19 784 ARG A C 1
ATOM 6251 O O . ARG A 1 784 ? -15.192 18.505 -8.275 1.00 87.19 784 ARG A O 1
ATOM 6258 N N . GLY A 1 785 ? -13.911 17.015 -9.385 1.00 85.31 785 GLY A N 1
ATOM 6259 C CA . GLY A 1 785 ? -13.693 16.114 -8.263 1.00 85.31 785 GLY A CA 1
ATOM 6260 C C . GLY A 1 785 ? -12.476 16.465 -7.409 1.00 85.31 785 GLY A C 1
ATOM 6261 O O . GLY A 1 785 ? -11.668 17.332 -7.745 1.00 85.31 785 GLY A O 1
ATOM 6262 N N . HIS A 1 786 ? -12.373 15.770 -6.284 1.00 85.31 786 HIS A N 1
ATOM 6263 C CA . HIS A 1 786 ? -11.246 15.796 -5.358 1.00 85.31 786 HIS A CA 1
ATOM 6264 C C . HIS A 1 786 ? -11.075 14.490 -4.554 1.00 85.31 786 HIS A C 1
ATOM 6266 O O . HIS A 1 786 ? -10.254 14.474 -3.639 1.00 85.31 786 HIS A O 1
ATOM 6272 N N . LEU A 1 787 ? -11.842 13.433 -4.856 1.00 87.06 787 LEU A N 1
ATOM 6273 C CA . LEU A 1 787 ? -11.929 12.171 -4.104 1.00 87.06 787 LEU A CA 1
ATOM 6274 C C . LEU A 1 787 ? -11.530 10.941 -4.943 1.00 87.06 787 LEU A C 1
ATOM 6276 O O . LEU A 1 787 ? -11.898 9.817 -4.615 1.00 87.06 787 LEU A O 1
ATOM 6280 N N . GLY A 1 788 ? -10.774 11.134 -6.028 1.00 90.56 788 GLY A N 1
ATOM 6281 C CA . GLY A 1 788 ? -10.173 10.024 -6.770 1.00 90.56 788 GLY A CA 1
ATOM 6282 C C . GLY A 1 788 ? -11.185 9.172 -7.544 1.00 90.56 788 GLY A C 1
ATOM 6283 O O . GLY A 1 788 ? -12.019 9.692 -8.289 1.00 90.56 788 GLY A O 1
ATOM 6284 N N . ASP A 1 789 ? -11.099 7.851 -7.388 1.00 91.12 789 ASP A N 1
ATOM 6285 C CA . ASP A 1 789 ? -11.974 6.882 -8.052 1.00 91.12 789 ASP A CA 1
ATOM 6286 C C . ASP A 1 789 ? -13.467 7.060 -7.731 1.00 91.12 789 ASP A C 1
ATOM 6288 O O . ASP A 1 789 ? -14.311 6.920 -8.622 1.00 91.12 789 ASP A O 1
ATOM 6292 N N . GLN A 1 790 ? -13.791 7.454 -6.498 1.00 94.56 790 GLN A N 1
ATOM 6293 C CA . GLN A 1 790 ? -15.151 7.678 -6.011 1.00 94.56 790 GLN A CA 1
ATOM 6294 C C . GLN A 1 790 ? -15.926 8.667 -6.887 1.00 94.56 790 GLN A C 1
ATOM 6296 O O . GLN A 1 790 ? -17.116 8.482 -7.161 1.00 94.56 790 GLN A O 1
ATOM 6301 N N . ASP A 1 791 ? -15.233 9.706 -7.352 1.00 95.31 791 ASP A N 1
ATOM 6302 C CA . ASP A 1 791 ? -15.788 10.757 -8.193 1.00 95.31 791 ASP A CA 1
ATOM 6303 C C . ASP A 1 791 ? -16.058 10.269 -9.617 1.00 95.31 791 ASP A C 1
ATOM 6305 O O . ASP A 1 791 ? -17.121 10.564 -10.168 1.00 95.31 791 ASP A O 1
ATOM 6309 N N . PHE A 1 792 ? -15.153 9.467 -10.190 1.00 95.81 792 PHE A N 1
ATOM 6310 C CA . PHE A 1 792 ? -15.380 8.831 -11.487 1.00 95.81 792 PHE A CA 1
ATOM 6311 C C . PHE A 1 792 ? -16.578 7.877 -11.424 1.00 95.81 792 PHE A C 1
ATOM 6313 O O . PHE A 1 792 ? -17.509 8.019 -12.221 1.00 95.81 792 PHE A O 1
ATOM 6320 N N . PHE A 1 793 ? -16.600 6.951 -10.455 1.00 97.00 793 PHE A N 1
ATOM 6321 C CA . PHE A 1 793 ? -17.697 5.991 -10.290 1.00 97.00 793 PHE A CA 1
ATOM 6322 C C . PHE A 1 793 ? -19.033 6.689 -10.038 1.00 97.00 793 PHE A C 1
ATOM 6324 O O . PHE A 1 793 ? -20.045 6.318 -10.633 1.00 97.00 793 PHE A O 1
ATOM 6331 N N . THR A 1 794 ? -19.036 7.743 -9.220 1.00 97.25 794 THR A N 1
ATOM 6332 C CA . THR A 1 794 ? -20.215 8.584 -9.009 1.00 97.25 794 THR A CA 1
ATOM 6333 C C . THR A 1 794 ? -20.672 9.245 -10.308 1.00 97.25 794 THR A C 1
ATOM 6335 O O . THR A 1 794 ? -21.852 9.158 -10.640 1.00 97.25 794 THR A O 1
ATOM 6338 N N . MET A 1 795 ? -19.768 9.870 -11.069 1.00 96.25 795 MET A N 1
ATOM 6339 C CA . MET A 1 795 ? -20.105 10.552 -12.321 1.00 96.25 795 MET A CA 1
ATOM 6340 C C . MET A 1 795 ? -20.682 9.587 -13.366 1.00 96.25 795 MET A C 1
ATOM 6342 O O . MET A 1 795 ? -21.728 9.886 -13.944 1.00 96.25 795 MET A O 1
ATOM 6346 N N . ILE A 1 796 ? -20.059 8.422 -13.593 1.00 96.56 796 ILE A N 1
ATOM 6347 C CA . ILE A 1 796 ? -20.603 7.441 -14.546 1.00 96.56 796 ILE A CA 1
ATOM 6348 C C . ILE A 1 796 ? -21.877 6.767 -14.019 1.00 96.56 796 ILE A C 1
ATOM 6350 O O . ILE A 1 796 ? -22.755 6.454 -14.815 1.00 96.56 796 ILE A O 1
ATOM 6354 N N . GLY A 1 797 ? -22.050 6.635 -12.699 1.00 96.00 797 GLY A N 1
ATOM 6355 C CA . GLY A 1 797 ? -23.281 6.139 -12.072 1.00 96.00 797 GLY A CA 1
ATOM 6356 C C . GLY A 1 797 ? -24.501 7.056 -12.235 1.00 96.00 797 GLY A C 1
ATOM 6357 O O . GLY A 1 797 ? -25.632 6.583 -12.133 1.00 96.00 797 GLY A O 1
ATOM 6358 N N . MET A 1 798 ? -24.299 8.347 -12.538 1.00 94.38 798 MET A N 1
ATOM 6359 C CA . MET A 1 798 ? -25.386 9.272 -12.906 1.00 94.38 798 MET A CA 1
ATOM 6360 C C . MET A 1 798 ? -25.871 9.099 -14.353 1.00 94.38 798 MET A C 1
ATOM 6362 O O . MET A 1 798 ? -26.960 9.575 -14.679 1.00 94.38 798 MET A O 1
ATOM 6366 N N . GLU A 1 799 ? -25.069 8.458 -15.208 1.00 94.19 799 GLU A N 1
ATOM 6367 C CA . GLU A 1 799 ? -25.362 8.211 -16.628 1.00 94.19 799 GLU A CA 1
ATOM 6368 C C . GLU A 1 799 ? -25.785 6.752 -16.873 1.00 94.19 799 GLU A C 1
ATOM 6370 O O . GLU A 1 799 ? -26.721 6.499 -17.627 1.00 94.19 799 GLU A O 1
ATOM 6375 N N . HIS A 1 800 ? -25.107 5.812 -16.206 1.00 96.12 800 HIS A N 1
ATOM 6376 C CA . HIS A 1 800 ? -25.186 4.365 -16.412 1.00 96.12 800 HIS A CA 1
ATOM 6377 C C . HIS A 1 800 ? -25.338 3.601 -15.079 1.00 96.12 800 HIS A C 1
ATOM 6379 O O . HIS A 1 800 ? -24.433 2.859 -14.677 1.00 96.12 800 HIS A O 1
ATOM 6385 N N . PRO A 1 801 ? -26.455 3.776 -14.344 1.00 94.38 801 PRO A N 1
ATOM 6386 C CA . PRO A 1 801 ? -26.700 3.065 -13.086 1.00 94.38 801 PRO A CA 1
ATOM 6387 C C . PRO A 1 801 ? -26.749 1.535 -13.252 1.00 94.38 801 PRO A C 1
ATOM 6389 O O . PRO A 1 801 ? -26.498 0.818 -12.290 1.00 94.38 801 PRO A O 1
ATOM 6392 N N . GLU A 1 802 ? -27.015 1.021 -14.456 1.00 95.44 802 GLU A N 1
ATOM 6393 C CA . GLU A 1 802 ? -26.995 -0.409 -14.791 1.00 95.44 802 GLU A CA 1
ATOM 6394 C C . GLU A 1 802 ? -25.621 -1.081 -14.620 1.00 95.44 802 GLU A C 1
ATOM 6396 O O . GLU A 1 802 ? -25.552 -2.297 -14.463 1.00 95.44 802 GLU A O 1
ATOM 6401 N N . LEU A 1 803 ? -24.532 -0.303 -14.596 1.00 97.56 803 LEU A N 1
ATOM 6402 C CA . LEU A 1 803 ? -23.179 -0.803 -14.327 1.00 97.56 803 LEU A CA 1
ATOM 6403 C C . LEU A 1 803 ? -22.932 -1.103 -12.837 1.00 97.56 803 LEU A C 1
ATOM 6405 O O . LEU A 1 803 ? -21.903 -1.701 -12.507 1.00 97.56 803 LEU A O 1
ATOM 6409 N N . PHE A 1 804 ? -23.851 -0.711 -11.946 1.00 97.50 804 PHE A N 1
ATOM 6410 C CA . PHE A 1 804 ? -23.645 -0.711 -10.500 1.00 97.50 804 PHE A CA 1
ATOM 6411 C C . PHE A 1 804 ? -24.653 -1.584 -9.743 1.00 97.50 804 PHE A C 1
ATOM 6413 O O . PHE A 1 804 ? -25.849 -1.294 -9.687 1.00 97.50 804 PHE A O 1
ATOM 6420 N N . HIS A 1 805 ? -24.151 -2.613 -9.063 1.00 97.50 805 HIS A N 1
ATOM 6421 C CA . HIS A 1 805 ? -24.886 -3.293 -8.002 1.00 97.50 805 HIS A CA 1
ATOM 6422 C C . HIS A 1 805 ? -24.784 -2.444 -6.723 1.00 97.50 805 HIS A C 1
ATOM 6424 O O . HIS A 1 805 ? -23.714 -2.301 -6.129 1.00 97.50 805 HIS A O 1
ATOM 6430 N N . VAL A 1 806 ? -25.889 -1.824 -6.310 1.00 95.81 806 VAL A N 1
ATOM 6431 C CA . VAL A 1 806 ? -25.891 -0.943 -5.135 1.00 95.81 806 VAL A CA 1
ATOM 6432 C C . VAL A 1 806 ? -25.904 -1.781 -3.860 1.00 95.81 806 VAL A C 1
ATOM 6434 O O . VAL A 1 806 ? -26.917 -2.400 -3.542 1.00 95.81 806 VAL A O 1
ATOM 6437 N N . LEU A 1 807 ? -24.799 -1.755 -3.116 1.00 96.00 807 LEU A N 1
ATOM 6438 C CA . LEU A 1 807 ? -24.705 -2.394 -1.806 1.00 96.00 807 LEU A CA 1
ATOM 6439 C C . LEU A 1 807 ? -25.620 -1.690 -0.797 1.00 96.00 807 LEU A C 1
ATOM 6441 O O . LEU A 1 807 ? -25.720 -0.458 -0.772 1.00 96.00 807 LEU A O 1
ATOM 6445 N N . ASP A 1 808 ? -26.236 -2.485 0.075 1.00 94.19 808 ASP A N 1
ATOM 6446 C CA . ASP A 1 808 ? -26.983 -1.991 1.229 1.00 94.19 808 ASP A CA 1
ATOM 6447 C C . ASP A 1 808 ? -26.107 -1.105 2.139 1.00 94.19 808 ASP A C 1
ATOM 6449 O O . ASP A 1 808 ? -24.918 -1.365 2.333 1.00 94.19 808 ASP A O 1
ATOM 6453 N N . CYS A 1 809 ? -26.688 -0.060 2.734 1.00 95.38 809 CYS A N 1
ATOM 6454 C CA . CYS A 1 809 ? -25.948 0.918 3.540 1.00 95.38 809 CYS A CA 1
ATOM 6455 C C . CYS A 1 809 ? -25.279 0.312 4.790 1.00 95.38 809 CYS A C 1
ATOM 6457 O O . CYS A 1 809 ? -24.318 0.880 5.311 1.00 95.38 809 CYS A O 1
ATOM 6459 N N . THR A 1 810 ? -25.721 -0.861 5.259 1.00 96.06 810 THR A N 1
ATOM 6460 C CA . THR A 1 810 ? -25.058 -1.596 6.345 1.00 96.06 810 THR A CA 1
ATOM 6461 C C . THR A 1 810 ? -23.689 -2.155 5.949 1.00 96.06 810 THR A C 1
ATOM 6463 O O . THR A 1 810 ? -22.876 -2.402 6.844 1.00 96.06 810 THR A O 1
ATOM 6466 N N . TRP A 1 811 ? -23.401 -2.327 4.651 1.00 96.44 811 TRP A N 1
ATOM 6467 C CA . TRP A 1 811 ? -22.088 -2.748 4.143 1.00 96.44 811 TRP A CA 1
ATOM 6468 C C . TRP A 1 811 ? -21.034 -1.642 4.132 1.00 96.44 811 TRP A C 1
ATOM 6470 O O . TRP A 1 811 ? -19.853 -1.956 4.063 1.00 96.44 811 TRP A O 1
ATOM 6480 N N . ASN A 1 812 ? -21.429 -0.374 4.211 1.00 96.75 812 ASN A N 1
ATOM 6481 C CA . ASN A 1 812 ? -20.515 0.764 4.295 1.00 96.75 812 ASN A CA 1
ATOM 6482 C C . ASN A 1 812 ? -21.146 1.824 5.204 1.00 96.75 812 ASN A C 1
ATOM 6484 O O . ASN A 1 812 ? -21.553 2.899 4.752 1.00 96.75 812 ASN A O 1
ATOM 6488 N N . ARG A 1 813 ? -21.308 1.499 6.496 1.00 96.88 813 ARG A N 1
ATOM 6489 C CA . ARG A 1 813 ? -21.931 2.429 7.439 1.00 96.88 813 ARG A CA 1
ATOM 6490 C C . ARG A 1 813 ? -20.943 3.520 7.819 1.00 96.88 813 ARG A C 1
ATOM 6492 O O . ARG A 1 813 ? -20.257 3.435 8.839 1.00 96.88 813 ARG A O 1
ATOM 6499 N N . GLN A 1 814 ? -20.922 4.555 6.992 1.00 96.81 814 GLN A N 1
ATOM 6500 C CA . GLN A 1 814 ? -20.212 5.797 7.250 1.00 96.81 814 GLN A CA 1
ATOM 6501 C C . GLN A 1 814 ? -20.620 6.416 8.587 1.00 96.81 814 GLN A C 1
ATOM 6503 O O . GLN A 1 814 ? -21.797 6.384 8.973 1.00 96.81 814 GLN A O 1
ATOM 6508 N N . LEU A 1 815 ? -19.652 7.033 9.262 1.00 95.50 815 LEU A N 1
ATOM 6509 C CA . LEU A 1 815 ? -19.828 7.668 10.567 1.00 95.50 815 LEU A CA 1
ATOM 6510 C C . LEU A 1 815 ? -19.654 9.192 10.533 1.00 95.50 815 LEU A C 1
ATOM 6512 O O . LEU A 1 815 ? -20.126 9.876 11.444 1.00 95.50 815 LEU A O 1
ATOM 6516 N N . CYS A 1 816 ? -19.025 9.744 9.493 1.00 94.94 816 CYS A N 1
ATOM 6517 C CA . CYS A 1 816 ? -18.719 11.167 9.415 1.00 94.94 816 CYS A CA 1
ATOM 6518 C C . CYS A 1 816 ? -19.970 12.054 9.445 1.00 94.94 816 CYS A C 1
ATOM 6520 O O . CYS A 1 816 ? -20.882 11.925 8.627 1.00 94.94 816 CYS A O 1
ATOM 6522 N N . THR A 1 817 ? -19.975 13.028 10.361 1.00 93.75 817 THR A N 1
ATOM 6523 C CA . THR A 1 817 ? -21.061 14.018 10.496 1.00 93.75 817 THR A CA 1
ATOM 6524 C C . THR A 1 817 ? -20.663 15.443 10.109 1.00 93.75 817 THR A C 1
ATOM 6526 O O . THR A 1 817 ? -21.464 16.354 10.279 1.00 93.75 817 THR A O 1
ATOM 6529 N N . TRP A 1 818 ? -19.471 15.648 9.531 1.00 93.31 818 TRP A N 1
ATOM 6530 C CA . TRP A 1 818 ? -18.918 16.975 9.214 1.00 93.31 818 TRP A CA 1
ATOM 6531 C C . TRP A 1 818 ? -19.904 17.886 8.460 1.00 93.31 818 TRP A C 1
ATOM 6533 O O . TRP A 1 818 ? -20.165 19.006 8.897 1.00 93.31 818 TRP A O 1
ATOM 6543 N N . TRP A 1 819 ? -20.531 17.383 7.391 1.00 93.19 819 TRP A N 1
ATOM 6544 C CA . TRP A 1 819 ? -21.479 18.145 6.567 1.00 93.19 819 TRP A CA 1
ATOM 6545 C C . TRP A 1 819 ? -22.743 18.613 7.301 1.00 93.19 819 TRP A C 1
ATOM 6547 O O . TRP A 1 819 ? -23.317 19.633 6.915 1.00 93.19 819 TRP A O 1
ATOM 6557 N N . ARG A 1 820 ? -23.165 17.922 8.372 1.00 93.19 820 ARG A N 1
ATOM 6558 C CA . ARG A 1 820 ? -24.277 18.367 9.229 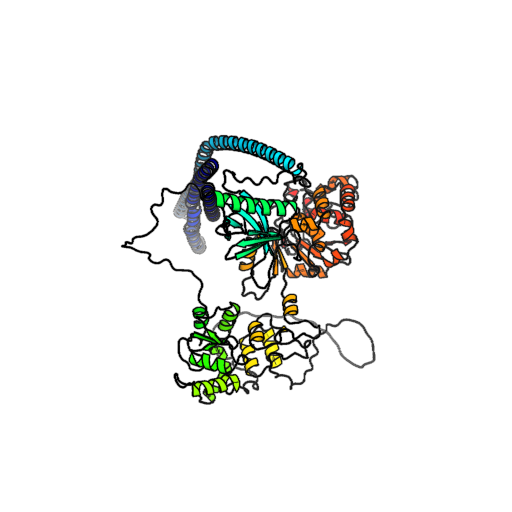1.00 93.19 820 ARG A CA 1
ATOM 6559 C C . ARG A 1 820 ? -23.995 19.763 9.774 1.00 93.19 820 ARG A C 1
ATOM 6561 O O . ARG A 1 820 ? -24.867 20.621 9.748 1.00 93.19 820 ARG A O 1
ATOM 6568 N N . ASP A 1 821 ? -22.768 19.986 10.231 1.00 90.88 821 ASP A N 1
ATOM 6569 C CA . ASP A 1 821 ? -22.382 21.210 10.934 1.00 90.88 821 ASP A CA 1
ATOM 6570 C C . ASP A 1 821 ? -21.826 22.283 9.974 1.00 90.88 821 ASP A C 1
ATOM 6572 O O . ASP A 1 821 ? -21.659 23.437 10.360 1.00 90.88 821 ASP A O 1
ATOM 6576 N N . HIS A 1 822 ? -21.610 21.924 8.701 1.00 91.38 822 HIS A N 1
ATOM 6577 C CA . HIS A 1 822 ? -21.057 22.780 7.644 1.00 91.38 822 HIS A CA 1
ATOM 6578 C C . HIS A 1 822 ? -22.086 23.087 6.539 1.00 91.38 822 HIS A C 1
ATOM 6580 O O . HIS A 1 822 ? -21.820 22.952 5.347 1.00 91.38 822 HIS A O 1
ATOM 6586 N N . GLY A 1 823 ? -23.279 23.531 6.948 1.00 87.75 823 GLY A N 1
ATOM 6587 C CA . GLY A 1 823 ? -24.259 24.170 6.056 1.00 87.75 823 GLY A CA 1
ATOM 6588 C C . GLY A 1 823 ? -25.326 23.267 5.427 1.00 87.75 823 GLY A C 1
ATOM 6589 O O . GLY A 1 823 ? -26.121 23.773 4.643 1.00 87.75 823 GLY A O 1
ATOM 6590 N N . TYR A 1 824 ? -25.382 21.977 5.779 1.00 93.44 824 TYR A N 1
ATOM 6591 C CA . TYR A 1 824 ? -26.380 21.022 5.263 1.00 93.44 824 TYR A CA 1
ATOM 6592 C C . TYR A 1 824 ? -27.185 20.328 6.382 1.00 93.44 824 TYR A C 1
ATOM 6594 O O . TYR A 1 824 ? -27.697 19.225 6.193 1.00 93.44 824 TYR A O 1
ATOM 6602 N N . SER A 1 825 ? -27.292 20.943 7.566 1.00 92.50 825 SER A N 1
ATOM 6603 C CA . SER A 1 825 ? -27.998 20.397 8.744 1.00 92.50 825 SER A CA 1
ATOM 6604 C C . SER A 1 825 ? -29.468 20.043 8.492 1.00 92.50 825 SER A C 1
ATOM 6606 O O . SER A 1 825 ? -29.994 19.135 9.134 1.00 92.50 825 SER A O 1
ATOM 6608 N N . ASP A 1 826 ? -30.111 20.747 7.563 1.00 92.75 826 ASP A N 1
ATOM 6609 C CA . ASP A 1 826 ? -31.503 20.594 7.144 1.00 92.75 826 ASP A CA 1
ATOM 6610 C C . ASP A 1 826 ? -31.749 19.312 6.332 1.00 92.75 826 ASP A C 1
ATOM 6612 O O . ASP A 1 826 ? -32.769 18.650 6.520 1.00 92.75 826 ASP A O 1
ATOM 6616 N N . VAL A 1 827 ? -30.805 18.936 5.462 1.00 93.25 827 VAL A N 1
ATOM 6617 C CA . VAL A 1 827 ? -30.909 17.751 4.594 1.00 93.25 827 VAL A CA 1
ATOM 6618 C C . VAL A 1 827 ? -30.064 16.564 5.052 1.00 93.25 827 VAL A C 1
ATOM 6620 O O . VAL A 1 827 ? -30.324 15.449 4.607 1.00 93.25 827 VAL A O 1
ATOM 6623 N N . PHE A 1 828 ? -29.073 16.757 5.931 1.00 95.50 828 PHE A N 1
ATOM 6624 C CA . PHE A 1 828 ? -28.070 15.741 6.289 1.00 95.50 828 PHE A CA 1
ATOM 6625 C C . PHE A 1 828 ? -28.679 14.389 6.688 1.00 95.50 828 PHE A C 1
ATOM 6627 O O . PHE A 1 828 ? -28.224 13.348 6.220 1.00 95.50 828 PHE A O 1
ATOM 6634 N N . GLN A 1 829 ? -29.745 14.389 7.496 1.00 94.69 829 GLN A N 1
ATOM 6635 C CA . GLN A 1 829 ? -30.379 13.147 7.959 1.00 94.69 829 GLN A CA 1
ATOM 6636 C C . GLN A 1 829 ? -31.015 12.325 6.827 1.00 94.69 829 GLN A C 1
ATOM 6638 O O . GLN A 1 829 ? -31.100 11.110 6.950 1.00 94.69 829 GLN A O 1
ATOM 6643 N N . ALA A 1 830 ? -31.401 12.942 5.705 1.00 94.81 830 ALA A N 1
ATOM 6644 C CA . ALA A 1 830 ? -31.925 12.213 4.547 1.00 94.81 830 ALA A CA 1
ATOM 6645 C C . ALA A 1 830 ? -30.837 11.423 3.788 1.00 94.81 830 ALA A C 1
ATOM 6647 O O . ALA A 1 830 ? -31.164 10.490 3.063 1.00 94.81 830 ALA A O 1
ATOM 6648 N N . TYR A 1 831 ? -29.556 11.770 3.967 1.00 96.38 831 TYR A N 1
ATOM 6649 C CA . TYR A 1 831 ? -28.411 11.002 3.454 1.00 96.38 831 TYR A CA 1
ATOM 6650 C C . TYR A 1 831 ? -27.862 10.037 4.514 1.00 96.38 831 TYR A C 1
ATOM 6652 O O . TYR A 1 831 ? -27.511 8.902 4.207 1.00 96.38 831 TYR A O 1
ATOM 6660 N N . PHE A 1 832 ? -27.804 10.485 5.772 1.00 95.69 832 PHE A N 1
ATOM 6661 C CA . PHE A 1 832 ? -27.148 9.761 6.862 1.00 95.69 832 PHE A CA 1
ATOM 6662 C C . PHE A 1 832 ? -28.015 8.668 7.511 1.00 95.69 832 PHE A C 1
ATOM 6664 O O . PHE A 1 832 ? -27.524 7.915 8.360 1.00 95.69 832 PHE A O 1
ATOM 6671 N N . HIS A 1 833 ? -29.297 8.568 7.151 1.00 94.00 833 HIS A N 1
ATOM 6672 C CA . HIS A 1 833 ? -30.178 7.498 7.617 1.00 94.00 833 HIS A CA 1
ATOM 6673 C C . HIS A 1 833 ? -29.803 6.152 6.985 1.00 94.00 833 HIS A C 1
ATOM 6675 O O . HIS A 1 833 ? -29.533 6.061 5.791 1.00 94.00 833 HIS A O 1
ATOM 6681 N N . CYS A 1 834 ? -29.785 5.100 7.799 1.00 94.19 834 CYS A N 1
ATOM 6682 C CA . CYS A 1 834 ? -29.563 3.723 7.365 1.00 94.19 834 CYS A CA 1
ATOM 6683 C C . CYS A 1 834 ? -30.211 2.786 8.382 1.00 94.19 834 CYS A C 1
ATOM 6685 O O . CYS A 1 834 ? -30.004 2.951 9.587 1.00 94.19 834 CYS A O 1
ATOM 6687 N N . GLU A 1 835 ? -30.994 1.827 7.895 1.00 90.69 835 GLU A N 1
ATOM 6688 C CA . GLU A 1 835 ? -31.727 0.857 8.710 1.00 90.69 835 GLU A CA 1
ATOM 6689 C C . GLU A 1 835 ? -31.101 -0.537 8.594 1.00 90.69 835 GLU A C 1
ATOM 6691 O O . GLU A 1 835 ? -30.375 -0.830 7.649 1.00 90.69 835 GLU A O 1
ATOM 6696 N N . GLY A 1 836 ? -31.387 -1.410 9.562 1.00 91.25 836 GLY A N 1
ATOM 6697 C CA . GLY A 1 836 ? -30.840 -2.768 9.610 1.00 91.25 836 GLY A CA 1
ATOM 6698 C C . GLY A 1 836 ? -29.604 -2.918 10.503 1.00 91.25 836 GLY A C 1
ATOM 6699 O O . GLY A 1 836 ? -29.210 -2.015 11.242 1.00 91.25 836 GLY A O 1
ATOM 6700 N N . HIS A 1 837 ? -29.020 -4.117 10.485 1.00 92.94 837 HIS A N 1
ATOM 6701 C CA . HIS A 1 837 ? -27.855 -4.464 11.298 1.00 92.94 837 HIS A CA 1
ATOM 6702 C C . HIS A 1 837 ? -26.563 -4.109 10.555 1.00 92.94 837 HIS A C 1
ATOM 6704 O O . HIS A 1 837 ? -26.245 -4.739 9.548 1.00 92.94 837 HIS A O 1
ATOM 6710 N N . VAL A 1 838 ? -25.793 -3.148 11.074 1.00 95.44 838 VAL A N 1
ATOM 6711 C CA . VAL A 1 838 ? -24.510 -2.727 10.485 1.00 95.44 838 VAL A CA 1
ATOM 6712 C C . VAL A 1 838 ? -23.568 -3.922 10.305 1.00 95.44 838 VAL A C 1
ATOM 6714 O O . VAL A 1 838 ? -23.242 -4.613 11.269 1.00 95.44 838 VAL A O 1
ATOM 6717 N N . LYS A 1 839 ? -23.119 -4.152 9.067 1.00 94.88 839 LYS A N 1
ATOM 6718 C CA . LYS A 1 839 ? -22.211 -5.238 8.676 1.00 94.88 839 LYS A CA 1
ATOM 6719 C C . LYS A 1 839 ? -20.749 -4.782 8.666 1.00 94.88 839 LYS A C 1
ATOM 6721 O O . LYS A 1 839 ? -19.874 -5.558 9.050 1.00 94.88 839 LYS A O 1
ATOM 6726 N N . ILE A 1 840 ? -20.490 -3.529 8.280 1.00 95.56 840 ILE A N 1
ATOM 6727 C CA . ILE A 1 840 ? -19.184 -2.854 8.364 1.00 95.56 840 ILE A CA 1
ATOM 6728 C C . ILE A 1 840 ? -19.412 -1.384 8.751 1.00 95.56 840 ILE A C 1
ATOM 6730 O O . ILE A 1 840 ? -20.211 -0.692 8.121 1.00 95.56 840 ILE A O 1
ATOM 6734 N N . TYR A 1 841 ? -18.697 -0.902 9.770 1.00 96.31 841 TYR A N 1
ATOM 6735 C CA . TYR A 1 841 ? -18.559 0.532 10.049 1.00 96.31 841 TYR A CA 1
ATOM 6736 C C . TYR A 1 841 ? -17.378 1.116 9.275 1.00 96.31 841 TYR A C 1
ATOM 6738 O O . TYR A 1 841 ? -16.327 0.481 9.218 1.00 96.31 841 TYR A O 1
ATOM 6746 N N . HIS A 1 842 ? -17.528 2.341 8.775 1.00 95.88 842 HIS A N 1
ATOM 6747 C CA . HIS A 1 842 ? -16.483 3.097 8.084 1.00 95.88 842 HIS A CA 1
ATOM 6748 C C . HIS A 1 842 ? -16.183 4.379 8.874 1.00 95.88 842 HIS A C 1
ATOM 6750 O O . HIS A 1 842 ? -17.061 5.224 9.073 1.00 95.88 842 HIS A O 1
ATOM 6756 N N . GLY A 1 843 ? -14.944 4.503 9.355 1.00 91.81 843 GLY A N 1
ATOM 6757 C CA . GLY A 1 843 ? -14.433 5.598 10.186 1.00 91.81 843 GLY A CA 1
ATOM 6758 C C . GLY A 1 843 ? -14.173 6.911 9.444 1.00 91.81 843 GLY A C 1
ATOM 6759 O O . GLY A 1 843 ? -13.346 7.705 9.900 1.00 91.81 843 GLY A O 1
ATOM 6760 N N . ASN A 1 844 ? -14.873 7.160 8.331 1.00 90.31 844 ASN A N 1
ATOM 6761 C CA . ASN A 1 844 ? -14.544 8.229 7.395 1.00 90.31 844 ASN A CA 1
ATOM 6762 C C . ASN A 1 844 ? -14.428 9.609 8.067 1.00 90.31 844 ASN A C 1
ATOM 6764 O O . ASN A 1 844 ? -15.017 9.881 9.117 1.00 90.31 844 ASN A O 1
ATOM 6768 N N . CYS A 1 845 ? -13.631 10.498 7.469 1.00 87.25 845 CYS A N 1
ATOM 6769 C CA . CYS A 1 845 ? -13.191 11.761 8.079 1.00 87.25 845 CYS A CA 1
ATOM 6770 C C . CYS A 1 845 ? -12.395 11.603 9.400 1.00 87.25 845 CYS A C 1
ATOM 6772 O O . CYS A 1 845 ? -12.321 12.561 10.170 1.00 87.25 845 CYS A O 1
ATOM 6774 N N . ASN A 1 846 ? -11.799 10.434 9.677 1.00 85.94 846 ASN A N 1
ATOM 6775 C CA . ASN A 1 846 ? -11.212 10.068 10.980 1.00 85.94 846 ASN A CA 1
ATOM 6776 C C . ASN A 1 846 ? -12.238 10.065 12.136 1.00 85.94 846 ASN A C 1
ATOM 6778 O O . ASN A 1 846 ? -11.924 10.436 13.271 1.00 85.94 846 ASN A O 1
ATOM 6782 N N . THR A 1 847 ? -13.482 9.672 11.860 1.00 89.56 847 THR A N 1
ATOM 6783 C CA . THR A 1 847 ? -14.532 9.561 12.876 1.00 89.56 847 THR A CA 1
ATOM 6784 C C . THR A 1 847 ? -14.306 8.318 13.746 1.00 89.56 847 THR A C 1
ATOM 6786 O O . THR A 1 847 ? -14.214 7.216 13.204 1.00 89.56 847 THR A O 1
ATOM 6789 N N . PR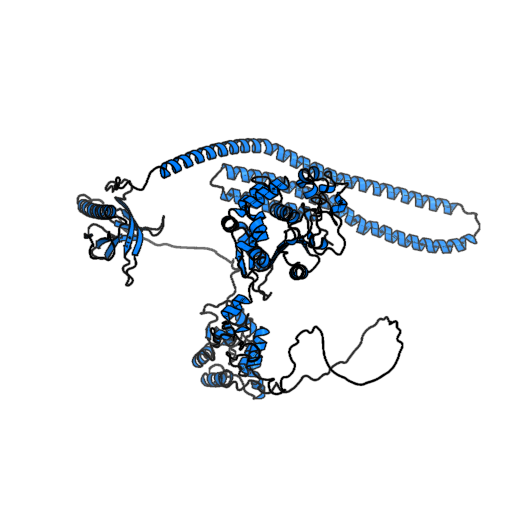O A 1 848 ? -14.263 8.440 15.089 1.00 88.56 848 PRO A N 1
ATOM 6790 C CA . PRO A 1 848 ? -14.082 7.293 15.974 1.00 88.56 848 PRO A CA 1
ATOM 6791 C C . PRO A 1 848 ? -15.163 6.225 15.778 1.00 88.56 848 PRO A C 1
ATOM 6793 O O . PRO A 1 848 ? -16.357 6.488 15.934 1.00 88.56 848 PRO A O 1
ATOM 6796 N N . ILE A 1 849 ? -14.728 5.005 15.470 1.00 90.44 849 ILE A N 1
ATOM 6797 C CA . ILE A 1 849 ? -15.608 3.846 15.323 1.00 90.44 849 ILE A CA 1
ATOM 6798 C C . ILE A 1 849 ? -16.035 3.358 16.720 1.00 90.44 849 ILE A C 1
ATOM 6800 O O . ILE A 1 849 ? -15.170 3.253 17.594 1.00 90.44 849 ILE A O 1
ATOM 6804 N N . PRO A 1 850 ? -17.321 3.024 16.961 1.00 87.56 850 PRO A N 1
ATOM 6805 C CA . PRO A 1 850 ? -17.762 2.445 18.232 1.00 87.56 850 PRO A CA 1
ATOM 6806 C C . PRO A 1 850 ? -16.937 1.212 18.630 1.00 87.56 850 PRO A C 1
ATOM 6808 O O . PRO A 1 850 ? -16.634 0.376 17.775 1.00 87.56 850 PRO A O 1
ATOM 6811 N N . GLU A 1 851 ? -16.575 1.074 19.911 1.00 74.06 851 GLU A N 1
ATOM 6812 C CA . GLU A 1 851 ? -15.852 -0.109 20.420 1.00 74.06 851 GLU A CA 1
ATOM 6813 C C . GLU A 1 851 ? -16.763 -1.337 20.551 1.00 74.06 851 GLU A C 1
ATOM 6815 O O . GLU A 1 851 ? -16.321 -2.449 20.241 1.00 74.06 851 GLU A O 1
ATOM 6820 N N . ASP A 1 852 ? -18.034 -1.109 20.896 1.00 53.53 852 ASP A N 1
ATOM 6821 C CA . ASP A 1 852 ? -19.113 -2.105 20.938 1.00 53.53 852 ASP A CA 1
ATOM 6822 C C . ASP A 1 852 ? -19.290 -2.844 19.600 1.00 53.53 852 ASP A C 1
ATOM 6824 O O . ASP A 1 852 ? -18.940 -2.317 18.509 1.00 53.53 852 ASP A O 1
#

InterPro domains:
  IPR001164 Arf GTPase activating protein [PF01412] (342-456)
  IPR001164 Arf GTPase activating protein [PR00405] (352-371)
  IPR001164 Arf GTPase activating protein [PR00405] (371-388)
  IPR001164 Arf GTPase activating protein [PR00405] (392-413)
  IPR001164 Arf GTPase activating protein [PS50115] (340-466)
  IPR001164 Arf GTPase activating protein [SM00105] (340-461)
  IPR001849 Pleckstrin homology domain [PF00169] (209-301)
  IPR001849 Pleckstrin homology domain [PS50003] (207-302)
  IPR001849 Pleckstrin homology domain [SM00233] (208-304)
  IPR002495 Glycosyl transferase, family 8 [PF01501] (657-814)
  IPR004148 BAR domain [PF16746] (1-179)
  IPR011993 PH-like domain superfamily [G3DSA:2.30.29.30] (202-317)
  IPR027267 AH/BAR domain superfamily [G3DSA:1.20.1270.60] (1-196)
  IPR027267 AH/BAR domain superfamily [SSF103657] (1-230)
  IPR029044 Nucleotide-diphospho-sugar transferases [G3DSA:3.90.550.10] (591-850)
  IPR029044 Nucleotide-diphospho-sugar transferases [SSF53448] (610-846)
  IPR036770 Ankyrin repeat-containing domain superfamily [G3DSA:1.25.40.20] (519-590)
  IPR036770 Ankyrin repeat-containing domain superfamily [SSF48403] (525-601)
  IPR037278 ARFGAP/RecO-like zinc finger [SSF57863] (341-456)
  IPR038508 ArfGAP domain superfamily [G3DSA:1.10.220.150] (322-459)

pLDDT: mean 74.1, std 21.7, range [20.53, 98.19]

Radius of gyration: 43.98 Å; chains: 1; bounding box: 132×96×119 Å

Secondary structure (DSSP, 8-state):
-HHHHHHHHHHHHHHHHHHHHHHHHTTT-HHHHHHHHHHHHHHHHHHHHHHHHHHHHIIIIIHHHHHIIIIIHHHHHHHHHHHHHHHHHHHHHHHHHTTS-S---HHHHHHHHHHHHHHHHHHHHHHHHHHHHHHHHHHHHHHHHHHHHHHHHHHHHHHHHHHHHHHHHHHHHHHHHHHHHHHHHHHTS-GGG-TT-----TT-TTSEEEEEEEEEE-SSTT--EEEEEEEEETTEEEEESSTTPPPEEEES-GGG-EEEE--SSSSTTEEEEE-SS-EEEEE-SSHHHHHHHHHHHHHHHHHHHHTTTS--S-------------------------PPPHHHHHHTSTTTTB-TTT--BS--EEETTTTEEE-HHHHHHHHHT-TTT--EEETTTS---HHHHHHHHHSHHHHHHHHHTTTTTTTTPPPPPTT-HHHHHHHHIIIIIS-TTS-TTGGG---------------------------------------------PPPPP----TTSTT-HHHHHHHHHHTT-HHHHHHHHHHT--TT-EETTTTTEETTTT-TTTHHHHHHHT--TT---TT---HHHHHHHTT--EEEE--TTHHHHHHHHHHHHS-TTS----EEEE--HHHHHGGGTTHHHHHHHHHSSSTTSGGGSGGGGHHHHHHHHS-TT--EEEEE-TTEEESS-HHHHHHGGGGPPTT--EEEEEP-STHHHHHTHHHHHH-TT--BT--TTTSB--EEEEEEEEEHHHHHH-HHHHHHTSHHHHHHHHHHTT---SSTHHHHHHHHHTT-GGGEEEE-GGGGEE---HHHHTT-TTTHHHHH---S--SEEE-GGGPPPP--